Protein 5KIN (pdb70)

Organism: Streptococcus pneumoniae serotype 4 (strain ATCC BAA-334 / TIGR4) (NCBI:txid170187)

Radius of gyration: 39.84 Å; Cα contacts (8 Å, |Δi|>4): 2921; chains: 4; bounding box: 71×66×134 Å

Sequence (1295 aa):
PKTLTEKLNAIKAAGKGIFVPYIMAGDHEKGLDGLAETIHFLEDLGVSAIEVGIPFSDPVADGPVIEEAGLRSLAHGTSTQALVETLKTIETEIPLVIMTYFNPLFQYGVENFVKDLADTAVKGLIIPDLPHEHANFVEPFLANTDIALIPLVSLTTGIERQKELIEGAEGFIYAVAIRADLDKHLAQLHQVADIPVLTGFGVSSQADLERFNAVSDGVIVGSKIVKALHQGEPIQDFIRQAVAYQKQEPNKDGFYGKFGGRFVPETLMTAVLELEKAYRESQADPSFQEELNQLLRQYVGRETPLYYAKNLTQHIGGAKIYLKREDLNHTGAHINNALGQVWLAKRMGKKKIIAETGAGQHGVATATAAALFNNMECTIYMGEEDVKRQALNVFRMELLGAKVEAVTDGSRVLKDAVNAALRSWVANIDDTHYILGSALGPHPFPEIVRDFQSVIGREAKQQYRDLTGRDLPDALVACVGGGSNAIGLFHPFVEDESVAMYGTEAAGLGVDTEHHAATLTKGRPGVLHGSLMDVLQDAHGQILEAFSISAGLDYPGIGPEHSHYHDIKRASYVPVTDEEALEGFQLLSRVEGIIPALESSHAIAFAVKLAKELGPEKSMIVCLSGRGDKDVVQVKDRLEADAAKKMPKTLTEKLNAIKAAGKGIFVPYIMAGDHEKGLDGLAETIHFLEDLGVSAIEVGIPFSDPVADGPVIEEAGLRSLAHGTSTQALVETLKTIETEIPLVIMTYFNPLFQYGVENFVKDLADTAVKGLIIPDLPHEHANFVEPFLANTDIALIPLVSLTTGIERQKELIEGAEGFIYAVAINGNYRADLDKHLAQLHQVADIPVLTGFGVSSQADLERFNAVSDGVIVGSKIVKALHQGEPIQDFIRQAVAYQKQEPNKDGFYGKFGGRFVPETLMTAVLEELEKAYRESQADPSFQEELNQLLRQYVGRETPLYYAKNLTQHIGGAKIYLKREDLNHTGAHINNALGQVWLAKRMGKKKIIAETGAGQHGVATATAAALFNMECTIYMGEEDVKRQALNVFRMELLGAKVEAVTDGSRVLKDAVNAALRSWVANIDDTHYILGSALGPHPFPEIVRDFQSVIGREAKQQYRDLTGRDLPDALVACVGGGSNAIGLFHPFVEDESVAMYGTEAAGLGVDTEHHAATLTKGRPGVLHGSLMDVLQDAHGQILEAFSISAGLLDYPGIGPEHSHYHDIKRASYVPVTDEEALEGFQLLSRVEGIIPALESSHAIAFAVKLAKELGPEKSMIVCLSGRGDKDVVQVKDRLEADAAKK

Solvent-accessible surface area: 47937 Å² total

Nearest PDB structures (foldseek):
  5kin-assembly1_D  TM=1.003E+00  e=1.022E-87  Streptococcus pneumoniae TIGR4
  5t6m-assembly1_B  TM=9.780E-01  e=1.350E-58  Pyrococcus furiosus
  6amh-assembly2_D  TM=9.761E-01  e=3.610E-58  Pyrococcus furiosus DSM 3638
  6am9-assembly2_D  TM=9.668E-01  e=4.908E-58  Pyrococcus furiosus DSM 3638
  6uap-assembly2_D  TM=9.779E-01  e=2.426E-57  Mycobacterium tuberculosis H37Rv

CATH classification: 3.20.20.70

Foldseek 3Di:
DFDLQVLLVVCLVVQWFAEEEEEEQQLDPQGNVCVLVVVVLVVVLPHSAYEYEQQDPDDDPDDPLVVVSSVSRVVNPGALVNNLVSQVVRDDPHAYEYEYACPSCVVCDLLNSQVSCQPGSHQEYEHPPQAPVNCVRHVVSCPPGNYFYEEEDELPDDPVVLLVRQVPGGNEYEYDYVPVVSLVSLQSSVVSHPTFYEYEDADQALVSQVVCVVRGRHYYYYSNVNVCVNVVHDDSVVSNCNRPDGD/DCVDPQQARDPKAGQQDDPLLVVLQVVLVVLVVVLVVDPVNVVVLVVCCCPPFNPPQAFAFLVLLLVVLFFATETERLLCSTVLFFLLLQLQSQVSSLVVVQAAEEEEEDQQLSLLLSNLQNCLVVVGAYEYEAFQVSCVVNVPSCVSSVVSVYHYHHQDPDPRHRVSSVVVRSVVCSVPVNHYDYRDRALAAHPPSVVSLLVSLLSSQVVVQVSVCVPPVDHGAQEEFEEFAQQRNQSSNCVVCLPPQSYAYEYEAEQEQHVPDLATQQQVVQWDWDAPNRMTFGFDDDPVRHGGWHHHLAPSRGGGTYRSNVRSCVVVVSYHYHYDYLVLLLVLQVVCCPRVVFRAASRLSSRSSVCSVVRSVNGHVGHYYYYRRGGHPVPPVVSVVVVVVVVVVD/DAAPLQVLLVVCVVQQFFAEEEEAEQLLDPQGNVCVLVVVVLLVVLPHSAYEYEQADPDDDPDDPLVVVSSVNRCVNVGALVVNLVSQVVHDDPHAYEYEYAVVSCVVCDLLNSQVSCQPGSHQEYEHPPCAPVNCVRHVVSCPPGNYFYEHEDELPDDPVVRLVRQVPGHNEHEYDYDDDVVVVVSLVSLLVSQVSHDTFYEYEDDDQAVVSFVSNVVRTRGYYHYSNVSVCVNVVHDDSVRSNCNRPDRD/DQVDPQQARVPKAGFQDDPLLVVLQVVLVVLVVVLVVDPVLVVVLVVCCCPPFNPPAAFAFLVLLCVVLQFATETERLLCSTVLRFLLLQLLSVVSSLVSLVAAAEEEEDAQQSLLLSNLQSCLVVVGAYEYEAQQVRCVVNVPSCVSSVVSVYHYDFQPPDPSGRVRRVVVRSVVCSVPVSHYDYRYRALAAHPPNVVSLLVSLLSSQVCCQVNVCVPVVDRDFQEEEEEFAQQSNQSSNCVVCLPVQRYAYEYEAEQEAHVPDLEAQQQVVAWDWDADNRMTFGFDDDPVRHGGWYHHLAPSRRGRTYRSNVRSCVVVVRYHYHYAYRVLLLCQQVCCCVSPVFRAASRLSSRSSVVSVVRRVRGHVGYYYYHRRGGHPVPPVVSVVVVVVVVVVD

Structure (mmCIF, N/CA/C/O backbone):
data_5KIN
#
_entry.id   5KIN
#
_cell.length_a   67.697
_cell.length_b   71.160
_cell.length_c   138.682
_cell.angle_alpha   90.000
_cell.angle_beta   101.690
_cell.angle_gamma   90.000
#
_symmetry.space_group_name_H-M   'P 1 21 1'
#
loop_
_entity.id
_entity.type
_entity.pdbx_description
1 polymer 'Tryptophan synthase alpha chain'
2 polymer 'Tryptophan synthase beta chain'
3 non-polymer GLYCEROL
4 water water
#
loop_
_atom_site.group_PDB
_atom_site.id
_atom_site.type_symbol
_atom_site.label_atom_id
_atom_site.label_alt_id
_atom_site.label_comp_id
_atom_site.label_asym_id
_atom_site.label_entity_id
_atom_site.label_seq_id
_atom_site.pdbx_PDB_ins_code
_atom_site.Cartn_x
_atom_site.Cartn_y
_atom_site.Cartn_z
_atom_site.occupancy
_atom_site.B_iso_or_equiv
_atom_site.auth_seq_id
_atom_site.auth_comp_id
_atom_site.auth_asym_id
_atom_site.auth_atom_id
_atom_site.pdbx_PDB_model_num
ATOM 1 N N . PRO A 1 2 ? 59.346 49.165 -14.105 1.00 80.67 2 PRO A N 1
ATOM 2 C CA . PRO A 1 2 ? 57.916 48.855 -14.060 1.00 85.46 2 PRO A CA 1
ATOM 3 C C . PRO A 1 2 ? 57.639 47.474 -13.472 1.00 92.15 2 PRO A C 1
ATOM 4 O O . PRO A 1 2 ? 57.742 46.471 -14.180 1.00 95.81 2 PRO A O 1
ATOM 8 N N . LYS A 1 3 ? 57.288 47.430 -12.191 1.00 87.30 3 LYS A N 1
ATOM 9 C CA . LYS A 1 3 ? 57.088 46.170 -11.494 1.00 83.15 3 LYS A CA 1
ATOM 10 C C . LYS A 1 3 ? 55.631 45.717 -11.581 1.00 81.08 3 LYS A C 1
ATOM 11 O O . LYS A 1 3 ? 54.740 46.458 -12.001 1.00 81.58 3 LYS A O 1
ATOM 17 N N . THR A 1 4 ? 55.399 44.468 -11.167 1.00 73.08 4 THR A N 1
ATOM 18 C CA . THR A 1 4 ? 54.072 43.873 -11.290 1.00 70.96 4 THR A CA 1
ATOM 19 C C . THR A 1 4 ? 53.075 44.528 -10.343 1.00 68.85 4 THR A C 1
ATOM 20 O O . THR A 1 4 ? 51.940 44.823 -10.737 1.00 67.34 4 THR A O 1
ATOM 24 N N . LEU A 1 5 ? 53.476 44.760 -9.090 1.00 68.88 5 LEU A N 1
ATOM 25 C CA . LEU A 1 5 ? 52.544 45.295 -8.101 1.00 60.41 5 LEU A CA 1
ATOM 26 C C . LEU A 1 5 ? 52.065 46.689 -8.486 1.00 65.34 5 LEU A C 1
ATOM 27 O O . LEU A 1 5 ? 50.908 47.048 -8.235 1.00 62.74 5 LEU A O 1
ATOM 32 N N . THR A 1 6 ? 52.940 47.490 -9.097 1.00 70.73 6 THR A N 1
ATOM 33 C CA . THR A 1 6 ? 52.546 48.831 -9.518 1.00 74.65 6 THR A CA 1
ATOM 34 C C . THR A 1 6 ? 51.483 48.773 -10.608 1.00 76.70 6 THR A C 1
ATOM 35 O O . THR A 1 6 ? 50.477 49.489 -10.549 1.00 75.74 6 THR A O 1
ATOM 39 N N . GLU A 1 7 ? 51.685 47.914 -11.608 1.00 78.07 7 GLU A N 1
ATOM 40 C CA . GLU A 1 7 ? 50.757 47.859 -12.732 1.00 79.48 7 GLU A CA 1
ATOM 41 C C . GLU A 1 7 ? 49.462 47.150 -12.352 1.00 74.37 7 GLU A C 1
ATOM 42 O O . GLU A 1 7 ? 48.383 47.528 -12.823 1.00 78.14 7 GLU A O 1
ATOM 48 N N . LYS A 1 8 ? 49.548 46.119 -11.507 1.00 68.29 8 LYS A N 1
ATOM 49 C CA . LYS A 1 8 ? 48.343 45.417 -11.069 1.00 70.26 8 LYS A CA 1
ATOM 50 C C . LYS A 1 8 ? 47.395 46.355 -10.334 1.00 76.62 8 LYS A C 1
ATOM 51 O O . LYS A 1 8 ? 46.175 46.297 -10.530 1.00 79.80 8 LYS A O 1
ATOM 57 N N . LEU A 1 9 ? 47.938 47.233 -9.487 1.00 74.83 9 LEU A N 1
ATOM 58 C CA . LEU A 1 9 ? 47.096 48.139 -8.716 1.00 65.03 9 LEU A CA 1
ATOM 59 C C . LEU A 1 9 ? 46.668 49.357 -9.524 1.00 58.78 9 LEU A C 1
ATOM 60 O O . LEU A 1 9 ? 45.575 49.889 -9.297 1.00 52.80 9 LEU A O 1
ATOM 65 N N . ASN A 1 10 ? 47.501 49.812 -10.465 1.00 60.94 10 ASN A N 1
ATOM 66 C CA . ASN A 1 10 ? 47.089 50.904 -11.341 1.00 62.53 10 ASN A CA 1
ATOM 67 C C . ASN A 1 10 ? 45.924 50.494 -12.233 1.00 67.26 10 ASN A C 1
ATOM 68 O O . ASN A 1 10 ? 45.136 51.347 -12.658 1.00 70.40 10 ASN A O 1
ATOM 73 N N . ALA A 1 11 ? 45.797 49.197 -12.523 1.00 61.12 11 ALA A N 1
ATOM 74 C CA . ALA A 1 11 ? 44.664 48.723 -13.311 1.00 68.12 11 ALA A CA 1
ATOM 75 C C . ALA A 1 11 ? 43.383 48.722 -12.487 1.00 67.44 11 ALA A C 1
ATOM 76 O O . ALA A 1 11 ? 42.307 49.044 -13.005 1.00 67.47 11 ALA A O 1
ATOM 78 N N . ILE A 1 12 ? 43.477 48.360 -11.205 1.00 67.40 12 ILE A N 1
ATOM 79 C CA . ILE A 1 12 ? 42.307 48.395 -10.331 1.00 71.79 12 ILE A CA 1
ATOM 80 C C . ILE A 1 12 ? 41.789 49.821 -10.195 1.00 76.03 12 ILE A C 1
ATOM 81 O O . ILE A 1 12 ? 40.576 50.056 -10.130 1.00 78.41 12 ILE A O 1
ATOM 86 N N . LYS A 1 13 ? 42.700 50.797 -10.163 1.00 73.05 13 LYS A N 1
ATOM 87 C CA . LYS A 1 13 ? 42.290 52.194 -10.064 1.00 71.72 13 LYS A CA 1
ATOM 88 C C . LYS A 1 13 ? 41.704 52.694 -11.380 1.00 71.97 13 LYS A C 1
ATOM 89 O O . LYS A 1 13 ? 40.760 53.493 -11.382 1.00 68.12 13 LYS A O 1
ATOM 95 N N . ALA A 1 14 ? 42.245 52.231 -12.510 1.00 67.59 14 ALA A N 1
ATOM 96 C CA . ALA A 1 14 ? 41.747 52.679 -13.805 1.00 66.44 14 ALA A CA 1
ATOM 97 C C . ALA A 1 14 ? 40.396 52.059 -14.141 1.00 75.21 14 ALA A C 1
ATOM 98 O O . ALA A 1 14 ? 39.618 52.648 -14.900 1.00 81.55 14 ALA A O 1
ATOM 100 N N . ALA A 1 15 ? 40.096 50.883 -13.591 1.00 75.64 15 ALA A N 1
ATOM 101 C CA . ALA A 1 15 ? 38.834 50.205 -13.859 1.00 78.91 15 ALA A CA 1
ATOM 102 C C . ALA A 1 15 ? 37.679 50.736 -13.019 1.00 77.96 15 ALA A C 1
ATOM 103 O O . ALA A 1 15 ? 36.581 50.173 -13.083 1.00 74.28 15 ALA A O 1
ATOM 105 N N . GLY A 1 16 ? 37.893 51.795 -12.239 1.00 78.80 16 GLY A N 1
ATOM 106 C CA . GLY A 1 16 ? 36.844 52.367 -11.424 1.00 81.70 16 GLY A CA 1
ATOM 107 C C . GLY A 1 16 ? 36.594 51.672 -10.104 1.00 84.85 16 GLY A C 1
ATOM 108 O O . GLY A 1 16 ? 35.733 52.127 -9.340 1.00 87.82 16 GLY A O 1
ATOM 109 N N . LYS A 1 17 ? 37.312 50.595 -9.806 1.00 86.00 17 LYS A N 1
ATOM 110 C CA . LYS A 1 17 ? 37.122 49.861 -8.565 1.00 82.28 17 LYS A CA 1
ATOM 111 C C . LYS A 1 17 ? 38.059 50.377 -7.480 1.00 75.73 17 LYS A C 1
ATOM 112 O O . LYS A 1 17 ? 39.063 51.042 -7.749 1.00 74.72 17 LYS A O 1
ATOM 118 N N . GLY A 1 18 ? 37.715 50.056 -6.234 1.00 70.71 18 GLY A N 1
ATOM 119 C CA . GLY A 1 18 ? 38.535 50.429 -5.096 1.00 64.21 18 GLY A CA 1
ATOM 120 C C . GLY A 1 18 ? 39.494 49.313 -4.732 1.00 56.98 18 GLY A C 1
ATOM 121 O O . GLY A 1 18 ? 39.106 48.144 -4.664 1.00 54.00 18 GLY A O 1
ATOM 122 N N . ILE A 1 19 ? 40.754 49.683 -4.501 1.00 61.05 19 ILE A N 1
ATOM 123 C CA . ILE A 1 19 ? 41.777 48.705 -4.151 1.00 60.13 19 ILE A CA 1
ATOM 124 C C . ILE A 1 19 ? 41.492 48.152 -2.761 1.00 60.55 19 ILE A C 1
ATOM 125 O O . ILE A 1 19 ? 41.212 48.905 -1.820 1.00 63.93 19 ILE A O 1
ATOM 130 N N . PHE A 1 20 ? 41.552 46.828 -2.628 1.00 66.00 20 PHE A N 1
ATOM 131 C CA . PHE A 1 20 ? 41.245 46.146 -1.374 1.00 66.70 20 PHE A CA 1
ATOM 132 C C . PHE A 1 20 ? 42.378 45.179 -1.059 1.00 68.22 20 PHE A C 1
ATOM 133 O O . PHE A 1 20 ? 42.586 44.204 -1.788 1.00 68.46 20 PHE A O 1
ATOM 141 N N . VAL A 1 21 ? 43.102 45.442 0.021 1.00 69.71 21 VAL A N 1
ATOM 142 C CA . VAL A 1 21 ? 44.265 44.659 0.411 1.00 65.65 21 VAL A CA 1
ATOM 143 C C . VAL A 1 21 ? 44.035 44.119 1.817 1.00 68.40 21 VAL A C 1
ATOM 144 O O . VAL A 1 21 ? 44.188 44.840 2.803 1.00 65.75 21 VAL A O 1
ATOM 148 N N . PRO A 1 22 ? 43.651 42.852 1.947 1.00 65.94 22 PRO A N 1
ATOM 149 C CA . PRO A 1 22 ? 43.566 42.245 3.278 1.00 62.06 22 PRO A CA 1
ATOM 150 C C . PRO A 1 22 ? 44.946 42.017 3.874 1.00 55.65 22 PRO A C 1
ATOM 151 O O . PRO A 1 22 ? 45.927 41.783 3.164 1.00 54.29 22 PRO A O 1
ATOM 155 N N . TYR A 1 23 ? 45.008 42.086 5.201 1.00 47.68 23 TYR A N 1
ATOM 156 C CA . TYR A 1 23 ? 46.244 41.895 5.956 1.00 56.95 23 TYR A CA 1
ATOM 157 C C . TYR A 1 23 ? 46.073 40.678 6.856 1.00 57.05 23 TYR A C 1
ATOM 158 O O . TYR A 1 23 ? 45.350 40.736 7.857 1.00 63.04 23 TYR A O 1
ATOM 167 N N . ILE A 1 24 ? 46.743 39.585 6.506 1.00 50.43 24 ILE A N 1
ATOM 168 C CA . ILE A 1 24 ? 46.750 38.382 7.322 1.00 50.64 24 ILE A CA 1
ATOM 169 C C . ILE A 1 24 ? 48.114 38.243 7.992 1.00 55.09 24 ILE A C 1
ATOM 170 O O . ILE A 1 24 ? 49.074 38.939 7.661 1.00 48.28 24 ILE A O 1
ATOM 175 N N . MET A 1 25 ? 48.188 37.324 8.950 1.00 53.74 25 MET A N 1
ATOM 176 C CA . MET A 1 25 ? 49.422 36.998 9.653 1.00 52.83 25 MET A CA 1
ATOM 177 C C . MET A 1 25 ? 49.812 35.570 9.295 1.00 50.42 25 MET A C 1
ATOM 178 O O . MET A 1 25 ? 49.015 34.643 9.478 1.00 52.13 25 MET A O 1
ATOM 183 N N . ALA A 1 26 ? 51.026 35.398 8.778 1.00 46.78 26 ALA A N 1
ATOM 184 C CA . ALA A 1 26 ? 51.484 34.073 8.379 1.00 53.78 26 ALA A CA 1
ATOM 185 C C . ALA A 1 26 ? 51.590 33.157 9.591 1.00 61.78 26 ALA A C 1
ATOM 186 O O . ALA A 1 26 ? 52.112 33.549 10.638 1.00 61.40 26 ALA A O 1
ATOM 188 N N . GLY A 1 27 ? 51.089 31.931 9.444 1.00 66.19 27 GLY A N 1
ATOM 189 C CA . GLY A 1 27 ? 51.102 30.961 10.516 1.00 69.60 27 GLY A CA 1
ATOM 190 C C . GLY A 1 27 ? 49.916 31.022 11.453 1.00 74.70 27 GLY A C 1
ATOM 191 O O . GLY A 1 27 ? 49.754 30.115 12.279 1.00 86.26 27 GLY A O 1
ATOM 192 N N . ASP A 1 28 ? 49.082 32.059 11.355 1.00 61.92 28 ASP A N 1
ATOM 193 C CA . ASP A 1 28 ? 47.900 32.204 12.206 1.00 59.00 28 ASP A CA 1
ATOM 194 C C . ASP A 1 28 ? 46.780 31.346 11.623 1.00 73.59 28 ASP A C 1
ATOM 195 O O . ASP A 1 28 ? 45.907 31.808 10.883 1.00 75.33 28 ASP A O 1
ATOM 200 N N . HIS A 1 29 ? 46.810 30.064 11.979 1.00 77.19 29 HIS A N 1
ATOM 201 C CA . HIS A 1 29 ? 45.859 29.087 11.466 1.00 82.55 29 HIS A CA 1
ATOM 202 C C . HIS A 1 29 ? 45.890 27.876 12.387 1.00 89.68 29 HIS A C 1
ATOM 203 O O . HIS A 1 29 ? 46.797 27.722 13.208 1.00 95.95 29 HIS A O 1
ATOM 210 N N . GLU A 1 30 ? 44.879 27.015 12.247 1.00 95.26 30 GLU A N 1
ATOM 211 C CA . GLU A 1 30 ? 44.865 25.777 13.020 1.00 96.04 30 GLU A CA 1
ATOM 212 C C . GLU A 1 30 ? 46.022 24.869 12.623 1.00 86.16 30 GLU A C 1
ATOM 213 O O . GLU A 1 30 ? 46.668 24.258 13.483 1.00 84.82 30 GLU A O 1
ATOM 219 N N . LYS A 1 31 ? 46.301 24.772 11.326 1.00 82.26 31 LYS A N 1
ATOM 220 C CA . LYS A 1 31 ? 47.397 23.960 10.818 1.00 77.71 31 LYS A CA 1
ATOM 221 C C . LYS A 1 31 ? 48.714 24.721 10.750 1.00 67.21 31 LYS A C 1
ATOM 222 O O . LYS A 1 31 ? 49.721 24.150 10.318 1.00 68.53 31 LYS A O 1
ATOM 228 N N . GLY A 1 32 ? 48.733 25.986 11.163 1.00 68.11 32 GLY A N 1
ATOM 229 C CA . GLY A 1 32 ? 49.933 26.794 11.074 1.00 69.85 32 GLY A CA 1
ATOM 230 C C . GLY A 1 32 ? 50.200 27.289 9.668 1.00 70.05 32 GLY A C 1
ATOM 231 O O . GLY A 1 32 ? 49.281 27.735 8.974 1.00 67.20 32 GLY A O 1
ATOM 232 N N . LEU A 1 33 ? 51.459 27.211 9.232 1.00 68.80 33 LEU A N 1
ATOM 233 C CA . LEU A 1 33 ? 51.814 27.639 7.885 1.00 72.79 33 LEU A CA 1
ATOM 234 C C . LEU A 1 33 ? 51.262 26.721 6.805 1.00 75.51 33 LEU A C 1
ATOM 235 O O . LEU A 1 33 ? 51.288 27.098 5.629 1.00 75.98 33 LEU A O 1
ATOM 240 N N . ASP A 1 34 ? 50.774 25.532 7.166 1.00 77.81 34 ASP A N 1
ATOM 241 C CA . ASP A 1 34 ? 50.198 24.644 6.164 1.00 84.65 34 ASP A CA 1
ATOM 242 C C . ASP A 1 34 ? 48.839 25.144 5.691 1.00 84.36 34 ASP A C 1
ATOM 243 O O . ASP A 1 34 ? 48.413 24.823 4.575 1.00 85.98 34 ASP A O 1
ATOM 248 N N . GLY A 1 35 ? 48.150 25.922 6.520 1.00 80.73 35 GLY A N 1
ATOM 249 C CA . GLY A 1 35 ? 46.899 26.552 6.162 1.00 78.80 35 GLY A CA 1
ATOM 250 C C . GLY A 1 35 ? 47.040 27.874 5.444 1.00 74.73 35 GLY A C 1
ATOM 251 O O . GLY A 1 35 ? 46.027 28.521 5.156 1.00 78.23 35 GLY A O 1
ATOM 252 N N . LEU A 1 36 ? 48.269 28.299 5.144 1.00 68.33 36 LEU A N 1
ATOM 253 C CA . LEU A 1 36 ? 48.465 29.566 4.444 1.00 65.45 36 LEU A CA 1
ATOM 254 C C . LEU A 1 36 ? 47.944 29.494 3.015 1.00 76.48 36 LEU A C 1
ATOM 255 O O . LEU A 1 36 ? 47.323 30.446 2.527 1.00 80.52 36 LEU A O 1
ATOM 260 N N . ALA A 1 37 ? 48.194 28.375 2.326 1.00 75.64 37 ALA A N 1
ATOM 261 C CA . ALA A 1 37 ? 47.658 28.196 0.980 1.00 71.32 37 ALA A CA 1
ATOM 262 C C . ALA A 1 37 ? 46.137 28.242 0.987 1.00 72.72 37 ALA A C 1
ATOM 263 O O . ALA A 1 37 ? 45.520 28.830 0.091 1.00 70.37 37 ALA A O 1
ATOM 265 N N . GLU A 1 38 ? 45.517 27.624 1.994 1.00 70.20 38 GLU A N 1
ATOM 266 C CA . GLU A 1 38 ? 44.065 27.667 2.120 1.00 71.45 38 GLU A CA 1
ATOM 267 C C . GLU A 1 38 ? 43.572 29.090 2.352 1.00 73.50 38 GLU A C 1
ATOM 268 O O . GLU A 1 38 ? 42.530 29.490 1.817 1.00 70.64 38 GLU A O 1
ATOM 274 N N . THR A 1 39 ? 44.315 29.875 3.135 1.00 73.64 39 THR A N 1
ATOM 275 C CA . THR A 1 39 ? 43.886 31.238 3.436 1.00 65.21 39 THR A CA 1
ATOM 276 C C . THR A 1 39 ? 44.043 32.152 2.225 1.00 63.92 39 THR A C 1
ATOM 277 O O . THR A 1 39 ? 43.161 32.972 1.943 1.00 60.32 39 THR A O 1
ATOM 281 N N . ILE A 1 40 ? 45.153 32.027 1.496 1.00 67.92 40 ILE A N 1
ATOM 282 C CA . ILE A 1 40 ? 45.374 32.888 0.336 1.00 67.32 40 ILE A CA 1
ATOM 283 C C . ILE A 1 40 ? 44.391 32.549 -0.779 1.00 70.88 40 ILE A C 1
ATOM 284 O O . ILE A 1 40 ? 43.865 33.443 -1.453 1.00 71.03 40 ILE A O 1
ATOM 289 N N . HIS A 1 41 ? 44.120 31.258 -0.989 1.00 73.46 41 HIS A N 1
ATOM 290 C CA . HIS A 1 41 ? 43.179 30.866 -2.033 1.00 78.74 41 HIS A CA 1
ATOM 291 C C . HIS A 1 41 ? 41.744 31.222 -1.663 1.00 78.64 41 HIS A C 1
ATOM 292 O O . HIS A 1 41 ? 40.914 31.443 -2.553 1.00 74.54 41 HIS A O 1
ATOM 299 N N . PHE A 1 42 ? 41.433 31.279 -0.366 1.00 82.49 42 PHE A N 1
ATOM 300 C CA . PHE A 1 42 ? 40.112 31.728 0.063 1.00 80.02 42 PHE A CA 1
ATOM 301 C C . PHE A 1 42 ? 39.878 33.181 -0.330 1.00 74.49 42 PHE A C 1
ATOM 302 O O . PHE A 1 42 ? 38.826 33.529 -0.880 1.00 74.06 42 PHE A O 1
ATOM 310 N N . LEU A 1 43 ? 40.858 34.045 -0.061 1.00 74.14 43 LEU A N 1
ATOM 311 C CA . LEU A 1 43 ? 40.735 35.457 -0.401 1.00 72.22 43 LEU A CA 1
ATOM 312 C C . LEU A 1 43 ? 40.864 35.708 -1.897 1.00 74.06 43 LEU A C 1
ATOM 313 O O . LEU A 1 43 ? 40.451 36.772 -2.372 1.00 74.51 43 LEU A O 1
ATOM 318 N N . GLU A 1 44 ? 41.418 34.755 -2.650 1.00 74.50 44 GLU A N 1
ATOM 319 C CA . GLU A 1 44 ? 41.567 34.945 -4.090 1.00 75.05 44 GLU A CA 1
ATOM 320 C C . GLU A 1 44 ? 40.227 34.825 -4.805 1.00 83.15 44 GLU A C 1
ATOM 321 O O . GLU A 1 44 ? 39.951 35.577 -5.747 1.00 77.86 44 GLU A O 1
ATOM 327 N N . ASP A 1 45 ? 39.380 33.890 -4.368 1.00 95.56 45 ASP A N 1
ATOM 328 C CA . ASP A 1 45 ? 38.049 33.741 -4.947 1.00 95.41 45 ASP A CA 1
ATOM 329 C C . ASP A 1 45 ? 37.162 34.956 -4.711 1.00 87.03 45 ASP A C 1
ATOM 330 O O . ASP A 1 45 ? 36.128 35.081 -5.375 1.00 94.73 45 ASP A O 1
ATOM 335 N N . LEU A 1 46 ? 37.534 35.843 -3.791 1.00 75.99 46 LEU A N 1
ATOM 336 C CA . LEU A 1 46 ? 36.789 37.068 -3.537 1.00 67.63 46 LEU A CA 1
ATOM 337 C C . LEU A 1 46 ? 37.288 38.244 -4.367 1.00 68.85 46 LEU A C 1
ATOM 338 O O . LEU A 1 46 ? 36.680 39.318 -4.319 1.00 67.79 46 LEU A O 1
ATOM 343 N N . GLY A 1 47 ? 38.377 38.071 -5.114 1.00 70.09 47 GLY A N 1
ATOM 344 C CA . GLY A 1 47 ? 38.835 39.095 -6.033 1.00 65.61 47 GLY A CA 1
ATOM 345 C C . GLY A 1 47 ? 39.607 40.235 -5.409 1.00 67.82 47 GLY A C 1
ATOM 346 O O . GLY A 1 47 ? 39.516 41.368 -5.891 1.00 68.70 47 GLY A O 1
ATOM 347 N N . VAL A 1 48 ? 40.377 39.969 -4.353 1.00 59.13 48 VAL A N 1
ATOM 348 C CA . VAL A 1 48 ? 41.114 41.032 -3.683 1.00 63.30 48 VAL A CA 1
ATOM 349 C C . VAL A 1 48 ? 42.244 41.531 -4.578 1.00 72.55 48 VAL A C 1
ATOM 350 O O . VAL A 1 48 ? 42.760 40.805 -5.439 1.00 50.27 48 VAL A O 1
ATOM 354 N N . SER A 1 49 ? 42.632 42.792 -4.371 1.00 67.20 49 SER A N 1
ATOM 355 C CA . SER A 1 49 ? 43.669 43.401 -5.198 1.00 65.95 49 SER A CA 1
ATOM 356 C C . SER A 1 49 ? 45.040 42.815 -4.881 1.00 68.79 49 SER A C 1
ATOM 357 O O . SER A 1 49 ? 45.812 42.483 -5.788 1.00 62.26 49 SER A O 1
ATOM 360 N N . ALA A 1 50 ? 45.360 42.689 -3.595 1.00 72.40 50 ALA A N 1
ATOM 361 C CA . ALA A 1 50 ? 46.607 42.083 -3.152 1.00 70.05 50 ALA A CA 1
ATOM 362 C C . ALA A 1 50 ? 46.363 41.434 -1.797 1.00 71.14 50 ALA A C 1
ATOM 363 O O . ALA A 1 50 ? 45.245 41.444 -1.274 1.00 59.47 50 ALA A O 1
ATOM 365 N N . ILE A 1 51 ? 47.420 40.860 -1.227 1.00 74.96 51 ILE A N 1
ATOM 366 C CA . ILE A 1 51 ? 47.350 40.214 0.080 1.00 68.89 51 ILE A CA 1
ATOM 367 C C . ILE A 1 51 ? 48.593 40.599 0.869 1.00 66.16 51 ILE A C 1
ATOM 368 O O . ILE A 1 51 ? 49.715 40.281 0.459 1.00 66.13 51 ILE A O 1
ATOM 373 N N . GLU A 1 52 ? 48.399 41.278 1.996 1.00 60.13 52 GLU A N 1
ATOM 374 C CA . GLU A 1 52 ? 49.494 41.580 2.908 1.00 58.29 52 GLU A CA 1
ATOM 375 C C . GLU A 1 52 ? 49.651 40.422 3.886 1.00 56.68 52 GLU A C 1
ATOM 376 O O . GLU A 1 52 ? 48.694 40.047 4.572 1.00 57.59 52 GLU A O 1
ATOM 382 N N . VAL A 1 53 ? 50.853 39.856 3.941 1.00 52.20 53 VAL A N 1
ATOM 383 C CA . VAL A 1 53 ? 51.157 38.713 4.794 1.00 49.29 53 VAL A CA 1
ATOM 384 C C . VAL A 1 53 ? 52.229 39.141 5.784 1.00 51.23 53 VAL A C 1
ATOM 385 O O . VAL A 1 53 ? 53.328 39.544 5.382 1.00 46.34 53 VAL A O 1
ATOM 389 N N . GLY A 1 54 ? 51.914 39.049 7.074 1.00 56.68 54 GLY A N 1
ATOM 390 C CA . GLY A 1 54 ? 52.833 39.479 8.111 1.00 47.91 54 GLY A CA 1
ATOM 391 C C . GLY A 1 54 ? 53.707 38.341 8.614 1.00 55.90 54 GLY A C 1
ATOM 392 O O . GLY A 1 54 ? 53.278 37.191 8.683 1.00 53.11 54 GLY A O 1
ATOM 393 N N . ILE A 1 55 ? 54.944 38.681 8.951 1.00 60.10 55 ILE A N 1
ATOM 394 C CA . ILE A 1 55 ? 55.872 37.767 9.612 1.00 54.02 55 ILE A CA 1
ATOM 395 C C . ILE A 1 55 ? 55.851 38.086 11.099 1.00 56.09 55 ILE A C 1
ATOM 396 O O . ILE A 1 55 ? 56.175 39.223 11.481 1.00 49.01 55 ILE A O 1
ATOM 401 N N . PRO A 1 56 ? 55.484 37.141 11.967 1.00 61.90 56 PRO A N 1
ATOM 402 C CA . PRO A 1 56 ? 55.346 37.459 13.395 1.00 63.08 56 PRO A CA 1
ATOM 403 C C . PRO A 1 56 ? 56.689 37.815 14.019 1.00 64.12 56 PRO A C 1
ATOM 404 O O . PRO A 1 56 ? 57.693 37.131 13.803 1.00 66.47 56 PRO A O 1
ATOM 408 N N . PHE A 1 57 ? 56.698 38.898 14.792 1.00 58.64 57 PHE A N 1
ATOM 409 C CA . PHE A 1 57 ? 57.889 39.385 15.470 1.00 49.33 57 PHE A CA 1
ATOM 410 C C . PHE A 1 57 ? 57.613 39.493 16.963 1.00 57.15 57 PHE A C 1
ATOM 411 O O . PHE A 1 57 ? 56.495 39.818 17.375 1.00 53.74 57 PHE A O 1
ATOM 419 N N . SER A 1 58 ? 58.642 39.218 17.770 1.00 56.55 58 SER A N 1
ATOM 420 C CA . SER A 1 58 ? 58.458 39.161 19.216 1.00 51.68 58 SER A CA 1
ATOM 421 C C . SER A 1 58 ? 58.208 40.538 19.818 1.00 52.80 58 SER A C 1
ATOM 422 O O . SER A 1 58 ? 57.558 40.642 20.864 1.00 59.83 58 SER A O 1
ATOM 425 N N . ASP A 1 59 ? 58.707 41.597 19.185 1.00 51.70 59 ASP A N 1
ATOM 426 C CA . ASP A 1 59 ? 58.590 42.961 19.703 1.00 51.46 59 ASP A CA 1
ATOM 427 C C . ASP A 1 59 ? 58.040 43.884 18.621 1.00 50.76 59 ASP A C 1
ATOM 428 O O . ASP A 1 59 ? 58.750 44.764 18.118 1.00 52.94 59 ASP A O 1
ATOM 433 N N . PRO A 1 60 ? 56.771 43.720 18.248 1.00 46.41 60 PRO A N 1
ATOM 434 C CA . PRO A 1 60 ? 56.188 44.610 17.239 1.00 46.31 60 PRO A CA 1
ATOM 435 C C . PRO A 1 60 ? 56.016 46.020 17.780 1.00 53.48 60 PRO A C 1
ATOM 436 O O . PRO A 1 60 ? 55.832 46.233 18.980 1.00 59.22 60 PRO A O 1
ATOM 440 N N . VAL A 1 61 ? 56.085 46.991 16.873 1.00 56.34 61 VAL A N 1
ATOM 441 C CA . VAL A 1 61 ? 55.956 48.393 17.246 1.00 60.33 61 VAL A CA 1
ATOM 442 C C . VAL A 1 61 ? 54.819 49.104 16.526 1.00 67.22 61 VAL A C 1
ATOM 443 O O . VAL A 1 61 ? 54.311 50.109 17.050 1.00 76.26 61 VAL A O 1
ATOM 447 N N . ALA A 1 62 ? 54.391 48.638 15.356 1.00 66.80 62 ALA A N 1
ATOM 448 C CA . ALA A 1 62 ? 53.361 49.304 14.568 1.00 73.56 62 ALA A CA 1
ATOM 449 C C . ALA A 1 62 ? 52.197 48.366 14.269 1.00 78.00 62 ALA A C 1
ATOM 450 O O . ALA A 1 62 ? 51.640 48.369 13.169 1.00 82.83 62 ALA A O 1
ATOM 452 N N . ASP A 1 63 ? 51.811 47.554 15.249 1.00 73.49 63 ASP A N 1
ATOM 453 C CA . ASP A 1 63 ? 50.704 46.618 15.108 1.00 71.93 63 ASP A CA 1
ATOM 454 C C . ASP A 1 63 ? 49.667 46.869 16.193 1.00 77.01 63 ASP A C 1
ATOM 455 O O . ASP A 1 63 ? 50.012 47.201 17.332 1.00 80.41 63 ASP A O 1
ATOM 460 N N . GLY A 1 64 ? 48.398 46.706 15.832 1.00 73.31 64 GLY A N 1
ATOM 461 C CA . GLY A 1 64 ? 47.317 46.848 16.778 1.00 67.79 64 GLY A CA 1
ATOM 462 C C . GLY A 1 64 ? 47.194 45.640 17.677 1.00 69.27 64 GLY A C 1
ATOM 463 O O . GLY A 1 64 ? 47.879 44.618 17.513 1.00 75.91 64 GLY A O 1
ATOM 464 N N . PRO A 1 65 ? 46.300 45.742 18.662 1.00 68.16 65 PRO A N 1
ATOM 465 C CA . PRO A 1 65 ? 46.125 44.624 19.605 1.00 68.76 65 PRO A CA 1
ATOM 466 C C . PRO A 1 65 ? 45.590 43.361 18.955 1.00 70.50 65 PRO A C 1
ATOM 467 O O . PRO A 1 65 ? 45.892 42.259 19.428 1.00 70.31 65 PRO A O 1
ATOM 471 N N . VAL A 1 66 ? 44.802 43.484 17.885 1.00 74.19 66 VAL A N 1
ATOM 472 C CA . VAL A 1 66 ? 44.298 42.297 17.200 1.00 70.70 66 VAL A CA 1
ATOM 473 C C . VAL A 1 66 ? 45.409 41.635 16.395 1.00 67.25 66 VAL A C 1
ATOM 474 O O . VAL A 1 66 ? 45.509 40.403 16.343 1.00 62.49 66 VAL A O 1
ATOM 478 N N . ILE A 1 67 ? 46.263 42.439 15.759 1.00 69.99 67 ILE A N 1
ATOM 479 C CA . ILE A 1 67 ? 47.356 41.886 14.966 1.00 70.48 67 ILE A CA 1
ATOM 480 C C . ILE A 1 67 ? 48.426 41.286 15.871 1.00 67.62 67 ILE A C 1
ATOM 481 O O . ILE A 1 67 ? 48.936 40.189 15.609 1.00 59.61 67 ILE A O 1
ATOM 486 N N . GLU A 1 68 ? 48.787 41.993 16.946 1.00 69.85 68 GLU A N 1
ATOM 487 C CA . GLU A 1 68 ? 49.756 41.454 17.896 1.00 70.66 68 GLU A CA 1
ATOM 488 C C . GLU A 1 68 ? 49.261 40.159 18.524 1.00 67.40 68 GLU A C 1
ATOM 489 O O . GLU A 1 68 ? 50.060 39.257 18.802 1.00 57.62 68 GLU A O 1
ATOM 495 N N . GLU A 1 69 ? 47.951 40.047 18.753 1.00 68.24 69 GLU A N 1
ATOM 496 C CA . GLU A 1 69 ? 47.397 38.808 19.284 1.00 63.77 69 GLU A CA 1
ATOM 497 C C . GLU A 1 69 ? 47.484 37.680 18.265 1.00 59.66 69 GLU A C 1
ATOM 498 O O . GLU A 1 69 ? 47.583 36.508 18.645 1.00 62.53 69 GLU A O 1
ATOM 504 N N . ALA A 1 70 ? 47.453 38.012 16.972 1.00 61.90 70 AL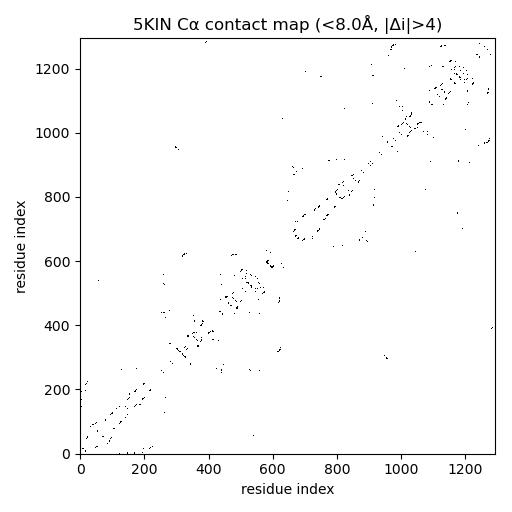A A N 1
ATOM 505 C CA . ALA A 1 70 ? 47.620 37.002 15.934 1.00 60.48 70 ALA A CA 1
ATOM 506 C C . ALA A 1 70 ? 49.075 36.589 15.771 1.00 59.24 70 ALA A C 1
ATOM 507 O O . ALA A 1 70 ? 49.352 35.426 15.456 1.00 56.04 70 ALA A O 1
ATOM 509 N N . GLY A 1 71 ? 50.011 37.518 15.976 1.00 59.74 71 GLY A N 1
ATOM 510 C CA . GLY A 1 71 ? 51.418 37.167 15.883 1.00 62.88 71 GLY A CA 1
ATOM 511 C C . GLY A 1 71 ? 51.848 36.190 16.961 1.00 63.78 71 GLY A C 1
ATOM 512 O O . GLY A 1 71 ? 52.609 35.255 16.698 1.00 57.21 71 GLY A O 1
ATOM 513 N N . LEU A 1 72 ? 51.369 36.394 18.191 1.00 67.63 72 LEU A N 1
ATOM 514 C CA . LEU A 1 72 ? 51.659 35.442 19.260 1.00 61.00 72 LEU A CA 1
ATOM 515 C C . LEU A 1 72 ? 50.988 34.100 18.997 1.00 63.39 72 LEU A C 1
ATOM 516 O O . LEU A 1 72 ? 51.556 33.045 19.301 1.00 66.85 72 LEU A O 1
ATOM 521 N N . ARG A 1 73 ? 49.777 34.122 18.435 1.00 66.00 73 ARG A N 1
ATOM 522 C CA . ARG A 1 73 ? 49.118 32.881 18.048 1.00 65.51 73 ARG A CA 1
ATOM 523 C C . ARG A 1 73 ? 49.910 32.148 16.975 1.00 66.16 73 ARG A C 1
ATOM 524 O O . ARG A 1 73 ? 49.850 30.917 16.888 1.00 71.12 73 ARG A O 1
ATOM 532 N N . SER A 1 74 ? 50.662 32.883 16.156 1.00 66.00 74 SER A N 1
ATOM 533 C CA . SER A 1 74 ? 51.437 32.268 15.089 1.00 65.99 74 SER A CA 1
ATOM 534 C C . SER A 1 74 ? 52.795 31.779 15.575 1.00 66.17 74 SER A C 1
ATOM 535 O O . SER A 1 74 ? 53.345 30.827 15.007 1.00 63.92 74 SER A O 1
ATOM 538 N N . LEU A 1 75 ? 53.353 32.412 16.611 1.00 66.81 75 LEU A N 1
ATOM 539 C CA . LEU A 1 75 ? 54.664 32.001 17.103 1.00 66.78 75 LEU A CA 1
ATOM 540 C C . LEU A 1 75 ? 54.612 30.643 17.792 1.00 63.19 75 LEU A C 1
ATOM 541 O O . LEU A 1 75 ? 55.632 29.946 17.857 1.00 64.91 75 LEU A O 1
ATOM 546 N N . ALA A 1 76 ? 53.444 30.252 18.307 1.00 62.94 76 ALA A N 1
ATOM 547 C CA . ALA A 1 76 ? 53.324 28.958 18.971 1.00 61.34 76 ALA A CA 1
ATOM 548 C C . ALA A 1 76 ? 53.557 27.811 17.996 1.00 71.20 76 ALA A C 1
ATOM 549 O O . ALA A 1 76 ? 54.204 26.814 18.339 1.00 81.16 76 ALA A O 1
ATOM 551 N N . HIS A 1 77 ? 53.043 27.935 16.770 1.00 73.38 77 HIS A N 1
ATOM 552 C CA . HIS A 1 77 ? 53.225 26.890 15.770 1.00 78.11 77 HIS A CA 1
ATOM 553 C C . HIS A 1 77 ? 54.641 26.843 15.211 1.00 79.09 77 HIS A C 1
ATOM 554 O O . HIS A 1 77 ? 54.947 25.939 14.427 1.00 75.45 77 HIS A O 1
ATOM 561 N N . GLY A 1 78 ? 55.504 27.782 15.591 1.00 81.03 78 GLY A N 1
ATOM 562 C CA . GLY A 1 78 ? 56.870 27.787 15.113 1.00 82.68 78 GLY A CA 1
ATOM 563 C C . GLY A 1 78 ? 57.092 28.540 13.824 1.00 82.01 78 GLY A C 1
ATOM 564 O O . GLY A 1 78 ? 58.023 28.211 13.079 1.00 85.57 78 GLY A O 1
ATOM 565 N N . THR A 1 79 ? 56.269 29.543 13.533 1.00 76.63 79 THR A N 1
ATOM 566 C CA . THR A 1 79 ? 56.419 30.302 12.299 1.00 70.91 79 THR A CA 1
ATOM 567 C C . THR A 1 79 ? 57.686 31.147 12.348 1.00 66.29 79 THR A C 1
ATOM 568 O O . THR A 1 79 ? 57.913 31.895 13.304 1.00 69.29 79 THR A O 1
ATOM 572 N N . SER A 1 80 ? 58.512 31.021 11.313 1.00 54.54 80 SER A N 1
ATOM 573 C CA . SER A 1 80 ? 59.732 31.800 11.185 1.00 53.42 80 SER A CA 1
ATOM 574 C C . SER A 1 80 ? 59.852 32.279 9.747 1.00 54.37 80 SER A C 1
ATOM 575 O O . SER A 1 80 ? 59.124 31.830 8.858 1.00 69.75 80 SER A O 1
ATOM 578 N N . THR A 1 81 ? 60.781 33.212 9.524 1.00 50.10 81 THR A N 1
ATOM 579 C CA . THR A 1 81 ? 61.034 33.694 8.170 1.00 52.90 81 THR A CA 1
ATOM 580 C C . THR A 1 81 ? 61.441 32.548 7.252 1.00 63.34 81 THR A C 1
ATOM 581 O O . THR A 1 81 ? 60.917 32.411 6.141 1.00 69.66 81 THR A O 1
ATOM 585 N N . GLN A 1 82 ? 62.369 31.705 7.712 1.00 68.10 82 GLN A N 1
ATOM 586 C CA . GLN A 1 82 ? 62.784 30.552 6.920 1.00 66.32 82 GLN A CA 1
ATOM 587 C C . GLN A 1 82 ? 61.613 29.614 6.654 1.00 64.16 82 GLN A C 1
ATOM 588 O O . GLN A 1 82 ? 61.490 29.056 5.557 1.00 54.73 82 GLN A O 1
ATOM 594 N N . ALA A 1 83 ? 60.737 29.434 7.644 1.00 69.12 83 ALA A N 1
ATOM 595 C CA . ALA A 1 83 ? 59.600 28.537 7.467 1.00 71.10 83 ALA A CA 1
ATOM 596 C C . ALA A 1 83 ? 58.555 29.125 6.527 1.00 67.95 83 ALA A C 1
ATOM 597 O O . ALA A 1 83 ? 57.834 28.374 5.861 1.00 74.08 83 ALA A O 1
ATOM 599 N N . LEU A 1 84 ? 58.450 30.454 6.462 1.00 60.94 84 LEU A N 1
ATOM 600 C CA . LEU A 1 84 ? 57.499 31.073 5.545 1.00 60.54 84 LEU A CA 1
ATOM 601 C C . LEU A 1 84 ? 58.015 31.058 4.111 1.00 58.88 84 LEU A C 1
ATOM 602 O O . LEU A 1 84 ? 57.242 30.821 3.176 1.00 57.73 84 LEU A O 1
ATOM 607 N N . VAL A 1 85 ? 59.312 31.313 3.919 1.00 55.84 85 VAL A N 1
ATOM 608 C CA . VAL A 1 85 ? 59.891 31.270 2.579 1.00 61.57 85 VAL A CA 1
ATOM 609 C C . VAL A 1 85 ? 59.741 29.877 1.981 1.00 74.15 85 VAL A C 1
ATOM 610 O O . VAL A 1 85 ? 59.459 29.722 0.786 1.00 75.62 85 VAL A O 1
ATOM 614 N N . GLU A 1 86 ? 59.916 28.841 2.805 1.00 77.28 86 GLU A N 1
ATOM 615 C CA . GLU A 1 86 ? 59.745 27.474 2.325 1.00 80.28 86 GLU A CA 1
ATOM 616 C C . GLU A 1 86 ? 58.300 27.206 1.925 1.00 82.22 86 GLU A C 1
ATOM 617 O O . GLU A 1 86 ? 58.039 26.494 0.948 1.00 93.91 86 GLU A O 1
ATOM 623 N N . THR A 1 87 ? 57.345 27.773 2.666 1.00 71.98 87 THR A N 1
ATOM 624 C CA . THR A 1 87 ? 55.937 27.581 2.330 1.00 67.69 87 THR A CA 1
ATOM 625 C C . THR A 1 87 ? 55.558 28.357 1.074 1.00 68.37 87 THR A C 1
ATOM 626 O O . THR A 1 87 ? 54.787 27.862 0.243 1.00 75.34 87 THR A O 1
ATOM 630 N N . LEU A 1 88 ? 56.097 29.568 0.912 1.00 61.27 88 LEU A N 1
ATOM 631 C CA . LEU A 1 88 ? 55.772 30.381 -0.255 1.00 52.69 88 LEU A CA 1
ATOM 632 C C . LEU A 1 88 ? 56.282 29.772 -1.555 1.00 54.10 88 LEU A C 1
ATOM 633 O O . LEU A 1 88 ? 55.781 30.129 -2.627 1.00 59.95 88 LEU A O 1
ATOM 638 N N . LYS A 1 89 ? 57.264 28.869 -1.490 1.00 58.33 89 LYS A N 1
ATOM 639 C CA . LYS A 1 89 ? 57.723 28.187 -2.694 1.00 67.36 89 LYS A CA 1
ATOM 640 C C . LYS A 1 89 ? 56.691 27.202 -3.226 1.00 75.75 89 LYS A C 1
ATOM 641 O O . LYS A 1 89 ? 56.759 26.826 -4.401 1.00 79.80 89 LYS A O 1
ATOM 647 N N . THR A 1 90 ? 55.741 26.777 -2.393 1.00 79.07 90 THR A N 1
ATOM 648 C CA . THR A 1 90 ? 54.655 25.909 -2.825 1.00 77.68 90 THR A CA 1
ATOM 649 C C . THR A 1 90 ? 53.356 26.664 -3.077 1.00 71.59 90 THR A C 1
ATOM 650 O O . THR A 1 90 ? 52.394 26.062 -3.565 1.00 74.57 90 THR A O 1
ATOM 654 N N . ILE A 1 91 ? 53.307 27.954 -2.761 1.00 63.43 91 ILE A N 1
ATOM 655 C CA . ILE A 1 91 ? 52.110 28.759 -2.980 1.00 70.64 91 ILE A CA 1
ATOM 656 C C . ILE A 1 91 ? 52.039 29.144 -4.452 1.00 77.65 91 ILE A C 1
ATOM 657 O O . ILE A 1 91 ? 52.959 29.775 -4.985 1.00 88.21 91 ILE A O 1
ATOM 662 N N . GLU A 1 92 ? 50.949 28.764 -5.112 1.00 70.11 92 GLU A N 1
ATOM 663 C CA . GLU A 1 92 ? 50.659 29.194 -6.474 1.00 72.74 92 GLU A CA 1
ATOM 664 C C . GLU A 1 92 ? 49.382 30.018 -6.452 1.00 65.53 92 GLU A C 1
ATOM 665 O O . GLU A 1 92 ? 48.331 29.528 -6.023 1.00 57.29 92 GLU A O 1
ATOM 671 N N . THR A 1 93 ? 49.473 31.264 -6.908 1.00 67.86 93 THR A N 1
ATOM 672 C CA . THR A 1 93 ? 48.332 32.166 -6.877 1.00 74.06 93 THR A CA 1
ATOM 673 C C . THR A 1 93 ? 48.561 33.285 -7.880 1.00 71.87 93 THR A C 1
ATOM 674 O O . THR A 1 93 ? 49.696 33.583 -8.261 1.00 70.56 93 THR A O 1
ATOM 678 N N . GLU A 1 94 ? 47.458 33.899 -8.304 1.00 73.67 94 GLU A N 1
ATOM 679 C CA . GLU A 1 94 ? 47.505 35.058 -9.183 1.00 79.32 94 GLU A CA 1
ATOM 680 C C . GLU A 1 94 ? 47.488 36.375 -8.422 1.00 75.62 94 GLU A C 1
ATOM 681 O O . GLU A 1 94 ? 47.750 37.423 -9.021 1.00 77.68 94 GLU A O 1
ATOM 687 N N . ILE A 1 95 ? 47.193 36.344 -7.131 1.00 72.99 95 ILE A N 1
ATOM 688 C CA . ILE A 1 95 ? 47.166 37.563 -6.321 1.00 71.29 95 ILE A CA 1
ATOM 689 C C . ILE A 1 95 ? 48.595 37.924 -5.929 1.00 68.21 95 ILE A C 1
ATOM 690 O O . ILE A 1 95 ? 49.337 37.051 -5.449 1.00 65.97 95 ILE A O 1
ATOM 695 N N . PRO A 1 96 ? 49.020 39.172 -6.120 1.00 65.51 96 PRO A N 1
ATOM 696 C CA . PRO A 1 96 ? 50.337 39.580 -5.620 1.00 57.16 96 PRO A CA 1
ATOM 697 C C . PRO A 1 96 ? 50.362 39.600 -4.098 1.00 60.63 96 PRO A C 1
ATOM 698 O O . PRO A 1 96 ? 49.400 40.013 -3.447 1.00 59.11 96 PRO A O 1
ATOM 702 N N . LEU A 1 97 ? 51.475 39.141 -3.534 1.00 58.11 97 LEU A N 1
ATOM 703 C CA . LEU A 1 97 ? 51.653 39.061 -2.091 1.00 57.59 97 LEU A CA 1
ATOM 704 C C . LEU A 1 97 ? 52.594 40.163 -1.627 1.00 56.84 97 LEU A C 1
ATOM 705 O O . LEU A 1 97 ? 53.666 40.358 -2.212 1.00 48.25 97 LEU A O 1
ATOM 710 N N . VAL A 1 98 ? 52.194 40.876 -0.579 1.00 56.39 98 VAL A N 1
ATOM 711 C CA . VAL A 1 98 ? 53.001 41.926 0.030 1.00 54.00 98 VAL A CA 1
ATOM 712 C C . VAL A 1 98 ? 53.436 41.426 1.400 1.00 59.91 98 VAL A C 1
ATOM 713 O O . VAL A 1 98 ? 52.628 41.369 2.336 1.00 69.65 98 VAL A O 1
ATOM 717 N N . ILE A 1 99 ? 54.707 41.059 1.524 1.00 58.56 99 ILE A N 1
ATOM 718 C CA . ILE A 1 99 ? 55.228 40.521 2.777 1.00 49.39 99 ILE A CA 1
ATOM 719 C C . ILE A 1 99 ? 55.486 41.671 3.742 1.00 51.13 99 ILE A C 1
ATOM 720 O O . ILE A 1 99 ? 56.254 42.591 3.439 1.00 52.57 99 ILE A O 1
ATOM 725 N N . MET A 1 100 ? 54.841 41.623 4.903 1.00 57.20 100 MET A N 1
ATOM 726 C CA . MET A 1 100 ? 55.105 42.554 5.991 1.00 58.64 100 MET A CA 1
ATOM 727 C C . MET A 1 100 ? 55.989 41.861 7.018 1.00 57.44 100 MET A C 1
ATOM 728 O O . MET A 1 100 ? 55.671 40.757 7.474 1.00 63.32 100 MET A O 1
ATOM 733 N N . THR A 1 101 ? 57.096 42.503 7.373 1.00 52.94 101 THR A N 1
ATOM 734 C CA . THR A 1 101 ? 57.972 41.973 8.405 1.00 48.31 101 THR A CA 1
ATOM 735 C C . THR A 1 101 ? 58.725 43.122 9.054 1.00 53.01 101 THR A C 1
ATOM 736 O O . THR A 1 101 ? 59.051 44.119 8.404 1.00 63.49 101 THR A O 1
ATOM 740 N N . TYR A 1 102 ? 58.979 42.980 10.349 1.00 46.05 102 TYR A N 1
ATOM 741 C CA . TYR A 1 102 ? 59.907 43.881 11.005 1.00 46.97 102 TYR A CA 1
ATOM 742 C C . TYR A 1 102 ? 61.332 43.511 10.606 1.00 39.28 102 TYR A C 1
ATOM 743 O O . TYR A 1 102 ? 61.619 42.377 10.214 1.00 54.31 102 TYR A O 1
ATOM 752 N N . PHE A 1 103 ? 62.227 44.495 10.690 1.00 38.97 103 PHE A N 1
ATOM 753 C CA . PHE A 1 103 ? 63.503 44.373 9.994 1.00 52.26 103 PHE A CA 1
ATOM 754 C C . PHE A 1 103 ? 64.396 43.289 10.587 1.00 50.18 103 PHE A C 1
ATOM 755 O O . PHE A 1 103 ? 65.219 42.717 9.865 1.00 57.64 103 PHE A O 1
ATOM 763 N N . ASN A 1 104 ? 64.256 42.981 11.882 1.00 45.87 104 ASN A N 1
ATOM 764 C CA . ASN A 1 104 ? 65.199 42.042 12.492 1.00 50.34 104 ASN A CA 1
ATOM 765 C C . ASN A 1 104 ? 65.019 40.616 11.984 1.00 49.84 104 ASN A C 1
ATOM 766 O O . ASN A 1 104 ? 66.031 39.982 11.635 1.00 44.84 104 ASN A O 1
ATOM 771 N N . PRO A 1 105 ? 63.809 40.041 11.925 1.00 56.39 105 PRO A N 1
ATOM 772 C CA . PRO A 1 105 ? 63.679 38.734 11.257 1.00 60.20 105 PRO A CA 1
ATOM 773 C C . PRO A 1 105 ? 64.188 38.752 9.828 1.00 61.63 105 PRO A C 1
ATOM 774 O O . PRO A 1 105 ? 64.696 37.734 9.342 1.00 64.30 105 PRO A O 1
ATOM 778 N N . LEU A 1 106 ? 64.076 39.891 9.145 1.00 63.23 106 LEU A N 1
ATOM 779 C CA . LEU A 1 106 ? 64.629 40.024 7.803 1.00 59.57 106 LEU A CA 1
ATOM 780 C C . LEU A 1 106 ? 66.144 40.188 7.839 1.00 57.91 106 LEU A C 1
ATOM 781 O O . LEU A 1 106 ? 66.852 39.622 6.999 1.00 63.42 106 LEU A O 1
ATOM 786 N N . PHE A 1 107 ? 66.654 40.955 8.806 1.00 52.80 107 PHE A N 1
ATOM 787 C CA . PHE A 1 107 ? 68.093 41.190 8.896 1.00 53.60 107 PHE A CA 1
ATOM 788 C C . PHE A 1 107 ? 68.845 39.901 9.206 1.00 53.42 107 PHE A C 1
ATOM 789 O O . PHE A 1 107 ? 69.916 39.647 8.641 1.00 55.28 107 PHE A O 1
ATOM 797 N N . GLN A 1 108 ? 68.295 39.070 10.095 1.00 49.77 108 GLN A N 1
ATOM 798 C CA . GLN A 1 108 ? 68.951 37.814 10.449 1.00 45.35 108 GLN A CA 1
ATOM 799 C C . GLN A 1 108 ? 68.958 36.846 9.272 1.00 51.24 108 GLN A C 1
ATOM 800 O O . GLN A 1 108 ? 69.983 36.222 8.973 1.00 58.02 108 GLN A O 1
ATOM 806 N N . TYR A 1 109 ? 67.816 36.707 8.593 1.00 52.49 109 TYR A N 1
ATOM 807 C CA . TYR A 1 109 ? 67.728 35.794 7.458 1.00 57.11 109 TYR A CA 1
ATOM 808 C C . TYR A 1 109 ? 68.626 36.234 6.310 1.00 57.42 109 TYR A C 1
ATOM 809 O O . TYR A 1 109 ? 69.059 35.400 5.506 1.00 67.52 109 TYR A O 1
ATOM 818 N N . GLY A 1 110 ? 68.923 37.527 6.222 1.00 53.16 110 GLY A N 1
ATOM 819 C CA . GLY A 1 110 ? 69.668 38.059 5.101 1.00 55.03 110 GLY A CA 1
ATOM 820 C C . GLY A 1 110 ? 68.746 38.680 4.074 1.00 60.46 110 GLY A C 1
ATOM 821 O O . GLY A 1 110 ? 67.849 38.009 3.554 1.00 59.57 110 GLY A O 1
ATOM 822 N N . VAL A 1 111 ? 68.951 39.966 3.782 1.00 60.60 111 VAL A N 1
ATOM 823 C CA . VAL A 1 111 ? 68.079 40.662 2.839 1.00 65.07 111 VAL A CA 1
ATOM 824 C C . VAL A 1 111 ? 68.206 40.052 1.449 1.00 70.04 111 VAL A C 1
ATOM 825 O O . VAL A 1 111 ? 67.205 39.779 0.775 1.00 59.18 111 VAL A O 1
ATOM 829 N N . GLU A 1 112 ? 69.442 39.825 1.002 1.00 71.70 112 GLU A N 1
ATOM 830 C CA . GLU A 1 112 ? 69.654 39.254 -0.324 1.00 71.73 112 GLU A CA 1
ATOM 831 C C . GLU A 1 112 ? 69.110 37.832 -0.407 1.00 63.79 112 GLU A C 1
ATOM 832 O O . GLU A 1 112 ? 68.463 37.466 -1.395 1.00 58.19 112 GLU A O 1
ATOM 838 N N . ASN A 1 113 ? 69.357 37.018 0.623 1.00 63.40 113 ASN A N 1
ATOM 839 C CA . ASN A 1 113 ? 68.801 35.668 0.646 1.00 63.65 113 ASN A CA 1
ATOM 840 C C . ASN A 1 113 ? 67.280 35.702 0.607 1.00 66.11 113 ASN A C 1
ATOM 841 O O . ASN A 1 113 ? 66.645 34.838 -0.008 1.00 64.17 113 ASN A O 1
ATOM 846 N N . PHE A 1 114 ? 66.679 36.699 1.258 1.00 62.85 114 PHE A N 1
ATOM 847 C CA . PHE A 1 114 ? 65.225 36.811 1.276 1.00 60.67 114 PHE A CA 1
ATOM 848 C C . PHE A 1 114 ? 64.677 37.110 -0.113 1.00 55.48 114 PHE A C 1
ATOM 849 O O . PHE A 1 114 ? 63.624 36.587 -0.496 1.00 62.80 114 PHE A O 1
ATOM 857 N N . VAL A 1 115 ? 65.378 37.942 -0.882 1.00 58.04 115 VAL A N 1
ATOM 858 C CA . VAL A 1 115 ? 64.916 38.300 -2.219 1.00 59.92 115 VAL A CA 1
ATOM 859 C C . VAL A 1 115 ? 65.156 37.159 -3.198 1.00 61.25 115 VAL A C 1
ATOM 860 O O . VAL A 1 115 ? 64.261 36.779 -3.962 1.00 58.58 115 VAL A O 1
ATOM 864 N N . LYS A 1 116 ? 66.366 36.593 -3.187 1.00 71.05 116 LYS A N 1
ATOM 865 C CA . LYS A 1 116 ? 66.709 35.548 -4.148 1.00 78.21 116 LYS A CA 1
ATOM 866 C C . LYS A 1 116 ? 65.832 34.314 -3.970 1.00 80.22 116 LYS A C 1
ATOM 867 O O . LYS A 1 116 ? 65.473 33.653 -4.951 1.00 83.95 116 LYS A O 1
ATOM 873 N N . ASP A 1 117 ? 65.474 33.989 -2.728 1.00 74.76 117 ASP A N 1
ATOM 874 C CA . ASP A 1 117 ? 64.673 32.803 -2.449 1.00 77.59 117 ASP A CA 1
ATOM 875 C C . ASP A 1 117 ? 63.181 33.018 -2.670 1.00 80.42 117 ASP A C 1
ATOM 876 O O . ASP A 1 117 ? 62.404 32.076 -2.479 1.00 83.01 117 ASP A O 1
ATOM 881 N N . LEU A 1 118 ? 62.759 34.220 -3.064 1.00 77.42 118 LEU A N 1
ATOM 882 C CA . LEU A 1 118 ? 61.355 34.507 -3.331 1.00 77.63 118 LEU A CA 1
ATOM 883 C C . LEU A 1 118 ? 61.116 34.957 -4.766 1.00 75.05 118 LEU A C 1
ATOM 884 O O . LEU A 1 118 ? 60.031 35.470 -5.070 1.00 71.70 118 LEU A O 1
ATOM 889 N N . ALA A 1 119 ? 62.093 34.771 -5.657 1.00 70.84 119 ALA A N 1
ATOM 890 C CA . ALA A 1 119 ? 61.996 35.328 -7.003 1.00 65.69 119 ALA A CA 1
ATOM 891 C C . ALA A 1 119 ? 60.852 34.697 -7.787 1.00 73.80 119 ALA A C 1
ATOM 892 O O . ALA A 1 119 ? 60.070 35.398 -8.440 1.00 81.32 119 ALA A O 1
ATOM 894 N N . ASP A 1 120 ? 60.736 33.373 -7.735 1.00 76.90 120 ASP A N 1
ATOM 895 C CA . ASP A 1 120 ? 59.713 32.654 -8.482 1.00 88.86 120 ASP A CA 1
ATOM 896 C C . ASP A 1 120 ? 58.396 32.533 -7.724 1.00 81.96 120 ASP A C 1
ATOM 897 O O . ASP A 1 120 ? 57.534 31.745 -8.127 1.00 80.26 120 ASP A O 1
ATOM 902 N N . THR A 1 121 ? 58.216 33.294 -6.649 1.00 82.94 121 THR A N 1
ATOM 903 C CA . THR A 1 121 ? 56.997 33.254 -5.860 1.00 80.69 121 THR A CA 1
ATOM 904 C C . THR A 1 121 ? 56.084 34.414 -6.247 1.00 74.14 121 THR A C 1
ATOM 905 O O . THR A 1 121 ? 56.374 35.198 -7.154 1.00 70.02 121 THR A O 1
ATOM 909 N N . ALA A 1 122 ? 54.959 34.523 -5.540 1.00 75.50 122 ALA A N 1
ATOM 910 C CA . ALA A 1 122 ? 54.002 35.599 -5.748 1.00 64.51 122 ALA A CA 1
ATOM 911 C C . ALA A 1 122 ? 54.285 36.814 -4.871 1.00 59.46 122 ALA A C 1
ATOM 912 O O . ALA A 1 122 ? 53.393 37.646 -4.673 1.00 60.24 122 ALA A O 1
ATOM 914 N N . VAL A 1 123 ? 55.501 36.932 -4.344 1.00 57.51 123 VAL A N 1
ATOM 915 C CA . VAL A 1 123 ? 55.878 38.071 -3.512 1.00 61.70 123 VAL A CA 1
ATOM 916 C C . VAL A 1 123 ? 56.230 39.235 -4.433 1.00 67.70 123 VAL A C 1
ATOM 917 O O . VAL A 1 123 ? 57.218 39.181 -5.168 1.00 73.04 123 VAL A O 1
ATOM 921 N N . LYS A 1 124 ? 55.417 40.292 -4.393 1.00 62.92 124 LYS A N 1
ATOM 922 C CA . LYS A 1 124 ? 55.614 41.458 -5.238 1.00 63.25 124 LYS A CA 1
ATOM 923 C C . LYS A 1 124 ? 55.856 42.744 -4.462 1.00 64.08 124 LYS A C 1
ATOM 924 O O . LYS A 1 124 ? 56.307 43.728 -5.059 1.00 65.67 124 LYS A O 1
ATOM 930 N N . GLY A 1 125 ? 55.570 42.770 -3.161 1.00 67.12 125 GLY A N 1
ATOM 931 C CA . GLY A 1 125 ? 55.772 43.963 -2.367 1.00 68.43 125 GLY A CA 1
ATOM 932 C C . GLY A 1 125 ? 56.337 43.615 -1.005 1.00 64.58 125 GLY A C 1
ATOM 933 O O . GLY A 1 125 ? 56.225 42.483 -0.529 1.00 66.22 125 GLY A O 1
ATOM 934 N N . LEU A 1 126 ? 56.948 44.618 -0.378 1.00 56.58 126 LEU A N 1
ATOM 935 C CA . LEU A 1 126 ? 57.592 44.438 0.916 1.00 50.06 126 LEU A CA 1
ATOM 936 C C . LEU A 1 126 ? 57.335 45.659 1.785 1.00 54.67 126 LEU A C 1
ATOM 937 O O . LEU A 1 126 ? 57.578 46.791 1.357 1.00 55.26 126 LEU A O 1
ATOM 942 N N . ILE A 1 127 ? 56.849 45.423 3.002 1.00 53.99 127 ILE A N 1
ATOM 943 C CA . ILE A 1 127 ? 56.596 46.474 3.982 1.00 45.72 127 ILE A CA 1
ATOM 944 C C . ILE A 1 127 ? 57.453 46.187 5.207 1.00 50.12 127 ILE A C 1
ATOM 945 O O . ILE A 1 127 ? 57.367 45.100 5.791 1.00 50.97 127 ILE A O 1
ATOM 950 N N . ILE A 1 128 ? 58.281 47.154 5.591 1.00 49.95 128 ILE A N 1
ATOM 951 C CA . ILE A 1 128 ? 59.099 47.042 6.797 1.00 48.49 128 ILE A CA 1
ATOM 952 C C . ILE A 1 128 ? 58.831 48.264 7.666 1.00 48.94 128 ILE A C 1
ATOM 953 O O . ILE A 1 128 ? 59.461 49.313 7.469 1.00 48.44 128 ILE A O 1
ATOM 958 N N . PRO A 1 129 ? 57.918 48.176 8.637 1.00 48.43 129 PRO A N 1
ATOM 959 C CA . PRO A 1 129 ? 57.501 49.386 9.365 1.00 42.10 129 PRO A CA 1
ATOM 960 C C . PRO A 1 129 ? 58.622 50.081 10.119 1.00 46.06 129 PRO A C 1
ATOM 961 O O . PRO A 1 129 ? 58.622 51.315 10.192 1.00 49.48 129 PRO A O 1
ATOM 965 N N . ASP A 1 130 ? 59.578 49.340 10.679 1.00 47.11 130 ASP A N 1
ATOM 966 C CA . ASP A 1 130 ? 60.642 49.938 11.475 1.00 52.80 130 ASP A CA 1
ATOM 967 C C . ASP A 1 130 ? 61.914 50.188 10.670 1.00 53.95 130 ASP A C 1
ATOM 968 O O . ASP A 1 130 ? 62.987 50.360 11.258 1.00 53.23 130 ASP A O 1
ATOM 973 N N . LEU A 1 131 ? 61.817 50.218 9.339 1.00 52.39 131 LEU A N 1
ATOM 974 C CA . LEU A 1 131 ? 62.939 50.576 8.474 1.00 53.74 131 LEU A CA 1
ATOM 975 C C . LEU A 1 131 ? 62.630 51.903 7.795 1.00 57.30 131 LEU A C 1
ATOM 976 O O . LEU A 1 131 ? 61.956 51.934 6.754 1.00 56.68 131 LEU A O 1
ATOM 981 N N . PRO A 1 132 ? 63.102 53.024 8.333 1.00 52.79 132 PRO A N 1
ATOM 982 C CA . PRO A 1 132 ? 62.765 54.325 7.750 1.00 43.97 132 PRO A CA 1
ATOM 983 C C . PRO A 1 132 ? 63.488 54.554 6.432 1.00 48.23 132 PRO A C 1
ATOM 984 O O . PRO A 1 132 ? 64.356 53.786 6.010 1.00 48.17 132 PRO A O 1
ATOM 988 N N . HIS A 1 133 ? 63.100 55.650 5.777 1.00 60.03 133 HIS A N 1
ATOM 989 C CA . HIS A 1 133 ? 63.720 56.041 4.515 1.00 55.07 133 HIS A CA 1
ATOM 990 C C . HIS A 1 133 ? 65.213 56.296 4.675 1.00 57.97 133 HIS A C 1
ATOM 991 O O . HIS A 1 133 ? 65.980 56.109 3.722 1.00 55.51 133 HIS A O 1
ATOM 998 N N . GLU A 1 134 ? 65.646 56.708 5.869 1.00 54.76 134 GLU A N 1
ATOM 999 C CA . GLU A 1 134 ? 67.052 57.003 6.118 1.00 57.82 134 GLU A CA 1
ATOM 1000 C C . GLU A 1 134 ? 67.932 55.760 6.119 1.00 55.86 134 GLU A C 1
ATOM 1001 O O . GLU A 1 134 ? 69.160 55.894 6.092 1.00 62.60 134 GLU A O 1
ATOM 1007 N N . HIS A 1 135 ? 67.346 54.564 6.154 1.00 53.39 135 HIS A N 1
ATOM 1008 C CA . HIS A 1 135 ? 68.103 53.318 6.120 1.00 56.94 135 HIS A CA 1
ATOM 1009 C C . HIS A 1 135 ? 67.631 52.424 4.980 1.00 62.54 135 HIS A C 1
ATOM 1010 O O . HIS A 1 135 ? 67.626 51.197 5.101 1.00 62.86 135 HIS A O 1
ATOM 1017 N N . ALA A 1 136 ? 67.232 53.037 3.862 1.00 61.36 136 ALA A N 1
ATOM 1018 C CA . ALA A 1 136 ? 66.786 52.263 2.710 1.00 55.23 136 ALA A CA 1
ATOM 1019 C C . ALA A 1 136 ? 67.935 51.497 2.071 1.00 52.35 136 ALA A C 1
ATOM 1020 O O . ALA A 1 136 ? 67.705 50.482 1.401 1.00 41.70 136 ALA A O 1
ATOM 1022 N N . ASN A 1 137 ? 69.171 51.962 2.266 1.00 41.22 137 ASN A N 1
ATOM 1023 C CA . ASN A 1 137 ? 70.332 51.288 1.697 1.00 61.14 137 ASN A CA 1
ATOM 1024 C C . ASN A 1 137 ? 70.497 49.866 2.219 1.00 58.17 137 ASN A C 1
ATOM 1025 O O . ASN A 1 137 ? 71.208 49.067 1.599 1.00 61.17 137 ASN A O 1
ATOM 1030 N N . PHE A 1 138 ? 69.861 49.531 3.341 1.00 52.23 138 PHE A N 1
ATOM 1031 C CA . PHE A 1 138 ? 69.888 48.164 3.841 1.00 53.08 138 PHE A CA 1
ATOM 1032 C C . PHE A 1 138 ? 69.019 47.216 3.024 1.00 59.63 138 PHE A C 1
ATOM 1033 O O . PHE A 1 138 ? 69.124 45.999 3.209 1.00 62.26 138 PHE A O 1
ATOM 1041 N N . VAL A 1 139 ? 68.171 47.732 2.132 1.00 58.89 139 VAL A N 1
ATOM 1042 C CA . VAL A 1 139 ? 67.211 46.891 1.422 1.00 55.59 139 VAL A CA 1
ATOM 1043 C C . VAL A 1 139 ? 67.126 47.268 -0.054 1.00 55.17 139 VAL A C 1
ATOM 1044 O O . VAL A 1 139 ? 67.186 46.394 -0.926 1.00 63.75 139 VAL A O 1
ATOM 1048 N N . GLU A 1 140 ? 66.985 48.563 -0.341 1.00 61.06 140 GLU A N 1
ATOM 1049 C CA . GLU A 1 140 ? 66.764 49.014 -1.716 1.00 67.58 140 GLU A CA 1
ATOM 1050 C C . GLU A 1 140 ? 67.807 48.526 -2.718 1.00 69.47 140 GLU A C 1
ATOM 1051 O O . GLU A 1 140 ? 67.407 48.117 -3.822 1.00 65.87 140 GLU A O 1
ATOM 1057 N N . PRO A 1 141 ? 69.116 48.546 -2.435 1.00 67.86 141 PRO A N 1
ATOM 1058 C CA . PRO A 1 141 ? 70.069 48.002 -3.419 1.00 67.02 141 PRO A CA 1
ATOM 1059 C C . PRO A 1 141 ? 69.811 46.548 -3.775 1.00 66.92 141 PRO A C 1
ATOM 1060 O O . PRO A 1 141 ? 70.156 46.117 -4.882 1.00 63.06 141 PRO A O 1
ATOM 1064 N N . PHE A 1 142 ? 69.206 45.780 -2.870 1.00 69.52 142 PHE A N 1
ATOM 1065 C CA . PHE A 1 142 ? 68.927 44.373 -3.117 1.00 73.04 142 PHE A CA 1
ATOM 1066 C C . PHE A 1 142 ? 67.652 44.149 -3.917 1.00 70.50 142 PHE A C 1
ATOM 1067 O O . PHE A 1 142 ? 67.396 43.015 -4.336 1.00 67.34 142 PHE A O 1
ATOM 1075 N N . LEU A 1 143 ? 66.851 45.190 -4.140 1.00 70.58 143 LEU A N 1
ATOM 1076 C CA . LEU A 1 143 ? 65.598 45.066 -4.871 1.00 70.18 143 LEU A CA 1
ATOM 1077 C C . LEU A 1 143 ? 65.708 45.502 -6.326 1.00 70.79 143 LEU A C 1
ATOM 1078 O O . LEU A 1 143 ? 64.721 45.411 -7.062 1.00 66.28 143 LEU A O 1
ATOM 1083 N N . ALA A 1 144 ? 66.875 45.971 -6.758 1.00 71.10 144 ALA A N 1
ATOM 1084 C CA . ALA A 1 144 ? 67.077 46.276 -8.165 1.00 70.69 144 ALA A CA 1
ATOM 1085 C C . ALA A 1 144 ? 67.058 44.994 -8.989 1.00 86.16 144 ALA A C 1
ATOM 1086 O O . ALA A 1 144 ? 67.485 43.930 -8.531 1.00 95.02 144 ALA A O 1
ATOM 1088 N N . ASN A 1 145 ? 66.547 45.106 -10.217 1.00 90.59 145 ASN A N 1
ATOM 1089 C CA . ASN A 1 145 ? 66.404 43.971 -11.132 1.00 93.56 145 ASN A CA 1
ATOM 1090 C C . ASN A 1 145 ? 65.576 42.844 -10.520 1.00 88.05 145 ASN A C 1
ATOM 1091 O O . ASN A 1 145 ? 65.815 41.665 -10.792 1.00 88.78 145 ASN A O 1
ATOM 1096 N N . THR A 1 146 ? 64.601 43.194 -9.684 1.00 82.71 146 THR A N 1
ATOM 1097 C CA . THR A 1 146 ? 63.676 42.234 -9.102 1.00 77.72 146 THR A CA 1
ATOM 1098 C C . THR A 1 146 ? 62.252 42.742 -9.284 1.00 71.62 146 THR A C 1
ATOM 1099 O O . THR A 1 146 ? 62.021 43.902 -9.636 1.00 72.58 146 THR A O 1
ATOM 1103 N N . ASP A 1 147 ? 61.288 41.855 -9.035 1.00 66.51 147 ASP A N 1
ATOM 1104 C CA . ASP A 1 147 ? 59.872 42.179 -9.154 1.00 74.64 147 ASP A CA 1
ATOM 1105 C C . ASP A 1 147 ? 59.231 42.462 -7.798 1.00 78.01 147 ASP A C 1
ATOM 1106 O O . ASP A 1 147 ? 58.018 42.291 -7.633 1.00 81.95 147 ASP A O 1
ATOM 1111 N N . ILE A 1 148 ? 60.027 42.894 -6.822 1.00 70.57 148 ILE A N 1
ATOM 1112 C CA . ILE A 1 148 ? 59.554 43.176 -5.472 1.00 63.93 148 ILE A CA 1
ATOM 1113 C C . ILE A 1 148 ? 59.690 44.672 -5.228 1.00 62.92 148 ILE A C 1
ATOM 1114 O O . ILE A 1 148 ? 60.790 45.229 -5.333 1.00 67.36 148 ILE A O 1
ATOM 1119 N N . ALA A 1 149 ? 58.576 45.320 -4.902 1.00 57.90 149 ALA A N 1
ATOM 1120 C CA . ALA A 1 149 ? 58.540 46.756 -4.666 1.00 53.08 149 ALA A CA 1
ATOM 1121 C C . ALA A 1 149 ? 58.594 47.040 -3.170 1.00 54.63 149 ALA A C 1
ATOM 1122 O O . ALA A 1 149 ? 57.892 46.395 -2.383 1.00 54.61 149 ALA A O 1
ATOM 1124 N N . LEU A 1 150 ? 59.426 48.003 -2.781 1.00 50.78 150 LEU A N 1
ATOM 1125 C CA . LEU A 1 150 ? 59.528 48.425 -1.388 1.00 50.51 150 LEU A CA 1
ATOM 1126 C C . LEU A 1 150 ? 58.454 49.472 -1.124 1.00 52.56 150 LEU A C 1
ATOM 1127 O O . LEU A 1 150 ? 58.532 50.596 -1.633 1.00 57.48 150 LEU A O 1
ATOM 1132 N N . ILE A 1 151 ? 57.457 49.108 -0.325 1.00 54.72 151 ILE A N 1
ATOM 1133 C CA . ILE A 1 151 ? 56.319 49.981 -0.050 1.00 51.67 151 ILE A CA 1
ATOM 1134 C C . ILE A 1 151 ? 56.737 51.074 0.926 1.00 55.41 151 ILE A C 1
ATOM 1135 O O . ILE A 1 151 ? 57.178 50.768 2.043 1.00 58.25 151 ILE A O 1
ATOM 1140 N N . PRO A 1 152 ? 56.623 52.348 0.556 1.00 54.57 152 PRO A N 1
ATOM 1141 C CA . PRO A 1 152 ? 56.925 53.422 1.508 1.00 53.85 152 PRO A CA 1
ATOM 1142 C C . PRO A 1 152 ? 55.723 53.760 2.377 1.00 56.58 152 PRO A C 1
ATOM 1143 O O . PRO A 1 152 ? 54.576 53.758 1.922 1.00 63.76 152 PRO A O 1
ATOM 1147 N N . LEU A 1 153 ? 55.995 54.042 3.648 1.00 59.92 153 LEU A N 1
ATOM 1148 C CA . LEU A 1 153 ? 54.977 54.473 4.598 1.00 59.81 153 LEU A CA 1
ATOM 1149 C C . LEU A 1 153 ? 55.147 55.961 4.864 1.00 64.81 153 LEU A C 1
ATOM 1150 O O . LEU A 1 153 ? 56.265 56.427 5.112 1.00 70.75 153 LEU A O 1
ATOM 1155 N N . VAL A 1 154 ? 54.040 56.699 4.815 1.00 59.55 154 VAL A N 1
ATOM 1156 C CA . VAL A 1 154 ? 54.050 58.152 4.937 1.00 59.81 154 VAL A CA 1
ATOM 1157 C C . VAL A 1 154 ? 53.039 58.566 5.996 1.00 60.22 154 VAL A C 1
ATOM 1158 O O . VAL A 1 154 ? 51.886 58.122 5.969 1.00 59.02 154 VAL A O 1
ATOM 1162 N N . SER A 1 155 ? 53.474 59.413 6.927 1.00 51.07 155 SER A N 1
ATOM 1163 C CA . SER A 1 155 ? 52.604 59.958 7.961 1.00 62.65 155 SER A CA 1
ATOM 1164 C C . SER A 1 155 ? 51.924 61.214 7.428 1.00 64.95 155 SER A C 1
ATOM 1165 O O . SER A 1 155 ? 52.600 62.175 7.043 1.00 62.46 155 SER A O 1
ATOM 1168 N N . LEU A 1 156 ? 50.588 61.206 7.419 1.00 70.46 156 LEU A N 1
ATOM 1169 C CA . LEU A 1 156 ? 49.834 62.288 6.792 1.00 69.46 156 LEU A CA 1
ATOM 1170 C C . LEU A 1 156 ? 50.067 63.626 7.482 1.00 76.49 156 LEU A C 1
ATOM 1171 O O . LEU A 1 156 ? 49.956 64.679 6.843 1.00 78.06 156 LEU A O 1
ATOM 1176 N N . THR A 1 157 ? 50.394 63.611 8.773 1.00 76.35 157 THR A N 1
ATOM 1177 C CA . THR A 1 157 ? 50.546 64.839 9.543 1.00 68.80 157 THR A CA 1
ATOM 1178 C C . THR A 1 157 ? 51.905 65.504 9.364 1.00 65.89 157 THR A C 1
ATOM 1179 O O . THR A 1 157 ? 52.145 66.553 9.971 1.00 66.49 157 THR A O 1
ATOM 1183 N N . THR A 1 158 ? 52.794 64.933 8.558 1.00 63.24 158 THR A N 1
ATOM 1184 C CA . THR A 1 158 ? 54.109 65.516 8.349 1.00 64.87 158 THR A CA 1
ATOM 1185 C C . THR A 1 158 ? 54.065 66.541 7.217 1.00 71.92 158 THR A C 1
ATOM 1186 O O . THR A 1 158 ? 53.062 66.689 6.514 1.00 74.80 158 THR A O 1
ATOM 1190 N N . GLY A 1 159 ? 55.175 67.258 7.050 1.00 73.17 159 GLY A N 1
ATOM 1191 C CA . GLY A 1 159 ? 55.247 68.261 6.005 1.00 73.58 159 GLY A CA 1
ATOM 1192 C C . GLY A 1 159 ? 55.165 67.647 4.621 1.00 73.51 159 GLY A C 1
ATOM 1193 O O . GLY A 1 159 ? 55.503 66.482 4.408 1.00 83.70 159 GLY A O 1
ATOM 1194 N N . ILE A 1 160 ? 54.710 68.455 3.662 1.00 66.19 160 ILE A N 1
ATOM 1195 C CA . ILE A 1 160 ? 54.541 67.949 2.304 1.00 65.42 160 ILE A CA 1
ATOM 1196 C C . ILE A 1 160 ? 55.893 67.722 1.639 1.00 68.67 160 ILE A C 1
ATOM 1197 O O . ILE A 1 160 ? 56.032 66.835 0.788 1.00 74.29 160 ILE A O 1
ATOM 1202 N N . GLU A 1 161 ? 56.911 68.504 2.014 1.00 67.22 161 GLU A N 1
ATOM 1203 C CA . GLU A 1 161 ? 58.253 68.260 1.498 1.00 80.11 161 GLU A CA 1
ATOM 1204 C C . GLU A 1 161 ? 58.813 66.942 2.014 1.00 72.07 161 GLU A C 1
ATOM 1205 O O . GLU A 1 161 ? 59.561 66.263 1.301 1.00 64.32 161 GLU A O 1
ATOM 1211 N N . ARG A 1 162 ? 58.470 66.572 3.249 1.00 69.91 162 ARG A N 1
ATOM 1212 C CA . ARG A 1 162 ? 58.874 65.275 3.776 1.00 64.91 162 ARG A CA 1
ATOM 1213 C C . ARG A 1 162 ? 58.170 64.142 3.040 1.00 66.84 162 ARG A C 1
ATOM 1214 O O . ARG A 1 162 ? 58.765 63.084 2.803 1.00 64.95 162 ARG A O 1
ATOM 1222 N N . GLN A 1 163 ? 56.907 64.349 2.659 1.00 63.53 163 GLN A N 1
ATOM 1223 C CA . GLN A 1 163 ? 56.162 63.306 1.961 1.00 67.05 163 GLN A CA 1
ATOM 1224 C C . GLN A 1 163 ? 56.695 63.102 0.548 1.00 62.67 163 GLN A C 1
ATOM 1225 O O . GLN A 1 163 ? 56.951 61.967 0.129 1.00 61.87 163 GLN A O 1
ATOM 1231 N N . LYS A 1 164 ? 56.877 64.194 -0.201 1.00 59.08 164 LYS A N 1
ATOM 1232 C CA . LYS A 1 164 ? 57.440 64.097 -1.544 1.00 63.80 164 LYS A CA 1
ATOM 1233 C C . LYS A 1 164 ? 58.840 63.497 -1.540 1.00 68.59 164 LYS A C 1
ATOM 1234 O O . LYS A 1 164 ? 59.275 62.956 -2.562 1.00 73.08 164 LYS A O 1
ATOM 1240 N N . GLU A 1 165 ? 59.551 63.583 -0.415 1.00 69.23 165 GLU A N 1
ATOM 1241 C CA . GLU A 1 165 ? 60.873 62.976 -0.321 1.00 68.74 165 GLU A CA 1
ATOM 1242 C C . GLU A 1 165 ? 60.778 61.456 -0.251 1.00 66.10 165 GLU A C 1
ATOM 1243 O O . GLU A 1 165 ? 61.611 60.749 -0.830 1.00 62.90 165 GLU A O 1
ATOM 1249 N N . LEU A 1 166 ? 59.766 60.937 0.447 1.00 63.21 166 LEU A N 1
ATOM 1250 C CA . LEU A 1 166 ? 59.605 59.495 0.590 1.00 58.19 166 LEU A CA 1
ATOM 1251 C C . LEU A 1 166 ? 58.928 58.854 -0.612 1.00 64.73 166 LEU A C 1
ATOM 1252 O O . LEU A 1 166 ? 59.082 57.647 -0.822 1.00 65.90 166 LEU A O 1
ATOM 1257 N N . ILE A 1 167 ? 58.182 59.631 -1.399 1.00 74.15 167 ILE A N 1
ATOM 1258 C CA . ILE A 1 167 ? 57.462 59.085 -2.545 1.00 75.07 167 ILE A CA 1
ATOM 1259 C C . ILE A 1 167 ? 58.324 59.032 -3.804 1.00 75.28 167 ILE A C 1
ATOM 1260 O O . ILE A 1 167 ? 58.022 58.249 -4.717 1.00 73.62 167 ILE A O 1
ATOM 1265 N N . GLU A 1 168 ? 59.397 59.818 -3.866 1.00 76.12 168 GLU A N 1
ATOM 1266 C CA . GLU A 1 168 ? 60.258 59.876 -5.043 1.00 78.57 168 GLU A CA 1
ATOM 1267 C C . GLU A 1 168 ? 60.706 58.488 -5.478 1.00 69.15 168 GLU A C 1
ATOM 1268 O O . GLU A 1 168 ? 61.429 57.799 -4.751 1.00 61.81 168 GLU A O 1
ATOM 1274 N N . GLY A 1 169 ? 60.266 58.079 -6.666 1.00 63.56 169 GLY A N 1
ATOM 1275 C CA . GLY A 1 169 ? 60.652 56.805 -7.235 1.00 62.96 169 GLY A CA 1
ATOM 1276 C C . GLY A 1 169 ? 59.967 55.594 -6.647 1.00 64.22 169 GLY A C 1
ATOM 1277 O O . GLY A 1 169 ? 60.375 54.467 -6.950 1.00 62.09 169 GLY A O 1
ATOM 1278 N N . ALA A 1 170 ? 58.938 55.784 -5.826 1.00 67.03 170 ALA A N 1
ATOM 1279 C CA . ALA A 1 170 ? 58.289 54.662 -5.164 1.00 69.26 170 ALA A CA 1
ATOM 1280 C C . ALA A 1 170 ? 57.513 53.811 -6.163 1.00 63.56 170 ALA A C 1
ATOM 1281 O O . ALA A 1 170 ? 56.963 54.311 -7.148 1.00 59.36 170 ALA A O 1
ATOM 1283 N N . GLU A 1 171 ? 57.474 52.510 -5.897 1.00 63.54 171 GLU A N 1
ATOM 1284 C CA . GLU A 1 171 ? 56.733 51.555 -6.704 1.00 63.25 171 GLU A CA 1
ATOM 1285 C C . GLU A 1 171 ? 55.768 50.774 -5.819 1.00 68.07 171 GLU A C 1
ATOM 1286 O O . GLU A 1 171 ? 55.822 50.838 -4.588 1.00 65.13 171 GLU A O 1
ATOM 1292 N N . GLY A 1 172 ? 54.878 50.026 -6.466 1.00 68.31 172 GLY A N 1
ATOM 1293 C CA . GLY A 1 172 ? 53.853 49.291 -5.754 1.00 66.60 172 GLY A CA 1
ATOM 1294 C C . GLY A 1 172 ? 52.689 50.174 -5.359 1.00 65.66 172 GLY A C 1
ATOM 1295 O O . GLY A 1 172 ? 51.740 50.346 -6.130 1.00 65.48 172 GLY A O 1
ATOM 1296 N N . PHE A 1 173 ? 52.751 50.742 -4.158 1.00 66.80 173 PHE A N 1
ATOM 1297 C CA . PHE A 1 173 ? 51.743 51.684 -3.690 1.00 64.92 173 PHE A CA 1
ATOM 1298 C C . PHE A 1 173 ? 52.332 52.476 -2.530 1.00 64.46 173 PHE A C 1
ATOM 1299 O O . PHE A 1 173 ? 53.469 52.247 -2.108 1.00 60.39 173 PHE A O 1
ATOM 1307 N N . ILE A 1 174 ? 51.541 53.413 -2.012 1.00 59.29 174 ILE A N 1
ATOM 1308 C CA . ILE A 1 174 ? 51.921 54.238 -0.873 1.00 52.63 174 ILE A CA 1
ATOM 1309 C C . ILE A 1 174 ? 50.992 53.906 0.285 1.00 57.35 174 IL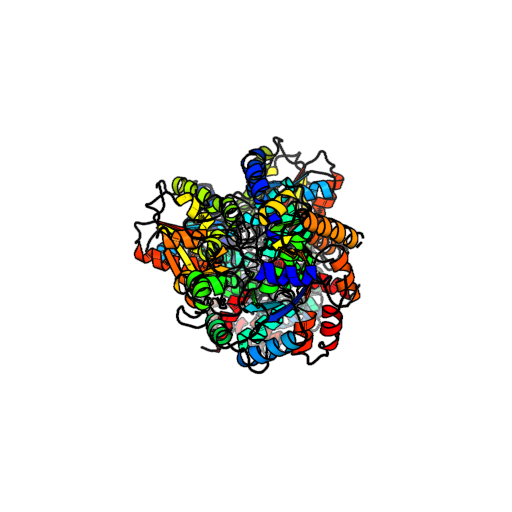E A C 1
ATOM 1310 O O . ILE A 1 174 ? 49.771 53.819 0.104 1.00 58.29 174 ILE A O 1
ATOM 1315 N N . TYR A 1 175 ? 51.570 53.718 1.468 1.00 54.83 175 TYR A N 1
ATOM 1316 C CA . TYR A 1 175 ? 50.831 53.357 2.671 1.00 50.09 175 TYR A CA 1
ATOM 1317 C C . TYR A 1 175 ? 50.650 54.607 3.523 1.00 54.96 175 TYR A C 1
ATOM 1318 O O . TYR A 1 175 ? 51.633 55.181 4.003 1.00 62.30 175 TYR A O 1
ATOM 1327 N N . ALA A 1 176 ? 49.400 55.023 3.712 1.00 55.28 176 ALA A N 1
ATOM 1328 C CA . ALA A 1 176 ? 49.085 56.218 4.484 1.00 55.55 176 ALA A CA 1
ATOM 1329 C C . ALA A 1 176 ? 48.797 55.828 5.929 1.00 58.16 176 ALA A C 1
ATOM 1330 O O . ALA A 1 176 ? 47.902 55.017 6.194 1.00 57.51 176 ALA A O 1
ATOM 1332 N N . VAL A 1 177 ? 49.557 56.405 6.859 1.00 54.73 177 VAL A N 1
ATOM 1333 C CA . VAL A 1 177 ? 49.393 56.151 8.282 1.00 57.82 177 VAL A CA 1
ATOM 1334 C C . VAL A 1 177 ? 49.111 57.474 8.984 1.00 65.60 177 VAL A C 1
ATOM 1335 O O . VAL A 1 177 ? 49.463 58.553 8.501 1.00 65.21 177 VAL A O 1
ATOM 1339 N N . ALA A 1 178 ? 48.465 57.377 10.145 1.00 73.61 178 ALA A N 1
ATOM 1340 C CA . ALA A 1 178 ? 48.118 58.547 10.936 1.00 78.86 178 ALA A CA 1
ATOM 1341 C C . ALA A 1 178 ? 48.339 58.249 12.411 1.00 81.00 178 ALA A C 1
ATOM 1342 O O . ALA A 1 178 ? 48.024 57.155 12.886 1.00 83.27 178 ALA A O 1
ATOM 1344 N N . ILE A 1 179 ? 48.881 59.229 13.127 1.00 86.34 179 ILE A N 1
ATOM 1345 C CA . ILE A 1 179 ? 49.176 59.082 14.547 1.00 86.41 179 ILE A CA 1
ATOM 1346 C C . ILE A 1 179 ? 47.894 58.871 15.344 1.00 91.40 179 ILE A C 1
ATOM 1347 O O . ILE A 1 179 ? 47.317 59.820 15.874 1.00 93.81 179 ILE A O 1
ATOM 1349 N N . ARG A 1 190 ? 38.570 63.609 12.704 1.00 105.42 190 ARG A N 1
ATOM 1350 C CA . ARG A 1 190 ? 38.670 62.636 11.623 1.00 107.58 190 ARG A CA 1
ATOM 1351 C C . ARG A 1 190 ? 38.649 63.327 10.264 1.00 114.50 190 ARG A C 1
ATOM 1352 O O . ARG A 1 190 ? 39.186 62.808 9.286 1.00 119.09 190 ARG A O 1
ATOM 1354 N N . ALA A 1 191 ? 38.024 64.504 10.211 1.00 115.20 191 ALA A N 1
ATOM 1355 C CA . ALA A 1 191 ? 37.942 65.260 8.968 1.00 109.35 191 ALA A CA 1
ATOM 1356 C C . ALA A 1 191 ? 39.233 65.999 8.640 1.00 104.82 191 ALA A C 1
ATOM 1357 O O . ALA A 1 191 ? 39.406 66.437 7.497 1.00 97.95 191 ALA A O 1
ATOM 1359 N N . ASP A 1 192 ? 40.138 66.150 9.611 1.00 102.94 192 ASP A N 1
ATOM 1360 C CA . ASP A 1 192 ? 41.418 66.796 9.343 1.00 96.67 192 ASP A CA 1
ATOM 1361 C C . ASP A 1 192 ? 42.339 65.923 8.500 1.00 92.54 192 ASP A C 1
ATOM 1362 O O . ASP A 1 192 ? 43.234 66.452 7.832 1.00 92.38 192 ASP A O 1
ATOM 1364 N N . LEU A 1 193 ? 42.138 64.602 8.512 1.00 87.99 193 LEU A N 1
ATOM 1365 C CA . LEU A 1 193 ? 42.988 63.715 7.726 1.00 79.15 193 LEU A CA 1
ATOM 1366 C C . LEU A 1 193 ? 42.671 63.794 6.240 1.00 77.60 193 LEU A C 1
ATOM 1367 O O . LEU A 1 193 ? 43.570 63.622 5.409 1.00 73.67 193 LEU A O 1
ATOM 1372 N N . ASP A 1 194 ? 41.408 64.048 5.887 1.00 86.59 194 ASP A N 1
ATOM 1373 C CA . ASP A 1 194 ? 41.013 64.041 4.481 1.00 84.81 194 ASP A CA 1
ATOM 1374 C C . ASP A 1 194 ? 41.780 65.087 3.682 1.00 81.07 194 ASP A C 1
ATOM 1375 O O . ASP A 1 194 ? 42.106 64.865 2.510 1.00 86.23 194 ASP A O 1
ATOM 1380 N N . LYS A 1 195 ? 42.084 66.230 4.299 1.00 81.94 195 LYS A N 1
ATOM 1381 C CA . LYS A 1 195 ? 42.875 67.245 3.612 1.00 84.32 195 LYS A CA 1
ATOM 1382 C C . LYS A 1 195 ? 44.310 66.776 3.400 1.00 85.16 195 LYS A C 1
ATOM 1383 O O . LYS A 1 195 ? 44.907 67.039 2.348 1.00 82.88 195 LYS A O 1
ATOM 1389 N N . HIS A 1 196 ? 44.880 66.077 4.385 1.00 86.22 196 HIS A N 1
ATOM 1390 C CA . HIS A 1 196 ? 46.251 65.595 4.252 1.00 81.98 196 HIS A CA 1
ATOM 1391 C C . HIS A 1 196 ? 46.348 64.462 3.238 1.00 80.23 196 HIS A C 1
ATOM 1392 O O . HIS A 1 196 ? 47.315 64.390 2.471 1.00 86.58 196 HIS A O 1
ATOM 1399 N N . LEU A 1 197 ? 45.360 63.565 3.221 1.00 70.49 197 LEU A N 1
ATOM 1400 C CA . LEU A 1 197 ? 45.425 62.414 2.328 1.00 69.87 197 LEU A CA 1
ATOM 1401 C C . LEU A 1 197 ? 45.109 62.787 0.884 1.00 76.44 197 LEU A C 1
ATOM 1402 O O . LEU A 1 197 ? 45.571 62.107 -0.040 1.00 72.29 197 LEU A O 1
ATOM 1404 N N . ALA A 1 198 ? 44.335 63.853 0.665 1.00 76.54 198 ALA A N 1
ATOM 1405 C CA . ALA A 1 198 ? 44.048 64.290 -0.698 1.00 75.74 198 ALA A CA 1
ATOM 1406 C C . ALA A 1 198 ? 45.223 65.054 -1.290 1.00 77.56 198 ALA A C 1
ATOM 1407 O O . ALA A 1 198 ? 45.517 64.922 -2.483 1.00 75.69 198 ALA A O 1
ATOM 1409 N N . GLN A 1 199 ? 45.898 65.860 -0.468 1.00 75.06 199 GLN A N 1
ATOM 1410 C CA . GLN A 1 199 ? 47.119 66.522 -0.908 1.00 76.59 199 GLN A CA 1
ATOM 1411 C C . GLN A 1 199 ? 48.201 65.509 -1.258 1.00 81.50 199 GLN A C 1
ATOM 1412 O O . GLN A 1 199 ? 49.012 65.752 -2.159 1.00 78.24 199 GLN A O 1
ATOM 1418 N N . LEU A 1 200 ? 48.225 64.369 -0.562 1.00 83.20 200 LEU A N 1
ATOM 1419 C CA . LEU A 1 200 ? 49.191 63.324 -0.884 1.00 76.56 200 LEU A CA 1
ATOM 1420 C C . LEU A 1 200 ? 48.829 62.622 -2.186 1.00 76.18 200 LEU A C 1
ATOM 1421 O O . LEU A 1 200 ? 49.709 62.331 -3.005 1.00 76.02 200 LEU A O 1
ATOM 1426 N N . HIS A 1 201 ? 47.540 62.341 -2.396 1.00 80.28 201 HIS A N 1
ATOM 1427 C CA . HIS A 1 201 ? 47.098 61.762 -3.660 1.00 84.50 201 HIS A CA 1
ATOM 1428 C C . HIS A 1 201 ? 47.356 62.697 -4.834 1.00 83.38 201 HIS A C 1
ATOM 1429 O O . HIS A 1 201 ? 47.471 62.232 -5.972 1.00 84.04 201 HIS A O 1
ATOM 1436 N N . GLN A 1 202 ? 47.461 64.002 -4.577 1.00 83.97 202 GLN A N 1
ATOM 1437 C CA . GLN A 1 202 ? 47.704 64.962 -5.648 1.00 88.06 202 GLN A CA 1
ATOM 1438 C C . GLN A 1 202 ? 49.122 64.842 -6.195 1.00 83.28 202 GLN A C 1
ATOM 1439 O O . GLN A 1 202 ? 49.330 64.907 -7.413 1.00 79.28 202 GLN A O 1
ATOM 1445 N N . VAL A 1 203 ? 50.109 64.667 -5.317 1.00 79.94 203 VAL A N 1
ATOM 1446 C CA . VAL A 1 203 ? 51.509 64.616 -5.724 1.00 79.76 203 VAL A CA 1
ATOM 1447 C C . VAL A 1 203 ? 52.016 63.184 -5.859 1.00 76.80 203 VAL A C 1
ATOM 1448 O O . VAL A 1 203 ? 53.222 62.972 -6.013 1.00 74.33 203 VAL A O 1
ATOM 1452 N N . ALA A 1 204 ? 51.127 62.198 -5.806 1.00 82.82 204 ALA A N 1
ATOM 1453 C CA . ALA A 1 204 ? 51.508 60.795 -5.892 1.00 89.89 204 ALA A CA 1
ATOM 1454 C C . ALA A 1 204 ? 51.321 60.292 -7.318 1.00 93.32 204 ALA A C 1
ATOM 1455 O O . ALA A 1 204 ? 50.274 60.524 -7.931 1.00 103.08 204 ALA A O 1
ATOM 1457 N N . ASP A 1 205 ? 52.337 59.603 -7.838 1.00 87.22 205 ASP A N 1
ATOM 1458 C CA . ASP A 1 205 ? 52.257 59.014 -9.170 1.00 84.80 205 ASP A CA 1
ATOM 1459 C C . ASP A 1 205 ? 51.710 57.593 -9.151 1.00 78.83 205 ASP A C 1
ATOM 1460 O O . ASP A 1 205 ? 51.055 57.177 -10.114 1.00 76.87 205 ASP A O 1
ATOM 1465 N N . ILE A 1 206 ? 51.965 56.844 -8.084 1.00 71.25 206 ILE A N 1
ATOM 1466 C CA . ILE A 1 206 ? 51.452 55.484 -7.933 1.00 66.44 206 ILE A CA 1
ATOM 1467 C C . ILE A 1 206 ? 50.223 55.550 -7.031 1.00 65.79 206 ILE A C 1
ATOM 1468 O O . ILE A 1 206 ? 49.947 56.615 -6.459 1.00 72.10 206 ILE A O 1
ATOM 1473 N N . PRO A 1 207 ? 49.441 54.476 -6.891 1.00 58.52 207 PRO A N 1
ATOM 1474 C CA . PRO A 1 207 ? 48.280 54.537 -5.995 1.00 55.20 207 PRO A CA 1
ATOM 1475 C C . PRO A 1 207 ? 48.690 54.752 -4.546 1.00 62.48 207 PRO A C 1
ATOM 1476 O O . PRO A 1 207 ? 49.788 54.382 -4.122 1.00 70.22 207 PRO A O 1
ATOM 1480 N N . VAL A 1 208 ? 47.787 55.364 -3.784 1.00 58.60 208 VAL A N 1
ATOM 1481 C CA . VAL A 1 208 ? 47.944 55.534 -2.345 1.00 61.99 208 VAL A CA 1
ATOM 1482 C C . VAL A 1 208 ? 46.906 54.667 -1.648 1.00 61.83 208 VAL A C 1
ATOM 1483 O O . VAL A 1 208 ? 45.765 54.549 -2.111 1.00 56.96 208 VAL A O 1
ATOM 1487 N N . LEU A 1 209 ? 47.310 54.038 -0.550 1.00 60.00 209 LEU A N 1
ATOM 1488 C CA . LEU A 1 209 ? 46.438 53.159 0.212 1.00 56.36 209 LEU A CA 1
ATOM 1489 C C . LEU A 1 209 ? 46.351 53.637 1.654 1.00 62.84 209 LEU A C 1
ATOM 1490 O O . LEU A 1 209 ? 47.291 54.231 2.190 1.00 54.46 209 LEU A O 1
ATOM 1495 N N . THR A 1 210 ? 45.209 53.369 2.278 1.00 67.82 210 THR A N 1
ATOM 1496 C CA . THR A 1 210 ? 44.932 53.786 3.646 1.00 60.29 210 THR A CA 1
ATOM 1497 C C . THR A 1 210 ? 44.871 52.552 4.534 1.00 59.60 210 THR A C 1
ATOM 1498 O O . THR A 1 210 ? 44.057 51.653 4.296 1.00 58.20 210 THR A O 1
ATOM 1502 N N . GLY A 1 211 ? 45.728 52.513 5.551 1.00 105.97 211 GLY A N 1
ATOM 1503 C CA . GLY A 1 211 ? 45.758 51.392 6.468 1.00 107.24 211 GLY A CA 1
ATOM 1504 C C . GLY A 1 211 ? 45.212 51.727 7.840 1.00 106.83 211 GLY A C 1
ATOM 1505 O O . GLY A 1 211 ? 45.895 51.540 8.851 1.00 108.71 211 GLY A O 1
ATOM 1506 N N . PHE A 1 212 ? 43.979 52.223 7.887 1.00 105.10 212 PHE A N 1
ATOM 1507 C CA . PHE A 1 212 ? 43.341 52.570 9.147 1.00 107.52 212 PHE A CA 1
ATOM 1508 C C . PHE A 1 212 ? 42.485 51.395 9.618 1.00 106.79 212 PHE A C 1
ATOM 1509 O O . PHE A 1 212 ? 42.507 50.307 9.036 1.00 104.98 212 PHE A O 1
ATOM 1517 N N . GLY A 1 213 ? 41.717 51.604 10.684 1.00 107.07 213 GLY A N 1
ATOM 1518 C CA . GLY A 1 213 ? 40.891 50.548 11.234 1.00 108.54 213 GLY A CA 1
ATOM 1519 C C . GLY A 1 213 ? 39.481 50.535 10.680 1.00 110.74 213 GLY A C 1
ATOM 1520 O O . GLY A 1 213 ? 38.513 50.712 11.426 1.00 109.72 213 GLY A O 1
ATOM 1521 N N . VAL A 1 214 ? 39.354 50.324 9.372 1.00 110.94 214 VAL A N 1
ATOM 1522 C CA . VAL A 1 214 ? 38.043 50.292 8.734 1.00 102.15 214 VAL A CA 1
ATOM 1523 C C . VAL A 1 214 ? 37.266 49.090 9.258 1.00 100.83 214 VAL A C 1
ATOM 1524 O O . VAL A 1 214 ? 37.732 47.946 9.185 1.00 93.94 214 VAL A O 1
ATOM 1528 N N . SER A 1 215 ? 36.076 49.346 9.807 1.00 106.44 215 SER A N 1
ATOM 1529 C CA . SER A 1 215 ? 35.248 48.293 10.378 1.00 110.38 215 SER A CA 1
ATOM 1530 C C . SER A 1 215 ? 33.943 48.067 9.632 1.00 107.31 215 SER A C 1
ATOM 1531 O O . SER A 1 215 ? 33.386 46.969 9.719 1.00 104.69 215 SER A O 1
ATOM 1534 N N . SER A 1 216 ? 33.441 49.067 8.913 1.00 106.47 216 SER A N 1
ATOM 1535 C CA . SER A 1 216 ? 32.196 48.957 8.166 1.00 100.15 216 SER A CA 1
ATOM 1536 C C . SER A 1 216 ? 32.427 49.430 6.736 1.00 101.81 216 SER A C 1
ATOM 1537 O O . SER A 1 216 ? 33.519 49.878 6.373 1.00 101.38 216 SER A O 1
ATOM 1540 N N . GLN A 1 217 ? 31.377 49.325 5.917 1.00 102.11 217 GLN A N 1
ATOM 1541 C CA . GLN A 1 217 ? 31.472 49.761 4.528 1.00 101.54 217 GLN A CA 1
ATOM 1542 C C . GLN A 1 217 ? 31.605 51.275 4.418 1.00 99.69 217 GLN A C 1
ATOM 1543 O O . GLN A 1 217 ? 32.200 51.773 3.455 1.00 104.68 217 GLN A O 1
ATOM 1549 N N . ALA A 1 218 ? 31.062 52.019 5.385 1.00 93.57 218 ALA A N 1
ATOM 1550 C CA . ALA A 1 218 ? 31.155 53.474 5.338 1.00 93.26 218 ALA A CA 1
ATOM 1551 C C . ALA A 1 218 ? 32.591 53.952 5.500 1.00 96.37 218 ALA A C 1
ATOM 1552 O O . ALA A 1 218 ? 32.974 54.971 4.914 1.00 98.59 218 ALA A O 1
ATOM 1554 N N . ASP A 1 219 ? 33.398 53.234 6.286 1.00 95.68 219 ASP A N 1
ATOM 1555 C CA . ASP A 1 219 ? 34.793 53.622 6.462 1.00 93.98 219 ASP A CA 1
ATOM 1556 C C . ASP A 1 219 ? 35.592 53.394 5.185 1.00 96.39 219 ASP A C 1
ATOM 1557 O O . ASP A 1 219 ? 36.464 54.199 4.839 1.00 99.02 219 ASP A O 1
ATOM 1562 N N . LEU A 1 220 ? 35.309 52.300 4.474 1.00 93.96 220 LEU A N 1
ATOM 1563 C CA . LEU A 1 220 ? 36.003 52.035 3.218 1.00 98.87 220 LEU A CA 1
ATOM 1564 C C . LEU A 1 220 ? 35.660 53.085 2.169 1.00 111.24 220 LEU A C 1
ATOM 1565 O O . LEU A 1 220 ? 36.519 53.479 1.371 1.00 116.50 220 LEU A O 1
ATOM 1567 N N . GLU A 1 221 ? 34.411 53.556 2.161 1.00 110.07 221 GLU A N 1
ATOM 1568 C CA . GLU A 1 221 ? 33.994 54.565 1.194 1.00 102.16 221 GLU A CA 1
ATOM 1569 C C . GLU A 1 221 ? 34.481 55.958 1.567 1.00 97.83 221 GLU A C 1
ATOM 1570 O O . GLU A 1 221 ? 34.694 56.791 0.678 1.00 97.40 221 GLU A O 1
ATOM 1576 N N . ARG A 1 222 ? 34.656 56.231 2.863 1.00 93.94 222 ARG A N 1
ATOM 1577 C CA . ARG A 1 222 ? 35.070 57.564 3.290 1.00 93.17 222 ARG A CA 1
ATOM 1578 C C . ARG A 1 222 ? 36.461 57.912 2.780 1.00 100.02 222 ARG A C 1
ATOM 1579 O O . ARG A 1 222 ? 36.770 59.092 2.576 1.00 100.71 222 ARG A O 1
ATOM 1581 N N . PHE A 1 223 ? 37.310 56.908 2.562 1.00 105.83 223 PHE A N 1
ATOM 1582 C CA . PHE A 1 223 ? 38.661 57.136 2.072 1.00 113.13 223 PHE A CA 1
ATOM 1583 C C . PHE A 1 223 ? 38.808 56.891 0.576 1.00 116.55 223 PHE A C 1
ATOM 1584 O O . PHE A 1 223 ? 39.836 57.267 0.003 1.00 118.89 223 PHE A O 1
ATOM 1592 N N . ASN A 1 224 ? 37.812 56.280 -0.071 1.00 117.13 224 ASN A N 1
ATOM 1593 C CA . ASN A 1 224 ? 37.861 56.122 -1.520 1.00 122.21 224 ASN A CA 1
ATOM 1594 C C . ASN A 1 224 ? 37.650 57.439 -2.252 1.00 119.35 224 ASN A C 1
ATOM 1595 O O . ASN A 1 224 ? 37.959 57.526 -3.445 1.00 117.73 224 ASN A O 1
ATOM 1600 N N . ALA A 1 225 ? 37.132 58.461 -1.571 1.00 87.37 225 ALA A N 1
ATOM 1601 C CA . ALA A 1 225 ? 36.980 59.778 -2.171 1.00 90.47 225 ALA A CA 1
ATOM 1602 C C . ALA A 1 225 ? 38.274 60.578 -2.176 1.00 86.16 225 ALA A C 1
ATOM 1603 O O . ALA A 1 225 ? 38.298 61.684 -2.726 1.00 77.42 225 ALA A O 1
ATOM 1605 N N . VAL A 1 226 ? 39.347 60.043 -1.597 1.00 89.55 226 VAL A N 1
ATOM 1606 C CA . VAL A 1 226 ? 40.546 60.828 -1.336 1.00 94.20 226 VAL A CA 1
ATOM 1607 C C . VAL A 1 226 ? 41.792 59.976 -1.561 1.00 94.52 226 VAL A C 1
ATOM 1608 O O . VAL A 1 226 ? 42.821 60.473 -2.037 1.00 93.37 226 VAL A O 1
ATOM 1612 N N . SER A 1 227 ? 41.706 58.688 -1.246 1.00 91.76 227 SER A N 1
ATOM 1613 C CA . SER A 1 227 ? 42.794 57.753 -1.484 1.00 81.27 227 SER A CA 1
ATOM 1614 C C . SER A 1 227 ? 42.483 56.911 -2.726 1.00 82.75 227 SER A C 1
ATOM 1615 O O . SER A 1 227 ? 41.665 57.300 -3.568 1.00 86.73 227 SER A O 1
ATOM 1618 N N . ASP A 1 228 ? 43.138 55.756 -2.850 1.00 71.98 228 ASP A N 1
ATOM 1619 C CA . ASP A 1 228 ? 42.888 54.828 -3.947 1.00 57.63 228 ASP A CA 1
ATOM 1620 C C . ASP A 1 228 ? 42.501 53.439 -3.455 1.00 60.31 228 ASP A C 1
ATOM 1621 O O . ASP A 1 228 ? 42.326 52.529 -4.272 1.00 52.93 228 ASP A O 1
ATOM 1626 N N . GLY A 1 229 ? 42.369 53.250 -2.152 1.00 62.70 229 GLY A N 1
ATOM 1627 C CA . GLY A 1 229 ? 42.038 51.947 -1.611 1.00 60.58 229 GLY A CA 1
ATOM 1628 C C . GLY A 1 229 ? 42.410 51.853 -0.150 1.00 63.94 229 GLY A C 1
ATOM 1629 O O . GLY A 1 229 ? 43.118 52.696 0.400 1.00 69.33 229 GLY A O 1
ATOM 1630 N N . VAL A 1 230 ? 41.918 50.787 0.477 1.00 61.14 230 VAL A N 1
ATOM 1631 C CA . VAL A 1 230 ? 42.081 50.577 1.907 1.00 64.29 230 VAL A CA 1
ATOM 1632 C C . VAL A 1 230 ? 42.795 49.254 2.146 1.00 67.73 230 VAL A C 1
ATOM 1633 O O . VAL A 1 230 ? 42.848 48.376 1.281 1.00 68.85 230 VAL A O 1
ATOM 1637 N N . ILE A 1 231 ? 43.352 49.124 3.349 1.00 59.62 231 ILE A N 1
ATOM 1638 C CA . ILE A 1 231 ? 43.972 47.891 3.821 1.00 56.90 231 ILE A CA 1
ATOM 1639 C C . ILE A 1 231 ? 43.252 47.473 5.095 1.00 56.04 231 ILE A C 1
ATOM 1640 O O . ILE A 1 231 ? 43.175 48.250 6.055 1.00 57.93 231 ILE A O 1
ATOM 1645 N N . VAL A 1 232 ? 42.723 46.252 5.103 1.00 56.29 232 VAL A N 1
ATOM 1646 C CA . VAL A 1 232 ? 41.964 45.723 6.230 1.00 58.91 232 VAL A CA 1
ATOM 1647 C C . VAL A 1 232 ? 42.762 44.590 6.855 1.00 63.81 232 VAL A C 1
ATOM 1648 O O . VAL A 1 232 ? 43.288 43.726 6.142 1.00 64.22 232 VAL A O 1
ATOM 1652 N N . GLY A 1 233 ? 42.853 44.593 8.182 1.00 66.65 233 GLY A N 1
ATOM 1653 C CA . GLY A 1 233 ? 43.568 43.550 8.887 1.00 63.62 233 GLY A CA 1
ATOM 1654 C C . GLY A 1 233 ? 42.840 43.044 10.115 1.00 71.08 233 GLY A C 1
ATOM 1655 O O . GLY A 1 233 ? 42.444 41.876 10.171 1.00 80.85 233 GLY A O 1
ATOM 1656 N N . SER A 1 234 ? 42.651 43.925 11.101 1.00 59.13 234 SER A N 1
ATOM 1657 C CA . SER A 1 234 ? 42.078 43.518 12.381 1.00 57.97 234 SER A CA 1
ATOM 1658 C C . SER A 1 234 ? 40.708 42.875 12.201 1.00 65.94 234 SER A C 1
ATOM 1659 O O . SER A 1 234 ? 40.430 41.812 12.767 1.00 74.95 234 SER A O 1
ATOM 1662 N N . LYS A 1 235 ? 39.835 43.510 11.414 1.00 67.09 235 LYS A N 1
ATOM 1663 C CA . LYS A 1 235 ? 38.484 42.987 11.234 1.00 73.64 235 LYS A CA 1
ATOM 1664 C C . LYS A 1 235 ? 38.499 41.607 10.588 1.00 74.09 235 LYS A C 1
ATOM 1665 O O . LYS A 1 235 ? 37.704 40.733 10.955 1.00 73.89 235 LYS A O 1
ATOM 1671 N N . ILE A 1 236 ? 39.399 41.387 9.631 1.00 75.32 236 ILE A N 1
ATOM 1672 C CA . ILE A 1 236 ? 39.434 40.105 8.935 1.00 70.08 236 ILE A CA 1
ATOM 1673 C C . ILE A 1 236 ? 40.172 39.057 9.760 1.00 74.23 236 ILE A C 1
ATOM 1674 O O . ILE A 1 236 ? 39.749 37.897 9.826 1.00 77.53 236 ILE A O 1
ATOM 1679 N N . VAL A 1 237 ? 41.276 39.441 10.407 1.00 68.79 237 VAL A N 1
ATOM 1680 C CA . VAL A 1 237 ? 42.013 38.496 11.244 1.00 59.87 237 VAL A CA 1
ATOM 1681 C C . VAL A 1 237 ? 41.147 38.026 12.406 1.00 55.59 237 VAL A C 1
ATOM 1682 O O . VAL A 1 237 ? 41.098 36.830 12.721 1.00 51.93 237 VAL A O 1
ATOM 1686 N N . LYS A 1 238 ? 40.442 38.956 13.055 1.00 57.91 238 LYS A N 1
ATOM 1687 C CA . LYS A 1 238 ? 39.588 38.592 14.181 1.00 62.61 238 LYS A CA 1
ATOM 1688 C C . LYS A 1 238 ? 38.407 37.736 13.740 1.00 69.30 238 LYS A C 1
ATOM 1689 O O . LYS A 1 238 ? 37.952 36.873 14.499 1.00 68.41 238 LYS A O 1
ATOM 1695 N N . ALA A 1 239 ? 37.906 37.948 12.520 1.00 70.98 239 ALA A N 1
ATOM 1696 C CA . ALA A 1 239 ? 36.762 37.176 12.049 1.00 73.63 239 ALA A CA 1
ATOM 1697 C C . ALA A 1 239 ? 37.158 35.745 11.705 1.00 76.46 239 ALA A C 1
ATOM 1698 O O . ALA A 1 239 ? 36.405 34.804 11.979 1.00 75.76 239 ALA A O 1
ATOM 1700 N N . LEU A 1 240 ? 38.335 35.561 11.103 1.00 77.59 240 LEU A N 1
ATOM 1701 C CA . LEU A 1 240 ? 38.781 34.216 10.753 1.00 71.25 240 LEU A CA 1
ATOM 1702 C C . LEU A 1 240 ? 39.166 33.412 11.989 1.00 76.37 240 LEU A C 1
ATOM 1703 O O . LEU A 1 240 ? 39.079 32.179 11.977 1.00 74.72 240 LEU A O 1
ATOM 1708 N N . HIS A 1 241 ? 39.589 34.088 13.058 1.00 80.17 241 HIS A N 1
ATOM 1709 C CA . HIS A 1 241 ? 39.945 33.392 14.289 1.00 84.63 241 HIS A CA 1
ATOM 1710 C C . HIS A 1 241 ? 38.704 32.955 15.057 1.00 88.80 241 HIS A C 1
ATOM 1711 O O . HIS A 1 241 ? 38.594 31.794 15.466 1.00 92.87 241 HIS A O 1
ATOM 1718 N N . GLN A 1 242 ? 37.757 33.870 15.255 1.00 88.02 242 GLN A N 1
ATOM 1719 C CA . GLN A 1 242 ? 36.552 33.590 16.027 1.00 84.59 242 GLN A CA 1
ATOM 1720 C C . GLN A 1 242 ? 35.491 32.836 15.235 1.00 87.86 242 GLN A C 1
ATOM 1721 O O . GLN A 1 242 ? 34.421 32.555 15.785 1.00 91.70 242 GLN A O 1
ATOM 1727 N N . GLY A 1 243 ? 35.755 32.502 13.973 1.00 86.59 243 GLY A N 1
ATOM 1728 C CA . GLY A 1 243 ? 34.780 31.807 13.155 1.00 88.85 243 GLY A CA 1
ATOM 1729 C C . GLY A 1 243 ? 33.521 32.617 12.931 1.00 94.18 243 GLY A C 1
ATOM 1730 O O . GLY A 1 243 ? 32.411 32.149 13.207 1.00 96.17 243 GLY A O 1
ATOM 1731 N N . GLU A 1 244 ? 33.684 33.835 12.432 1.00 97.73 244 GLU A N 1
ATOM 1732 C CA . GLU A 1 244 ? 32.601 34.778 12.216 1.00 102.00 244 GLU A CA 1
ATOM 1733 C C . GLU A 1 244 ? 32.466 35.102 10.732 1.00 106.19 244 GLU A C 1
ATOM 1734 O O . GLU A 1 244 ? 33.396 34.871 9.951 1.00 105.57 244 GLU A O 1
ATOM 1740 N N . PRO A 1 245 ? 31.314 35.622 10.303 1.00 108.90 245 PRO A N 1
ATOM 1741 C CA . PRO A 1 245 ? 31.140 35.934 8.877 1.00 104.04 245 PRO A CA 1
ATOM 1742 C C . PRO A 1 245 ? 32.025 37.096 8.447 1.00 94.57 245 PRO A C 1
ATOM 1743 O O . PRO A 1 245 ? 32.009 38.170 9.053 1.00 91.83 245 PRO A O 1
ATOM 1747 N N . ILE A 1 246 ? 32.799 36.869 7.387 1.00 87.27 246 ILE A N 1
ATOM 1748 C CA . ILE A 1 246 ? 33.663 37.892 6.807 1.00 79.25 246 ILE A CA 1
ATOM 1749 C C . ILE A 1 246 ? 33.567 37.793 5.291 1.00 79.98 246 ILE A C 1
ATOM 1750 O O . ILE A 1 246 ? 33.878 38.748 4.571 1.00 85.55 246 ILE A O 1
ATOM 1755 N N . GLN A 1 247 ? 33.112 36.636 4.804 1.00 78.48 247 GLN A N 1
ATOM 1756 C CA . GLN A 1 247 ? 33.146 36.355 3.372 1.00 79.30 247 GLN A CA 1
ATOM 1757 C C . GLN A 1 247 ? 32.242 37.303 2.591 1.00 77.21 247 GLN A C 1
ATOM 1758 O O . GLN A 1 247 ? 32.568 37.695 1.464 1.00 63.34 247 GLN A O 1
ATOM 1764 N N . ASP A 1 248 ? 31.102 37.683 3.171 1.00 81.94 248 ASP A N 1
ATOM 1765 C CA . ASP A 1 248 ? 30.208 38.617 2.497 1.00 84.17 248 ASP A CA 1
ATOM 1766 C C . ASP A 1 248 ? 30.703 40.053 2.598 1.00 84.73 248 ASP A C 1
ATOM 1767 O O . ASP A 1 248 ? 30.444 40.858 1.695 1.00 84.75 248 ASP A O 1
ATOM 1769 N N . PHE A 1 249 ? 31.411 40.393 3.678 1.00 83.19 249 PHE A N 1
ATOM 1770 C CA . PHE A 1 249 ? 31.951 41.741 3.816 1.00 76.87 249 PHE A CA 1
ATOM 1771 C C . PHE A 1 249 ? 33.022 42.028 2.773 1.00 70.07 249 PHE A C 1
ATOM 1772 O O . PHE A 1 249 ? 33.151 43.169 2.316 1.00 69.72 249 PHE A O 1
ATOM 1780 N N . ILE A 1 250 ? 33.793 41.013 2.385 1.00 71.77 250 ILE A N 1
ATOM 1781 C CA . ILE A 1 250 ? 34.854 41.228 1.408 1.00 74.59 250 ILE A CA 1
ATOM 1782 C C . ILE A 1 250 ? 34.286 41.336 -0.004 1.00 79.33 250 ILE A C 1
ATOM 1783 O O . ILE A 1 250 ? 34.841 42.054 -0.844 1.00 80.17 250 ILE A O 1
ATOM 1788 N N . ARG A 1 251 ? 33.174 40.653 -0.289 1.00 83.02 251 ARG A N 1
ATOM 1789 C CA . ARG A 1 251 ? 32.568 40.745 -1.615 1.00 85.57 251 ARG A CA 1
ATOM 1790 C C . ARG A 1 251 ? 32.079 42.160 -1.900 1.00 81.49 251 ARG A C 1
ATOM 1791 O O . ARG A 1 251 ? 32.386 42.735 -2.950 1.00 81.43 251 ARG A O 1
ATOM 1799 N N . GLN A 1 252 ? 31.312 42.737 -0.970 1.00 83.50 252 GLN A N 1
ATOM 1800 C CA . GLN A 1 252 ? 30.765 44.074 -1.184 1.00 85.51 252 GLN A CA 1
ATOM 1801 C C . GLN A 1 252 ? 31.863 45.122 -1.302 1.00 89.12 252 GLN A C 1
ATOM 1802 O O . GLN A 1 252 ? 31.691 46.125 -2.004 1.00 82.58 252 GLN A O 1
ATOM 1808 N N . ALA A 1 253 ? 32.994 44.912 -0.625 1.00 94.57 253 ALA A N 1
ATOM 1809 C CA . ALA A 1 253 ? 34.081 45.882 -0.688 1.00 90.45 253 ALA A CA 1
ATOM 1810 C C . ALA A 1 253 ? 34.766 45.860 -2.050 1.00 89.71 253 ALA A C 1
ATOM 1811 O O . ALA A 1 253 ? 35.142 46.913 -2.578 1.00 90.42 253 ALA A O 1
ATOM 1813 N N . VAL A 1 254 ? 34.936 44.672 -2.632 1.00 86.54 254 VAL A N 1
ATOM 1814 C CA . VAL A 1 254 ? 35.574 44.569 -3.942 1.00 79.18 254 VAL A CA 1
ATOM 1815 C C . VAL A 1 254 ? 34.684 45.178 -5.018 1.00 78.76 254 VAL A C 1
ATOM 1816 O O . VAL A 1 254 ? 35.143 45.958 -5.860 1.00 73.70 254 VAL A O 1
ATOM 1820 N N . ALA A 1 255 ? 33.394 44.841 -4.999 1.00 93.26 255 ALA A N 1
ATOM 1821 C CA . ALA A 1 255 ? 32.465 45.275 -6.036 1.00 102.71 255 ALA A CA 1
ATOM 1822 C C . ALA A 1 255 ? 32.077 46.744 -5.927 1.00 107.26 255 ALA A C 1
ATOM 1823 O O . ALA A 1 255 ? 31.278 47.208 -6.748 1.00 115.53 255 ALA A O 1
ATOM 1825 N N . TYR A 1 256 ? 32.608 47.483 -4.955 1.00 103.01 256 TYR A N 1
ATOM 1826 C CA . TYR A 1 256 ? 32.253 48.889 -4.807 1.00 98.46 256 TYR A CA 1
ATOM 1827 C C . TYR A 1 256 ? 32.743 49.695 -6.003 1.00 99.63 256 TYR A C 1
ATOM 1828 O O . TYR A 1 256 ? 33.922 49.644 -6.363 1.00 97.79 256 TYR A O 1
ATOM 1837 N N . GLN A 1 257 ? 31.831 50.447 -6.615 1.00 104.48 257 GLN A N 1
ATOM 1838 C CA . GLN A 1 257 ? 32.140 51.262 -7.781 1.00 104.42 257 GLN A CA 1
ATOM 1839 C C . GLN A 1 257 ? 32.396 52.702 -7.356 1.00 102.82 257 GLN A C 1
ATOM 1840 O O . GLN A 1 257 ? 31.739 53.219 -6.448 1.00 106.71 257 GLN A O 1
ATOM 1846 N N . LYS A 1 258 ? 33.353 53.343 -8.018 1.00 98.19 258 LYS A N 1
ATOM 1847 C CA . LYS A 1 258 ? 33.713 54.720 -7.700 1.00 93.72 258 LYS A CA 1
ATOM 1848 C C . LYS A 1 258 ? 33.337 55.665 -8.838 1.00 92.48 258 LYS A C 1
ATOM 1849 O O . LYS A 1 258 ? 33.929 55.622 -9.916 1.00 89.12 258 LYS A O 1
ATOM 1851 N N . GLN B 2 4 ? 82.446 60.738 11.927 1.00 91.46 4 GLN B N 1
ATOM 1852 C CA . GLN B 2 4 ? 82.418 61.049 13.352 1.00 93.55 4 GLN B CA 1
ATOM 1853 C C . GLN B 2 4 ? 81.975 59.848 14.182 1.00 87.67 4 GLN B C 1
ATOM 1854 O O . GLN B 2 4 ? 81.878 58.730 13.675 1.00 91.37 4 GLN B O 1
ATOM 1860 N N . GLU B 2 5 ? 81.710 60.092 15.464 1.00 74.35 5 GLU B N 1
ATOM 1861 C CA . GLU B 2 5 ? 81.234 59.058 16.380 1.00 69.07 5 GLU B CA 1
ATOM 1862 C C . GLU B 2 5 ? 80.213 59.687 17.321 1.00 66.59 5 GLU B C 1
ATOM 1863 O O . GLU B 2 5 ? 80.587 60.282 18.346 1.00 67.31 5 GLU B O 1
ATOM 1869 N N . PRO B 2 6 ? 78.913 59.586 17.007 1.00 52.90 6 PRO B N 1
ATOM 1870 C CA . PRO B 2 6 ? 78.400 58.910 15.812 1.00 52.77 6 PRO B CA 1
ATOM 1871 C C . PRO B 2 6 ? 78.420 59.819 14.590 1.00 49.53 6 PRO B C 1
ATOM 1872 O O . PRO B 2 6 ? 78.585 61.029 14.739 1.00 44.03 6 PRO B O 1
ATOM 1876 N N . ASN B 2 7 ? 78.254 59.249 13.398 1.00 52.00 7 ASN B N 1
ATOM 1877 C CA . ASN B 2 7 ? 78.215 60.070 12.194 1.00 55.75 7 ASN B CA 1
ATOM 1878 C C . ASN B 2 7 ? 76.847 60.723 12.041 1.00 61.06 7 ASN B C 1
ATOM 1879 O O . ASN B 2 7 ? 76.080 60.807 13.006 1.00 58.13 7 ASN B O 1
ATOM 1884 N N . LYS B 2 8 ? 76.530 61.185 10.831 1.00 72.82 8 LYS B N 1
ATOM 1885 C CA . LYS B 2 8 ? 75.265 61.879 10.616 1.00 72.29 8 LYS B CA 1
ATOM 1886 C C . LYS B 2 8 ? 74.080 60.924 10.679 1.00 60.83 8 LYS B C 1
ATOM 1887 O O . LYS B 2 8 ? 72.965 61.342 11.012 1.00 52.03 8 LYS B O 1
ATOM 1893 N N . ASP B 2 9 ? 74.300 59.648 10.371 1.00 59.24 9 ASP B N 1
ATOM 1894 C CA . ASP B 2 9 ? 73.248 58.641 10.381 1.00 54.02 9 ASP B CA 1
ATOM 1895 C C . ASP B 2 9 ? 73.034 58.014 11.753 1.00 52.27 9 ASP B C 1
ATOM 1896 O O . ASP B 2 9 ? 72.152 57.160 11.897 1.00 50.34 9 ASP B O 1
ATOM 1901 N N . GLY B 2 10 ? 73.811 58.411 12.755 1.00 52.13 10 GLY B N 1
ATOM 1902 C CA . GLY B 2 10 ? 73.667 57.847 14.083 1.00 45.66 10 GLY B CA 1
ATOM 1903 C C . GLY B 2 10 ? 74.332 56.501 14.266 1.00 46.68 10 GLY B C 1
ATOM 1904 O O . GLY B 2 10 ? 73.770 55.621 14.930 1.00 47.01 10 GLY B O 1
ATOM 1905 N N . PHE B 2 11 ? 75.519 56.313 13.696 1.00 46.60 11 PHE B N 1
ATOM 1906 C CA . PHE B 2 11 ? 76.227 55.044 13.763 1.00 51.76 11 PHE B CA 1
ATOM 1907 C C . PHE B 2 11 ? 77.556 55.222 14.479 1.00 48.78 11 PHE B C 1
ATOM 1908 O O . PHE B 2 11 ? 78.327 56.131 14.154 1.00 52.91 11 PHE B O 1
ATOM 1916 N N . TYR B 2 12 ? 77.812 54.355 15.453 1.00 38.57 12 TYR B N 1
ATOM 1917 C CA . TYR B 2 12 ? 79.112 54.244 16.109 1.00 44.35 12 TYR B CA 1
ATOM 1918 C C . TYR B 2 12 ? 79.811 53.050 15.472 1.00 48.73 12 TYR B C 1
ATOM 1919 O O . TYR B 2 12 ? 79.607 51.906 15.883 1.00 51.11 12 TYR B O 1
ATOM 1928 N N . GLY B 2 13 ? 80.619 53.315 14.452 1.00 47.02 13 GLY B N 1
ATOM 1929 C CA . GLY B 2 13 ? 81.170 52.241 13.654 1.00 39.50 13 GLY B CA 1
ATOM 1930 C C . GLY B 2 13 ? 80.091 51.542 12.852 1.00 46.93 13 GLY B C 1
ATOM 1931 O O . GLY B 2 13 ? 79.595 52.087 11.861 1.00 65.29 13 GLY B O 1
ATOM 1932 N N . LYS B 2 14 ? 79.703 50.342 13.281 1.00 43.64 14 LYS B N 1
ATOM 1933 C CA . LYS B 2 14 ? 78.710 49.540 12.580 1.00 50.40 14 LYS B CA 1
ATOM 1934 C C . LYS B 2 14 ? 77.351 49.525 13.267 1.00 46.31 14 LYS B C 1
ATOM 1935 O O . LYS B 2 14 ? 76.414 48.919 12.739 1.00 50.43 14 LYS B O 1
ATOM 1941 N N . PHE B 2 15 ? 77.217 50.171 14.422 1.00 45.82 15 PHE B N 1
ATOM 1942 C CA . PHE B 2 15 ? 76.046 50.011 15.270 1.00 43.42 15 PHE B CA 1
ATOM 1943 C C . PHE B 2 15 ? 75.356 51.348 15.505 1.00 43.92 15 PHE B C 1
ATOM 1944 O O . PHE B 2 15 ? 75.989 52.408 15.480 1.00 51.39 15 PHE B O 1
ATOM 1952 N N . GLY B 2 16 ? 74.048 51.283 15.741 1.00 37.73 16 GLY B N 1
ATOM 1953 C CA . GLY B 2 16 ? 73.257 52.473 15.982 1.00 36.54 16 GLY B CA 1
ATOM 1954 C C . GLY B 2 16 ? 72.091 52.619 15.026 1.00 43.13 16 GLY B C 1
ATOM 1955 O O . GLY B 2 16 ? 71.344 51.664 14.795 1.00 43.81 16 GLY B O 1
ATOM 1956 N N . GLY B 2 17 ? 71.924 53.815 14.468 1.00 50.69 17 GLY B N 1
ATOM 1957 C CA . GLY B 2 17 ? 70.861 54.065 13.517 1.00 57.78 17 GLY B CA 1
ATOM 1958 C C . GLY B 2 17 ? 69.581 54.549 14.167 1.00 57.35 17 GLY B C 1
ATOM 1959 O O . GLY B 2 17 ? 69.444 54.643 15.390 1.00 64.50 17 GLY B O 1
ATOM 1960 N N . ARG B 2 18 ? 68.614 54.864 13.305 1.00 57.56 18 ARG B N 1
ATOM 1961 C CA . ARG B 2 18 ? 67.309 55.356 13.730 1.00 53.35 18 ARG B CA 1
ATOM 1962 C C . ARG B 2 18 ? 66.200 54.450 13.206 1.00 49.29 18 ARG B C 1
ATOM 1963 O O . ARG B 2 18 ? 65.285 54.912 12.514 1.00 55.22 18 ARG B O 1
ATOM 1971 N N . PHE B 2 19 ? 66.269 53.159 13.536 1.00 44.45 19 PHE B N 1
ATOM 1972 C CA . PHE B 2 19 ? 65.371 52.154 12.964 1.00 45.13 19 PHE B CA 1
ATOM 1973 C C . PHE B 2 19 ? 63.984 52.244 13.601 1.00 41.35 19 PHE B C 1
ATOM 1974 O O . PHE B 2 19 ? 63.527 51.346 14.308 1.00 41.02 19 PHE B O 1
ATOM 1982 N N . VAL B 2 20 ? 63.301 53.351 13.324 1.00 44.39 20 VAL B N 1
ATOM 1983 C CA . VAL B 2 20 ? 61.964 53.591 13.865 1.00 42.94 20 VAL B CA 1
ATOM 1984 C C . VAL B 2 20 ? 61.027 53.894 12.704 1.00 49.75 20 VAL B C 1
ATOM 1985 O O . VAL B 2 20 ? 61.469 54.315 11.622 1.00 51.54 20 VAL B O 1
ATOM 1989 N N . PRO B 2 21 ? 59.726 53.668 12.890 1.00 48.35 21 PRO B N 1
ATOM 1990 C CA . PRO B 2 21 ? 58.761 53.995 11.835 1.00 46.57 21 PRO B CA 1
ATOM 1991 C C . PRO B 2 21 ? 58.747 55.483 11.518 1.00 54.75 21 PRO B C 1
ATOM 1992 O O . PRO B 2 21 ? 59.180 56.323 12.311 1.00 56.11 21 PRO B O 1
ATOM 1996 N N . GLU B 2 22 ? 58.224 55.799 10.329 1.00 56.46 22 GLU B N 1
ATOM 1997 C CA . GLU B 2 22 ? 58.204 57.182 9.862 1.00 53.43 22 GLU B CA 1
ATOM 1998 C C . GLU B 2 22 ? 57.387 58.079 10.782 1.00 58.78 22 GLU B C 1
ATOM 1999 O O . GLU B 2 22 ? 57.706 59.264 10.934 1.00 62.12 22 GLU B O 1
ATOM 2005 N N . THR B 2 23 ? 56.340 57.536 11.408 1.00 63.65 23 THR B N 1
ATOM 2006 C CA . THR B 2 23 ? 55.569 58.315 12.372 1.00 65.71 23 THR B CA 1
ATOM 2007 C C . THR B 2 23 ? 56.436 58.796 13.529 1.00 66.21 23 THR B C 1
ATOM 2008 O O . THR B 2 23 ? 56.162 59.849 14.115 1.00 64.73 23 THR B O 1
ATOM 2012 N N . LEU B 2 24 ? 57.487 58.048 13.863 1.00 63.19 24 LEU B N 1
ATOM 2013 C CA . LEU B 2 24 ? 58.389 58.406 14.949 1.00 65.89 24 LEU B CA 1
ATOM 2014 C C . LEU B 2 24 ? 59.607 59.195 14.483 1.00 58.93 24 LEU B C 1
ATOM 2015 O O . LEU B 2 24 ? 60.256 59.846 15.309 1.00 51.46 24 LEU B O 1
ATOM 2020 N N . MET B 2 25 ? 59.918 59.168 13.184 1.00 59.68 25 MET B N 1
ATOM 2021 C CA . MET B 2 25 ? 61.111 59.848 12.687 1.00 54.35 25 MET B CA 1
ATOM 2022 C C . MET B 2 25 ? 61.049 61.352 12.915 1.00 56.94 25 MET B C 1
ATOM 2023 O O . MET B 2 25 ? 62.080 61.979 13.177 1.00 62.31 25 MET B O 1
ATOM 2028 N N . THR B 2 26 ? 59.860 61.950 12.824 1.00 54.77 26 THR B N 1
ATOM 2029 C CA . THR B 2 26 ? 59.749 63.392 13.020 1.00 54.24 26 THR B CA 1
ATOM 2030 C C . THR B 2 26 ? 60.100 63.785 14.448 1.00 52.22 26 THR B C 1
ATOM 2031 O O . THR B 2 26 ? 60.753 64.812 14.672 1.00 56.50 26 THR B O 1
ATOM 2035 N N . ALA B 2 27 ? 59.678 62.982 15.428 1.00 56.69 27 ALA B N 1
ATOM 2036 C CA . ALA B 2 27 ? 60.022 63.270 1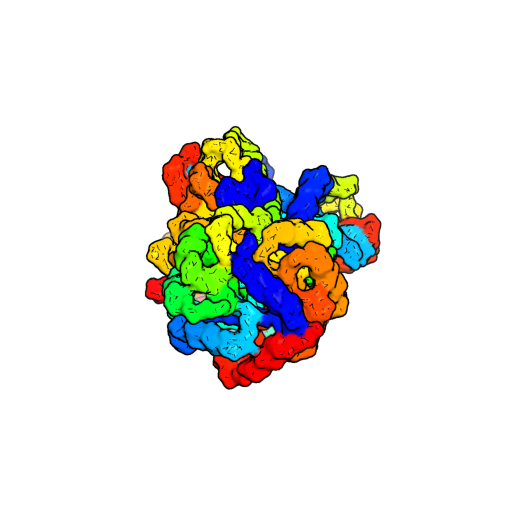6.817 1.00 50.25 27 ALA B CA 1
ATOM 2037 C C . ALA B 2 27 ? 61.525 63.177 17.042 1.00 52.50 27 ALA B C 1
ATOM 2038 O O . ALA B 2 27 ? 62.100 63.974 17.792 1.00 52.63 27 ALA B O 1
ATOM 2040 N N . VAL B 2 28 ? 62.179 62.212 16.393 1.00 56.32 28 VAL B N 1
ATOM 2041 C CA . VAL B 2 28 ? 63.617 62.035 16.568 1.00 49.21 28 VAL B CA 1
ATOM 2042 C C . VAL B 2 28 ? 64.387 63.133 15.842 1.00 53.03 28 VAL B C 1
ATOM 2043 O O . VAL B 2 28 ? 65.412 63.621 16.335 1.00 56.76 28 VAL B O 1
ATOM 2047 N N . LEU B 2 29 ? 63.904 63.550 14.669 1.00 51.46 29 LEU B N 1
ATOM 2048 C CA . LEU B 2 29 ? 64.584 64.609 13.927 1.00 49.15 29 LEU B CA 1
ATOM 2049 C C . LEU B 2 29 ? 64.447 65.954 14.631 1.00 52.17 29 LEU B C 1
ATOM 2050 O O . LEU B 2 29 ? 65.392 66.751 14.645 1.00 57.41 29 LEU B O 1
ATOM 2055 N N . GLU B 2 30 ? 63.278 66.226 15.218 1.00 52.05 30 GLU B N 1
ATOM 2056 C CA . GLU B 2 30 ? 63.127 67.426 16.036 1.00 57.02 30 GLU B CA 1
ATOM 2057 C C . GLU B 2 30 ? 64.033 67.369 17.258 1.00 53.84 30 GLU B C 1
ATOM 2058 O O . GLU B 2 30 ? 64.620 68.383 17.654 1.00 53.86 30 GLU B O 1
ATOM 2064 N N . LEU B 2 31 ? 64.158 66.188 17.867 1.00 45.42 31 LEU B N 1
ATOM 2065 C CA . LEU B 2 31 ? 64.984 66.048 19.062 1.00 45.24 31 LEU B CA 1
ATOM 2066 C C . LEU B 2 31 ? 66.444 66.362 18.761 1.00 46.48 31 LEU B C 1
ATOM 2067 O O . LEU B 2 31 ? 67.099 67.098 19.508 1.00 41.57 31 LEU B O 1
ATOM 2072 N N . GLU B 2 32 ? 66.971 65.811 17.665 1.00 45.97 32 GLU B N 1
ATOM 2073 C CA . GLU B 2 32 ? 68.367 66.060 17.318 1.00 46.29 32 GLU B CA 1
ATOM 2074 C C . GLU B 2 32 ? 68.599 67.527 16.983 1.00 53.69 32 GLU B C 1
ATOM 2075 O O . GLU B 2 32 ? 69.620 68.103 17.374 1.00 63.35 32 GLU B O 1
ATOM 2081 N N . LYS B 2 33 ? 67.661 68.146 16.262 1.00 57.79 33 LYS B N 1
ATOM 2082 C CA . LYS B 2 33 ? 67.786 69.563 15.936 1.00 64.72 33 LYS B CA 1
ATOM 2083 C C . LYS B 2 33 ? 67.879 70.407 17.200 1.00 47.00 33 LYS B C 1
ATOM 2084 O O . LYS B 2 33 ? 68.809 71.206 17.361 1.00 46.53 33 LYS B O 1
ATOM 2090 N N . ALA B 2 34 ? 66.924 70.234 18.116 1.00 36.44 34 ALA B N 1
ATOM 2091 C CA . ALA B 2 34 ? 66.927 71.017 19.346 1.00 49.63 34 ALA B CA 1
ATOM 2092 C C . ALA B 2 34 ? 68.141 70.708 20.212 1.00 49.46 34 ALA B C 1
ATOM 2093 O O . ALA B 2 34 ? 68.656 71.599 20.896 1.00 55.13 34 ALA B O 1
ATOM 2095 N N . TYR B 2 35 ? 68.615 69.459 20.196 1.00 42.66 35 TYR B N 1
ATOM 2096 C CA . TYR B 2 35 ? 69.768 69.109 21.019 1.00 47.16 35 TYR B CA 1
ATOM 2097 C C . TYR B 2 35 ? 71.025 69.829 20.546 1.00 51.12 35 TYR B C 1
ATOM 2098 O O . TYR B 2 35 ? 71.862 70.228 21.365 1.00 56.08 35 TYR B O 1
ATOM 2107 N N . ARG B 2 36 ? 71.181 70.002 19.231 1.00 49.29 36 ARG B N 1
ATOM 2108 C CA . ARG B 2 36 ? 72.312 70.775 18.730 1.00 52.49 36 ARG B CA 1
ATOM 2109 C C . ARG B 2 36 ? 72.223 72.229 19.173 1.00 50.81 36 ARG B C 1
ATOM 2110 O O . ARG B 2 36 ? 73.253 72.871 19.408 1.00 51.00 36 ARG B O 1
ATOM 2118 N N . GLU B 2 37 ? 71.004 72.759 19.301 1.00 49.79 37 GLU B N 1
ATOM 2119 C CA . GLU B 2 37 ? 70.839 74.128 19.776 1.00 55.69 37 GLU B CA 1
ATOM 2120 C C . GLU B 2 37 ? 71.288 74.266 21.226 1.00 57.81 37 GLU B C 1
ATOM 2121 O O . GLU B 2 37 ? 71.885 75.281 21.602 1.00 61.36 37 GLU B O 1
ATOM 2127 N N . SER B 2 38 ? 71.013 73.253 22.053 1.00 47.93 38 SER B N 1
ATOM 2128 C CA . SER B 2 38 ? 71.416 73.317 23.454 1.00 47.10 38 SER B CA 1
ATOM 2129 C C . SER B 2 38 ? 72.928 73.225 23.607 1.00 47.43 38 SER B C 1
ATOM 2130 O O . SER B 2 38 ? 73.486 73.775 24.563 1.00 56.55 38 SER B O 1
ATOM 2133 N N . GLN B 2 39 ? 73.605 72.539 22.684 1.00 54.78 39 GLN B N 1
ATOM 2134 C CA . GLN B 2 39 ? 75.061 72.465 22.745 1.00 53.31 39 GLN B CA 1
ATOM 2135 C C . GLN B 2 39 ? 75.707 73.773 22.308 1.00 55.84 39 GLN B C 1
ATOM 2136 O O . GLN B 2 39 ? 76.819 74.090 22.747 1.00 59.13 39 GLN B O 1
ATOM 2142 N N . ALA B 2 40 ? 75.032 74.542 21.453 1.00 52.09 40 ALA B N 1
ATOM 2143 C CA . ALA B 2 40 ? 75.572 75.814 20.991 1.00 48.82 40 ALA B CA 1
ATOM 2144 C C . ALA B 2 40 ? 75.329 76.952 21.973 1.00 60.71 40 ALA B C 1
ATOM 2145 O O . ALA B 2 40 ? 76.019 77.975 21.898 1.00 61.84 40 ALA B O 1
ATOM 2147 N N . ASP B 2 41 ? 74.373 76.797 22.891 1.00 66.15 41 ASP B N 1
ATOM 2148 C CA . ASP B 2 41 ? 74.036 77.843 23.844 1.00 68.00 41 ASP B CA 1
ATOM 2149 C C . ASP B 2 41 ? 74.800 77.613 25.139 1.00 73.33 41 ASP B C 1
ATOM 2150 O O . ASP B 2 41 ? 74.536 76.620 25.834 1.00 71.94 41 ASP B O 1
ATOM 2155 N N . PRO B 2 42 ? 75.740 78.488 25.507 1.00 75.96 42 PRO B N 1
ATOM 2156 C CA . PRO B 2 42 ? 76.508 78.262 26.742 1.00 66.70 42 PRO B CA 1
ATOM 2157 C C . PRO B 2 42 ? 75.663 78.296 28.004 1.00 69.11 42 PRO B C 1
ATOM 2158 O O . PRO B 2 42 ? 76.007 77.620 28.983 1.00 74.93 42 PRO B O 1
ATOM 2162 N N . SER B 2 43 ? 74.568 79.060 28.016 1.00 65.22 43 SER B N 1
ATOM 2163 C CA . SER B 2 43 ? 73.728 79.137 29.206 1.00 62.60 43 SER B CA 1
ATOM 2164 C C . SER B 2 43 ? 73.073 77.805 29.543 1.00 67.62 43 SER B C 1
ATOM 2165 O O . SER B 2 43 ? 72.698 77.586 30.700 1.00 74.53 43 SER B O 1
ATOM 2168 N N . PHE B 2 44 ? 72.933 76.911 28.561 1.00 62.70 44 PHE B N 1
ATOM 2169 C CA . PHE B 2 44 ? 72.289 75.627 28.812 1.00 58.17 44 PHE B CA 1
ATOM 2170 C C . PHE B 2 44 ? 73.141 74.749 29.721 1.00 50.77 44 PHE B C 1
ATOM 2171 O O . PHE B 2 44 ? 72.609 74.048 30.590 1.00 52.07 44 PHE B O 1
ATOM 2179 N N . GLN B 2 45 ? 74.463 74.771 29.538 1.00 51.48 45 GLN B N 1
ATOM 2180 C CA . GLN B 2 45 ? 75.337 74.007 30.422 1.00 54.08 45 GLN B CA 1
ATOM 2181 C C . GLN B 2 45 ? 75.560 74.726 31.747 1.00 50.85 45 GLN B C 1
ATOM 2182 O O . GLN B 2 45 ? 75.585 74.083 32.802 1.00 47.73 45 GLN B O 1
ATOM 2188 N N . GLU B 2 46 ? 75.721 76.052 31.714 1.00 50.48 46 GLU B N 1
ATOM 2189 C CA . GLU B 2 46 ? 75.904 76.806 32.952 1.00 60.07 46 GLU B CA 1
ATOM 2190 C C . GLU B 2 46 ? 74.741 76.581 33.910 1.00 54.26 46 GLU B C 1
ATOM 2191 O O . GLU B 2 46 ? 74.946 76.393 35.115 1.00 56.46 46 GLU B O 1
ATOM 2197 N N . GLU B 2 47 ? 73.513 76.588 33.390 1.00 50.76 47 GLU B N 1
ATOM 2198 C CA . GLU B 2 47 ? 72.349 76.327 34.230 1.00 53.78 47 GLU B CA 1
ATOM 2199 C C . GLU B 2 47 ? 72.318 74.873 34.685 1.00 53.37 47 GLU B C 1
ATOM 2200 O O . GLU B 2 47 ? 72.078 74.585 35.863 1.00 49.77 47 GLU B O 1
ATOM 2206 N N . LEU B 2 48 ? 72.562 73.940 33.760 1.00 47.79 48 LEU B N 1
ATOM 2207 C CA . LEU B 2 48 ? 72.536 72.524 34.113 1.00 40.79 48 LEU B CA 1
ATOM 2208 C C . LEU B 2 48 ? 73.643 72.182 35.102 1.00 46.24 48 LEU B C 1
ATOM 2209 O O . LEU B 2 48 ? 73.456 71.336 35.985 1.00 46.91 48 LEU B O 1
ATOM 2214 N N . ASN B 2 49 ? 74.801 72.834 34.976 1.00 49.02 49 ASN B N 1
ATOM 2215 C CA . ASN B 2 49 ? 75.905 72.561 35.892 1.00 45.31 49 ASN B CA 1
ATOM 2216 C C . ASN B 2 49 ? 75.576 73.012 37.309 1.00 42.20 49 ASN B C 1
ATOM 2217 O O . ASN B 2 49 ? 75.973 72.358 38.280 1.00 47.01 49 ASN B O 1
ATOM 2222 N N . GLN B 2 50 ? 74.853 74.124 37.451 1.00 32.51 50 GLN B N 1
ATOM 2223 C CA . GLN B 2 50 ? 74.535 74.618 38.786 1.00 40.65 50 GLN B CA 1
ATOM 2224 C C . GLN B 2 50 ? 73.466 73.762 39.453 1.00 40.37 50 GLN B C 1
ATOM 2225 O O . GLN B 2 50 ? 73.542 73.494 40.658 1.00 46.34 50 GLN B O 1
ATOM 2231 N N . LEU B 2 51 ? 72.464 73.319 38.688 1.00 31.77 51 LEU B N 1
ATOM 2232 C CA . LEU B 2 51 ? 71.412 72.484 39.260 1.00 35.32 51 LEU B CA 1
ATOM 2233 C C . LEU B 2 51 ? 71.956 71.130 39.699 1.00 39.55 51 LEU B C 1
ATOM 2234 O O . LEU B 2 51 ? 71.612 70.643 40.782 1.00 47.15 51 LEU B O 1
ATOM 2239 N N . LEU B 2 52 ? 72.800 70.506 38.873 1.00 35.17 52 LEU B N 1
ATOM 2240 C CA . LEU B 2 52 ? 73.454 69.266 39.282 1.00 37.27 52 LEU B CA 1
ATOM 2241 C C . LEU B 2 52 ? 74.259 69.470 40.558 1.00 36.55 52 LEU B C 1
ATOM 2242 O O . LEU B 2 52 ? 74.332 68.576 41.409 1.00 42.08 52 LEU B O 1
ATOM 2247 N N . ARG B 2 53 ? 74.866 70.648 40.710 1.00 35.74 53 ARG B N 1
ATOM 2248 C CA . ARG B 2 53 ? 75.609 70.959 41.924 1.00 31.45 53 ARG B CA 1
ATOM 2249 C C . ARG B 2 53 ? 74.667 71.195 43.099 1.00 37.39 53 ARG B C 1
ATOM 2250 O O . ARG B 2 53 ? 74.788 70.550 44.147 1.00 42.00 53 ARG B O 1
ATOM 2258 N N . GLN B 2 54 ? 73.706 72.107 42.935 1.00 40.71 54 GLN B N 1
ATOM 2259 C CA . GLN B 2 54 ? 72.861 72.504 44.057 1.00 41.40 54 GLN B CA 1
ATOM 2260 C C . GLN B 2 54 ? 71.834 71.431 44.404 1.00 45.39 54 GLN B C 1
ATOM 2261 O O . GLN B 2 54 ? 71.606 71.146 45.585 1.00 39.30 54 GLN B O 1
ATOM 2267 N N . TYR B 2 55 ? 71.207 70.826 43.396 1.00 36.11 55 TYR B N 1
ATOM 2268 C CA . TYR B 2 55 ? 70.064 69.952 43.631 1.00 29.02 55 TYR B CA 1
ATOM 2269 C C . TYR B 2 55 ? 70.458 68.480 43.717 1.00 33.99 55 TYR B C 1
ATOM 2270 O O . TYR B 2 55 ? 70.015 67.772 44.626 1.00 41.63 55 TYR B O 1
ATOM 2279 N N . VAL B 2 56 ? 71.288 68.003 42.788 1.00 29.50 56 VAL B N 1
ATOM 2280 C CA . VAL B 2 56 ? 71.661 66.591 42.790 1.00 29.05 56 VAL B CA 1
ATOM 2281 C C . VAL B 2 56 ? 72.785 66.323 43.786 1.00 38.39 56 VAL B C 1
ATOM 2282 O O . VAL B 2 56 ? 72.777 65.306 44.487 1.00 39.09 56 VAL B O 1
ATOM 2286 N N . GLY B 2 57 ? 73.766 67.220 43.869 1.00 41.07 57 GLY B N 1
ATOM 2287 C CA . GLY B 2 57 ? 74.830 67.082 44.845 1.00 34.11 57 GLY B CA 1
ATOM 2288 C C . GLY B 2 57 ? 76.215 66.924 44.249 1.00 40.41 57 GLY B C 1
ATOM 2289 O O . GLY B 2 57 ? 77.157 66.542 44.950 1.00 35.28 57 GLY B O 1
ATOM 2290 N N . ARG B 2 58 ? 76.354 67.221 42.960 1.00 34.14 58 ARG B N 1
ATOM 2291 C CA . ARG B 2 58 ? 77.636 67.081 42.282 1.00 28.21 58 ARG B CA 1
ATOM 2292 C C . ARG B 2 58 ? 78.585 68.206 42.696 1.00 28.94 58 ARG B C 1
ATOM 2293 O O . ARG B 2 58 ? 78.153 69.299 43.069 1.00 34.87 58 ARG B O 1
ATOM 2301 N N . GLU B 2 59 ? 79.894 67.937 42.644 1.00 26.99 59 GLU B N 1
ATOM 2302 C CA . GLU B 2 59 ? 80.479 66.674 42.191 1.00 21.98 59 GLU B CA 1
ATOM 2303 C C . GLU B 2 59 ? 80.440 65.588 43.259 1.00 25.04 59 GLU B C 1
ATOM 2304 O O . GLU B 2 59 ? 80.727 65.844 44.429 1.00 42.73 59 GLU B O 1
ATOM 2310 N N . THR B 2 60 ? 80.084 64.377 42.850 1.00 26.44 60 THR B N 1
ATOM 2311 C CA . THR B 2 60 ? 80.195 63.239 43.745 1.00 28.53 60 THR B CA 1
ATOM 2312 C C . THR B 2 60 ? 81.668 62.900 43.958 1.00 39.10 60 THR B C 1
ATOM 2313 O O . THR B 2 60 ? 82.470 62.992 43.023 1.00 47.66 60 THR B O 1
ATOM 2317 N N . PRO B 2 61 ? 82.056 62.509 45.167 1.00 36.47 61 PRO B N 1
ATOM 2318 C CA . PRO B 2 61 ? 83.470 62.224 45.421 1.00 28.61 61 PRO B CA 1
ATOM 2319 C C . PRO B 2 61 ? 83.920 60.940 44.745 1.00 27.22 61 PRO B C 1
ATOM 2320 O O . PRO B 2 61 ? 83.133 60.022 44.503 1.00 23.61 61 PRO B O 1
ATOM 2324 N N . LEU B 2 62 ? 85.210 60.899 44.423 1.00 26.08 62 LEU B N 1
ATOM 2325 C CA . LEU B 2 62 ? 85.891 59.662 44.058 1.00 20.12 62 LEU B CA 1
ATOM 2326 C C . LEU B 2 62 ? 86.537 59.120 45.326 1.00 33.83 62 LEU B C 1
ATOM 2327 O O . LEU B 2 62 ? 87.526 59.677 45.815 1.00 34.87 62 LEU B O 1
ATOM 2332 N N . TYR B 2 63 ? 85.966 58.050 45.870 1.00 28.12 63 TYR B N 1
ATOM 2333 C CA . TYR B 2 63 ? 86.333 57.547 47.187 1.00 21.74 63 TYR B CA 1
ATOM 2334 C C . TYR B 2 63 ? 87.375 56.443 47.056 1.00 26.28 63 TYR B C 1
ATOM 2335 O O . TYR B 2 63 ? 87.130 55.428 46.394 1.00 21.90 63 TYR B O 1
ATOM 2344 N N . TYR B 2 64 ? 88.529 56.639 47.692 1.00 27.10 64 TYR B N 1
ATOM 2345 C CA . TYR B 2 64 ? 89.537 55.588 47.775 1.00 20.71 64 TYR B CA 1
ATOM 2346 C C . TYR B 2 64 ? 89.081 54.563 48.806 1.00 23.45 64 TYR B C 1
ATOM 2347 O O . TYR B 2 64 ? 89.124 54.823 50.014 1.00 28.42 64 TYR B O 1
ATOM 2356 N N . ALA B 2 65 ? 88.636 53.400 48.330 1.00 26.03 65 ALA B N 1
ATOM 2357 C CA . ALA B 2 65 ? 88.137 52.336 49.200 1.00 24.95 65 ALA B CA 1
ATOM 2358 C C . ALA B 2 65 ? 89.331 51.643 49.852 1.00 25.92 65 ALA B C 1
ATOM 2359 O O . ALA B 2 65 ? 89.828 50.611 49.394 1.00 27.46 65 ALA B O 1
ATOM 2361 N N . LYS B 2 66 ? 89.788 52.236 50.958 1.00 30.40 66 LYS B N 1
ATOM 2362 C CA . LYS B 2 66 ? 91.004 51.775 51.622 1.00 39.85 66 LYS B CA 1
ATOM 2363 C C . LYS B 2 66 ? 90.847 50.351 52.145 1.00 33.02 66 LYS B C 1
ATOM 2364 O O . LYS B 2 66 ? 91.693 49.487 51.888 1.00 36.32 66 LYS B O 1
ATOM 2370 N N . ASN B 2 67 ? 89.767 50.090 52.886 1.00 27.51 67 ASN B N 1
ATOM 2371 C CA . ASN B 2 67 ? 89.558 48.761 53.453 1.00 27.40 67 ASN B CA 1
ATOM 2372 C C . ASN B 2 67 ? 89.428 47.708 52.359 1.00 27.83 67 ASN B C 1
ATOM 2373 O O . ASN B 2 67 ? 90.044 46.638 52.436 1.00 33.92 67 ASN B O 1
ATOM 2378 N N . LEU B 2 68 ? 88.624 47.995 51.332 1.00 27.12 68 LEU B N 1
ATOM 2379 C CA . LEU B 2 68 ? 88.426 47.032 50.253 1.00 25.81 68 LEU B CA 1
ATOM 2380 C C . LEU B 2 68 ? 89.727 46.752 49.514 1.00 28.82 68 LEU B C 1
ATOM 2381 O O . LEU B 2 68 ? 89.972 45.619 49.081 1.00 33.10 68 LEU B O 1
ATOM 2386 N N . THR B 2 69 ? 90.574 47.772 49.359 1.00 26.89 69 THR B N 1
ATOM 2387 C CA . THR B 2 69 ? 91.833 47.593 48.647 1.00 27.19 69 THR B CA 1
ATOM 2388 C C . THR B 2 69 ? 92.784 46.691 49.424 1.00 31.44 69 THR B C 1
ATOM 2389 O O . THR B 2 69 ? 93.393 45.777 48.856 1.00 25.12 69 THR B O 1
ATOM 2393 N N . GLN B 2 70 ? 92.922 46.928 50.731 1.00 28.96 70 GLN B N 1
ATOM 2394 C CA . GLN B 2 70 ? 93.790 46.085 51.546 1.00 28.84 70 GLN B CA 1
ATOM 2395 C C . GLN B 2 70 ? 93.203 44.694 51.737 1.00 29.79 70 GLN B C 1
ATOM 2396 O O . GLN B 2 70 ? 93.953 43.721 51.876 1.00 39.12 70 GLN B O 1
ATOM 2402 N N . HIS B 2 71 ? 91.872 44.582 51.748 1.00 32.85 71 HIS B N 1
ATOM 2403 C CA . HIS B 2 71 ? 91.233 43.278 51.895 1.00 32.30 71 HIS B CA 1
ATOM 2404 C C . HIS B 2 71 ? 91.505 42.390 50.687 1.00 30.62 71 HIS B C 1
ATOM 2405 O O . HIS B 2 71 ? 91.748 41.187 50.837 1.00 37.57 71 HIS B O 1
ATOM 2412 N N . ILE B 2 72 ? 91.477 42.962 49.484 1.00 29.12 72 ILE B N 1
ATOM 2413 C CA . ILE B 2 72 ? 91.756 42.175 48.288 1.00 23.60 72 ILE B CA 1
ATOM 2414 C C . ILE B 2 72 ? 93.258 41.979 48.103 1.00 28.26 72 ILE B C 1
ATOM 2415 O O . ILE B 2 72 ? 93.696 40.935 47.605 1.00 33.52 72 ILE B O 1
ATOM 2420 N N . GLY B 2 73 ? 94.067 42.953 48.510 1.00 31.84 73 GLY B N 1
ATOM 2421 C CA . GLY B 2 73 ? 95.506 42.822 48.454 1.00 32.10 73 GLY B CA 1
ATOM 2422 C C . GLY B 2 73 ? 96.141 43.173 47.129 1.00 36.27 73 GLY B C 1
ATOM 2423 O O . GLY B 2 73 ? 97.353 42.976 46.973 1.00 34.20 73 GLY B O 1
ATOM 2424 N N . GLY B 2 74 ? 95.373 43.688 46.173 1.00 32.16 74 GLY B N 1
ATOM 2425 C CA . GLY B 2 74 ? 95.921 44.029 44.876 1.00 23.73 74 GLY B CA 1
ATOM 2426 C C . GLY B 2 74 ? 95.863 45.509 44.556 1.00 36.49 74 GLY B C 1
ATOM 2427 O O . GLY B 2 74 ? 96.351 46.340 45.329 1.00 39.82 74 GLY B O 1
ATOM 2428 N N . ALA B 2 75 ? 95.259 45.848 43.420 1.00 31.52 75 ALA B N 1
ATOM 2429 C CA . ALA B 2 75 ? 95.250 47.221 42.940 1.00 35.48 75 ALA B CA 1
ATOM 2430 C C . ALA B 2 75 ? 94.443 48.126 43.867 1.00 31.81 75 ALA B C 1
ATOM 2431 O O . ALA B 2 75 ? 93.550 47.685 44.596 1.00 28.85 75 ALA B O 1
ATOM 2433 N N . LYS B 2 76 ? 94.779 49.412 43.833 1.00 31.21 76 LYS B N 1
ATOM 2434 C CA . LYS B 2 76 ? 94.019 50.407 44.576 1.00 35.98 76 LYS B CA 1
ATOM 2435 C C . LYS B 2 76 ? 92.667 50.622 43.911 1.00 35.30 76 LYS B C 1
ATOM 2436 O O . LYS B 2 76 ? 92.584 50.831 42.697 1.00 38.88 76 LYS B O 1
ATOM 2442 N N . ILE B 2 77 ? 91.605 50.562 44.708 1.00 35.59 77 ILE B N 1
ATOM 2443 C CA . ILE B 2 77 ? 90.237 50.638 44.211 1.00 31.08 77 ILE B CA 1
ATOM 2444 C C . ILE B 2 77 ? 89.661 51.992 44.598 1.00 23.86 77 ILE B C 1
ATOM 2445 O O . ILE B 2 77 ? 89.572 52.322 45.787 1.00 31.21 77 ILE B O 1
ATOM 2450 N N . TYR B 2 78 ? 89.272 52.772 43.596 1.00 32.19 78 TYR B N 1
ATOM 2451 C CA . TYR B 2 78 ? 88.619 54.056 43.795 1.00 23.03 78 TYR B CA 1
ATOM 2452 C C . TYR B 2 78 ? 87.177 53.949 43.321 1.00 30.12 78 TYR B C 1
ATOM 2453 O O . TYR B 2 78 ? 86.920 53.473 42.210 1.00 42.10 78 TYR B O 1
ATOM 2462 N N . LEU B 2 79 ? 86.245 54.383 44.163 1.00 28.03 79 LEU B N 1
ATOM 2463 C CA . LEU B 2 79 ? 84.818 54.285 43.883 1.00 23.45 79 LEU B CA 1
ATOM 2464 C C . LEU B 2 79 ? 84.272 55.668 43.552 1.00 25.21 79 LEU B C 1
ATOM 2465 O O . LEU B 2 79 ? 84.310 56.574 44.391 1.00 27.73 79 LEU B O 1
ATOM 2470 N N . LYS B 2 80 ? 83.778 55.828 42.325 1.00 37.93 80 LYS B N 1
ATOM 2471 C CA . LYS B 2 80 ? 83.056 57.034 41.933 1.00 25.17 80 LYS B CA 1
ATOM 2472 C C . LYS B 2 80 ? 81.644 56.940 42.503 1.00 29.07 80 LYS B C 1
ATOM 2473 O O . LYS B 2 80 ? 80.840 56.110 42.066 1.00 28.44 80 LYS B O 1
ATOM 2479 N N . ARG B 2 81 ? 81.338 57.805 43.470 1.00 28.36 81 ARG B N 1
ATOM 2480 C CA . ARG B 2 81 ? 80.210 57.595 44.380 1.00 30.47 81 ARG B CA 1
ATOM 2481 C C . ARG B 2 81 ? 78.924 58.196 43.809 1.00 32.77 81 ARG B C 1
ATOM 2482 O O . ARG B 2 81 ? 78.376 59.179 44.310 1.00 30.81 81 ARG B O 1
ATOM 2490 N N . GLU B 2 82 ? 78.424 57.561 42.747 1.00 31.53 82 GLU B N 1
ATOM 2491 C CA . GLU B 2 82 ? 77.123 57.955 42.221 1.00 35.91 82 GLU B CA 1
ATOM 2492 C C . GLU B 2 82 ? 75.979 57.575 43.151 1.00 35.10 82 GLU B C 1
ATOM 2493 O O . GLU B 2 82 ? 74.862 58.065 42.961 1.00 40.89 82 GLU B O 1
ATOM 2499 N N . ASP B 2 83 ? 76.228 56.727 44.153 1.00 39.30 83 ASP B N 1
ATOM 2500 C CA . ASP B 2 83 ? 75.196 56.423 45.136 1.00 35.90 83 ASP B CA 1
ATOM 2501 C C . ASP B 2 83 ? 74.855 57.632 45.996 1.00 31.31 83 ASP B C 1
ATOM 2502 O O . ASP B 2 83 ? 73.781 57.666 46.605 1.00 42.83 83 ASP B O 1
ATOM 2507 N N . LEU B 2 84 ? 75.740 58.626 46.049 1.00 36.05 84 LEU B N 1
ATOM 2508 C CA . LEU B 2 84 ? 75.516 59.834 46.830 1.00 33.01 84 LEU B CA 1
ATOM 2509 C C . LEU B 2 84 ? 74.685 60.876 46.093 1.00 33.65 84 LEU B C 1
ATOM 2510 O O . LEU B 2 84 ? 74.344 61.905 46.689 1.00 30.73 84 LEU B O 1
ATOM 2515 N N . ASN B 2 85 ? 74.363 60.645 44.822 1.00 22.69 85 ASN B N 1
ATOM 2516 C CA . ASN B 2 85 ? 73.454 61.532 44.112 1.00 23.14 85 ASN B CA 1
ATOM 2517 C C . ASN B 2 85 ? 72.090 61.544 44.787 1.00 21.95 85 ASN B C 1
ATOM 2518 O O . ASN B 2 85 ? 71.660 60.555 45.386 1.00 30.83 85 ASN B O 1
ATOM 2523 N N . HIS B 2 86 ? 71.411 62.685 44.696 1.00 26.79 86 HIS B N 1
ATOM 2524 C CA . HIS B 2 86 ? 69.987 62.714 44.987 1.00 31.95 86 HIS B CA 1
ATOM 2525 C C . HIS B 2 86 ? 69.285 61.680 44.118 1.00 28.32 86 HIS B C 1
ATOM 2526 O O . HIS B 2 86 ? 69.609 61.524 42.938 1.00 23.62 86 HIS B O 1
ATOM 2533 N N . THR B 2 87 ? 68.335 60.962 44.720 1.00 35.25 87 THR B N 1
ATOM 2534 C CA . THR B 2 87 ? 67.618 59.791 44.218 1.00 30.64 87 THR B CA 1
ATOM 2535 C C . THR B 2 87 ? 68.470 58.523 44.316 1.00 38.76 87 THR B C 1
ATOM 2536 O O . THR B 2 87 ? 67.956 57.435 44.054 1.00 44.93 87 THR B O 1
ATOM 2540 N N . GLY B 2 88 ? 69.751 58.623 44.673 1.00 33.45 88 GLY B N 1
ATOM 2541 C CA . GLY B 2 88 ? 70.558 57.459 44.980 1.00 33.20 88 GLY B CA 1
ATOM 2542 C C . GLY B 2 88 ? 71.133 56.709 43.800 1.00 27.06 88 GLY B C 1
ATOM 2543 O O . GLY B 2 88 ? 71.641 55.599 43.988 1.00 35.45 88 GLY B O 1
ATOM 2544 N N . ALA B 2 89 ? 71.082 57.270 42.594 1.00 23.47 89 ALA B N 1
ATOM 2545 C CA . ALA B 2 89 ? 71.574 56.576 41.412 1.00 26.02 89 ALA B CA 1
ATOM 2546 C C . ALA B 2 89 ? 72.042 57.604 40.388 1.00 19.64 89 ALA B C 1
ATOM 2547 O O . ALA B 2 89 ? 71.957 58.815 40.606 1.00 23.74 89 ALA B O 1
ATOM 2549 N N . HIS B 2 90 ? 72.533 57.105 39.259 1.00 28.88 90 HIS B N 1
ATOM 2550 C CA . HIS B 2 90 ? 73.089 57.955 38.210 1.00 26.27 90 HIS B CA 1
ATOM 2551 C C . HIS B 2 90 ? 72.030 58.436 37.222 1.00 34.99 90 HIS B C 1
ATOM 2552 O O . HIS B 2 90 ? 72.261 59.391 36.479 1.00 42.65 90 HIS B O 1
ATOM 2583 N N . ILE B 2 92 ? 69.470 60.128 37.437 1.00 31.45 92 ILE B N 1
ATOM 2584 C CA . ILE B 2 92 ? 69.030 61.508 37.596 1.00 25.83 92 ILE B CA 1
ATOM 2585 C C . ILE B 2 92 ? 69.853 62.465 36.731 1.00 29.47 92 ILE B C 1
ATOM 2586 O O . ILE B 2 92 ? 69.349 63.501 36.301 1.00 38.03 92 ILE B O 1
ATOM 2591 N N . ASN B 2 93 ? 71.118 62.115 36.473 1.00 26.13 93 ASN B N 1
ATOM 2592 C CA . ASN B 2 93 ? 71.935 62.921 35.568 1.00 25.30 93 ASN B CA 1
ATOM 2593 C C . ASN B 2 93 ? 71.275 63.049 34.202 1.00 32.37 93 ASN B C 1
ATOM 2594 O O . ASN B 2 93 ? 71.247 64.137 33.613 1.00 30.29 93 ASN B O 1
ATOM 2599 N N . ASN B 2 94 ? 70.740 61.944 33.683 1.00 40.08 94 ASN B N 1
ATOM 2600 C CA . ASN B 2 94 ? 70.150 61.935 32.351 1.00 40.81 94 ASN B CA 1
ATOM 2601 C C . ASN B 2 94 ? 68.735 62.501 32.359 1.00 40.71 94 ASN B C 1
ATOM 2602 O O . ASN B 2 94 ? 68.364 63.259 31.456 1.00 50.44 94 ASN B O 1
ATOM 2607 N N . ALA B 2 95 ? 67.935 62.148 33.369 1.00 38.45 95 ALA B N 1
ATOM 2608 C CA . ALA B 2 95 ? 66.577 62.674 33.454 1.00 31.98 95 ALA B CA 1
ATOM 2609 C C . ALA B 2 95 ? 66.582 64.188 33.606 1.00 35.46 95 ALA B C 1
ATOM 2610 O O . ALA B 2 95 ? 65.733 64.880 33.033 1.00 43.09 95 ALA B O 1
ATOM 2612 N N . LEU B 2 96 ? 67.538 64.722 34.369 1.00 27.12 96 LEU B N 1
ATOM 2613 C CA . LEU B 2 96 ? 67.599 66.166 34.570 1.00 27.27 96 LEU B CA 1
ATOM 2614 C C . LEU B 2 96 ? 67.972 66.884 33.280 1.00 34.02 96 LEU B C 1
ATOM 2615 O O . LEU B 2 96 ? 67.354 67.891 32.916 1.00 36.11 96 LEU B O 1
ATOM 2620 N N . GLY B 2 97 ? 68.987 66.382 32.576 1.00 37.10 97 GLY B N 1
ATOM 2621 C CA . GLY B 2 97 ? 69.398 67.019 31.338 1.00 42.47 97 GLY B CA 1
ATOM 2622 C C . GLY B 2 97 ? 68.323 66.975 30.269 1.00 42.39 97 GLY B C 1
ATOM 2623 O O . GLY B 2 97 ? 68.131 67.942 29.530 1.00 48.68 97 GLY B O 1
ATOM 2624 N N . GLN B 2 98 ? 67.604 65.853 30.175 1.00 41.86 98 GLN B N 1
ATOM 2625 C CA . GLN B 2 98 ? 66.583 65.721 29.140 1.00 37.96 98 GLN B CA 1
ATOM 2626 C C . GLN B 2 98 ? 65.337 66.539 29.460 1.00 39.62 98 GLN B C 1
ATOM 2627 O O . GLN B 2 98 ? 64.695 67.063 28.543 1.00 47.41 98 GLN B O 1
ATOM 2633 N N . VAL B 2 99 ? 64.972 66.659 30.739 1.00 50.02 99 VAL B N 1
ATOM 2634 C CA . VAL B 2 99 ? 63.842 67.514 31.097 1.00 46.49 99 VAL B CA 1
ATOM 2635 C C . VAL B 2 99 ? 64.209 68.981 30.912 1.00 39.26 99 VAL B C 1
ATOM 2636 O O . VAL B 2 99 ? 63.406 69.779 30.416 1.00 36.58 99 VAL B O 1
ATOM 2640 N N . TRP B 2 100 ? 65.430 69.358 31.302 1.00 39.22 100 TRP B N 1
ATOM 2641 C CA . TRP B 2 100 ? 65.907 70.712 31.039 1.00 42.10 100 TRP B CA 1
ATOM 2642 C C . TRP B 2 100 ? 66.016 70.976 29.542 1.00 56.56 100 TRP B C 1
ATOM 2643 O O . TRP B 2 100 ? 65.798 72.107 29.092 1.00 61.00 100 TRP B O 1
ATOM 2654 N N . LEU B 2 101 ? 66.341 69.947 28.756 1.00 49.99 101 LEU B N 1
ATOM 2655 C CA . LEU B 2 101 ? 66.281 70.077 27.304 1.00 44.59 101 LEU B CA 1
ATOM 2656 C C . LEU B 2 101 ? 64.848 70.294 26.834 1.00 50.28 101 LEU B C 1
ATOM 2657 O O . LEU B 2 101 ? 64.598 71.099 25.929 1.00 48.26 101 LEU B O 1
ATOM 2662 N N . ALA B 2 102 ? 63.893 69.582 27.440 1.00 40.25 102 ALA B N 1
ATOM 2663 C CA . ALA B 2 102 ? 62.492 69.757 27.075 1.00 44.72 102 ALA B CA 1
ATOM 2664 C C . ALA B 2 102 ? 61.969 71.127 27.484 1.00 51.14 102 ALA B C 1
ATOM 2665 O O . ALA B 2 102 ? 61.091 71.680 26.811 1.00 55.14 102 ALA B O 1
ATOM 2667 N N . LYS B 2 103 ? 62.486 71.684 28.582 1.00 54.53 103 LYS B N 1
ATOM 2668 C CA . LYS B 2 103 ? 62.115 73.041 28.970 1.00 54.96 103 LYS B CA 1
ATOM 2669 C C . LYS B 2 103 ? 62.554 74.046 27.914 1.00 60.31 103 LYS B C 1
ATOM 2670 O O . LYS B 2 103 ? 61.817 74.986 27.592 1.00 59.66 103 LYS B O 1
ATOM 2676 N N . ARG B 2 104 ? 63.753 73.859 27.358 1.00 63.03 104 ARG B N 1
ATOM 2677 C CA . ARG B 2 104 ? 64.226 74.732 26.291 1.00 57.84 104 ARG B CA 1
ATOM 2678 C C . ARG B 2 104 ? 63.387 74.584 25.029 1.00 60.53 104 ARG B C 1
ATOM 2679 O O . ARG B 2 104 ? 63.179 75.564 24.305 1.00 65.09 104 ARG B O 1
ATOM 2687 N N . MET B 2 105 ? 62.890 73.378 24.754 1.00 61.69 105 MET B N 1
ATOM 2688 C CA . MET B 2 105 ? 62.091 73.119 23.562 1.00 62.22 105 MET B CA 1
ATOM 2689 C C . MET B 2 105 ? 60.668 73.650 23.664 1.00 61.59 105 MET B C 1
ATOM 2690 O O . MET B 2 105 ? 59.906 73.512 22.702 1.00 62.94 105 MET B O 1
ATOM 2695 N N . GLY B 2 106 ? 60.288 74.243 24.793 1.00 58.04 106 GLY B N 1
ATOM 2696 C CA . GLY B 2 106 ? 58.924 74.696 24.962 1.00 56.73 106 GLY B CA 1
ATOM 2697 C C . GLY B 2 106 ? 57.932 73.604 25.277 1.00 52.90 106 GLY B C 1
ATOM 2698 O O . GLY B 2 106 ? 56.728 73.800 25.084 1.00 50.04 106 GLY B O 1
ATOM 2699 N N . LYS B 2 107 ? 58.399 72.452 25.750 1.00 53.15 107 LYS B N 1
ATOM 2700 C CA . LYS B 2 107 ? 57.509 71.372 26.140 1.00 60.59 107 LYS B CA 1
ATOM 2701 C C . LYS B 2 107 ? 56.972 71.606 27.550 1.00 52.19 107 LYS B C 1
ATOM 2702 O O . LYS B 2 107 ? 57.560 72.331 28.359 1.00 41.94 107 LYS B O 1
ATOM 2708 N N . LYS B 2 108 ? 55.833 70.975 27.839 1.00 47.53 108 LYS B N 1
ATOM 2709 C CA . LYS B 2 108 ? 55.202 71.072 29.148 1.00 52.69 108 LYS B CA 1
ATOM 2710 C C . LYS B 2 108 ? 54.984 69.728 29.826 1.00 51.03 108 LYS B C 1
ATOM 2711 O O . LYS B 2 108 ? 54.844 69.696 31.053 1.00 52.79 108 LYS B O 1
ATOM 2717 N N . LYS B 2 109 ? 54.960 68.631 29.075 1.00 45.45 109 LYS B N 1
ATOM 2718 C CA . LYS B 2 109 ? 54.664 67.307 29.601 1.00 42.75 109 LYS B CA 1
ATOM 2719 C C . LYS B 2 109 ? 55.872 66.400 29.411 1.00 43.71 109 LYS B C 1
ATOM 2720 O O . LYS B 2 109 ? 56.519 66.424 28.359 1.00 46.48 109 LYS B O 1
ATOM 2726 N N . ILE B 2 110 ? 56.175 65.605 30.434 1.00 43.65 110 ILE B N 1
ATOM 2727 C CA . ILE B 2 110 ? 57.270 64.644 30.402 1.00 34.70 110 ILE B CA 1
ATOM 2728 C C . ILE B 2 110 ? 56.682 63.248 30.542 1.00 39.80 110 ILE B C 1
ATOM 2729 O O . ILE B 2 110 ? 55.809 63.018 31.385 1.00 48.64 110 ILE B O 1
ATOM 2734 N N . ILE B 2 111 ? 57.148 62.317 29.706 1.00 35.72 111 ILE B N 1
ATOM 2735 C CA . ILE B 2 111 ? 56.695 60.934 29.765 1.00 38.43 111 ILE B CA 1
ATOM 2736 C C . ILE B 2 111 ? 57.893 59.998 29.674 1.00 42.21 111 ILE B C 1
ATOM 2737 O O . ILE B 2 111 ? 58.956 60.350 29.157 1.00 34.45 111 ILE B O 1
ATOM 2742 N N . ALA B 2 112 ? 57.694 58.783 30.181 1.00 41.75 112 ALA B N 1
ATOM 2743 C CA . ALA B 2 112 ? 58.696 57.725 30.149 1.00 40.21 112 ALA B CA 1
ATOM 2744 C C . ALA B 2 112 ? 58.017 56.428 30.564 1.00 41.16 112 ALA B C 1
ATOM 2745 O O . ALA B 2 112 ? 56.872 56.424 31.023 1.00 41.04 112 ALA B O 1
ATOM 2747 N N . GLU B 2 113 ? 58.740 55.324 30.394 1.00 44.97 113 GLU B N 1
ATOM 2748 C CA . GLU B 2 113 ? 58.297 54.019 30.858 1.00 43.90 113 GLU B CA 1
ATOM 2749 C C . GLU B 2 113 ? 59.357 53.426 31.775 1.00 39.96 113 GLU B C 1
ATOM 2750 O O . GLU B 2 113 ? 60.520 53.839 31.761 1.00 45.37 113 GLU B O 1
ATOM 2756 N N . THR B 2 114 ? 58.945 52.450 32.582 1.00 46.59 114 THR B N 1
ATOM 2757 C CA . THR B 2 114 ? 59.874 51.813 33.505 1.00 53.08 114 THR B CA 1
ATOM 2758 C C . THR B 2 114 ? 59.344 50.441 33.895 1.00 54.68 114 THR B C 1
ATOM 2759 O O . THR B 2 114 ? 58.135 50.196 33.876 1.00 60.07 114 THR B O 1
ATOM 2763 N N . GLY B 2 115 ? 60.270 49.551 34.242 1.00 52.31 115 GLY B N 1
ATOM 2764 C CA . GLY B 2 115 ? 59.922 48.215 34.683 1.00 56.37 115 GLY B CA 1
ATOM 2765 C C . GLY B 2 115 ? 60.123 48.036 36.172 1.00 71.58 115 GLY B C 1
ATOM 2766 O O . GLY B 2 115 ? 59.156 47.846 36.916 1.00 79.50 115 GLY B O 1
ATOM 2767 N N . ALA B 2 116 ? 61.379 48.094 36.621 1.00 71.80 116 ALA B N 1
ATOM 2768 C CA . ALA B 2 116 ? 61.650 48.042 38.054 1.00 74.31 116 ALA B CA 1
ATOM 2769 C C . ALA B 2 116 ? 61.079 49.265 38.762 1.00 77.76 116 ALA B C 1
ATOM 2770 O O . ALA B 2 116 ? 60.546 49.158 39.873 1.00 81.21 116 ALA B O 1
ATOM 2772 N N . GLY B 2 117 ? 61.168 50.430 38.127 1.00 72.60 117 GLY B N 1
ATOM 2773 C CA . GLY B 2 117 ? 60.680 51.674 38.693 1.00 62.76 117 GLY B CA 1
ATOM 2774 C C . GLY B 2 117 ? 61.746 52.728 38.888 1.00 50.48 117 GLY B C 1
ATOM 2775 O O . GLY B 2 117 ? 61.411 53.876 39.214 1.00 48.22 117 GLY B O 1
ATOM 2776 N N . GLN B 2 118 ? 63.021 52.389 38.685 1.00 42.60 118 GLN B N 1
ATOM 2777 C CA . GLN B 2 118 ? 64.099 53.331 38.964 1.00 44.75 118 GLN B CA 1
ATOM 2778 C C . GLN B 2 118 ? 64.082 54.506 37.993 1.00 37.80 118 GLN B C 1
ATOM 2779 O O . GLN B 2 118 ? 64.172 55.666 38.410 1.00 45.46 118 GLN B O 1
ATOM 2785 N N . HIS B 2 119 ? 63.977 54.231 36.691 1.00 39.49 119 HIS B N 1
ATOM 2786 C CA . HIS B 2 119 ? 63.894 55.330 35.735 1.00 42.22 119 HIS B CA 1
ATOM 2787 C C . HIS B 2 119 ? 62.592 56.103 35.887 1.00 44.18 119 HIS B C 1
ATOM 2788 O O . HIS B 2 119 ? 62.558 57.313 35.633 1.00 42.38 119 HIS B O 1
ATOM 2795 N N . GLY B 2 120 ? 61.514 55.429 36.293 1.00 35.44 120 GLY B N 1
ATOM 2796 C CA . GLY B 2 120 ? 60.279 56.141 36.572 1.00 39.09 120 GLY B CA 1
ATOM 2797 C C . GLY B 2 120 ? 60.432 57.139 37.703 1.00 38.09 120 GLY B C 1
ATOM 2798 O O . GLY B 2 120 ? 59.957 58.273 37.613 1.00 39.27 120 GLY B O 1
ATOM 2799 N N . VAL B 2 121 ? 61.111 56.734 38.780 1.00 37.37 121 VAL B N 1
ATOM 2800 C CA . VAL B 2 121 ? 61.318 57.632 39.912 1.00 25.10 121 VAL B CA 1
ATOM 2801 C C . VAL B 2 121 ? 62.228 58.789 39.521 1.00 30.04 121 VAL B C 1
ATOM 2802 O O . VAL B 2 121 ? 61.963 59.947 39.864 1.00 34.84 121 VAL B O 1
ATOM 2806 N N . ALA B 2 122 ? 63.312 58.498 38.796 1.00 32.95 122 ALA B N 1
ATOM 2807 C CA . ALA B 2 122 ? 64.237 59.553 38.393 1.00 23.38 122 ALA B CA 1
ATOM 2808 C C . ALA B 2 122 ? 63.554 60.571 37.489 1.00 38.16 122 ALA B C 1
ATOM 2809 O O . ALA B 2 122 ? 63.732 61.783 37.660 1.00 45.41 122 ALA B O 1
ATOM 2811 N N . THR B 2 123 ? 62.766 60.096 36.522 1.00 38.46 123 THR B N 1
ATOM 2812 C CA . THR B 2 123 ? 62.075 61.006 35.616 1.00 35.58 123 THR B CA 1
ATOM 2813 C C . THR B 2 123 ? 61.059 61.862 36.363 1.00 36.50 123 THR B C 1
ATOM 2814 O O . THR B 2 123 ? 60.972 63.075 36.137 1.00 33.43 123 THR B O 1
ATOM 2818 N N . ALA B 2 124 ? 60.287 61.248 37.264 1.00 40.84 124 ALA B N 1
ATOM 2819 C CA . ALA B 2 124 ? 59.322 62.005 38.055 1.00 39.38 124 ALA B CA 1
ATOM 2820 C C . ALA B 2 124 ? 60.009 63.027 38.951 1.00 38.88 124 ALA B C 1
ATOM 2821 O O . ALA B 2 124 ? 59.453 64.102 39.205 1.00 38.11 124 ALA B O 1
ATOM 2823 N N . THR B 2 125 ? 61.213 62.715 39.435 1.00 41.32 125 THR B N 1
ATOM 2824 C CA . THR B 2 125 ? 61.957 63.672 40.248 1.00 34.78 125 THR B CA 1
ATOM 2825 C C . THR B 2 125 ? 62.368 64.885 39.422 1.00 38.77 125 THR B C 1
ATOM 2826 O O . THR B 2 125 ? 62.223 66.030 39.866 1.00 34.52 125 THR B O 1
ATOM 2830 N N . ALA B 2 126 ? 62.876 64.651 38.209 1.00 38.08 126 ALA B N 1
ATOM 2831 C CA . ALA B 2 126 ? 63.315 65.755 37.363 1.00 30.79 126 ALA B CA 1
ATOM 2832 C C . ALA B 2 126 ? 62.140 66.621 36.925 1.00 36.99 126 ALA B C 1
ATOM 2833 O O . ALA B 2 126 ? 62.246 67.853 36.895 1.00 41.01 126 ALA B O 1
ATOM 2835 N N . ALA B 2 127 ? 61.013 65.995 36.580 1.00 33.72 127 ALA B N 1
ATOM 2836 C CA . ALA B 2 127 ? 59.839 66.757 36.167 1.00 34.54 127 ALA B CA 1
ATOM 2837 C C . ALA B 2 127 ? 59.348 67.663 37.288 1.00 38.18 127 ALA B C 1
ATOM 2838 O O . ALA B 2 127 ? 58.980 68.819 37.047 1.00 53.19 127 ALA B O 1
ATOM 2840 N N . ALA B 2 128 ? 59.338 67.156 38.523 1.00 35.59 128 ALA B N 1
ATOM 2841 C CA . ALA B 2 128 ? 58.911 67.974 39.652 1.00 31.24 128 ALA B CA 1
ATOM 2842 C C . ALA B 2 128 ? 59.824 69.180 39.837 1.00 36.12 128 ALA B C 1
ATOM 2843 O O . ALA B 2 128 ? 59.362 70.265 40.208 1.00 44.01 128 ALA B O 1
ATOM 2845 N N . LEU B 2 129 ? 61.123 69.008 39.577 1.00 32.99 129 LEU B N 1
ATOM 2846 C CA . LEU B 2 129 ? 62.068 70.106 39.755 1.00 27.64 129 LEU B CA 1
ATOM 2847 C C . LEU B 2 129 ? 61.731 71.286 38.852 1.00 37.01 129 LEU B C 1
ATOM 2848 O O . LEU B 2 129 ? 61.832 72.446 39.269 1.00 39.83 129 LEU B O 1
ATOM 2853 N N . PHE B 2 130 ? 61.324 71.013 37.614 1.00 43.34 130 PHE B N 1
ATOM 2854 C CA . PHE B 2 130 ? 61.038 72.058 36.642 1.00 42.56 130 PHE B CA 1
ATOM 2855 C C . PHE B 2 130 ? 59.553 72.382 36.533 1.00 46.73 130 PHE B C 1
ATOM 2856 O O . PHE B 2 130 ? 59.155 73.085 35.598 1.00 44.73 130 PHE B O 1
ATOM 2864 N N A ASN B 2 131 ? 58.731 71.896 37.468 0.44 47.14 131 ASN B N 1
ATOM 2865 N N B ASN B 2 131 ? 58.733 71.883 37.462 0.56 47.29 131 ASN B N 1
ATOM 2866 C CA A ASN B 2 131 ? 57.294 72.183 37.495 0.44 47.49 131 ASN B CA 1
ATOM 2867 C CA B ASN B 2 131 ? 57.298 72.168 37.508 0.56 47.67 131 ASN B CA 1
ATOM 2868 C C A ASN B 2 131 ? 56.624 71.788 36.179 0.44 46.86 131 ASN B C 1
ATOM 2869 C C B ASN B 2 131 ? 56.615 71.782 36.195 0.56 46.94 131 ASN B C 1
ATOM 2870 O O A ASN B 2 131 ? 55.966 72.596 35.522 0.44 48.30 131 ASN B O 1
ATOM 2871 O O B ASN B 2 131 ? 55.934 72.588 35.558 0.56 48.25 131 ASN B O 1
ATOM 2880 N N . MET B 2 132 ? 56.801 70.528 35.792 1.00 41.25 132 MET B N 1
ATOM 2881 C CA . MET B 2 132 ? 56.255 70.019 34.542 1.00 47.67 132 MET B CA 1
ATOM 2882 C C . MET B 2 132 ? 55.431 68.765 34.793 1.00 41.41 132 MET B C 1
ATOM 2883 O O . MET B 2 132 ? 55.756 67.961 35.671 1.00 45.59 132 MET B O 1
ATOM 2888 N N . GLU B 2 133 ? 54.361 68.612 34.017 1.00 44.22 133 GLU B N 1
ATOM 2889 C CA . GLU B 2 133 ? 53.513 67.433 34.116 1.00 43.53 133 GLU B CA 1
ATOM 2890 C C . GLU B 2 133 ? 54.304 66.183 33.752 1.00 48.30 133 GLU B C 1
ATOM 2891 O O . GLU B 2 133 ? 55.144 66.203 32.849 1.00 47.94 133 GLU B O 1
ATOM 2897 N N . CYS B 2 134 ? 54.033 65.088 34.459 1.00 49.93 134 CYS B N 1
ATOM 2898 C CA . CYS B 2 134 ? 54.749 63.842 34.227 1.00 44.11 134 CYS B CA 1
ATOM 2899 C C . CYS B 2 134 ? 53.785 62.668 34.257 1.00 39.15 134 CYS B C 1
ATOM 2900 O O . CYS B 2 134 ? 52.957 62.561 35.166 1.00 40.92 134 CYS B O 1
ATOM 2903 N N . THR B 2 135 ? 53.897 61.795 33.257 1.00 39.48 135 THR B N 1
ATOM 2904 C CA . THR B 2 135 ? 53.169 60.535 33.209 1.00 46.79 135 THR B CA 1
ATOM 2905 C C . THR B 2 135 ? 54.164 59.418 32.941 1.00 55.50 135 THR B C 1
ATOM 2906 O O . THR B 2 135 ? 54.910 59.473 31.958 1.00 63.84 135 THR B O 1
ATOM 2910 N N . ILE B 2 136 ? 54.186 58.418 33.817 1.00 50.38 136 ILE B N 1
ATOM 2911 C CA . ILE B 2 136 ? 55.085 57.276 33.694 1.00 47.09 136 ILE B CA 1
ATOM 2912 C C . ILE B 2 136 ? 54.252 56.061 33.312 1.00 54.70 136 ILE B C 1
ATOM 2913 O O . ILE B 2 136 ? 53.343 55.662 34.050 1.00 60.57 136 ILE B O 1
ATOM 2918 N N . TYR B 2 137 ? 54.561 55.473 32.160 1.00 45.89 137 TYR B N 1
ATOM 2919 C CA . TYR B 2 137 ? 53.844 54.304 31.673 1.00 45.07 137 TYR B CA 1
ATOM 2920 C C . TYR B 2 137 ? 54.483 53.042 32.235 1.00 45.21 137 TYR B C 1
ATOM 2921 O O . TYR B 2 137 ? 55.698 52.851 32.130 1.00 44.82 137 TYR B O 1
ATOM 2930 N N . MET B 2 138 ? 53.661 52.188 32.835 1.00 46.76 138 MET B N 1
ATOM 2931 C CA . MET B 2 138 ? 54.149 51.019 33.551 1.00 52.45 138 MET B CA 1
ATOM 2932 C C . MET B 2 138 ? 53.205 49.856 33.293 1.00 59.65 138 MET B C 1
ATOM 2933 O O . MET B 2 138 ? 51.985 50.013 33.397 1.00 64.54 138 MET B O 1
ATOM 2938 N N . GLY B 2 139 ? 53.770 48.702 32.948 1.00 56.44 139 GLY B N 1
ATOM 2939 C CA . GLY B 2 139 ? 52.941 47.535 32.702 1.00 62.30 139 GLY B CA 1
ATOM 2940 C C . GLY B 2 139 ? 52.163 47.141 33.944 1.00 67.18 139 GLY B C 1
ATOM 2941 O O . GLY B 2 139 ? 52.662 47.231 35.068 1.00 70.95 139 GLY B O 1
ATOM 2942 N N . GLU B 2 140 ? 50.920 46.700 33.732 1.00 69.31 140 GLU B N 1
ATOM 2943 C CA . GLU B 2 140 ? 50.042 46.384 34.855 1.00 74.94 140 GLU B CA 1
ATOM 2944 C C . GLU B 2 140 ? 50.625 45.289 35.740 1.00 75.17 140 GLU B C 1
ATOM 2945 O O . GLU B 2 140 ? 50.442 45.318 36.962 1.00 77.45 140 GLU B O 1
ATOM 2951 N N . GLU B 2 141 ? 51.330 44.320 35.149 1.00 78.05 141 GLU B N 1
ATOM 2952 C CA . GLU B 2 141 ? 51.985 43.296 35.956 1.00 70.64 141 GLU B CA 1
ATOM 2953 C C . GLU B 2 141 ? 53.123 43.882 36.780 1.00 72.20 141 GLU B C 1
ATOM 2954 O O . GLU B 2 141 ? 53.423 43.377 37.868 1.00 77.83 141 GLU B O 1
ATOM 2956 N N . ASP B 2 142 ? 53.767 44.942 36.284 1.00 64.74 142 ASP B N 1
ATOM 2957 C CA . ASP B 2 142 ? 54.773 45.640 37.075 1.00 64.77 142 ASP B CA 1
ATOM 2958 C C . ASP B 2 142 ? 54.140 46.524 38.142 1.00 55.35 142 ASP B C 1
ATOM 2959 O O . ASP B 2 142 ? 54.710 46.680 39.228 1.00 48.45 142 ASP B O 1
ATOM 2964 N N . VAL B 2 143 ? 52.969 47.098 37.857 1.00 51.21 143 VAL B N 1
ATOM 2965 C CA . VAL B 2 143 ? 52.324 47.997 38.809 1.00 52.99 143 VAL B CA 1
ATOM 2966 C C . VAL B 2 143 ? 51.872 47.236 40.049 1.00 65.96 143 VAL B C 1
ATOM 2967 O O . VAL B 2 143 ? 52.011 47.724 41.178 1.00 71.12 143 VAL B O 1
ATOM 2971 N N . LYS B 2 144 ? 51.327 46.033 39.866 1.00 67.41 144 LYS B N 1
ATOM 2972 C CA . LYS B 2 144 ? 50.862 45.242 41.000 1.00 74.32 144 LYS B CA 1
ATOM 2973 C C . LYS B 2 144 ? 52.004 44.681 41.836 1.00 70.03 144 LYS B C 1
ATOM 2974 O O . LYS B 2 144 ? 51.755 44.194 42.945 1.00 76.62 144 LYS B O 1
ATOM 2980 N N . ARG B 2 145 ? 53.240 44.741 41.341 1.00 63.27 145 ARG B N 1
ATOM 2981 C CA . ARG B 2 145 ? 54.396 44.212 42.048 1.00 63.67 145 ARG B CA 1
ATOM 2982 C C . ARG B 2 145 ? 55.316 45.298 42.592 1.00 69.83 145 ARG B C 1
ATOM 2983 O O . ARG B 2 145 ? 56.169 44.999 43.435 1.00 70.78 145 ARG B O 1
ATOM 2991 N N . GLN B 2 146 ? 55.162 46.544 42.144 1.00 68.53 146 GLN B N 1
ATOM 2992 C CA . GLN B 2 146 ? 56.004 47.637 42.614 1.00 65.31 146 GLN B CA 1
ATOM 2993 C C . GLN B 2 146 ? 55.164 48.722 43.274 1.00 62.42 146 GLN B C 1
ATOM 2994 O O . GLN B 2 146 ? 55.231 49.890 42.880 1.00 62.79 146 GLN B O 1
ATOM 3000 N N . ALA B 2 147 ? 54.376 48.347 44.285 1.00 57.17 147 ALA B N 1
ATOM 3001 C CA . ALA B 2 147 ? 53.469 49.303 44.914 1.00 54.07 147 ALA B CA 1
ATOM 3002 C C . ALA B 2 147 ? 54.218 50.457 45.569 1.00 54.07 147 ALA B C 1
ATOM 3003 O O . ALA B 2 147 ? 53.686 51.570 45.655 1.00 55.14 147 ALA B O 1
ATOM 3005 N N . LEU B 2 148 ? 55.445 50.217 46.036 1.00 53.67 148 LEU B N 1
ATOM 3006 C CA . LEU B 2 148 ? 56.194 51.269 46.716 1.00 54.29 148 LEU B CA 1
ATOM 3007 C C . LEU B 2 148 ? 56.753 52.289 45.732 1.00 51.51 148 LEU B C 1
ATOM 3008 O O . LEU B 2 148 ? 56.700 53.496 45.992 1.00 52.80 148 LEU B O 1
ATOM 3013 N N . ASN B 2 149 ? 57.298 51.829 44.603 1.00 55.82 149 ASN B N 1
ATOM 3014 C CA . ASN B 2 149 ? 57.803 52.766 43.605 1.00 53.44 149 ASN B CA 1
ATOM 3015 C C . ASN B 2 149 ? 56.670 53.509 42.908 1.00 50.64 149 ASN B C 1
ATOM 3016 O O . ASN B 2 149 ? 56.845 54.668 42.513 1.00 43.44 149 ASN B O 1
ATOM 3021 N N . VAL B 2 150 ? 55.511 52.866 42.747 1.00 43.40 150 VAL B N 1
ATOM 3022 C CA . VAL B 2 150 ? 54.351 53.562 42.197 1.00 41.52 150 VAL B CA 1
ATOM 3023 C C . VAL B 2 150 ? 53.891 54.660 43.147 1.00 43.83 150 VAL B C 1
ATOM 3024 O O . VAL B 2 150 ? 53.527 55.761 42.717 1.00 47.69 150 VAL B O 1
ATOM 3028 N N . PHE B 2 151 ? 53.912 54.387 44.454 1.00 46.99 151 PHE B N 1
ATOM 3029 C CA . PHE B 2 151 ? 53.587 55.426 45.426 1.00 45.71 151 PHE B CA 1
ATOM 3030 C C . PHE B 2 151 ? 54.661 56.507 45.455 1.00 45.00 151 PHE B C 1
ATOM 3031 O O . PHE B 2 151 ? 54.353 57.690 45.638 1.00 38.01 151 PHE B O 1
ATOM 3039 N N . ARG B 2 152 ? 55.926 56.116 45.279 1.00 41.44 152 ARG B N 1
ATOM 3040 C CA . ARG B 2 152 ? 57.004 57.095 45.177 1.00 44.25 152 ARG B CA 1
ATOM 3041 C C . ARG B 2 152 ? 56.764 58.055 44.019 1.00 41.56 152 ARG B C 1
ATOM 3042 O O . ARG B 2 152 ? 56.837 59.279 44.186 1.00 41.28 152 ARG B O 1
ATOM 3050 N N . MET B 2 153 ? 56.483 57.514 42.831 1.00 32.78 153 MET B N 1
ATOM 3051 C CA . MET B 2 153 ? 56.251 58.359 41.664 1.00 34.10 153 MET B CA 1
ATOM 3052 C C . MET B 2 153 ? 55.037 59.258 41.864 1.00 38.36 153 MET B C 1
ATOM 3053 O O . MET B 2 153 ? 55.025 60.407 41.407 1.00 46.60 153 MET B O 1
ATOM 3058 N N . GLU B 2 154 ? 54.009 58.758 42.554 1.00 43.31 154 GLU B N 1
ATOM 3059 C CA . GLU B 2 154 ? 52.843 59.589 42.833 1.00 42.32 154 GLU B CA 1
ATOM 3060 C C . GLU B 2 154 ? 53.160 60.656 43.875 1.00 40.70 154 GLU B C 1
ATOM 3061 O O . GLU B 2 154 ? 52.637 61.775 43.803 1.00 40.47 154 GLU B O 1
ATOM 3067 N N . LEU B 2 155 ? 54.014 60.329 44.851 1.00 44.39 155 LEU B N 1
ATOM 3068 C CA . LEU B 2 155 ? 54.454 61.332 45.818 1.00 41.62 155 LEU B CA 1
ATOM 3069 C C . LEU B 2 155 ? 55.143 62.499 45.125 1.00 39.87 155 LEU B C 1
ATOM 3070 O O . LEU B 2 155 ? 54.986 63.656 45.532 1.00 37.20 155 LEU B O 1
ATOM 3075 N N . LEU B 2 156 ? 55.912 62.214 44.076 1.00 36.15 156 LEU B N 1
ATOM 3076 C CA . LEU B 2 156 ? 56.624 63.236 43.321 1.00 31.69 156 LEU B CA 1
ATOM 3077 C C . LEU B 2 156 ? 55.736 63.960 42.315 1.00 31.80 156 LEU B C 1
ATOM 3078 O O . LEU B 2 156 ? 56.250 64.743 41.510 1.00 34.73 156 LEU B O 1
ATOM 3083 N N . GLY B 2 157 ? 54.427 63.716 42.340 1.00 33.70 157 GLY B N 1
ATOM 3084 C CA . GLY B 2 157 ? 53.498 64.419 41.482 1.00 31.58 157 GLY B CA 1
ATOM 3085 C C . GLY B 2 157 ? 53.257 63.798 40.126 1.00 38.62 157 GLY B C 1
ATOM 3086 O O . GLY B 2 157 ? 52.557 64.402 39.304 1.00 43.09 157 GLY B O 1
ATOM 3087 N N . ALA B 2 158 ? 53.802 62.616 39.862 1.00 33.79 158 ALA B N 1
ATOM 3088 C CA . ALA B 2 158 ? 53.658 61.984 38.561 1.00 34.78 158 ALA B CA 1
ATOM 3089 C C . ALA B 2 158 ? 52.436 61.074 38.527 1.00 39.25 158 ALA B C 1
ATOM 3090 O O . ALA B 2 158 ? 52.040 60.488 39.538 1.00 33.91 158 ALA B O 1
ATOM 3092 N N . LYS B 2 159 ? 51.838 60.966 37.344 1.00 38.18 159 LYS B N 1
ATOM 3093 C CA . LYS B 2 159 ? 50.766 60.011 37.111 1.00 38.99 159 LYS B CA 1
ATOM 3094 C C . LYS B 2 159 ? 51.365 58.703 36.613 1.00 46.19 159 LYS B C 1
ATOM 3095 O O . LYS B 2 159 ? 52.207 58.703 35.710 1.00 52.57 159 LYS B O 1
ATOM 3101 N N . VAL B 2 160 ? 50.937 57.595 37.208 1.00 41.36 160 VAL B N 1
ATOM 3102 C CA . VAL B 2 160 ? 51.379 56.267 36.806 1.00 41.42 160 VAL B CA 1
ATOM 3103 C C . VAL B 2 160 ? 50.284 55.666 35.937 1.00 47.22 160 VAL B C 1
ATOM 3104 O O . VAL B 2 160 ? 49.215 55.293 36.433 1.00 43.66 160 VAL B O 1
ATOM 3108 N N . GLU B 2 161 ? 50.546 55.581 34.636 1.00 50.09 161 GLU B N 1
ATOM 3109 C CA . GLU B 2 161 ? 49.594 55.028 33.680 1.00 59.34 161 GLU B CA 1
ATOM 3110 C C . GLU B 2 161 ? 49.796 53.519 33.611 1.00 57.10 161 GLU B C 1
ATOM 3111 O O . GLU B 2 161 ? 50.794 53.043 33.059 1.00 53.33 161 GLU B O 1
ATOM 3117 N N . ALA B 2 162 ? 48.852 52.766 34.169 1.00 57.00 162 ALA B N 1
ATOM 3118 C CA . ALA B 2 162 ? 48.906 51.309 34.123 1.00 56.04 162 ALA B CA 1
ATOM 3119 C C . ALA B 2 162 ? 48.504 50.849 32.727 1.00 64.06 162 ALA B C 1
ATOM 3120 O O . ALA B 2 162 ? 47.343 50.992 32.328 1.00 68.38 162 ALA B O 1
ATOM 3122 N N . VAL B 2 163 ? 49.461 50.305 31.981 1.00 67.68 163 VAL B N 1
ATOM 3123 C CA . VAL B 2 163 ? 49.207 49.834 30.623 1.00 69.34 163 VAL B CA 1
ATOM 3124 C C . VAL B 2 163 ? 48.521 48.474 30.716 1.00 70.45 163 VAL B C 1
ATOM 3125 O O . VAL B 2 163 ? 49.123 47.493 31.159 1.00 72.99 163 VAL B O 1
ATOM 3129 N N . THR B 2 164 ? 47.258 48.415 30.298 1.00 76.03 164 THR B N 1
ATOM 3130 C CA . THR B 2 164 ? 46.477 47.188 30.367 1.00 77.66 164 THR B CA 1
ATOM 3131 C C . THR B 2 164 ? 46.502 46.386 29.073 1.00 84.90 164 THR B C 1
ATOM 3132 O O . THR B 2 164 ? 46.098 45.218 29.080 1.00 91.23 164 THR B O 1
ATOM 3136 N N . ASP B 2 165 ? 46.966 46.973 27.974 1.00 91.66 165 ASP B N 1
ATOM 3137 C CA . ASP B 2 165 ? 46.960 46.293 26.690 1.00 98.32 165 ASP B CA 1
ATOM 3138 C C . ASP B 2 165 ? 48.118 45.303 26.595 1.00 92.71 165 ASP B C 1
ATOM 3139 O O . ASP B 2 165 ? 49.112 45.393 27.321 1.00 98.42 165 ASP B O 1
ATOM 3144 N N . GLY B 2 166 ? 47.972 44.345 25.683 1.00 85.01 166 GLY B N 1
ATOM 3145 C CA . GLY B 2 166 ? 49.008 43.365 25.426 1.00 78.70 166 GLY B CA 1
ATOM 3146 C C . GLY B 2 166 ? 49.283 42.484 26.630 1.00 79.77 166 GLY B C 1
ATOM 3147 O O . GLY B 2 166 ? 48.420 42.246 27.482 1.00 82.26 166 GLY B O 1
ATOM 3148 N N . SER B 2 167 ? 50.520 41.994 26.704 1.00 76.49 167 SER B N 1
ATOM 3149 C CA . SER B 2 167 ? 50.940 41.109 27.782 1.00 76.36 167 SER B CA 1
ATOM 3150 C C . SER B 2 167 ? 51.221 41.845 29.086 1.00 86.78 167 SER B C 1
ATOM 3151 O O . SER B 2 167 ? 51.566 41.193 30.078 1.00 93.35 167 SER B O 1
ATOM 3154 N N . ARG B 2 168 ? 51.089 43.173 29.105 1.00 87.16 168 ARG B N 1
ATOM 3155 C CA . ARG B 2 168 ? 51.207 43.978 30.321 1.00 87.26 168 ARG B CA 1
ATOM 3156 C C . ARG B 2 168 ? 52.576 43.794 30.980 1.00 83.63 168 ARG B C 1
ATOM 3157 O O . ARG B 2 168 ? 52.696 43.353 32.125 1.00 80.86 168 ARG B O 1
ATOM 3165 N N . VAL B 2 169 ? 53.616 44.144 30.228 1.00 79.40 169 VAL B N 1
ATOM 3166 C CA . VAL B 2 169 ? 54.994 44.083 30.689 1.00 71.51 169 VAL B CA 1
ATOM 3167 C C . VAL B 2 169 ? 55.718 45.331 30.196 1.00 60.12 169 VAL B C 1
ATOM 3168 O O . VAL B 2 169 ? 55.116 46.227 29.597 1.00 52.54 169 VAL B O 1
ATOM 3170 N N . LEU B 2 170 ? 57.028 45.383 30.455 1.00 54.24 170 LEU B N 1
ATOM 3171 C CA . LEU B 2 170 ? 57.831 46.519 30.012 1.00 50.77 170 LEU B CA 1
ATOM 3172 C C . LEU B 2 170 ? 57.748 46.712 28.504 1.00 58.86 170 LEU B C 1
ATOM 3173 O O . LEU B 2 170 ? 57.796 47.849 28.020 1.00 57.71 170 LEU B O 1
ATOM 3178 N N . LYS B 2 171 ? 57.610 45.618 27.750 1.00 63.66 171 LYS B N 1
ATOM 3179 C CA . LYS B 2 171 ? 57.524 45.717 26.297 1.00 68.14 171 LYS B CA 1
ATOM 3180 C C . LYS B 2 171 ? 56.296 46.511 25.867 1.00 71.54 171 LYS B C 1
ATOM 3181 O O . LYS B 2 171 ? 56.356 47.292 24.910 1.00 65.55 171 LYS B O 1
ATOM 3187 N N . ASP B 2 172 ? 55.173 46.327 26.564 1.00 75.40 172 ASP B N 1
ATOM 3188 C CA . ASP B 2 172 ? 53.968 47.078 26.228 1.00 72.53 172 ASP B CA 1
ATOM 3189 C C . ASP B 2 172 ? 54.073 48.535 26.658 1.00 68.24 172 ASP B C 1
ATOM 3190 O O . ASP B 2 172 ? 53.511 49.416 25.997 1.00 69.24 172 ASP B O 1
ATOM 3195 N N . ALA B 2 173 ? 54.783 48.807 27.756 1.00 62.97 173 ALA B N 1
ATOM 3196 C CA . ALA B 2 173 ? 54.897 50.178 28.243 1.00 48.26 173 ALA B CA 1
ATOM 3197 C C . ALA B 2 173 ? 55.693 51.054 27.286 1.00 40.60 173 ALA B C 1
ATOM 3198 O O . ALA B 2 173 ? 55.403 52.249 27.160 1.00 49.19 173 ALA B O 1
ATOM 3200 N N . VAL B 2 174 ? 56.696 50.488 26.611 1.00 43.90 174 VAL B N 1
ATOM 3201 C CA . VAL B 2 174 ? 57.465 51.257 25.636 1.00 50.63 174 VAL B CA 1
ATOM 3202 C C . VAL B 2 174 ? 56.563 51.717 24.498 1.00 54.13 174 VAL B C 1
ATOM 3203 O O . VAL B 2 174 ? 56.599 52.882 24.083 1.00 50.48 174 VAL B O 1
ATOM 3207 N N . ASN B 2 175 ? 55.734 50.806 23.980 1.00 56.63 175 ASN B N 1
ATOM 3208 C CA . ASN B 2 175 ? 54.806 51.167 22.914 1.00 61.62 175 ASN B CA 1
ATOM 3209 C C . ASN B 2 175 ? 53.809 52.217 23.386 1.00 62.92 175 ASN B C 1
ATOM 3210 O O . ASN B 2 175 ? 53.543 53.197 22.681 1.00 71.01 175 ASN B O 1
ATOM 3215 N N . ALA B 2 176 ? 53.249 52.030 24.585 1.00 61.60 176 ALA B N 1
ATOM 3216 C CA . ALA B 2 176 ? 52.291 52.998 25.110 1.00 63.69 176 ALA B CA 1
ATOM 3217 C C . ALA B 2 176 ? 52.925 54.374 25.265 1.00 64.33 176 ALA B C 1
ATOM 3218 O O . ALA B 2 176 ? 52.270 55.398 25.038 1.00 63.47 176 ALA B O 1
ATOM 3220 N N . ALA B 2 177 ? 54.204 54.417 25.646 1.00 60.45 177 ALA B N 1
ATOM 3221 C CA . ALA B 2 177 ? 54.879 55.695 25.844 1.00 55.26 177 ALA B CA 1
ATOM 3222 C C . ALA B 2 177 ? 55.264 56.345 24.519 1.00 49.50 177 ALA B C 1
ATOM 3223 O O . ALA B 2 177 ? 55.177 57.570 24.380 1.00 45.64 177 ALA B O 1
ATOM 3225 N N . LEU B 2 178 ? 55.689 55.546 23.538 1.00 42.32 178 LEU B N 1
ATOM 3226 C CA . LEU B 2 178 ? 56.094 56.112 22.254 1.00 46.49 178 LEU B CA 1
ATOM 3227 C C . LEU B 2 178 ? 54.892 56.610 21.460 1.00 53.25 178 LEU B C 1
ATOM 3228 O O . LEU B 2 178 ? 54.972 57.649 20.794 1.00 53.56 178 LEU B O 1
ATOM 3233 N N . ARG B 2 179 ? 53.772 55.883 21.513 1.00 50.24 179 ARG B N 1
ATOM 3234 C CA . ARG B 2 179 ? 52.550 56.366 20.876 1.00 60.15 179 ARG B CA 1
ATOM 3235 C C . ARG B 2 179 ? 52.106 57.689 21.484 1.00 61.49 179 ARG B C 1
ATOM 3236 O O . ARG B 2 179 ? 51.628 58.580 20.771 1.00 65.37 179 ARG B O 1
ATOM 3244 N N . SER B 2 180 ? 52.264 57.837 22.801 1.00 58.43 180 SER B N 1
ATOM 3245 C CA . SER B 2 180 ? 51.905 59.089 23.457 1.00 54.67 180 SER B CA 1
ATOM 3246 C C . SER B 2 180 ? 52.819 60.225 23.012 1.00 51.69 180 SER B C 1
ATOM 3247 O O . SER B 2 180 ? 52.384 61.377 22.905 1.00 53.64 180 SER B O 1
ATOM 3250 N N . TRP B 2 181 ? 54.089 59.914 22.737 1.00 47.73 181 TRP B N 1
ATOM 3251 C CA . TRP B 2 181 ? 55.054 60.950 22.381 1.00 46.73 181 TRP B CA 1
ATOM 3252 C C . TRP B 2 181 ? 54.744 61.561 21.019 1.00 63.99 181 TRP B C 1
ATOM 3253 O O . TRP B 2 181 ? 54.821 62.784 20.850 1.00 71.81 181 TRP B O 1
ATOM 3264 N N . VAL B 2 182 ? 54.393 60.730 20.038 1.00 62.12 182 VAL B N 1
ATOM 3265 C CA . VAL B 2 182 ? 54.130 61.232 18.694 1.00 58.53 182 VAL B CA 1
ATOM 3266 C C . VAL B 2 182 ? 52.786 61.948 18.634 1.00 67.72 182 VAL B C 1
ATOM 3267 O O . VAL B 2 182 ? 52.645 62.970 17.952 1.00 69.88 182 VAL B O 1
ATOM 3271 N N . ALA B 2 183 ? 51.783 61.433 19.350 1.00 67.40 183 ALA B N 1
ATOM 3272 C CA . ALA B 2 183 ? 50.456 62.038 19.310 1.00 56.08 183 ALA B CA 1
ATOM 3273 C C . ALA B 2 183 ? 50.454 63.439 19.906 1.00 61.61 183 ALA B C 1
ATOM 3274 O O . ALA B 2 183 ? 49.617 64.269 19.534 1.00 68.38 183 ALA B O 1
ATOM 3276 N N . ASN B 2 184 ? 51.376 63.723 20.821 1.00 57.76 184 ASN B N 1
ATOM 3277 C CA . ASN B 2 184 ? 51.443 65.004 21.513 1.00 54.94 184 ASN B CA 1
ATOM 3278 C C . ASN B 2 184 ? 52.820 65.636 21.356 1.00 47.81 184 ASN B C 1
ATOM 3279 O O . ASN B 2 184 ? 53.333 66.284 22.272 1.00 44.25 184 ASN B O 1
ATOM 3284 N N . ILE B 2 185 ? 53.428 65.464 20.177 1.00 46.84 185 ILE B N 1
ATOM 3285 C CA . ILE B 2 185 ? 54.797 65.915 19.948 1.00 51.73 185 ILE B CA 1
ATOM 3286 C C . ILE B 2 185 ? 54.944 67.420 20.104 1.00 67.41 185 ILE B C 1
ATOM 3287 O O . ILE B 2 185 ? 56.060 67.914 20.293 1.00 71.77 185 ILE B O 1
ATOM 3289 N N . ASP B 2 186 ? 53.843 68.170 20.030 1.00 74.65 186 ASP B N 1
ATOM 3290 C CA . ASP B 2 186 ? 53.927 69.617 20.173 1.00 70.48 186 ASP B CA 1
ATOM 3291 C C . ASP B 2 186 ? 54.208 70.044 21.608 1.00 63.84 186 ASP B C 1
ATOM 3292 O O . ASP B 2 186 ? 54.738 71.139 21.822 1.00 62.40 186 ASP B O 1
ATOM 3294 N N . ASP B 2 187 ? 53.880 69.205 22.592 1.00 57.75 187 ASP B N 1
ATOM 3295 C CA . ASP B 2 187 ? 53.996 69.584 23.993 1.00 61.16 187 ASP B CA 1
ATOM 3296 C C . ASP B 2 187 ? 54.686 68.553 24.877 1.00 65.04 187 ASP B C 1
ATOM 3297 O O . ASP B 2 187 ? 55.018 68.882 26.021 1.00 65.64 187 ASP B O 1
ATOM 3302 N N . THR B 2 188 ? 54.925 67.338 24.395 1.00 62.87 188 THR B N 1
ATOM 3303 C CA . THR B 2 188 ? 55.444 66.253 25.214 1.00 54.50 188 THR B CA 1
ATOM 3304 C C . THR B 2 188 ? 56.849 65.870 24.763 1.00 54.34 188 THR B C 1
ATOM 3305 O O . THR B 2 188 ? 57.160 65.906 23.569 1.00 62.42 188 THR B O 1
ATOM 3309 N N . HIS B 2 189 ? 57.697 65.514 25.728 1.00 44.40 189 HIS B N 1
ATOM 3310 C CA . HIS B 2 189 ? 59.004 64.933 25.457 1.00 44.40 189 HIS B CA 1
ATOM 3311 C C . HIS B 2 189 ? 59.123 63.583 26.151 1.00 46.35 189 HIS B C 1
ATOM 3312 O O . HIS B 2 189 ? 58.604 63.389 27.255 1.00 51.60 189 HIS B O 1
ATOM 3319 N N . TYR B 2 190 ? 59.818 62.658 25.499 1.00 47.18 190 TYR B N 1
ATOM 3320 C CA . TYR B 2 190 ? 59.992 61.294 25.977 1.00 48.62 190 TYR B CA 1
ATOM 3321 C C . TYR B 2 190 ? 61.418 61.113 26.479 1.00 44.55 190 TYR B C 1
ATOM 3322 O O . TYR B 2 190 ? 62.376 61.402 25.753 1.00 45.93 190 TYR B O 1
ATOM 3331 N N . ILE B 2 191 ? 61.557 60.640 27.714 1.00 39.84 191 ILE B N 1
ATOM 3332 C CA . ILE B 2 191 ? 62.860 60.422 28.334 1.00 43.72 191 ILE B CA 1
ATOM 3333 C C . ILE B 2 191 ? 63.230 58.957 28.146 1.00 45.80 191 ILE B C 1
ATOM 3334 O O . ILE B 2 191 ? 62.581 58.068 28.710 1.00 42.68 191 ILE B O 1
ATOM 3339 N N . LEU B 2 192 ? 64.271 58.695 27.360 1.00 50.44 192 LEU B N 1
ATOM 3340 C CA . LEU B 2 192 ? 64.814 57.349 27.270 1.00 47.73 192 LEU B CA 1
ATOM 3341 C C . LEU B 2 192 ? 65.732 57.111 28.460 1.00 40.45 192 LEU B C 1
ATOM 3342 O O . LEU B 2 192 ? 66.562 57.963 28.792 1.00 44.01 192 LEU B O 1
ATOM 3347 N N . GLY B 2 193 ? 65.573 55.957 29.106 1.00 45.81 193 GLY B N 1
ATOM 3348 C CA . GLY B 2 193 ? 66.238 55.688 30.366 1.00 55.02 193 GLY B CA 1
ATOM 3349 C C . GLY B 2 193 ? 67.719 55.385 30.279 1.00 59.26 193 GLY B C 1
ATOM 3350 O O . GLY B 2 193 ? 68.489 55.805 31.148 1.00 57.54 193 GLY B O 1
ATOM 3351 N N . SER B 2 194 ? 68.138 54.661 29.251 1.00 56.16 194 SER B N 1
ATOM 3352 C CA . SER B 2 194 ? 69.526 54.256 29.122 1.00 45.09 194 SER B CA 1
ATOM 3353 C C . SER B 2 194 ? 70.087 54.724 27.781 1.00 52.68 194 SER B C 1
ATOM 3354 O O . SER B 2 194 ? 69.435 55.449 27.026 1.00 51.32 194 SER B O 1
ATOM 3357 N N . ALA B 2 195 ? 71.323 54.306 27.494 1.00 51.54 195 ALA B N 1
ATOM 3358 C CA . ALA B 2 195 ? 72.010 54.623 26.245 1.00 42.80 195 ALA B CA 1
ATOM 3359 C C . ALA B 2 195 ? 71.598 53.701 25.101 1.00 44.54 195 ALA B C 1
ATOM 3360 O O . ALA B 2 195 ? 72.393 53.460 24.184 1.00 41.56 195 ALA B O 1
ATOM 3362 N N . LEU B 2 196 ? 70.382 53.171 25.141 1.00 50.81 196 LEU B N 1
ATOM 3363 C CA . LEU B 2 196 ? 69.906 52.213 24.156 1.00 54.91 196 LEU B CA 1
ATOM 3364 C C . LEU B 2 196 ? 68.661 52.771 23.484 1.00 55.78 196 LEU B C 1
ATOM 3365 O O . LEU B 2 196 ? 67.633 52.968 24.139 1.00 62.18 196 LEU B O 1
ATOM 3370 N N . GLY B 2 197 ? 68.744 53.001 22.177 1.00 52.12 197 GLY B N 1
ATOM 3371 C CA . GLY B 2 197 ? 67.627 53.535 21.437 1.00 56.30 197 GLY B CA 1
ATOM 3372 C C . GLY B 2 197 ? 68.046 54.151 20.120 1.00 53.65 197 GLY B C 1
ATOM 3373 O O . GLY B 2 197 ? 69.203 54.056 19.704 1.00 56.58 197 GLY B O 1
ATOM 3374 N N . PRO B 2 198 ? 67.106 54.794 19.432 1.00 56.20 198 PRO B N 1
ATOM 3375 C CA . PRO B 2 198 ? 67.445 55.437 18.159 1.00 53.89 198 PRO B CA 1
ATOM 3376 C C . PRO B 2 198 ? 68.231 56.719 18.376 1.00 56.00 198 PRO B C 1
ATOM 3377 O O . PRO B 2 198 ? 68.040 57.434 19.362 1.00 55.02 198 PRO B O 1
ATOM 3381 N N . HIS B 2 199 ? 69.138 56.990 17.445 1.00 48.97 199 HIS B N 1
ATOM 3382 C CA . HIS B 2 199 ? 69.818 58.275 17.419 1.00 47.72 199 HIS B CA 1
ATOM 3383 C C . HIS B 2 199 ? 68.777 59.393 17.391 1.00 49.97 199 HIS B C 1
ATOM 3384 O O . HIS B 2 199 ? 67.766 59.274 16.687 1.00 48.04 199 HIS B O 1
ATOM 3391 N N . PRO B 2 200 ? 68.982 60.495 18.131 1.00 43.98 200 PRO B N 1
ATOM 3392 C CA . PRO B 2 200 ? 70.181 60.856 18.891 1.00 44.29 200 PRO B CA 1
ATOM 3393 C C . PRO B 2 200 ? 70.161 60.482 20.371 1.00 37.02 200 PRO B C 1
ATOM 3394 O O . PRO B 2 200 ? 70.917 61.081 21.133 1.00 41.68 200 PRO B O 1
ATOM 3398 N N . PHE B 2 201 ? 69.326 59.525 20.774 1.00 37.94 201 PHE B N 1
ATOM 3399 C CA . PHE B 2 201 ? 69.213 59.215 22.200 1.00 43.05 201 PHE B CA 1
ATOM 3400 C C . PHE B 2 201 ? 70.501 58.659 22.799 1.00 40.10 201 PHE B C 1
ATOM 3401 O O . PHE B 2 201 ? 70.910 59.145 23.868 1.00 40.10 201 PHE B O 1
ATOM 3409 N N . PRO B 2 202 ? 71.178 57.664 22.204 1.00 37.51 202 PRO B N 1
ATOM 3410 C CA . PRO B 2 202 ? 72.439 57.198 22.813 1.00 40.00 202 PRO B CA 1
ATOM 3411 C C . PRO B 2 202 ? 73.483 58.291 22.962 1.00 43.20 202 PRO B C 1
ATOM 3412 O O . PRO B 2 202 ? 74.218 58.305 23.957 1.00 46.26 202 PRO B O 1
ATOM 3416 N N . GLU B 2 203 ? 73.568 59.215 22.002 1.00 38.50 203 GLU B N 1
ATOM 3417 C CA . GLU B 2 203 ? 74.515 60.320 22.127 1.00 36.45 203 GLU B CA 1
ATOM 3418 C C . GLU B 2 203 ? 74.111 61.270 23.248 1.00 38.07 203 GLU B C 1
ATOM 3419 O O . GLU B 2 203 ? 74.959 61.709 24.033 1.00 50.02 203 GLU B O 1
ATOM 3425 N N . ILE B 2 204 ? 72.819 61.593 23.340 1.00 43.69 204 ILE B N 1
ATOM 3426 C CA . ILE B 2 204 ? 72.344 62.511 24.374 1.00 41.52 204 ILE B CA 1
ATOM 3427 C C . ILE B 2 204 ? 72.557 61.915 25.760 1.00 44.79 204 ILE B C 1
ATOM 3428 O O . ILE B 2 204 ? 73.005 62.602 26.686 1.00 47.05 204 ILE B O 1
ATOM 3433 N N . VAL B 2 205 ? 72.242 60.628 25.924 1.00 39.19 205 VAL B N 1
ATOM 3434 C CA . VAL B 2 205 ? 72.381 59.988 27.229 1.00 34.07 205 VAL B CA 1
ATOM 3435 C C . VAL B 2 205 ? 73.850 59.888 27.624 1.00 34.68 205 VAL B C 1
ATOM 3436 O O . VAL B 2 205 ? 74.207 60.081 28.792 1.00 41.47 205 VAL B O 1
ATOM 3440 N N . ARG B 2 206 ? 74.725 59.593 26.659 1.00 36.06 206 ARG B N 1
ATOM 3441 C CA . ARG B 2 206 ? 76.153 59.528 26.951 1.00 36.77 206 ARG B CA 1
ATOM 3442 C C . ARG B 2 206 ? 76.681 60.870 27.443 1.00 45.17 206 ARG B C 1
ATOM 3443 O O . ARG B 2 206 ? 77.486 60.923 28.381 1.00 37.00 206 ARG B O 1
ATOM 3451 N N . ASP B 2 207 ? 76.233 61.967 26.827 1.00 43.32 207 ASP B N 1
ATOM 3452 C CA . ASP B 2 207 ? 76.785 63.276 27.161 1.00 42.21 207 ASP B CA 1
ATOM 3453 C C . ASP B 2 207 ? 76.300 63.760 28.521 1.00 33.51 207 ASP B C 1
ATOM 3454 O O . ASP B 2 207 ? 77.063 64.381 29.271 1.00 39.67 207 ASP B O 1
ATOM 3459 N N . PHE B 2 208 ? 75.036 63.498 28.857 1.00 37.84 208 PHE B N 1
ATOM 3460 C CA . PHE B 2 208 ? 74.549 63.863 30.183 1.00 39.86 208 PHE B CA 1
ATOM 3461 C C . PHE B 2 208 ? 75.189 63.005 31.265 1.00 41.45 208 PHE B C 1
ATOM 3462 O O . PHE B 2 208 ? 75.384 63.474 32.393 1.00 41.98 208 PHE B O 1
ATOM 3470 N N . GLN B 2 209 ? 75.530 61.760 30.941 1.00 37.05 209 GLN B N 1
ATOM 3471 C CA . GLN B 2 209 ? 76.180 60.863 31.883 1.00 38.50 209 GLN B CA 1
ATOM 3472 C C . GLN B 2 209 ? 77.696 60.984 31.872 1.00 44.95 209 GLN B C 1
ATOM 3473 O O . GLN B 2 209 ? 78.356 60.350 32.700 1.00 53.54 209 GLN B O 1
ATOM 3479 N N . SER B 2 210 ? 78.264 61.787 30.970 1.00 45.37 210 SER B N 1
ATOM 3480 C CA . SER B 2 210 ? 79.710 61.952 30.937 1.00 38.32 210 SER B CA 1
ATOM 3481 C C . SER B 2 210 ? 80.242 62.750 32.118 1.00 45.77 210 SER B C 1
ATOM 3482 O O . SER B 2 210 ? 81.464 62.831 32.280 1.00 48.69 210 SER B O 1
ATOM 3485 N N . VAL B 2 211 ? 79.367 63.333 32.943 1.00 43.76 211 VAL B N 1
ATOM 3486 C CA . VAL B 2 211 ? 79.835 64.002 34.153 1.00 46.44 211 VAL B CA 1
ATOM 3487 C C . VAL B 2 211 ? 80.517 63.008 35.084 1.00 44.84 211 VAL B C 1
ATOM 3488 O O . VAL B 2 211 ? 81.376 63.387 35.888 1.00 39.54 211 VAL B O 1
ATOM 3492 N N . ILE B 2 212 ? 80.162 61.727 34.982 1.00 38.86 212 ILE B N 1
ATOM 3493 C CA . ILE B 2 212 ? 80.773 60.707 35.830 1.00 35.83 212 ILE B CA 1
ATOM 3494 C C . ILE B 2 212 ? 82.255 60.561 35.502 1.00 38.84 212 ILE B C 1
ATOM 3495 O O . ILE B 2 212 ? 83.121 60.724 36.369 1.00 40.79 212 ILE B O 1
ATOM 3500 N N . GLY B 2 213 ? 82.567 60.255 34.241 1.00 30.44 213 GLY B N 1
ATOM 3501 C CA . GLY B 2 213 ? 83.954 60.081 33.849 1.00 24.13 213 GLY B CA 1
ATOM 3502 C C . GLY B 2 213 ? 84.727 61.377 33.737 1.00 31.23 213 GLY B C 1
ATOM 3503 O O . GLY B 2 213 ? 85.949 61.387 33.913 1.00 45.84 213 GLY B O 1
ATOM 3504 N N . ARG B 2 214 ? 84.039 62.482 33.443 1.00 30.50 214 ARG B N 1
ATOM 3505 C CA . ARG B 2 214 ? 84.711 63.775 33.377 1.00 36.66 214 ARG B CA 1
ATOM 3506 C C . ARG B 2 214 ? 85.168 64.223 34.760 1.00 36.21 214 ARG B C 1
ATOM 3507 O O . ARG B 2 214 ? 86.293 64.710 34.921 1.00 37.54 214 ARG B O 1
ATOM 3515 N N . GLU B 2 215 ? 84.311 64.065 35.771 1.00 41.51 215 GLU B N 1
ATOM 3516 C CA . GLU B 2 215 ? 84.715 64.385 37.136 1.00 36.88 215 GLU B CA 1
ATOM 3517 C C . GLU B 2 215 ? 85.774 63.412 37.638 1.00 35.59 215 GLU B C 1
ATOM 3518 O O . GLU B 2 215 ? 86.724 63.817 38.317 1.00 45.72 215 GLU B O 1
ATOM 3524 N N . ALA B 2 216 ? 85.627 62.125 37.311 1.00 26.93 216 ALA B N 1
ATOM 3525 C CA . ALA B 2 216 ? 86.548 61.115 37.825 1.00 26.53 216 ALA B CA 1
ATOM 3526 C C . ALA B 2 216 ? 87.962 61.309 37.293 1.00 36.62 216 ALA B C 1
ATOM 3527 O O . ALA B 2 216 ? 88.931 61.066 38.022 1.00 32.65 216 ALA B O 1
ATOM 3529 N N . LYS B 2 217 ? 88.105 61.739 36.035 1.00 33.38 217 LYS B N 1
ATOM 3530 C CA . LYS B 2 217 ? 89.438 61.949 35.476 1.00 35.45 217 LYS B CA 1
ATOM 3531 C C . LYS B 2 217 ? 90.197 63.021 36.243 1.00 28.62 217 LYS B C 1
ATOM 3532 O O . LYS B 2 217 ? 91.371 62.837 36.585 1.00 36.85 217 LYS B O 1
ATOM 3538 N N . GLN B 2 218 ? 89.546 64.149 36.523 1.00 34.36 218 GLN B N 1
ATOM 3539 C CA . GLN B 2 218 ? 90.209 65.220 37.257 1.00 31.97 218 GLN B CA 1
ATOM 3540 C C . GLN B 2 218 ? 90.348 64.879 38.735 1.00 34.76 218 GLN B C 1
ATOM 3541 O O . GLN B 2 218 ? 91.374 65.188 39.351 1.00 36.45 218 GLN B O 1
ATOM 3547 N N . GLN B 2 219 ? 89.332 64.234 39.317 1.00 26.20 219 GLN B N 1
ATOM 3548 C CA . GLN B 2 219 ? 89.398 63.872 40.730 1.00 27.72 219 GLN B CA 1
ATOM 3549 C C . GLN B 2 219 ? 90.498 62.855 40.998 1.00 36.86 219 GLN B C 1
ATOM 3550 O O . GLN B 2 219 ? 91.126 62.889 42.062 1.00 43.08 219 GLN B O 1
ATOM 3556 N N . TYR B 2 220 ? 90.748 61.944 40.054 1.00 31.64 220 TYR B N 1
ATOM 3557 C CA . TYR B 2 220 ? 91.852 61.007 40.227 1.00 36.83 220 TYR B CA 1
ATOM 3558 C C . TYR B 2 220 ? 93.186 61.741 40.269 1.00 37.18 220 TYR B C 1
ATOM 3559 O O . TYR B 2 220 ? 94.067 61.401 41.069 1.00 35.27 220 TYR B O 1
ATOM 3568 N N . ARG B 2 221 ? 93.351 62.754 39.416 1.00 40.10 221 ARG B N 1
ATOM 3569 C CA . ARG B 2 221 ? 94.596 63.514 39.400 1.00 33.27 221 ARG B CA 1
ATOM 3570 C C . ARG B 2 221 ? 94.750 64.353 40.663 1.00 34.23 221 ARG B C 1
ATOM 3571 O O . ARG B 2 221 ? 95.850 64.449 41.220 1.00 39.72 221 ARG B O 1
ATOM 3579 N N . ASP B 2 222 ? 93.660 64.961 41.137 1.00 39.32 222 ASP B N 1
ATOM 3580 C CA . ASP B 2 222 ? 93.736 65.777 42.345 1.00 32.93 222 ASP B CA 1
ATOM 3581 C C . ASP B 2 222 ? 94.022 64.927 43.577 1.00 35.59 222 ASP B C 1
ATOM 3582 O O . ASP B 2 222 ? 94.719 65.372 44.497 1.00 43.35 222 ASP B O 1
ATOM 3587 N N . LEU B 2 223 ? 93.498 63.702 43.615 1.00 37.08 223 LEU B N 1
ATOM 3588 C CA . LEU B 2 223 ? 93.587 62.893 44.826 1.00 27.45 223 LEU B CA 1
ATOM 3589 C C . LEU B 2 223 ? 94.926 62.173 44.939 1.00 35.15 223 LEU B C 1
ATOM 3590 O O . LEU B 2 223 ? 95.488 62.076 46.036 1.00 34.67 223 LEU B O 1
ATOM 3595 N N . THR B 2 224 ? 95.457 61.668 43.825 1.00 35.54 224 THR B N 1
ATOM 3596 C CA . THR B 2 224 ? 96.626 60.801 43.852 1.00 36.55 224 THR B CA 1
ATOM 3597 C C . THR B 2 224 ? 97.894 61.452 43.321 1.00 38.33 224 THR B C 1
ATOM 3598 O O . THR B 2 224 ? 98.984 60.920 43.555 1.00 34.79 224 THR B O 1
ATOM 3602 N N . GLY B 2 225 ? 97.790 62.574 42.612 1.00 43.69 225 GLY B N 1
ATOM 3603 C CA . GLY B 2 225 ? 98.929 63.141 41.924 1.00 35.78 225 GLY B CA 1
ATOM 3604 C C . GLY B 2 225 ? 99.353 62.401 40.676 1.00 39.90 225 GLY B C 1
ATOM 3605 O O . GLY B 2 225 ? 100.216 62.902 39.945 1.00 52.65 225 GLY B O 1
ATOM 3606 N N . ARG B 2 226 ? 98.784 61.229 40.404 1.00 41.41 226 ARG B N 1
ATOM 3607 C CA . ARG B 2 226 ? 99.106 60.482 39.202 1.00 41.04 226 ARG B CA 1
ATOM 3608 C C . ARG B 2 226 ? 98.280 60.999 38.025 1.00 45.97 226 ARG B C 1
ATOM 3609 O O . ARG B 2 226 ? 97.372 61.820 38.176 1.00 52.08 226 ARG B O 1
ATOM 3617 N N . ASP B 2 227 ? 98.605 60.498 36.835 1.00 47.09 227 ASP B N 1
ATOM 3618 C CA . ASP B 2 227 ? 98.024 61.004 35.596 1.00 45.46 227 ASP B CA 1
ATOM 3619 C C . ASP B 2 227 ? 96.695 60.328 35.262 1.00 46.14 227 ASP B C 1
ATOM 3620 O O . ASP B 2 227 ? 95.672 61.001 35.101 1.00 44.75 227 ASP B O 1
ATOM 3625 N N . LEU B 2 228 ? 96.697 59.005 35.147 1.00 46.24 228 LEU B N 1
ATOM 3626 C CA . LEU B 2 228 ? 95.528 58.267 34.696 1.00 45.59 228 LEU B CA 1
ATOM 3627 C C . LEU B 2 228 ? 95.399 56.973 35.483 1.00 47.48 228 LEU B C 1
ATOM 3628 O O . LEU B 2 228 ? 96.406 56.416 35.938 1.00 51.04 228 LEU B O 1
ATOM 3633 N N . PRO B 2 229 ? 94.178 56.479 35.667 1.00 39.50 229 PRO B N 1
ATOM 3634 C CA . PRO B 2 229 ? 94.007 55.138 36.229 1.00 31.68 229 PRO B CA 1
ATOM 3635 C C . PRO B 2 229 ? 94.373 54.079 35.202 1.00 34.72 229 PRO B C 1
ATOM 3636 O O . PRO B 2 229 ? 94.445 54.336 33.998 1.00 37.62 229 PRO B O 1
ATOM 3640 N N . ASP B 2 230 ? 94.614 52.866 35.696 1.00 33.32 230 ASP B N 1
ATOM 3641 C CA . ASP B 2 230 ? 94.969 51.779 34.794 1.00 33.17 230 ASP B CA 1
ATOM 3642 C C . ASP B 2 230 ? 93.740 51.111 34.191 1.00 43.37 230 ASP B C 1
ATOM 3643 O O . ASP B 2 230 ? 93.813 50.589 33.072 1.00 52.28 230 ASP B O 1
ATOM 3648 N N . ALA B 2 231 ? 92.611 51.120 34.898 1.00 30.71 231 ALA B N 1
ATOM 3649 C CA . ALA B 2 231 ? 91.420 50.443 34.408 1.00 35.55 231 ALA B CA 1
ATOM 3650 C C . ALA B 2 231 ? 90.174 51.159 34.905 1.00 35.65 231 ALA B C 1
ATOM 3651 O O . ALA B 2 231 ? 90.191 51.852 35.925 1.00 30.36 231 ALA B O 1
ATOM 3653 N N . LEU B 2 232 ? 89.085 50.977 34.160 1.00 32.66 232 LEU B N 1
ATOM 3654 C CA . LEU B 2 232 ? 87.762 51.455 34.535 1.00 28.86 232 LEU B CA 1
ATOM 3655 C C . LEU B 2 232 ? 86.802 50.276 34.528 1.00 36.64 232 LEU B C 1
ATOM 3656 O O . LEU B 2 232 ? 86.790 49.488 33.577 1.00 41.93 232 LEU B O 1
ATOM 3661 N N . VAL B 2 233 ? 86.003 50.155 35.585 1.00 31.32 233 VAL B N 1
ATOM 3662 C CA . VAL B 2 233 ? 85.031 49.079 35.728 1.00 26.98 233 VAL B CA 1
ATOM 3663 C C . VAL B 2 233 ? 83.654 49.694 35.927 1.00 27.67 233 VAL B C 1
ATOM 3664 O O . VAL B 2 233 ? 83.501 50.664 36.679 1.00 28.39 233 VAL B O 1
ATOM 3668 N N . ALA B 2 234 ? 82.654 49.132 35.250 1.00 28.47 234 ALA B N 1
ATOM 3669 C CA . ALA B 2 234 ? 81.278 49.577 35.409 1.00 18.86 234 ALA B CA 1
ATOM 3670 C C . ALA B 2 234 ? 80.346 48.463 34.960 1.00 36.54 234 ALA B C 1
ATOM 3671 O O . ALA B 2 234 ? 80.687 47.670 34.080 1.00 37.75 234 ALA B O 1
ATOM 3673 N N . CYS B 2 235 ? 79.171 48.409 35.579 1.00 32.32 235 CYS B N 1
ATOM 3674 C CA . CYS B 2 235 ? 78.155 47.455 35.166 1.00 33.03 235 CYS B CA 1
ATOM 3675 C C . CYS B 2 235 ? 77.386 48.001 33.970 1.00 31.57 235 CYS B C 1
ATOM 3676 O O . CYS B 2 235 ? 77.260 49.214 33.790 1.00 30.56 235 CYS B O 1
ATOM 3679 N N . VAL B 2 236 ? 76.876 47.093 33.143 1.00 31.10 236 VAL B N 1
ATOM 3680 C CA . VAL B 2 236 ? 76.145 47.466 31.938 1.00 29.03 236 VAL B CA 1
ATOM 3681 C C . VAL B 2 236 ? 74.762 46.828 31.980 1.00 30.31 236 VAL B C 1
ATOM 3682 O O . VAL B 2 236 ? 74.630 45.613 32.178 1.00 33.05 236 VAL B O 1
ATOM 3686 N N . GLY B 2 237 ? 73.736 47.658 31.836 1.00 37.03 237 GLY B N 1
ATOM 3687 C CA . GLY B 2 237 ? 72.407 47.247 31.443 1.00 27.75 237 GLY B CA 1
ATOM 3688 C C . GLY B 2 237 ? 72.161 47.669 30.009 1.00 37.06 237 GLY B C 1
ATOM 3689 O O . GLY B 2 237 ? 72.515 46.945 29.058 1.00 44.67 237 GLY B O 1
ATOM 3690 N N . GLY B 2 238 ? 71.593 48.858 29.820 1.00 36.92 238 GLY B N 1
ATOM 3691 C CA . GLY B 2 238 ? 71.599 49.484 28.513 1.00 36.80 238 GLY B CA 1
ATOM 3692 C C . GLY B 2 238 ? 72.887 50.210 28.183 1.00 43.86 238 GLY B C 1
ATOM 3693 O O . GLY B 2 238 ? 73.201 50.383 27.002 1.00 46.52 238 GLY B O 1
ATOM 3694 N N . GLY B 2 239 ? 73.635 50.645 29.197 1.00 29.96 239 GLY B N 1
ATOM 3695 C CA . GLY B 2 239 ? 74.971 51.169 28.981 1.00 32.12 239 GLY B CA 1
ATOM 3696 C C . GLY B 2 239 ? 75.209 52.607 29.395 1.00 35.69 239 GLY B C 1
ATOM 3697 O O . GLY B 2 239 ? 76.285 53.150 29.124 1.00 35.64 239 GLY B O 1
ATOM 3698 N N . SER B 2 240 ? 74.238 53.228 30.070 1.00 36.41 240 SER B N 1
ATOM 3699 C CA . SER B 2 240 ? 74.323 54.662 30.333 1.00 38.65 240 SER B CA 1
ATOM 3700 C C . SER B 2 240 ? 75.437 54.987 31.322 1.00 30.25 240 SER B C 1
ATOM 3701 O O . SER B 2 240 ? 76.288 55.841 31.046 1.00 33.41 240 SER B O 1
ATOM 3704 N N . ASN B 2 241 ? 75.456 54.322 32.483 1.00 31.21 241 ASN B N 1
ATOM 3705 C CA . ASN B 2 241 ? 76.463 54.665 33.484 1.00 30.71 241 ASN B CA 1
ATOM 3706 C C . ASN B 2 241 ? 77.858 54.237 33.048 1.00 27.05 241 ASN B C 1
ATOM 3707 O O . ASN B 2 241 ? 78.844 54.885 33.417 1.00 30.32 241 ASN B O 1
ATOM 3712 N N . ALA B 2 242 ? 77.963 53.172 32.251 1.00 29.72 242 ALA B N 1
ATOM 3713 C CA . ALA B 2 242 ? 79.275 52.714 31.805 1.00 38.19 242 ALA B CA 1
ATOM 3714 C C . ALA B 2 242 ? 79.859 53.651 30.755 1.00 43.06 242 ALA B C 1
ATOM 3715 O O . ALA B 2 242 ? 81.034 54.027 30.832 1.00 30.75 242 ALA B O 1
ATOM 3717 N N . ILE B 2 243 ? 79.053 54.040 29.762 1.00 37.51 243 ILE B N 1
ATOM 3718 C CA . ILE B 2 243 ? 79.566 54.920 28.716 1.00 34.68 243 ILE B CA 1
ATOM 3719 C C . ILE B 2 243 ? 79.856 56.308 29.274 1.00 32.96 243 ILE B C 1
ATOM 3720 O O . ILE B 2 243 ? 80.748 57.009 28.780 1.00 26.02 243 ILE B O 1
ATOM 3725 N N . GLY B 2 244 ? 79.127 56.727 30.312 1.00 38.73 244 GLY B N 1
ATOM 3726 C CA . GLY B 2 244 ? 79.425 57.997 30.949 1.00 30.58 244 GLY B CA 1
ATOM 3727 C C . GLY B 2 244 ? 80.743 57.981 31.694 1.00 39.30 244 GLY B C 1
ATOM 3728 O O . GLY B 2 244 ? 81.404 59.016 31.819 1.00 33.43 244 GLY B O 1
ATOM 3729 N N . LEU B 2 245 ? 81.143 56.813 32.199 1.00 39.60 245 LEU B N 1
ATOM 3730 C CA . LEU B 2 245 ? 82.466 56.669 32.791 1.00 31.34 245 LEU B CA 1
ATOM 3731 C C . LEU B 2 245 ? 83.533 56.483 31.720 1.00 32.76 245 LEU B C 1
ATOM 3732 O O . LEU B 2 245 ? 84.633 57.034 31.834 1.00 32.71 245 LEU B O 1
ATOM 3737 N N . PHE B 2 246 ? 83.217 55.726 30.667 1.00 34.14 246 PHE B N 1
ATOM 3738 C CA . PHE B 2 246 ? 84.223 55.369 29.671 1.00 28.18 246 PHE B CA 1
ATOM 3739 C C . PHE B 2 246 ? 84.560 56.545 28.762 1.00 27.34 246 PHE B C 1
ATOM 3740 O O . PHE B 2 246 ? 85.737 56.819 28.501 1.00 30.88 246 PHE B O 1
ATOM 3748 N N . HIS B 2 247 ? 83.539 57.250 28.270 1.00 32.24 247 HIS B N 1
ATOM 3749 C CA . HIS B 2 247 ? 83.744 58.171 27.154 1.00 36.62 247 HIS B CA 1
ATOM 3750 C C . HIS B 2 247 ? 84.791 59.253 27.405 1.00 33.68 247 HIS B C 1
ATOM 3751 O O . HIS B 2 247 ? 85.590 59.512 26.488 1.00 35.00 247 HIS B O 1
ATOM 3758 N N . PRO B 2 248 ? 84.851 59.921 28.562 1.00 32.27 248 PRO B N 1
ATOM 3759 C CA . PRO B 2 248 ? 85.913 60.923 28.761 1.00 33.87 248 PRO B CA 1
ATOM 3760 C C . PRO B 2 248 ? 87.320 60.343 28.753 1.00 39.85 248 PRO B C 1
ATOM 3761 O O . PRO B 2 248 ? 88.281 61.114 28.636 1.00 45.08 248 PRO B O 1
ATOM 3765 N N . PHE B 2 249 ? 87.475 59.023 28.867 1.00 34.44 249 PHE B N 1
ATOM 3766 C CA . PHE B 2 249 ? 88.777 58.371 28.834 1.00 30.74 249 PHE B CA 1
ATOM 3767 C C . PHE B 2 249 ? 89.070 57.687 27.504 1.00 36.81 249 PHE B C 1
ATOM 3768 O O . PHE B 2 249 ? 90.093 57.003 27.390 1.00 37.37 249 PHE B O 1
ATOM 3776 N N . VAL B 2 250 ? 88.202 57.848 26.500 1.00 33.35 250 VAL B N 1
ATOM 3777 C CA . VAL B 2 250 ? 88.286 57.007 25.307 1.00 33.70 250 VAL B CA 1
ATOM 3778 C C . VAL B 2 250 ? 89.600 57.219 24.566 1.00 36.85 250 VAL B C 1
ATOM 3779 O O . VAL B 2 250 ? 90.159 56.273 23.997 1.00 40.62 250 VAL B O 1
ATOM 3783 N N . GLU B 2 251 ? 90.131 58.440 24.578 1.00 44.59 251 GLU B N 1
ATOM 3784 C CA . GLU B 2 251 ? 91.347 58.748 23.836 1.00 46.86 251 GLU B CA 1
ATOM 3785 C C . GLU B 2 251 ? 92.617 58.418 24.607 1.00 49.12 251 GLU B C 1
ATOM 3786 O O . GLU B 2 251 ? 93.714 58.625 24.076 1.00 53.08 251 GLU B O 1
ATOM 3792 N N . ASP B 2 252 ? 92.503 57.915 25.831 1.00 48.05 252 ASP B N 1
ATOM 3793 C CA . ASP B 2 252 ? 93.658 57.545 26.644 1.00 49.11 252 ASP B CA 1
ATOM 3794 C C . ASP B 2 252 ? 93.859 56.040 26.502 1.00 50.21 252 ASP B C 1
ATOM 3795 O O . ASP B 2 252 ? 93.184 55.247 27.162 1.00 54.17 252 ASP B O 1
ATOM 3800 N N . GLU B 2 253 ? 94.796 55.653 25.630 1.00 48.04 253 GLU B N 1
ATOM 3801 C CA . GLU B 2 253 ? 94.991 54.239 25.318 1.00 54.19 253 GLU B CA 1
ATOM 3802 C C . GLU B 2 253 ? 95.408 53.435 26.542 1.00 53.85 253 GLU B C 1
ATOM 3803 O O . GLU B 2 253 ? 95.053 52.257 26.658 1.00 59.76 253 GLU B O 1
ATOM 3809 N N . SER B 2 254 ? 96.157 54.047 27.460 1.00 44.95 254 SER B N 1
ATOM 3810 C CA . SER B 2 254 ? 96.668 53.321 28.617 1.00 42.65 254 SER B CA 1
ATOM 3811 C C . SER B 2 254 ? 95.585 52.967 29.628 1.00 44.36 254 SER B C 1
ATOM 3812 O O . SER B 2 254 ? 95.881 52.267 30.602 1.00 44.11 254 SER B O 1
ATOM 3815 N N . VAL B 2 255 ? 94.353 53.422 29.425 1.00 44.45 255 VAL B N 1
ATOM 3816 C CA . VAL B 2 255 ? 93.256 53.185 30.354 1.00 35.79 255 VAL B CA 1
ATOM 3817 C C . VAL B 2 255 ? 92.421 52.031 29.816 1.00 42.32 255 VAL B C 1
ATOM 3818 O O . VAL B 2 255 ? 91.772 52.154 28.772 1.00 46.73 255 VAL B O 1
ATOM 3822 N N . ALA B 2 256 ? 92.435 50.906 30.526 1.00 42.68 256 ALA B N 1
ATOM 3823 C CA . ALA B 2 256 ? 91.613 49.766 30.150 1.00 32.85 256 ALA B CA 1
ATOM 3824 C C . ALA B 2 256 ? 90.179 49.967 30.625 1.00 23.15 256 ALA B C 1
ATOM 3825 O O . ALA B 2 256 ? 89.920 50.661 31.612 1.00 34.94 256 ALA B O 1
ATOM 3827 N N . MET B 2 257 ? 89.240 49.353 29.909 1.00 32.52 257 MET B N 1
ATOM 3828 C CA . MET B 2 257 ? 87.819 49.514 30.184 1.00 21.91 257 MET B CA 1
ATOM 3829 C C . MET B 2 257 ? 87.162 48.148 30.301 1.00 28.61 257 MET B C 1
ATOM 3830 O O . MET B 2 257 ? 87.365 47.282 29.444 1.00 25.97 257 MET B O 1
ATOM 3835 N N . TYR B 2 258 ? 86.369 47.964 31.354 1.00 39.29 258 TYR B N 1
ATOM 3836 C CA . TYR B 2 258 ? 85.682 46.705 31.613 1.00 30.94 258 TYR B CA 1
ATOM 3837 C C . TYR B 2 258 ? 84.224 46.982 31.945 1.00 28.22 258 TYR B C 1
ATOM 3838 O O . TYR B 2 258 ? 83.929 47.769 32.850 1.00 32.35 258 TYR B O 1
ATOM 3847 N N . GLY B 2 259 ? 83.320 46.338 31.211 1.00 29.26 259 GLY B N 1
ATOM 3848 C CA . GLY B 2 259 ? 81.899 46.416 31.490 1.00 27.45 259 GLY B CA 1
ATOM 3849 C C . GLY B 2 259 ? 81.343 45.073 31.915 1.00 29.41 259 GLY B C 1
ATOM 3850 O O . GLY B 2 259 ? 81.493 44.083 31.194 1.00 44.59 259 GLY B O 1
ATOM 3851 N N . THR B 2 260 ? 80.702 45.018 33.080 1.00 30.19 260 THR B N 1
ATOM 3852 C CA . THR B 2 260 ? 80.261 43.760 33.669 1.00 29.37 260 THR B CA 1
ATOM 3853 C C . THR B 2 260 ? 78.808 43.492 33.290 1.00 30.37 260 THR B C 1
ATOM 3854 O O . THR B 2 260 ? 77.921 44.299 33.589 1.00 36.29 260 THR B O 1
ATOM 3858 N N . GLU B 2 261 ? 78.573 42.355 32.644 1.00 38.94 261 GLU B N 1
ATOM 3859 C CA . GLU B 2 261 ? 77.249 41.943 32.206 1.00 34.71 261 GLU B CA 1
ATOM 3860 C C . GLU B 2 261 ? 76.615 41.010 33.228 1.00 39.63 261 GLU B C 1
ATOM 3861 O O . GLU B 2 261 ? 77.302 40.246 33.910 1.00 41.79 261 GLU B O 1
ATOM 3867 N N . ALA B 2 262 ? 75.288 41.066 33.313 1.00 41.85 262 ALA B N 1
ATOM 3868 C CA . ALA B 2 262 ? 74.549 40.176 34.198 1.00 39.07 262 ALA B CA 1
ATOM 3869 C C . ALA B 2 262 ? 74.505 38.775 33.600 1.00 41.14 262 ALA B C 1
ATOM 3870 O O . ALA B 2 262 ? 73.935 38.570 32.524 1.00 46.87 262 ALA B O 1
ATOM 3872 N N . ALA B 2 263 ? 75.108 37.811 34.294 1.00 44.18 263 ALA B N 1
ATOM 3873 C CA . ALA B 2 263 ? 75.176 36.436 33.820 1.00 45.41 263 ALA B CA 1
ATOM 3874 C C . ALA B 2 263 ? 74.125 35.534 34.452 1.00 42.51 263 ALA B C 1
ATOM 3875 O O . ALA B 2 263 ? 74.084 34.342 34.135 1.00 47.10 263 ALA B O 1
ATOM 3877 N N . GLY B 2 264 ? 73.288 36.068 35.340 1.00 37.22 264 GLY B N 1
ATOM 3878 C CA . GLY B 2 264 ? 72.180 35.299 35.883 1.00 39.66 264 GLY B CA 1
ATOM 3879 C C . GLY B 2 264 ? 72.639 34.046 36.599 1.00 42.67 264 GLY B C 1
ATOM 3880 O O . GLY B 2 264 ? 73.606 34.053 37.370 1.00 48.17 264 GLY B O 1
ATOM 3881 N N . LEU B 2 265 ? 71.928 32.945 36.344 1.00 54.12 265 LEU B N 1
ATOM 3882 C CA . LEU B 2 265 ? 72.308 31.644 36.882 1.00 59.00 265 LEU B CA 1
ATOM 3883 C C . LEU B 2 265 ? 73.537 31.065 36.198 1.00 56.67 265 LEU B C 1
ATOM 3884 O O . LEU B 2 265 ? 74.078 30.063 36.678 1.00 51.14 265 LEU B O 1
ATOM 3889 N N . GLY B 2 266 ? 73.985 31.664 35.099 1.00 51.28 266 GLY B N 1
ATOM 3890 C CA . GLY B 2 266 ? 75.102 31.138 34.341 1.00 50.53 266 GLY B CA 1
ATOM 3891 C C . GLY B 2 266 ? 74.995 31.479 32.870 1.00 50.26 266 GLY B C 1
ATOM 3892 O O . GLY B 2 266 ? 73.911 31.401 32.286 1.00 46.81 266 GLY B O 1
ATOM 3893 N N . VAL B 2 267 ? 76.119 31.866 32.264 1.00 49.66 267 VAL B N 1
ATOM 3894 C CA . VAL B 2 267 ? 76.116 32.253 30.856 1.00 51.68 267 VAL B CA 1
ATOM 3895 C C . VAL B 2 267 ? 75.707 31.077 29.976 1.00 64.91 267 VAL B C 1
ATOM 3896 O O . VAL B 2 267 ? 74.984 31.243 28.985 1.00 65.57 267 VAL B O 1
ATOM 3900 N N . ASP B 2 268 ? 76.139 29.870 30.335 1.00 69.07 268 ASP B N 1
ATOM 3901 C CA . ASP B 2 268 ? 75.784 28.676 29.580 1.00 71.22 268 ASP B CA 1
ATOM 3902 C C . ASP B 2 268 ? 74.395 28.145 29.916 1.00 60.04 268 ASP B C 1
ATOM 3903 O O . ASP B 2 268 ? 73.997 27.112 29.367 1.00 59.24 268 ASP B O 1
ATOM 3908 N N . THR B 2 269 ? 73.655 28.813 30.796 1.00 55.99 269 THR B N 1
ATOM 3909 C CA . THR B 2 269 ? 72.290 28.421 31.109 1.00 56.51 269 THR B CA 1
ATOM 3910 C C . THR B 2 269 ? 71.325 29.190 30.208 1.00 59.53 269 THR B C 1
ATOM 3911 O O . THR B 2 269 ? 71.730 29.880 29.268 1.00 56.42 269 THR B O 1
ATOM 3915 N N . GLU B 2 270 ? 70.029 29.079 30.487 1.00 63.34 270 GLU B N 1
ATOM 3916 C CA . GLU B 2 270 ? 69.007 29.774 29.719 1.00 72.85 270 GLU B CA 1
ATOM 3917 C C . GLU B 2 270 ? 68.510 31.037 30.410 1.00 75.30 270 GLU B C 1
ATOM 3918 O O . GLU B 2 270 ? 67.675 31.749 29.844 1.00 81.51 270 GLU B O 1
ATOM 3924 N N . HIS B 2 271 ? 69.004 31.334 31.610 1.00 68.24 271 HIS B N 1
ATOM 3925 C CA . HIS B 2 271 ? 68.586 32.501 32.383 1.00 62.45 271 HIS B CA 1
ATOM 3926 C C . HIS B 2 271 ? 69.809 33.384 32.617 1.00 62.43 271 HIS B C 1
ATOM 3927 O O . HIS B 2 271 ? 70.500 33.248 33.629 1.00 65.22 271 HIS B O 1
ATOM 3934 N N . HIS B 2 272 ? 70.074 34.291 31.680 1.00 57.17 272 HIS B N 1
ATOM 3935 C CA . HIS B 2 272 ? 71.162 35.246 31.827 1.00 52.07 272 HIS B CA 1
ATOM 3936 C C . HIS B 2 272 ? 70.830 36.494 31.018 1.00 54.88 272 HIS B C 1
ATOM 3937 O O . HIS B 2 272 ? 69.777 36.588 30.381 1.00 55.83 272 HIS B O 1
ATOM 3944 N N . ALA B 2 273 ? 71.748 37.465 31.054 1.00 55.06 273 ALA B N 1
ATOM 3945 C CA . ALA B 2 273 ? 71.570 38.708 30.313 1.00 33.74 273 ALA B CA 1
ATOM 3946 C C . ALA B 2 273 ? 72.875 39.191 29.690 1.00 41.43 273 ALA B C 1
ATOM 3947 O O . ALA B 2 273 ? 73.020 40.392 29.432 1.00 47.90 273 ALA B O 1
ATOM 3949 N N . ALA B 2 274 ? 73.828 38.291 29.451 1.00 43.59 274 ALA B N 1
ATOM 3950 C CA . ALA B 2 274 ? 75.117 38.651 28.862 1.00 44.77 274 ALA B CA 1
ATOM 3951 C C . ALA B 2 274 ? 74.907 38.890 27.375 1.00 50.94 274 ALA B C 1
ATOM 3952 O O . ALA B 2 274 ? 74.936 37.965 26.562 1.00 50.80 274 ALA B O 1
ATOM 3954 N N . THR B 2 275 ? 74.700 40.158 27.015 1.00 51.45 275 THR B N 1
ATOM 3955 C CA . THR B 2 275 ? 74.389 40.498 25.632 1.00 44.32 275 THR B CA 1
ATOM 3956 C C . THR B 2 275 ? 75.600 40.304 24.727 1.00 46.20 275 THR B C 1
ATOM 3957 O O . THR B 2 275 ? 75.524 39.602 23.713 1.00 51.20 275 THR B O 1
ATOM 3961 N N . LEU B 2 276 ? 76.731 40.917 25.077 1.00 46.76 276 LEU B N 1
ATOM 3962 C CA . LEU B 2 276 ? 77.903 40.848 24.213 1.00 52.04 276 LEU B CA 1
ATOM 3963 C C . LEU B 2 276 ? 78.579 39.483 24.247 1.00 53.26 276 LEU B C 1
ATOM 3964 O O . LEU B 2 276 ? 79.372 39.180 23.349 1.00 52.05 276 LEU B O 1
ATOM 3969 N N . THR B 2 277 ? 78.277 38.654 25.245 1.00 51.42 277 THR B N 1
ATOM 3970 C CA . THR B 2 277 ? 78.871 37.325 25.343 1.00 50.00 277 THR B CA 1
ATOM 3971 C C . THR B 2 277 ? 78.097 36.281 24.544 1.00 54.79 277 THR B C 1
ATOM 3972 O O . THR B 2 277 ? 78.707 35.424 23.894 1.00 52.98 277 THR B O 1
ATOM 3976 N N . LYS B 2 278 ? 76.763 36.339 24.567 1.00 49.90 278 LYS B N 1
ATOM 3977 C CA . LYS B 2 278 ? 75.929 35.330 23.923 1.00 35.72 278 LYS B CA 1
ATOM 3978 C C . LYS B 2 278 ? 74.971 35.933 22.901 1.00 52.98 278 LYS B C 1
ATOM 3979 O O . LYS B 2 278 ? 74.004 35.276 22.502 1.00 56.98 278 LYS B O 1
ATOM 3985 N N . GLY B 2 279 ? 75.217 37.164 22.464 1.00 49.19 279 GLY B N 1
ATOM 3986 C CA . GLY B 2 279 ? 74.350 37.792 21.487 1.00 42.67 279 GLY B CA 1
ATOM 3987 C C . GLY B 2 279 ? 75.066 38.180 20.210 1.00 43.30 279 GLY B C 1
ATOM 3988 O O . GLY B 2 279 ? 76.300 38.220 20.165 1.00 49.00 279 GLY B O 1
ATOM 3989 N N . ARG B 2 280 ? 74.300 38.465 19.168 1.00 44.58 280 ARG B N 1
ATOM 3990 C CA . ARG B 2 280 ? 74.809 38.869 17.869 1.00 50.03 280 ARG B CA 1
ATOM 3991 C C . ARG B 2 280 ? 74.034 40.088 17.398 1.00 50.08 280 ARG B C 1
ATOM 3992 O O . ARG B 2 280 ? 72.951 40.380 17.918 1.00 49.28 280 ARG B O 1
ATOM 4000 N N . PRO B 2 281 ? 74.570 40.837 16.431 1.00 49.86 281 PRO B N 1
ATOM 4001 C CA . PRO B 2 281 ? 73.927 42.099 16.034 1.00 43.63 281 PRO B CA 1
ATOM 4002 C C . PRO B 2 281 ? 72.516 41.902 15.494 1.00 50.61 281 PRO B C 1
ATOM 4003 O O . PRO B 2 281 ? 72.275 41.079 14.607 1.00 53.71 281 PRO B O 1
ATOM 4007 N N . GLY B 2 282 ? 71.580 42.682 16.043 1.00 43.75 282 GLY B N 1
ATOM 4008 C CA . GLY B 2 282 ? 70.213 42.717 15.570 1.00 35.13 282 GLY B CA 1
ATOM 4009 C C . GLY B 2 282 ? 69.661 44.126 15.662 1.00 42.36 282 GLY B C 1
ATOM 4010 O O . GLY B 2 282 ? 70.359 45.056 16.070 1.00 43.44 282 GLY B O 1
ATOM 4011 N N . VAL B 2 283 ? 68.393 44.269 15.282 1.00 43.92 283 VAL B N 1
ATOM 4012 C CA . VAL B 2 283 ? 67.722 45.566 15.242 1.00 37.53 283 VAL B CA 1
ATOM 4013 C C . VAL B 2 283 ? 66.556 45.526 16.222 1.00 37.66 283 VAL B C 1
ATOM 4014 O O . VAL B 2 283 ? 65.566 44.818 15.993 1.00 44.01 283 VAL B O 1
ATOM 4018 N N . LEU B 2 284 ? 66.667 46.292 17.306 1.00 40.35 284 LEU B N 1
ATOM 4019 C CA . LEU B 2 284 ? 65.651 46.326 18.349 1.00 35.61 284 LEU B CA 1
ATOM 4020 C C . LEU B 2 284 ? 65.668 47.696 19.012 1.00 47.71 284 LEU B C 1
ATOM 4021 O O . LEU B 2 284 ? 66.721 48.330 19.128 1.00 58.70 284 LEU B O 1
ATOM 4026 N N . HIS B 2 285 ? 64.486 48.145 19.444 1.00 52.21 285 HIS B N 1
ATOM 4027 C CA . HIS B 2 285 ? 64.318 49.454 20.081 1.00 54.40 285 HIS B CA 1
ATOM 4028 C C . HIS B 2 285 ? 64.831 50.579 19.186 1.00 53.60 285 HIS B C 1
ATOM 4029 O O . HIS B 2 285 ? 65.363 51.583 19.666 1.00 60.80 285 HIS B O 1
ATOM 4036 N N . GLY B 2 286 ? 64.681 50.410 17.875 1.00 43.61 286 GLY B N 1
ATOM 4037 C CA . GLY B 2 286 ? 65.083 51.439 16.938 1.00 40.22 286 GLY B CA 1
ATOM 4038 C C . GLY B 2 286 ? 66.573 51.617 16.771 1.00 40.22 286 GLY B C 1
ATOM 4039 O O . GLY B 2 286 ? 67.015 52.708 16.401 1.00 48.25 286 GLY B O 1
ATOM 4040 N N . SER B 2 287 ? 67.368 50.580 17.026 1.00 42.66 287 SER B N 1
ATOM 4041 C CA . SER B 2 287 ? 68.814 50.707 16.932 1.00 45.86 287 SER B CA 1
ATOM 4042 C C . SER B 2 287 ? 69.416 49.376 16.506 1.00 43.46 287 SER B C 1
ATOM 4043 O O . SER B 2 287 ? 68.873 48.308 16.801 1.00 49.71 287 SER B O 1
ATOM 4046 N N . LEU B 2 288 ? 70.541 49.458 15.799 1.00 39.21 288 LEU B N 1
ATOM 4047 C CA . LEU B 2 288 ? 71.298 48.280 15.385 1.00 48.22 288 LEU B CA 1
ATOM 4048 C C . LEU B 2 288 ? 72.358 48.007 16.446 1.00 46.19 288 LEU B C 1
ATOM 4049 O O . LEU B 2 288 ? 73.303 48.786 16.607 1.00 42.59 288 LEU B O 1
ATOM 4054 N N . MET B 2 289 ? 72.196 46.901 17.168 1.00 40.02 289 MET B N 1
ATOM 4055 C CA . MET B 2 289 ? 72.993 46.618 18.352 1.00 43.07 289 MET B CA 1
ATOM 4056 C C . MET B 2 289 ? 73.162 45.113 18.484 1.00 42.32 289 MET B C 1
ATOM 4057 O O . MET B 2 289 ? 72.514 44.331 17.785 1.00 44.01 289 MET B O 1
ATOM 4062 N N . ASP B 2 290 ? 74.030 44.711 19.406 1.00 42.34 290 ASP B N 1
ATOM 4063 C CA . ASP B 2 290 ? 74.060 43.324 19.842 1.00 42.06 290 ASP B CA 1
ATOM 4064 C C . ASP B 2 290 ? 72.873 43.063 20.758 1.00 42.73 290 ASP B C 1
ATOM 4065 O O . ASP B 2 290 ? 72.545 43.884 21.619 1.00 48.41 290 ASP B O 1
ATOM 4070 N N . VAL B 2 291 ? 72.219 41.918 20.564 1.00 35.95 291 VAL B N 1
ATOM 4071 C CA . VAL B 2 291 ? 70.997 41.608 21.297 1.00 39.73 291 VAL B CA 1
ATOM 4072 C C . VAL B 2 291 ? 70.855 40.096 21.402 1.00 42.16 291 VAL B C 1
ATOM 4073 O O . VAL B 2 291 ? 71.237 39.352 20.494 1.00 53.01 291 VAL B O 1
ATOM 4077 N N . LEU B 2 292 ? 70.314 39.644 22.531 1.00 40.77 292 LEU B N 1
ATOM 4078 C CA . LEU B 2 292 ? 70.038 38.228 22.733 1.00 45.23 292 LEU B CA 1
ATOM 4079 C C . LEU B 2 292 ? 68.849 37.812 21.877 1.00 48.29 292 LEU B C 1
ATOM 4080 O O . LEU B 2 292 ? 67.742 38.335 22.042 1.00 50.07 292 LEU B O 1
ATOM 4085 N N . GLN B 2 293 ? 69.076 36.869 20.966 1.00 46.67 293 GLN B N 1
ATOM 4086 C CA . GLN B 2 293 ? 68.049 36.469 20.017 1.00 52.20 293 GLN B CA 1
ATOM 4087 C C . GLN B 2 293 ? 68.293 35.032 19.583 1.00 57.55 293 GLN B C 1
ATOM 4088 O O . GLN B 2 293 ? 69.416 34.525 19.648 1.00 54.64 293 GLN B O 1
ATOM 4094 N N . ASP B 2 294 ? 67.223 34.379 19.136 1.00 58.16 294 ASP B N 1
ATOM 4095 C CA . ASP B 2 294 ? 67.340 33.036 18.594 1.00 56.33 294 ASP B CA 1
ATOM 4096 C C . ASP B 2 294 ? 67.751 33.109 17.124 1.00 58.79 294 ASP B C 1
ATOM 4097 O O . ASP B 2 294 ? 68.008 34.184 16.574 1.00 62.78 294 ASP B O 1
ATOM 4102 N N . ALA B 2 295 ? 67.810 31.946 16.472 1.00 58.78 295 ALA B N 1
ATOM 4103 C CA . ALA B 2 295 ? 68.274 31.895 15.090 1.00 59.75 295 ALA B CA 1
ATOM 4104 C C . ALA B 2 295 ? 67.302 32.549 14.117 1.00 60.22 295 ALA B C 1
ATOM 4105 O O . ALA B 2 295 ? 67.696 32.870 12.991 1.00 55.56 295 ALA B O 1
ATOM 4107 N N . HIS B 2 296 ? 66.050 32.761 14.519 1.00 58.78 296 HIS B N 1
ATOM 4108 C CA . HIS B 2 296 ? 65.032 33.320 13.641 1.00 50.97 296 HIS B CA 1
ATOM 4109 C C . HIS B 2 296 ? 64.764 34.796 13.907 1.00 53.44 296 HIS B C 1
ATOM 4110 O O . HIS B 2 296 ? 63.796 35.345 13.371 1.00 62.48 296 HIS B O 1
ATOM 4117 N N . GLY B 2 297 ? 65.588 35.449 14.723 1.00 50.94 297 GLY B N 1
ATOM 4118 C CA . GLY B 2 297 ? 65.450 36.867 14.972 1.00 50.58 297 GLY B CA 1
ATOM 4119 C C . GLY B 2 297 ? 64.530 37.249 16.112 1.00 50.25 297 GLY B C 1
ATOM 4120 O O . GLY B 2 297 ? 64.390 38.445 16.396 1.00 43.07 297 GLY B O 1
ATOM 4121 N N . GLN B 2 298 ? 63.897 36.283 16.771 1.00 56.04 298 GLN B N 1
ATOM 4122 C CA . GLN B 2 298 ? 63.040 36.598 17.905 1.00 56.10 298 GLN B CA 1
ATOM 4123 C C . GLN B 2 298 ? 63.892 36.975 19.111 1.00 55.51 298 GLN B C 1
ATOM 4124 O O . GLN B 2 298 ? 64.857 36.281 19.445 1.00 46.66 298 GLN B O 1
ATOM 4130 N N . ILE B 2 299 ? 63.534 38.081 19.763 1.00 61.03 299 ILE B N 1
ATOM 4131 C CA . ILE B 2 299 ? 64.309 38.573 20.895 1.00 54.17 299 ILE B CA 1
ATOM 4132 C C . ILE B 2 299 ? 64.052 37.692 22.109 1.00 46.01 299 ILE B C 1
ATOM 4133 O O . ILE B 2 299 ? 62.900 37.458 22.497 1.00 44.15 299 ILE B O 1
ATOM 4138 N N . LEU B 2 300 ? 65.128 37.197 22.714 1.00 40.01 300 LEU B N 1
ATOM 4139 C CA . LEU B 2 300 ? 65.014 36.358 23.894 1.00 45.86 300 LEU B CA 1
ATOM 4140 C C . LEU B 2 300 ? 64.804 37.208 25.146 1.00 46.62 300 LEU B C 1
ATOM 4141 O O . LEU B 2 300 ? 65.132 38.398 25.190 1.00 42.08 300 LEU B O 1
ATOM 4146 N N . GLU B 2 301 ? 64.244 36.577 26.172 1.00 44.11 301 GLU B N 1
ATOM 4147 C CA . GLU B 2 301 ? 64.037 37.227 27.456 1.00 51.16 301 GLU B CA 1
ATOM 4148 C C . GLU B 2 301 ? 65.290 37.091 28.310 1.00 52.35 301 GLU B C 1
ATOM 4149 O O . GLU B 2 301 ? 65.927 36.034 28.337 1.00 49.35 301 GLU B O 1
ATOM 4155 N N . ALA B 2 302 ? 65.643 38.170 29.001 1.00 48.52 302 ALA B N 1
ATOM 4156 C CA . ALA B 2 302 ? 66.826 38.203 29.847 1.00 47.08 302 ALA B CA 1
ATOM 4157 C C . ALA B 2 302 ? 66.437 38.043 31.310 1.00 49.30 302 ALA B C 1
ATOM 4158 O O . ALA B 2 302 ? 65.395 38.541 31.747 1.00 47.79 302 ALA B O 1
ATOM 4160 N N . PHE B 2 303 ? 67.280 37.340 32.062 1.00 52.49 303 PHE B N 1
ATOM 4161 C CA . PHE B 2 303 ? 67.073 37.128 33.487 1.00 52.40 303 PHE B CA 1
ATOM 4162 C C . PHE B 2 303 ? 68.317 37.558 34.249 1.00 53.70 303 PHE B C 1
ATOM 4163 O O . PHE B 2 303 ? 69.442 37.385 33.772 1.00 56.59 303 PHE B O 1
ATOM 4171 N N . SER B 2 304 ? 68.101 38.121 35.434 1.00 52.37 304 SER B N 1
ATOM 4172 C CA . SER B 2 304 ? 69.180 38.579 36.296 1.00 38.26 304 SER B CA 1
ATOM 4173 C C . SER B 2 304 ? 68.615 38.790 37.690 1.00 40.63 304 SER B C 1
ATOM 4174 O O . SER B 2 304 ? 67.442 39.140 37.848 1.00 41.78 304 SER B O 1
ATOM 4177 N N . ILE B 2 305 ? 69.458 38.566 38.703 1.00 41.04 305 ILE B N 1
ATOM 4178 C CA . ILE B 2 305 ? 69.037 38.857 40.070 1.00 42.05 305 ILE B CA 1
ATOM 4179 C C . ILE B 2 305 ? 68.717 40.336 40.213 1.00 39.71 305 ILE B C 1
ATOM 4180 O O . ILE B 2 305 ? 67.822 40.719 40.976 1.00 37.62 305 ILE B O 1
ATOM 4185 N N . SER B 2 306 ? 69.421 41.185 39.470 1.00 32.31 306 SER B N 1
ATOM 4186 C CA . SER B 2 306 ? 69.181 42.621 39.459 1.00 41.77 306 SER B CA 1
ATOM 4187 C C . SER B 2 306 ? 68.322 42.943 38.242 1.00 38.00 306 SER B C 1
ATOM 4188 O O . SER B 2 306 ? 68.779 42.817 37.102 1.00 41.24 306 SER B O 1
ATOM 4191 N N . ALA B 2 307 ? 67.074 43.349 38.488 1.00 40.11 307 ALA B N 1
ATOM 4192 C CA . ALA B 2 307 ? 66.160 43.660 37.395 1.00 44.14 307 ALA B CA 1
ATOM 4193 C C . ALA B 2 307 ? 66.644 44.833 36.555 1.00 48.39 307 ALA B C 1
ATOM 4194 O O . ALA B 2 307 ? 66.278 44.933 35.379 1.00 54.91 307 ALA B O 1
ATOM 4196 N N . GLY B 2 308 ? 67.462 45.717 37.124 1.00 50.58 308 GLY B N 1
ATOM 4197 C CA . GLY B 2 308 ? 68.015 46.824 36.370 1.00 43.70 308 GLY B CA 1
ATOM 4198 C C . GLY B 2 308 ? 68.998 46.438 35.289 1.00 36.72 308 GLY B C 1
ATOM 4199 O O . GLY B 2 308 ? 69.456 47.316 34.552 1.00 47.31 308 GLY B O 1
ATOM 4200 N N . LEU B 2 309 ? 69.333 45.151 35.165 1.00 38.15 309 LEU B N 1
ATOM 4201 C CA . LEU B 2 309 ? 70.296 44.688 34.177 1.00 38.42 309 LEU B CA 1
ATOM 4202 C C . LEU B 2 309 ? 69.744 43.638 33.221 1.00 39.54 309 LEU B C 1
ATOM 4203 O O . LEU B 2 309 ? 70.502 43.135 32.384 1.00 45.08 309 LEU B O 1
ATOM 4208 N N . ASP B 2 310 ? 68.461 43.291 33.308 1.00 37.63 310 ASP B N 1
ATOM 4209 C CA . ASP B 2 310 ? 67.916 42.214 32.476 1.00 56.71 310 ASP B CA 1
ATOM 4210 C C . ASP B 2 310 ? 67.409 42.728 31.129 1.00 58.11 310 ASP B C 1
ATOM 4211 O O . ASP B 2 310 ? 66.310 42.398 30.686 1.00 66.44 310 ASP B O 1
ATOM 4216 N N . TYR B 2 311 ? 68.220 43.536 30.464 1.00 53.44 311 TYR B N 1
ATOM 4217 C CA . TYR B 2 311 ? 67.802 43.986 29.145 1.00 59.83 311 TYR B CA 1
ATOM 4218 C C . TYR B 2 311 ? 68.419 43.110 28.062 1.00 61.56 311 TYR B C 1
ATOM 4219 O O . TYR B 2 311 ? 69.608 42.777 28.134 1.00 67.39 311 TYR B O 1
ATOM 4228 N N . PRO B 2 312 ? 67.630 42.717 27.057 1.00 48.55 312 PRO B N 1
ATOM 4229 C CA . PRO B 2 312 ? 68.155 41.793 26.038 1.00 49.63 312 PRO B CA 1
ATOM 4230 C C . PRO B 2 312 ? 69.258 42.396 25.187 1.00 49.51 312 PRO B C 1
ATOM 4231 O O . PRO B 2 312 ? 70.186 41.676 24.797 1.00 46.55 312 PRO B O 1
ATOM 4235 N N . GLY B 2 313 ? 69.186 43.691 24.883 1.00 46.17 313 GLY B N 1
ATOM 4236 C CA . GLY B 2 313 ? 70.185 44.352 24.076 1.00 45.27 313 GLY B CA 1
ATOM 4237 C C . GLY B 2 313 ? 71.179 45.140 24.911 1.00 45.72 313 GLY B C 1
ATOM 4238 O O . GLY B 2 313 ? 71.243 45.031 26.136 1.00 46.87 313 GLY B O 1
ATOM 4239 N N . ILE B 2 314 ? 71.975 45.949 24.214 1.00 48.44 314 ILE B N 1
ATOM 4240 C CA . ILE B 2 314 ? 72.935 46.839 24.852 1.00 48.42 314 ILE B CA 1
ATOM 4241 C C . ILE B 2 314 ? 73.149 48.032 23.931 1.00 48.39 314 ILE B C 1
ATOM 4242 O O . ILE B 2 314 ? 72.997 47.928 22.711 1.00 47.76 314 ILE B O 1
ATOM 4247 N N . GLY B 2 315 ? 73.478 49.177 24.527 1.00 49.30 315 GLY B N 1
ATOM 4248 C CA . GLY B 2 315 ? 73.693 50.401 23.790 1.00 41.30 315 GLY B CA 1
ATOM 4249 C C . GLY B 2 315 ? 74.665 50.225 22.641 1.00 36.41 315 GLY B C 1
ATOM 4250 O O . GLY B 2 315 ? 75.685 49.539 22.760 1.00 40.53 315 GLY B O 1
ATOM 4251 N N . PRO B 2 316 ? 74.360 50.844 21.498 1.00 31.44 316 PRO B N 1
ATOM 4252 C CA . PRO B 2 316 ? 75.167 50.588 20.294 1.00 38.16 316 PRO B CA 1
ATOM 4253 C C . PRO B 2 316 ? 76.612 51.033 20.415 1.00 46.09 316 PRO B C 1
ATOM 4254 O O . PRO B 2 316 ? 77.484 50.438 19.769 1.00 53.62 316 PRO B O 1
ATOM 4258 N N . GLU B 2 317 ? 76.903 52.057 21.222 1.00 39.55 317 GLU B N 1
ATOM 4259 C CA . GLU B 2 317 ? 78.291 52.481 21.366 1.00 41.18 317 GLU B CA 1
ATOM 4260 C C . GLU B 2 317 ? 79.117 51.435 22.102 1.00 37.74 317 GLU B C 1
ATOM 4261 O O . GLU B 2 317 ? 80.325 51.325 21.866 1.00 51.04 317 GLU B O 1
ATOM 4267 N N . HIS B 2 318 ? 78.490 50.657 22.985 1.00 33.48 318 HIS B N 1
ATOM 4268 C CA . HIS B 2 318 ? 79.198 49.547 23.613 1.00 35.78 318 HIS B CA 1
ATOM 4269 C C . HIS B 2 318 ? 79.492 48.447 22.603 1.00 38.43 318 HIS B C 1
ATOM 4270 O O . HIS B 2 318 ? 80.575 47.849 22.626 1.00 43.17 318 HIS B O 1
ATOM 4277 N N . SER B 2 319 ? 78.538 48.162 21.712 1.00 39.51 319 SER B N 1
ATOM 4278 C CA . SER B 2 319 ? 78.799 47.226 20.624 1.00 33.81 319 SER B CA 1
ATOM 4279 C C . SER B 2 319 ? 79.967 47.698 19.769 1.00 37.79 319 SER B C 1
ATOM 4280 O O . SER B 2 319 ? 80.753 46.882 19.272 1.00 47.04 319 SER B O 1
ATOM 4283 N N . HIS B 2 320 ? 80.100 49.014 19.594 1.00 39.34 320 HIS B N 1
ATOM 4284 C CA . HIS B 2 320 ? 81.248 49.562 18.880 1.00 41.72 320 HIS B CA 1
ATOM 4285 C C . HIS B 2 320 ? 82.527 49.401 19.692 1.00 44.98 320 HIS B C 1
ATOM 4286 O O . HIS B 2 320 ? 83.544 48.921 19.177 1.00 45.53 320 HIS B O 1
ATOM 4293 N N . TYR B 2 321 ? 82.495 49.814 20.965 1.00 37.97 321 TYR B N 1
ATOM 4294 C CA . TYR B 2 321 ? 83.630 49.605 21.860 1.00 41.59 321 TYR B CA 1
ATOM 4295 C C . TYR B 2 321 ? 84.060 48.145 21.875 1.00 47.28 321 TYR B C 1
ATOM 4296 O O . TYR B 2 321 ? 85.257 47.838 21.850 1.00 53.55 321 TYR B O 1
ATOM 4305 N N . HIS B 2 322 ? 83.090 47.229 21.913 1.00 48.81 322 HIS B N 1
ATOM 4306 C CA . HIS B 2 322 ? 83.403 45.806 21.954 1.00 39.46 322 HIS B CA 1
ATOM 4307 C C . HIS B 2 322 ? 83.997 45.328 20.635 1.00 47.97 322 HIS B C 1
ATOM 4308 O O . HIS B 2 322 ? 84.852 44.436 20.622 1.00 52.11 322 HIS B O 1
ATOM 4315 N N . ASP B 2 323 ? 83.569 45.918 19.517 1.00 54.22 323 ASP B N 1
ATOM 4316 C CA . ASP B 2 323 ? 84.010 45.432 18.215 1.00 48.43 323 ASP B CA 1
ATOM 4317 C C . ASP B 2 323 ? 85.426 45.895 17.901 1.00 48.33 323 ASP B C 1
ATOM 4318 O O . ASP B 2 323 ? 86.227 45.132 17.345 1.00 56.93 323 ASP B O 1
ATOM 4323 N N . ILE B 2 324 ? 85.764 47.127 18.266 1.00 48.16 324 ILE B N 1
ATOM 4324 C CA . ILE B 2 324 ? 87.085 47.679 17.987 1.00 49.54 324 ILE B CA 1
ATOM 4325 C C . ILE B 2 324 ? 88.056 47.403 19.141 1.00 47.18 324 ILE B C 1
ATOM 4326 O O . ILE B 2 324 ? 89.132 48.003 19.201 1.00 50.04 324 ILE B O 1
ATOM 4331 N N . LYS B 2 325 ? 87.685 46.506 20.067 1.00 41.82 325 LYS B N 1
ATOM 4332 C CA . LYS B 2 325 ? 88.547 46.064 21.163 1.00 50.82 325 LYS B CA 1
ATOM 4333 C C . LYS B 2 325 ? 88.857 47.182 22.155 1.00 49.81 325 LYS B C 1
ATOM 4334 O O . LYS B 2 325 ? 89.798 47.061 22.949 1.00 45.49 325 LYS B O 1
ATOM 4340 N N . ARG B 2 326 ? 88.089 48.275 22.138 1.00 41.28 326 ARG B N 1
ATOM 4341 C CA . ARG B 2 326 ? 88.341 49.370 23.071 1.00 35.20 326 ARG B CA 1
ATOM 4342 C C . ARG B 2 326 ? 87.974 48.990 24.499 1.00 36.83 326 ARG B C 1
ATOM 4343 O O . ARG B 2 326 ? 88.600 49.474 25.449 1.00 42.28 326 ARG B O 1
ATOM 4351 N N . ALA B 2 327 ? 86.970 48.134 24.674 1.00 34.59 327 ALA B N 1
ATOM 4352 C CA . ALA B 2 327 ? 86.515 47.742 25.998 1.00 34.58 327 ALA B CA 1
ATOM 4353 C C . ALA B 2 327 ? 86.266 46.243 26.033 1.00 40.65 327 ALA B C 1
ATOM 4354 O O . ALA B 2 327 ? 85.832 45.652 25.040 1.00 40.02 327 ALA B O 1
ATOM 4356 N N . SER B 2 328 ? 86.550 45.637 27.180 1.00 27.82 328 SER B N 1
ATOM 4357 C CA . SER B 2 328 ? 86.249 44.235 27.423 1.00 40.39 328 SER B CA 1
ATOM 4358 C C . SER B 2 328 ? 84.946 44.140 28.202 1.00 39.33 328 SER B C 1
ATOM 4359 O O . SER B 2 328 ? 84.670 44.970 29.072 1.00 41.33 328 SER B O 1
ATOM 4362 N N . TYR B 2 329 ? 84.142 43.132 27.883 1.00 33.57 329 TYR B N 1
ATOM 4363 C CA . TYR B 2 329 ? 82.855 42.937 28.533 1.00 31.00 329 TYR B CA 1
ATOM 4364 C C . TYR B 2 329 ? 82.810 41.542 29.132 1.00 36.31 329 TYR B C 1
ATOM 4365 O O . TYR B 2 329 ? 82.879 40.544 28.407 1.00 38.74 329 TYR B O 1
ATOM 4374 N N . VAL B 2 330 ? 82.698 41.485 30.455 1.00 42.02 330 VAL B N 1
ATOM 4375 C CA . VAL B 2 330 ? 82.877 40.258 31.223 1.00 41.76 330 VAL B CA 1
ATOM 4376 C C . VAL B 2 330 ? 81.584 39.953 31.968 1.00 40.48 330 VAL B C 1
ATOM 4377 O O . VAL B 2 330 ? 80.966 40.867 32.531 1.00 44.61 330 VAL B O 1
ATOM 4381 N N . PRO B 2 331 ? 81.135 38.702 31.996 1.00 40.78 331 PRO B N 1
ATOM 4382 C CA . PRO B 2 331 ? 79.888 38.374 32.688 1.00 38.60 331 PRO B CA 1
ATOM 4383 C C . PRO B 2 331 ? 80.110 38.095 34.165 1.00 34.26 331 PRO B C 1
ATOM 4384 O O . PRO B 2 331 ? 81.138 37.561 34.584 1.00 37.34 331 PRO B O 1
ATOM 4388 N N . VAL B 2 332 ? 79.115 38.479 34.961 1.00 34.31 332 VAL B N 1
ATOM 4389 C CA . VAL B 2 332 ? 79.137 38.296 36.408 1.00 32.45 332 VAL B CA 1
ATOM 4390 C C . VAL B 2 332 ? 77.823 37.645 36.818 1.00 34.96 332 VAL B C 1
ATOM 4391 O O . VAL B 2 332 ? 76.748 38.211 36.586 1.00 39.16 332 VAL B O 1
ATOM 4395 N N . THR B 2 333 ? 77.909 36.464 37.424 1.00 33.52 333 THR B N 1
ATOM 4396 C CA . THR B 2 333 ? 76.721 35.721 37.810 1.00 27.79 333 THR B CA 1
ATOM 4397 C C . THR B 2 333 ? 76.000 36.410 38.966 1.00 36.29 333 THR B C 1
ATOM 4398 O O . THR B 2 333 ? 76.538 37.302 39.629 1.00 32.10 333 THR B O 1
ATOM 4402 N N . ASP B 2 334 ? 74.757 35.978 39.200 1.00 39.40 334 ASP B N 1
ATOM 4403 C CA . ASP B 2 334 ? 73.991 36.487 40.334 1.00 43.22 334 ASP B CA 1
ATOM 4404 C C . ASP B 2 334 ? 74.703 36.204 41.649 1.00 42.55 334 ASP B C 1
ATOM 4405 O O . ASP B 2 334 ? 74.711 37.046 42.555 1.00 34.44 334 ASP B O 1
ATOM 4410 N N . GLU B 2 335 ? 75.305 35.020 41.770 1.00 46.36 335 GLU B N 1
ATOM 4411 C CA . GLU B 2 335 ? 75.951 34.638 43.020 1.00 42.07 335 GLU B CA 1
ATOM 4412 C C . GLU B 2 335 ? 77.152 35.527 43.315 1.00 47.38 335 GLU B C 1
ATOM 4413 O O . GLU B 2 335 ? 77.373 35.920 44.467 1.00 42.20 335 GLU B O 1
ATOM 4419 N N . GLU B 2 336 ? 77.935 35.863 42.286 1.00 45.49 336 GLU B N 1
ATOM 4420 C CA . GLU B 2 336 ? 79.068 36.761 42.483 1.00 38.64 336 GLU B CA 1
ATOM 4421 C C . GLU B 2 336 ? 78.605 38.157 42.875 1.00 39.58 336 GLU B C 1
ATOM 4422 O O . GLU B 2 336 ? 79.232 38.811 43.717 1.00 34.69 336 GLU B O 1
ATOM 4428 N N . ALA B 2 337 ? 77.513 38.633 42.268 1.00 36.88 337 ALA B N 1
ATOM 4429 C CA . ALA B 2 337 ? 76.993 39.950 42.618 1.00 28.91 337 ALA B CA 1
ATOM 4430 C C . ALA B 2 337 ? 76.423 39.959 44.030 1.00 27.25 337 ALA B C 1
ATOM 4431 O O . ALA B 2 337 ? 76.584 40.940 44.763 1.00 27.91 337 ALA B O 1
ATOM 4433 N N . LEU B 2 338 ? 75.761 38.870 44.430 1.00 26.18 338 LEU B N 1
ATOM 4434 C CA . LEU B 2 338 ? 75.215 38.785 45.780 1.00 29.13 338 LEU B CA 1
ATOM 4435 C C . LEU B 2 338 ? 76.316 38.827 46.831 1.00 39.23 338 LEU B C 1
ATOM 4436 O O . LEU B 2 338 ? 76.109 39.362 47.927 1.00 41.70 338 LEU B O 1
ATOM 4441 N N . GLU B 2 339 ? 77.490 38.274 46.519 1.00 36.54 339 GLU B N 1
ATOM 4442 C CA . GLU B 2 339 ? 78.623 38.368 47.432 1.00 28.19 339 GLU B CA 1
ATOM 4443 C C . GLU B 2 339 ? 79.251 39.756 47.399 1.00 25.15 339 GLU B C 1
ATOM 4444 O O . GLU B 2 339 ? 79.665 40.275 48.441 1.00 34.58 339 GLU B O 1
ATOM 4450 N N . GLY B 2 340 ? 79.335 40.370 46.217 1.00 24.83 340 GLY B N 1
ATOM 4451 C CA . GLY B 2 340 ? 79.816 41.740 46.143 1.00 28.41 340 GLY B CA 1
ATOM 4452 C C . GLY B 2 340 ? 78.935 42.702 46.916 1.00 36.39 340 GLY B C 1
ATOM 4453 O O . GLY B 2 340 ? 79.426 43.648 47.538 1.00 36.72 340 GLY B O 1
ATOM 4454 N N . PHE B 2 341 ? 77.619 42.470 46.886 1.00 41.77 341 PHE B N 1
ATOM 4455 C CA . PHE B 2 341 ? 76.686 43.267 47.677 1.00 34.44 341 PHE B CA 1
ATOM 4456 C C . PHE B 2 341 ? 77.030 43.204 49.162 1.00 36.24 341 PHE B C 1
ATOM 4457 O O . PHE B 2 341 ? 77.053 44.234 49.846 1.00 30.12 341 PHE B O 1
ATOM 4465 N N . GLN B 2 342 ? 77.309 42.004 49.676 1.00 39.45 342 GLN B N 1
ATOM 4466 C CA . GLN B 2 342 ? 77.633 41.853 51.091 1.00 35.93 342 GLN B CA 1
ATOM 4467 C C . GLN B 2 342 ? 79.065 42.262 51.399 1.00 32.59 342 GLN B C 1
ATOM 4468 O O . GLN B 2 342 ? 79.351 42.695 52.521 1.00 29.45 342 GLN B O 1
ATOM 4474 N N . LEU B 2 343 ? 79.974 42.126 50.431 1.00 35.32 343 LEU B N 1
ATOM 4475 C CA . LEU B 2 343 ? 81.374 42.458 50.676 1.00 29.21 343 LEU B CA 1
ATOM 4476 C C . LEU B 2 343 ? 81.553 43.955 50.894 1.00 31.81 343 LEU B C 1
ATOM 4477 O O . LEU B 2 343 ? 82.210 44.378 51.852 1.00 38.59 343 LEU B O 1
ATOM 4482 N N . LEU B 2 344 ? 80.970 44.774 50.016 1.00 37.25 344 LEU B N 1
ATOM 4483 C CA . LEU B 2 344 ? 81.108 46.220 50.154 1.00 34.11 344 LEU B CA 1
ATOM 4484 C C . LEU B 2 344 ? 80.386 46.728 51.396 1.00 28.24 344 LEU B C 1
ATOM 4485 O O . LEU B 2 344 ? 80.860 47.658 52.058 1.00 29.88 344 LEU B O 1
ATOM 4490 N N . SER B 2 345 ? 79.242 46.126 51.730 1.00 23.62 345 SER B N 1
ATOM 4491 C CA . SER B 2 345 ? 78.477 46.574 52.890 1.00 32.02 345 SER B CA 1
ATOM 4492 C C . SER B 2 345 ? 79.266 46.386 54.179 1.00 34.05 345 SER B C 1
ATOM 4493 O O . SER B 2 345 ? 79.217 47.236 55.076 1.00 32.69 345 SER B O 1
ATOM 4496 N N . ARG B 2 346 ? 80.003 45.284 54.286 1.00 32.10 346 ARG B N 1
ATOM 4497 C CA . ARG B 2 346 ? 80.734 44.939 55.499 1.00 36.30 346 ARG B CA 1
ATOM 4498 C C . ARG B 2 346 ? 82.129 45.553 55.539 1.00 39.34 346 ARG B C 1
ATOM 4499 O O . ARG B 2 346 ? 82.590 45.978 56.605 1.00 36.57 346 ARG B O 1
ATOM 4507 N N . VAL B 2 347 ? 82.807 45.624 54.394 1.00 36.25 347 VAL B N 1
ATOM 4508 C CA . VAL B 2 347 ? 84.191 46.085 54.377 1.00 35.94 347 VAL B CA 1
ATOM 4509 C C . VAL B 2 347 ? 84.263 47.608 54.353 1.00 30.45 347 VAL B C 1
ATOM 4510 O O . VAL B 2 347 ? 85.090 48.210 55.046 1.00 32.59 347 VAL B O 1
ATOM 4514 N N . GLU B 2 348 ? 83.400 48.257 53.573 1.00 34.79 348 GLU B N 1
ATOM 4515 C CA . GLU B 2 348 ? 83.436 49.704 53.416 1.00 28.83 348 GLU B CA 1
ATOM 4516 C C . GLU B 2 348 ? 82.242 50.417 54.034 1.00 31.11 348 GLU B C 1
ATOM 4517 O O . GLU B 2 348 ? 82.222 51.654 54.049 1.00 36.35 348 GLU B O 1
ATOM 4523 N N . GLY B 2 349 ? 81.255 49.686 54.546 1.00 29.68 349 GLY B N 1
ATOM 4524 C CA . GLY B 2 349 ? 80.075 50.332 55.085 1.00 21.92 349 GLY B CA 1
ATOM 4525 C C . GLY B 2 349 ? 79.212 51.010 54.049 1.00 27.18 349 GLY B C 1
ATOM 4526 O O . GLY B 2 349 ? 78.455 51.923 54.386 1.00 20.45 349 GLY B O 1
ATOM 4527 N N . ILE B 2 350 ? 79.319 50.598 52.788 1.00 31.59 350 ILE B N 1
ATOM 4528 C CA . ILE B 2 350 ? 78.513 51.132 51.694 1.00 30.13 350 ILE B CA 1
ATOM 4529 C C . ILE B 2 350 ? 77.660 49.998 51.146 1.00 30.62 350 ILE B C 1
ATOM 4530 O O . ILE B 2 350 ? 78.202 49.007 50.630 1.00 32.48 350 ILE B O 1
ATOM 4535 N N . ILE B 2 351 ? 76.341 50.139 51.248 1.00 25.32 351 ILE B N 1
ATOM 4536 C CA . ILE B 2 351 ? 75.409 49.147 50.720 1.00 17.78 351 ILE B CA 1
ATOM 4537 C C . ILE B 2 351 ? 75.188 49.458 49.238 1.00 33.42 351 ILE B C 1
ATOM 4538 O O . ILE B 2 351 ? 74.528 50.462 48.924 1.00 35.15 351 ILE B O 1
ATOM 4543 N N . PRO B 2 352 ? 75.710 48.652 48.319 1.00 29.58 352 PRO B N 1
ATOM 4544 C CA . PRO B 2 352 ? 75.614 48.971 46.894 1.00 27.97 352 PRO B CA 1
ATOM 4545 C C . PRO B 2 352 ? 74.331 48.447 46.265 1.00 30.43 352 PRO B C 1
ATOM 4546 O O . PRO B 2 352 ? 73.664 47.552 46.786 1.00 36.06 352 PRO B O 1
ATOM 4550 N N . ALA B 2 353 ? 73.998 49.022 45.115 1.00 29.78 353 ALA B N 1
ATOM 4551 C CA . ALA B 2 353 ? 72.900 48.491 44.324 1.00 26.20 353 ALA B CA 1
ATOM 4552 C C . ALA B 2 353 ? 73.285 47.135 43.743 1.00 28.38 353 ALA B C 1
ATOM 4553 O O . ALA B 2 353 ? 74.459 46.856 43.485 1.00 33.67 353 ALA B O 1
ATOM 4555 N N . LEU B 2 354 ? 72.278 46.279 43.549 1.00 26.84 354 LEU B N 1
ATOM 4556 C CA . LEU B 2 354 ? 72.538 44.962 42.974 1.00 21.12 354 LEU B CA 1
ATOM 4557 C C . LEU B 2 354 ? 73.133 45.068 41.577 1.00 32.64 354 LEU B C 1
ATOM 4558 O O . LEU B 2 354 ? 73.936 44.214 41.179 1.00 33.20 354 LEU B O 1
ATOM 4563 N N . GLU B 2 355 ? 72.755 46.102 40.821 1.00 30.92 355 GLU B N 1
ATOM 4564 C CA . GLU B 2 355 ? 73.415 46.374 39.549 1.00 25.21 355 GLU B CA 1
ATOM 4565 C C . GLU B 2 355 ? 74.909 46.591 39.755 1.00 32.97 355 GLU B C 1
ATOM 4566 O O . GLU B 2 355 ? 75.743 45.884 39.176 1.00 38.38 355 GLU B O 1
ATOM 4572 N N . SER B 2 356 ? 75.263 47.569 40.595 1.00 32.26 356 SER B N 1
ATOM 4573 C CA . SER B 2 356 ? 76.663 47.904 40.829 1.00 30.66 356 SER B CA 1
ATOM 4574 C C . SER B 2 356 ? 77.424 46.773 41.506 1.00 28.06 356 SER B C 1
ATOM 4575 O O . SER B 2 356 ? 78.653 46.719 41.401 1.00 27.45 356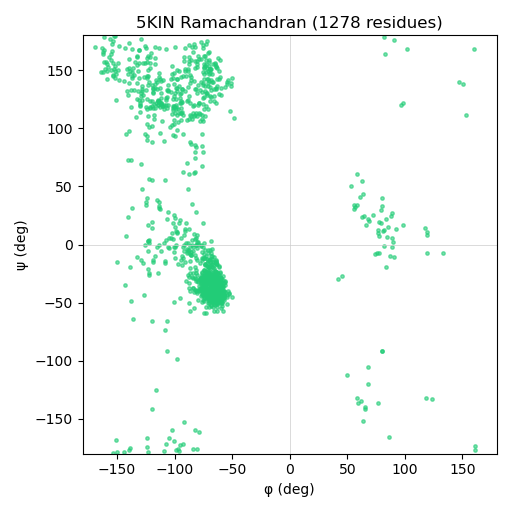 SER B O 1
ATOM 4578 N N . SER B 2 357 ? 76.723 45.873 42.200 1.00 19.28 357 SER B N 1
ATOM 4579 C CA . SER B 2 357 ? 77.388 44.736 42.826 1.00 25.53 357 SER B CA 1
ATOM 4580 C C . SER B 2 357 ? 78.079 43.855 41.794 1.00 25.89 357 SER B C 1
ATOM 4581 O O . SER B 2 357 ? 79.046 43.158 42.123 1.00 36.82 357 SER B O 1
ATOM 4584 N N . HIS B 2 358 ? 77.598 43.866 40.549 1.00 32.90 358 HIS B N 1
ATOM 4585 C CA . HIS B 2 358 ? 78.313 43.178 39.479 1.00 39.79 358 HIS B CA 1
ATOM 4586 C C . HIS B 2 358 ? 79.663 43.834 39.214 1.00 41.31 358 HIS B C 1
ATOM 4587 O O . HIS B 2 358 ? 80.653 43.143 38.946 1.00 36.54 358 HIS B O 1
ATOM 4594 N N . ALA B 2 359 ? 79.723 45.166 39.289 1.00 39.00 359 ALA B N 1
ATOM 4595 C CA . ALA B 2 359 ? 80.993 45.859 39.106 1.00 33.77 359 ALA B CA 1
ATOM 4596 C C . ALA B 2 359 ? 81.939 45.593 40.271 1.00 35.68 359 ALA B C 1
ATOM 4597 O O . ALA B 2 359 ? 83.144 45.400 40.068 1.00 31.72 359 ALA B O 1
ATOM 4599 N N . ILE B 2 360 ? 81.411 45.580 41.498 1.00 32.55 360 ILE B N 1
ATOM 4600 C CA . ILE B 2 360 ? 82.240 45.276 42.662 1.00 31.43 360 ILE B CA 1
ATOM 4601 C C . ILE B 2 360 ? 82.799 43.864 42.561 1.00 33.84 360 ILE B C 1
ATOM 4602 O O . ILE B 2 360 ? 83.975 43.622 42.859 1.00 35.12 360 ILE B O 1
ATOM 4607 N N . ALA B 2 361 ? 81.967 42.912 42.131 1.00 35.73 361 ALA B N 1
ATOM 4608 C CA . ALA B 2 361 ? 82.402 41.521 42.049 1.00 31.54 361 ALA B CA 1
ATOM 4609 C C . ALA B 2 361 ? 83.564 41.358 41.077 1.00 39.39 361 ALA B C 1
ATOM 4610 O O . ALA B 2 361 ? 84.535 40.653 41.372 1.00 45.83 361 ALA B O 1
ATOM 4612 N N . PHE B 2 362 ? 83.488 42.007 39.912 1.00 36.38 362 PHE B N 1
ATOM 4613 C CA . PHE B 2 362 ? 84.576 41.884 38.947 1.00 33.32 362 PHE B CA 1
ATOM 4614 C C . PHE B 2 362 ? 85.797 42.682 39.382 1.00 35.41 362 PHE B C 1
ATOM 4615 O O . PHE B 2 362 ? 86.935 42.255 39.154 1.00 39.16 362 PHE B O 1
ATOM 4623 N N . ALA B 2 363 ? 85.584 43.847 40.000 1.00 33.41 363 ALA B N 1
ATOM 4624 C CA . ALA B 2 363 ? 86.710 44.659 40.450 1.00 35.90 363 ALA B CA 1
ATOM 4625 C C . ALA B 2 363 ? 87.572 43.913 41.457 1.00 35.59 363 ALA B C 1
ATOM 4626 O O . ALA B 2 363 ? 88.790 44.119 41.504 1.00 39.50 363 ALA B O 1
ATOM 4628 N N . VAL B 2 364 ? 86.961 43.045 42.267 1.00 34.26 364 VAL B N 1
ATOM 4629 C CA . VAL B 2 364 ? 87.728 42.212 43.190 1.00 34.25 364 VAL B CA 1
ATOM 4630 C C . VAL B 2 364 ? 88.667 41.293 42.417 1.00 35.45 364 VAL B C 1
ATOM 4631 O O . VAL B 2 364 ? 89.856 41.179 42.737 1.00 36.99 364 VAL B O 1
ATOM 4635 N N . LYS B 2 365 ? 88.145 40.629 41.382 1.00 42.30 365 LYS B N 1
ATOM 4636 C CA . LYS B 2 365 ? 88.981 39.764 40.555 1.00 36.48 365 LYS B CA 1
ATOM 4637 C C . LYS B 2 365 ? 90.071 40.565 39.854 1.00 33.96 365 LYS B C 1
ATOM 4638 O O . LYS B 2 365 ? 91.244 40.172 39.850 1.00 34.27 365 LYS B O 1
ATOM 4644 N N . LEU B 2 366 ? 89.698 41.699 39.254 1.00 27.65 366 LEU B N 1
ATOM 4645 C CA . LEU B 2 366 ? 90.655 42.476 38.473 1.00 27.98 366 LEU B CA 1
ATOM 4646 C C . LEU B 2 366 ? 91.728 43.101 39.356 1.00 31.60 366 LEU B C 1
ATOM 4647 O O . LEU B 2 366 ? 92.887 43.212 38.941 1.00 37.97 366 LEU B O 1
ATOM 4652 N N . ALA B 2 367 ? 91.364 43.525 40.571 1.00 28.89 367 ALA B N 1
ATOM 4653 C CA . ALA B 2 367 ? 92.348 44.132 41.462 1.00 30.91 367 ALA B CA 1
ATOM 4654 C C . ALA B 2 367 ? 93.429 43.134 41.851 1.00 32.43 367 ALA B C 1
ATOM 4655 O O . ALA B 2 367 ? 94.604 43.499 41.978 1.00 35.18 367 ALA B O 1
ATOM 4657 N N . LYS B 2 368 ? 93.052 41.871 42.039 1.00 33.98 368 LYS B N 1
ATOM 4658 C CA . LYS B 2 368 ? 94.032 40.842 42.359 1.00 34.33 368 LYS B CA 1
ATOM 4659 C C . LYS B 2 368 ? 94.950 40.569 41.173 1.00 39.19 368 LYS B C 1
ATOM 4660 O O . LYS B 2 368 ? 96.147 40.315 41.351 1.00 49.48 368 LYS B O 1
ATOM 4666 N N . GLU B 2 369 ? 94.408 40.636 39.956 1.00 40.20 369 GLU B N 1
ATOM 4667 C CA . GLU B 2 369 ? 95.186 40.330 38.761 1.00 37.78 369 GLU B CA 1
ATOM 4668 C C . GLU B 2 369 ? 96.158 41.452 38.410 1.00 37.23 369 GLU B C 1
ATOM 4669 O O . GLU B 2 369 ? 97.292 41.185 37.994 1.00 41.71 369 GLU B O 1
ATOM 4675 N N . LEU B 2 370 ? 95.738 42.710 38.565 1.00 37.35 370 LEU B N 1
ATOM 4676 C CA . LEU B 2 370 ? 96.601 43.826 38.183 1.00 31.56 370 LEU B CA 1
ATOM 4677 C C . LEU B 2 370 ? 97.768 43.987 39.148 1.00 34.79 370 LEU B C 1
ATOM 4678 O O . LEU B 2 370 ? 98.893 44.272 38.723 1.00 44.37 370 LEU B O 1
ATOM 4683 N N . GLY B 2 371 ? 97.524 43.819 40.445 1.00 37.15 371 GLY B N 1
ATOM 4684 C CA . GLY B 2 371 ? 98.578 43.897 41.428 1.00 45.14 371 GLY B CA 1
ATOM 4685 C C . GLY B 2 371 ? 98.601 45.219 42.167 1.00 46.90 371 GLY B C 1
ATOM 4686 O O . GLY B 2 371 ? 97.941 46.188 41.781 1.00 35.03 371 GLY B O 1
ATOM 4687 N N . PRO B 2 372 ? 99.388 45.281 43.245 1.00 43.09 372 PRO B N 1
ATOM 4688 C CA . PRO B 2 372 ? 99.393 46.487 44.092 1.00 41.04 372 PRO B CA 1
ATOM 4689 C C . PRO B 2 372 ? 99.903 47.737 43.396 1.00 38.98 372 PRO B C 1
ATOM 4690 O O . PRO B 2 372 ? 99.656 48.844 43.892 1.00 43.65 372 PRO B O 1
ATOM 4694 N N . GLU B 2 373 ? 100.600 47.608 42.270 1.00 32.90 373 GLU B N 1
ATOM 4695 C CA . GLU B 2 373 ? 101.181 48.768 41.605 1.00 40.80 373 GLU B CA 1
ATOM 4696 C C . GLU B 2 373 ? 100.199 49.497 40.697 1.00 44.30 373 GLU B C 1
ATOM 4697 O O . GLU B 2 373 ? 100.565 50.528 40.123 1.00 48.46 373 GLU B O 1
ATOM 4703 N N . LYS B 2 374 ? 98.972 49.007 40.559 1.00 37.20 374 LYS B N 1
ATOM 4704 C CA . LYS B 2 374 ? 98.006 49.555 39.619 1.00 30.98 374 LYS B CA 1
ATOM 4705 C C . LYS B 2 374 ? 96.834 50.189 40.359 1.00 28.90 374 LYS B C 1
ATOM 4706 O O . LYS B 2 374 ? 96.666 50.032 41.571 1.00 28.99 374 LYS B O 1
ATOM 4712 N N . SER B 2 375 ? 96.011 50.913 39.600 1.00 29.56 375 SER B N 1
ATOM 4713 C CA . SER B 2 375 ? 94.847 51.600 40.139 1.00 28.91 375 SER B CA 1
ATOM 4714 C C . SER B 2 375 ? 93.675 51.439 39.184 1.00 38.49 375 SER B C 1
ATOM 4715 O O . SER B 2 375 ? 93.856 51.340 37.968 1.00 37.35 375 SER B O 1
ATOM 4718 N N . MET B 2 376 ? 92.468 51.425 39.745 1.00 37.32 376 MET B N 1
ATOM 4719 C CA . MET B 2 376 ? 91.254 51.319 38.951 1.00 31.67 376 MET B CA 1
ATOM 4720 C C . MET B 2 376 ? 90.188 52.240 39.526 1.00 27.37 376 MET B C 1
ATOM 4721 O O . MET B 2 376 ? 90.181 52.539 40.724 1.00 31.44 376 MET B O 1
ATOM 4726 N N . ILE B 2 377 ? 89.290 52.690 38.656 1.00 35.74 377 ILE B N 1
ATOM 4727 C CA . ILE B 2 377 ? 88.122 53.470 39.046 1.00 31.35 377 ILE B CA 1
ATOM 4728 C C . ILE B 2 377 ? 86.887 52.637 38.739 1.00 27.81 377 ILE B C 1
ATOM 4729 O O . ILE B 2 377 ? 86.658 52.253 37.586 1.00 37.84 377 ILE B O 1
ATOM 4734 N N . VAL B 2 378 ? 86.101 52.351 39.771 1.00 34.59 378 VAL B N 1
ATOM 4735 C CA . VAL B 2 378 ? 84.850 51.616 39.643 1.00 20.71 378 VAL B CA 1
ATOM 4736 C C . VAL B 2 378 ? 83.711 52.603 39.832 1.00 24.12 378 VAL B C 1
ATOM 4737 O O . VAL B 2 378 ? 83.737 53.418 40.763 1.00 35.53 378 VAL B O 1
ATOM 4741 N N . CYS B 2 379 ? 82.721 52.544 38.949 1.00 28.94 379 CYS B N 1
ATOM 4742 C CA . CYS B 2 379 ? 81.533 53.377 39.079 1.00 25.95 379 CYS B CA 1
ATOM 4743 C C . CYS B 2 379 ? 80.559 52.682 40.021 1.00 26.11 379 CYS B C 1
ATOM 4744 O O . CYS B 2 379 ? 80.030 51.611 39.702 1.00 26.07 379 CYS B O 1
ATOM 4747 N N . LEU B 2 380 ? 80.335 53.280 41.188 1.00 26.12 380 LEU B N 1
ATOM 4748 C CA . LEU B 2 380 ? 79.308 52.816 42.119 1.00 29.89 380 LEU B CA 1
ATOM 4749 C C . LEU B 2 380 ? 78.004 53.481 41.698 1.00 30.45 380 LEU B C 1
ATOM 4750 O O . LEU B 2 380 ? 77.623 54.537 42.205 1.00 31.22 380 LEU B O 1
ATOM 4755 N N . SER B 2 381 ? 77.310 52.842 40.752 1.00 34.70 381 SER B N 1
ATOM 4756 C CA . SER B 2 381 ? 76.229 53.508 40.032 1.00 24.70 381 SER B CA 1
ATOM 4757 C C . SER B 2 381 ? 75.069 53.893 40.944 1.00 22.91 381 SER B C 1
ATOM 4758 O O . SER B 2 381 ? 74.402 54.903 40.692 1.00 36.35 381 SER B O 1
ATOM 4761 N N . GLY B 2 382 ? 74.810 53.120 41.996 1.00 20.78 382 GLY B N 1
ATOM 4762 C CA . GLY B 2 382 ? 73.708 53.454 42.881 1.00 25.30 382 GLY B CA 1
ATOM 4763 C C . GLY B 2 382 ? 73.838 52.772 44.223 1.00 27.42 382 GLY B C 1
ATOM 4764 O O . GLY B 2 382 ? 74.654 51.867 44.412 1.00 33.13 382 GLY B O 1
ATOM 4765 N N . ARG B 2 383 ? 73.015 53.230 45.166 1.00 20.10 383 ARG B N 1
ATOM 4766 C CA . ARG B 2 383 ? 72.961 52.632 46.491 1.00 33.70 383 ARG B CA 1
ATOM 4767 C C . ARG B 2 383 ? 71.897 51.539 46.539 1.00 32.85 383 ARG B C 1
ATOM 4768 O O . ARG B 2 383 ? 70.959 51.513 45.740 1.00 38.16 383 ARG B O 1
ATOM 4776 N N . GLY B 2 384 ? 72.055 50.633 47.501 1.00 30.17 384 GLY B N 1
ATOM 4777 C CA . GLY B 2 384 ? 71.270 49.415 47.515 1.00 29.20 384 GLY B CA 1
ATOM 4778 C C . GLY B 2 384 ? 70.169 49.328 48.550 1.00 26.08 384 GLY B C 1
ATOM 4779 O O . GLY B 2 384 ? 69.738 48.224 48.897 1.00 30.35 384 GLY B O 1
ATOM 4780 N N . ASP B 2 385 ? 69.703 50.472 49.057 1.00 27.74 385 ASP B N 1
ATOM 4781 C CA . ASP B 2 385 ? 68.520 50.458 49.911 1.00 42.27 385 ASP B CA 1
ATOM 4782 C C . ASP B 2 385 ? 67.338 49.823 49.190 1.00 40.58 385 ASP B C 1
ATOM 4783 O O . ASP B 2 385 ? 66.571 49.058 49.786 1.00 45.75 385 ASP B O 1
ATO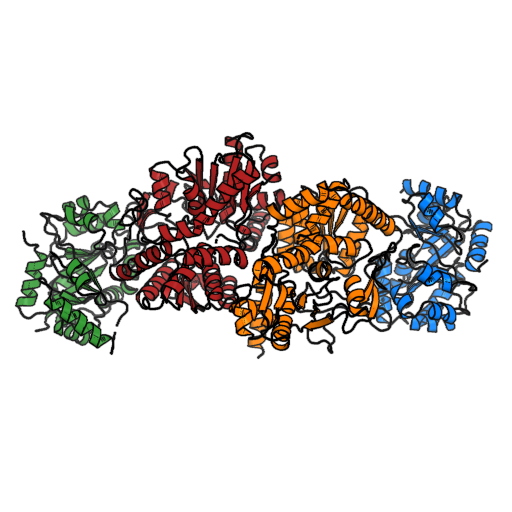M 4788 N N . LYS B 2 386 ? 67.190 50.117 47.896 1.00 39.63 386 LYS B N 1
ATOM 4789 C CA . LYS B 2 386 ? 66.107 49.545 47.105 1.00 34.17 386 LYS B CA 1
ATOM 4790 C C . LYS B 2 386 ? 66.202 48.029 46.992 1.00 36.41 386 LYS B C 1
ATOM 4791 O O . LYS B 2 386 ? 65.217 47.385 46.618 1.00 41.79 386 LYS B O 1
ATOM 4797 N N . ASP B 2 387 ? 67.362 47.445 47.296 1.00 37.43 387 ASP B N 1
ATOM 4798 C CA . ASP B 2 387 ? 67.576 46.013 47.145 1.00 31.87 387 ASP B CA 1
ATOM 4799 C C . ASP B 2 387 ? 67.674 45.267 48.469 1.00 36.29 387 ASP B C 1
ATOM 4800 O O . ASP B 2 387 ? 67.872 44.047 48.459 1.00 40.68 387 ASP B O 1
ATOM 4805 N N . VAL B 2 388 ? 67.541 45.959 49.604 1.00 33.27 388 VAL B N 1
ATOM 4806 C CA . VAL B 2 388 ? 67.724 45.311 50.903 1.00 33.78 388 VAL B CA 1
ATOM 4807 C C . VAL B 2 388 ? 66.680 44.221 51.112 1.00 31.13 388 VAL B C 1
ATOM 4808 O O . VAL B 2 388 ? 67.002 43.099 51.521 1.00 35.17 388 VAL B O 1
ATOM 4812 N N . VAL B 2 389 ? 65.412 44.536 50.834 1.00 40.47 389 VAL B N 1
ATOM 4813 C CA . VAL B 2 389 ? 64.335 43.571 51.051 1.00 38.78 389 VAL B CA 1
ATOM 4814 C C . VAL B 2 389 ? 64.570 42.312 50.224 1.00 44.53 389 VAL B C 1
ATOM 4815 O O . VAL B 2 389 ? 64.440 41.187 50.721 1.00 44.80 389 VAL B O 1
ATOM 4819 N N . GLN B 2 390 ? 64.924 42.486 48.949 1.00 44.42 390 GLN B N 1
ATOM 4820 C CA . GLN B 2 390 ? 65.145 41.342 48.071 1.00 42.33 390 GLN B CA 1
ATOM 4821 C C . GLN B 2 390 ? 66.309 40.486 48.558 1.00 44.46 390 GLN B C 1
ATOM 4822 O O . GLN B 2 390 ? 66.203 39.256 48.634 1.00 42.65 390 GLN B O 1
ATOM 4828 N N . VAL B 2 391 ? 67.433 41.125 48.895 1.00 38.22 391 VAL B N 1
ATOM 4829 C CA . VAL B 2 391 ? 68.610 40.385 49.344 1.00 33.98 391 VAL B CA 1
ATOM 4830 C C . VAL B 2 391 ? 68.315 39.645 50.642 1.00 37.76 391 VAL B C 1
ATOM 4831 O O . VAL B 2 391 ? 68.739 38.497 50.831 1.00 42.70 391 VAL B O 1
ATOM 4835 N N . LYS B 2 392 ? 67.574 40.284 51.551 1.00 35.13 392 LYS B N 1
ATOM 4836 C CA . LYS B 2 392 ? 67.238 39.648 52.821 1.00 30.21 392 LYS B CA 1
ATOM 4837 C C . LYS B 2 392 ? 66.476 38.347 52.598 1.00 38.15 392 LYS B C 1
ATOM 4838 O O . LYS B 2 392 ? 66.792 37.316 53.203 1.00 42.75 392 LYS B O 1
ATOM 4844 N N . ASP B 2 393 ? 65.469 38.376 51.722 1.00 37.70 393 ASP B N 1
ATOM 4845 C CA . ASP B 2 393 ? 64.695 37.171 51.444 1.00 34.39 393 ASP B CA 1
ATOM 4846 C C . ASP B 2 393 ? 65.536 36.127 50.719 1.00 34.83 393 ASP B C 1
ATOM 4847 O O . ASP B 2 393 ? 65.390 34.924 50.966 1.00 42.72 393 ASP B O 1
ATOM 4852 N N . ARG B 2 394 ? 66.424 36.569 49.825 1.00 32.78 394 ARG B N 1
ATOM 4853 C CA . ARG B 2 394 ? 67.283 35.635 49.103 1.00 37.77 394 ARG B CA 1
ATOM 4854 C C . ARG B 2 394 ? 68.245 34.929 50.051 1.00 45.07 394 ARG B C 1
ATOM 4855 O O . ARG B 2 394 ? 68.425 33.708 49.976 1.00 46.77 394 ARG B O 1
ATOM 4863 N N . LEU B 2 395 ? 68.874 35.686 50.955 1.00 45.96 395 LEU B N 1
ATOM 4864 C CA . LEU B 2 395 ? 69.819 35.089 51.894 1.00 50.31 395 LEU B CA 1
ATOM 4865 C C . LEU B 2 395 ? 69.118 34.145 52.864 1.00 57.81 395 LEU B C 1
ATOM 4866 O O . LEU B 2 395 ? 69.688 33.121 53.262 1.00 57.07 395 LEU B O 1
ATOM 4871 N N . GLU B 2 396 ? 67.885 34.471 53.258 1.00 55.81 396 GLU B N 1
ATOM 4872 C CA . GLU B 2 396 ? 67.141 33.581 54.141 1.00 54.24 396 GLU B CA 1
ATOM 4873 C C . GLU B 2 396 ? 66.659 32.337 53.407 1.00 62.80 396 GLU B C 1
ATOM 4874 O O . GLU B 2 396 ? 66.539 31.268 54.015 1.00 77.05 396 GLU B O 1
ATOM 4880 N N . ALA B 2 397 ? 66.386 32.453 52.105 1.00 57.56 397 ALA B N 1
ATOM 4881 C CA . ALA B 2 397 ? 65.972 31.287 51.332 1.00 61.68 397 ALA B CA 1
ATOM 4882 C C . ALA B 2 397 ? 67.151 30.367 51.043 1.00 68.80 397 ALA B C 1
ATOM 4883 O O . ALA B 2 397 ? 66.997 29.140 51.024 1.00 80.45 397 ALA B O 1
ATOM 4885 N N . ASP B 2 398 ? 68.337 30.938 50.815 1.00 73.65 398 ASP B N 1
ATOM 4886 C CA . ASP B 2 398 ? 69.512 30.115 50.548 1.00 74.95 398 ASP B CA 1
ATOM 4887 C C . ASP B 2 398 ? 69.966 29.357 51.789 1.00 72.86 398 ASP B C 1
ATOM 4888 O O . ASP B 2 398 ? 70.500 28.248 51.674 1.00 74.10 398 ASP B O 1
ATOM 4893 N N . ALA B 2 399 ? 69.769 29.934 52.976 1.00 70.36 399 ALA B N 1
ATOM 4894 C CA . ALA B 2 399 ? 70.165 29.249 54.201 1.00 71.30 399 ALA B CA 1
ATOM 4895 C C . ALA B 2 399 ? 69.221 28.101 54.533 1.00 85.36 399 ALA B C 1
ATOM 4896 O O . ALA B 2 399 ? 69.659 27.076 55.068 1.00 94.16 399 ALA B O 1
ATOM 4898 N N . ALA B 2 400 ? 67.931 28.249 54.224 1.00 88.68 400 ALA B N 1
ATOM 4899 C CA . ALA B 2 400 ? 66.974 27.186 54.512 1.00 89.84 400 ALA B CA 1
ATOM 4900 C C . ALA B 2 400 ? 67.193 25.987 53.598 1.00 89.61 400 ALA B C 1
ATOM 4901 O O . ALA B 2 400 ? 67.202 24.838 54.057 1.00 93.08 400 ALA B O 1
ATOM 4903 N N . LYS B 2 401 ? 67.371 26.234 52.298 1.00 87.32 401 LYS B N 1
ATOM 4904 C CA . LYS B 2 401 ? 67.555 25.135 51.354 1.00 87.23 401 LYS B CA 1
ATOM 4905 C C . LYS B 2 401 ? 68.868 24.403 51.602 1.00 94.36 401 LYS B C 1
ATOM 4906 O O . LYS B 2 401 ? 68.934 23.175 51.475 1.00 97.68 401 LYS B O 1
ATOM 4908 N N . LYS B 2 402 ? 69.919 25.135 51.958 1.00 94.53 402 LYS B N 1
ATOM 4909 C CA . LYS B 2 402 ? 71.217 24.527 52.229 1.00 87.80 402 LYS B CA 1
ATOM 4910 C C . LYS B 2 402 ? 71.705 24.887 53.628 1.00 78.86 402 LYS B C 1
ATOM 4911 O O . LYS B 2 402 ? 71.077 24.530 54.625 1.00 74.74 402 LYS B O 1
ATOM 4913 N N . MET C 1 1 ? 76.927 68.395 116.208 1.00 92.56 1 MET C N 1
ATOM 4914 C CA . MET C 1 1 ? 77.926 68.331 115.145 1.00 89.97 1 MET C CA 1
ATOM 4915 C C . MET C 1 1 ? 77.993 66.958 114.448 1.00 84.84 1 MET C C 1
ATOM 4916 O O . MET C 1 1 ? 77.923 66.901 113.220 1.00 82.41 1 MET C O 1
ATOM 4918 N N . PRO C 1 2 ? 78.125 65.855 115.195 1.00 77.71 2 PRO C N 1
ATOM 4919 C CA . PRO C 1 2 ? 78.186 64.548 114.533 1.00 67.51 2 PRO C CA 1
ATOM 4920 C C . PRO C 1 2 ? 76.795 64.021 114.218 1.00 66.95 2 PRO C C 1
ATOM 4921 O O . PRO C 1 2 ? 75.858 64.166 115.007 1.00 67.88 2 PRO C O 1
ATOM 4925 N N . LYS C 1 3 ? 76.667 63.405 113.046 1.00 62.08 3 LYS C N 1
ATOM 4926 C CA . LYS C 1 3 ? 75.388 62.848 112.633 1.00 51.92 3 LYS C CA 1
ATOM 4927 C C . LYS C 1 3 ? 75.064 61.593 113.435 1.00 40.82 3 LYS C C 1
ATOM 4928 O O . LYS C 1 3 ? 75.952 60.837 113.838 1.00 55.54 3 LYS C O 1
ATOM 4934 N N . THR C 1 4 ? 73.766 61.374 113.660 1.00 46.42 4 THR C N 1
ATOM 4935 C CA . THR C 1 4 ? 73.325 60.225 114.445 1.00 54.98 4 THR C CA 1
ATOM 4936 C C . THR C 1 4 ? 73.710 58.911 113.777 1.00 62.36 4 THR C C 1
ATOM 4937 O O . THR C 1 4 ? 74.118 57.958 114.455 1.00 69.72 4 THR C O 1
ATOM 4941 N N . LEU C 1 5 ? 73.599 58.844 112.447 1.00 55.16 5 LEU C N 1
ATOM 4942 C CA . LEU C 1 5 ? 73.797 57.578 111.745 1.00 47.64 5 LEU C CA 1
ATOM 4943 C C . LEU C 1 5 ? 75.213 57.046 111.929 1.00 48.55 5 LEU C C 1
ATOM 4944 O O . LEU C 1 5 ? 75.417 55.829 112.023 1.00 49.32 5 LEU C O 1
ATOM 4949 N N . THR C 1 6 ? 76.205 57.938 111.974 1.00 41.34 6 THR C N 1
ATOM 4950 C CA . THR C 1 6 ? 77.580 57.505 112.202 1.00 49.75 6 THR C CA 1
ATOM 4951 C C . THR C 1 6 ? 77.711 56.782 113.537 1.00 57.91 6 THR C C 1
ATOM 4952 O O . THR C 1 6 ? 78.334 55.717 113.626 1.00 48.03 6 THR C O 1
ATOM 4956 N N . GLU C 1 7 ? 77.106 57.342 114.587 1.00 56.83 7 GLU C N 1
ATOM 4957 C CA . GLU C 1 7 ? 77.269 56.788 115.926 1.00 59.29 7 GLU C CA 1
ATOM 4958 C C . GLU C 1 7 ? 76.509 55.478 116.087 1.00 56.06 7 GLU C C 1
ATOM 4959 O O . GLU C 1 7 ? 77.007 54.541 116.722 1.00 57.86 7 GLU C O 1
ATOM 4965 N N . LYS C 1 8 ? 75.302 55.393 115.521 1.00 54.64 8 LYS C N 1
ATOM 4966 C CA . LYS C 1 8 ? 74.513 54.170 115.641 1.00 47.04 8 LYS C CA 1
ATOM 4967 C C . LYS C 1 8 ? 75.209 52.992 114.973 1.00 43.48 8 LYS C C 1
ATOM 4968 O O . LYS C 1 8 ? 75.212 51.877 115.509 1.00 45.47 8 LYS C O 1
ATOM 4974 N N . LEU C 1 9 ? 75.810 53.219 113.803 1.00 42.55 9 LEU C N 1
ATOM 4975 C CA . LEU C 1 9 ? 76.475 52.136 113.088 1.00 45.16 9 LEU C CA 1
ATOM 4976 C C . LEU C 1 9 ? 77.823 51.785 113.706 1.00 50.27 9 LEU C C 1
ATOM 4977 O O . LEU C 1 9 ? 78.246 50.626 113.634 1.00 51.16 9 LEU C O 1
ATOM 4982 N N . ASN C 1 10 ? 78.508 52.760 114.311 1.00 53.74 10 ASN C N 1
ATOM 4983 C CA . ASN C 1 10 ? 79.721 52.447 115.059 1.00 55.07 10 ASN C CA 1
ATOM 4984 C C . ASN C 1 10 ? 79.424 51.538 116.245 1.00 57.48 10 ASN C C 1
ATOM 4985 O O . ASN C 1 10 ? 80.263 50.711 116.618 1.00 52.34 10 ASN C O 1
ATOM 4990 N N . ALA C 1 11 ? 78.240 51.676 116.846 1.00 59.87 11 ALA C N 1
ATOM 4991 C CA . ALA C 1 11 ? 77.879 50.834 117.981 1.00 58.03 11 ALA C CA 1
ATOM 4992 C C . ALA C 1 11 ? 77.717 49.378 117.561 1.00 61.27 11 ALA C C 1
ATOM 4993 O O . ALA C 1 11 ? 78.104 48.466 118.302 1.00 60.16 11 ALA C O 1
ATOM 4995 N N . ILE C 1 12 ? 77.138 49.138 116.382 1.00 67.67 12 ILE C N 1
ATOM 4996 C CA . ILE C 1 12 ? 77.033 47.774 115.868 1.00 64.65 12 ILE C CA 1
ATOM 4997 C C . ILE C 1 12 ? 78.421 47.205 115.604 1.00 57.60 12 ILE C C 1
ATOM 4998 O O . ILE C 1 12 ? 78.725 46.061 115.964 1.00 55.00 12 ILE C O 1
ATOM 5003 N N . LYS C 1 13 ? 79.284 48.002 114.970 1.00 56.97 13 LYS C N 1
ATOM 5004 C CA . LYS C 1 13 ? 80.654 47.570 114.713 1.00 54.46 13 LYS C CA 1
ATOM 5005 C C . LYS C 1 13 ? 81.408 47.316 116.013 1.00 57.41 13 LYS C C 1
ATOM 5006 O O . LYS C 1 13 ? 82.197 46.368 116.107 1.00 51.65 13 LYS C O 1
ATOM 5012 N N . ALA C 1 14 ? 81.165 48.145 117.031 1.00 61.88 14 ALA C N 1
ATOM 5013 C CA . ALA C 1 14 ? 81.881 48.004 118.294 1.00 59.63 14 ALA C CA 1
ATOM 5014 C C . ALA C 1 14 ? 81.529 46.698 118.994 1.00 55.81 14 ALA C C 1
ATOM 5015 O O . ALA C 1 14 ? 82.396 46.055 119.598 1.00 51.21 14 ALA C O 1
ATOM 5017 N N . ALA C 1 15 ? 80.265 46.285 118.920 1.00 57.51 15 ALA C N 1
ATOM 5018 C CA . ALA C 1 15 ? 79.810 45.034 119.514 1.00 53.17 15 ALA C CA 1
ATOM 5019 C C . ALA C 1 15 ? 80.243 43.805 118.717 1.00 57.06 15 ALA C C 1
ATOM 5020 O O . ALA C 1 15 ? 79.649 42.734 118.887 1.00 62.35 15 ALA C O 1
ATOM 5022 N N . GLY C 1 16 ? 81.249 43.918 117.851 1.00 59.18 16 GLY C N 1
ATOM 5023 C CA . GLY C 1 16 ? 81.679 42.772 117.062 1.00 61.00 16 GLY C CA 1
ATOM 5024 C C . GLY C 1 16 ? 80.622 42.231 116.124 1.00 65.66 16 GLY C C 1
ATOM 5025 O O . GLY C 1 16 ? 80.681 41.058 115.743 1.00 72.77 16 GLY C O 1
ATOM 5026 N N . LYS C 1 17 ? 79.658 43.058 115.734 1.00 63.75 17 LYS C N 1
ATOM 5027 C CA . LYS C 1 17 ? 78.557 42.643 114.880 1.00 58.23 17 LYS C CA 1
ATOM 5028 C C . LYS C 1 17 ? 78.667 43.320 113.523 1.00 51.63 17 LYS C C 1
ATOM 5029 O O . LYS C 1 17 ? 79.063 44.486 113.429 1.00 61.59 17 LYS C O 1
ATOM 5035 N N . GLY C 1 18 ? 78.313 42.579 112.478 1.00 49.92 18 GLY C N 1
ATOM 5036 C CA . GLY C 1 18 ? 78.252 43.165 111.156 1.00 43.71 18 GLY C CA 1
ATOM 5037 C C . GLY C 1 18 ? 77.028 44.050 111.007 1.00 38.98 18 GLY C C 1
ATOM 5038 O O . GLY C 1 18 ? 75.952 43.760 111.532 1.00 44.31 18 GLY C O 1
ATOM 5039 N N . ILE C 1 19 ? 77.205 45.153 110.293 1.00 41.77 19 ILE C N 1
ATOM 5040 C CA . ILE C 1 19 ? 76.103 46.063 110.007 1.00 40.03 19 ILE C CA 1
ATOM 5041 C C . ILE C 1 19 ? 75.228 45.446 108.926 1.00 35.36 19 ILE C C 1
ATOM 5042 O O . ILE C 1 19 ? 75.720 45.062 107.859 1.00 41.32 19 ILE C O 1
ATOM 5047 N N . PHE C 1 20 ? 73.930 45.336 109.200 1.00 36.29 20 PHE C N 1
ATOM 5048 C CA . PHE C 1 20 ? 72.980 44.758 108.257 1.00 43.33 20 PHE C CA 1
ATOM 5049 C C . PHE C 1 20 ? 71.904 45.786 107.940 1.00 47.39 20 PHE C C 1
ATOM 5050 O O . PHE C 1 20 ? 71.161 46.210 108.833 1.00 48.76 20 PHE C O 1
ATOM 5058 N N . VAL C 1 21 ? 71.815 46.176 106.673 1.00 41.15 21 VAL C N 1
ATOM 5059 C CA . VAL C 1 21 ? 70.888 47.218 106.236 1.00 30.69 21 VAL C CA 1
ATOM 5060 C C . VAL C 1 21 ? 69.988 46.682 105.128 1.00 34.63 21 VAL C C 1
ATOM 5061 O O . VAL C 1 21 ? 70.435 46.550 103.979 1.00 29.22 21 VAL C O 1
ATOM 5065 N N . PRO C 1 22 ? 68.731 46.349 105.415 1.00 34.36 22 PRO C N 1
ATOM 5066 C CA . PRO C 1 22 ? 67.815 45.976 104.335 1.00 28.74 22 PRO C CA 1
ATOM 5067 C C . PRO C 1 22 ? 67.471 47.170 103.461 1.00 28.55 22 PRO C C 1
ATOM 5068 O O . PRO C 1 22 ? 67.464 48.321 103.904 1.00 29.87 22 PRO C O 1
ATOM 5072 N N . TYR C 1 23 ? 67.177 46.878 102.198 1.00 36.34 23 TYR C N 1
ATOM 5073 C CA . TYR C 1 23 ? 66.755 47.877 101.224 1.00 32.48 23 TYR C CA 1
ATOM 5074 C C . TYR C 1 23 ? 65.370 47.493 100.726 1.00 39.42 23 TYR C C 1
ATOM 5075 O O . TYR C 1 23 ? 65.189 46.407 100.164 1.00 39.34 23 TYR C O 1
ATOM 5084 N N . ILE C 1 24 ? 64.396 48.370 100.951 1.00 33.39 24 ILE C N 1
ATOM 5085 C CA . ILE C 1 24 ? 63.038 48.166 100.473 1.00 40.90 24 ILE C CA 1
ATOM 5086 C C . ILE C 1 24 ? 62.636 49.370 99.634 1.00 35.26 24 ILE C C 1
ATOM 5087 O O . ILE C 1 24 ? 63.193 50.463 99.758 1.00 33.97 24 ILE C O 1
ATOM 5092 N N . MET C 1 25 ? 61.659 49.151 98.764 1.00 32.30 25 MET C N 1
ATOM 5093 C CA . MET C 1 25 ? 61.073 50.214 97.960 1.00 36.08 25 MET C CA 1
ATOM 5094 C C . MET C 1 25 ? 59.779 50.658 98.629 1.00 32.35 25 MET C C 1
ATOM 5095 O O . MET C 1 25 ? 58.852 49.856 98.787 1.00 44.44 25 MET C O 1
ATOM 5100 N N . ALA C 1 26 ? 59.727 51.922 99.039 1.00 30.65 26 ALA C N 1
ATOM 5101 C CA . ALA C 1 26 ? 58.516 52.457 99.646 1.00 32.79 26 ALA C CA 1
ATOM 5102 C C . ALA C 1 26 ? 57.377 52.448 98.635 1.00 37.97 26 ALA C C 1
ATOM 5103 O O . ALA C 1 26 ? 57.544 52.860 97.484 1.00 39.13 26 ALA C O 1
ATOM 5105 N N . GLY C 1 27 ? 56.213 51.971 99.073 1.00 33.00 27 GLY C N 1
ATOM 5106 C CA . GLY C 1 27 ? 55.073 51.817 98.199 1.00 37.00 27 GLY C CA 1
ATOM 5107 C C . GLY C 1 27 ? 54.974 50.470 97.515 1.00 44.16 27 GLY C C 1
ATOM 5108 O O . GLY C 1 27 ? 53.936 50.177 96.906 1.00 43.70 27 GLY C O 1
ATOM 5109 N N . ASP C 1 28 ? 56.019 49.643 97.587 1.00 39.61 28 ASP C N 1
ATOM 5110 C CA . ASP C 1 28 ? 55.985 48.290 97.031 1.00 45.37 28 ASP C CA 1
ATOM 5111 C C . ASP C 1 28 ? 55.307 47.381 98.051 1.00 47.30 28 ASP C C 1
ATOM 5112 O O . ASP C 1 28 ? 55.943 46.645 98.810 1.00 36.99 28 ASP C O 1
ATOM 5117 N N . HIS C 1 29 ? 53.979 47.441 98.057 1.00 50.16 29 HIS C N 1
ATOM 5118 C CA . HIS C 1 29 ? 53.173 46.749 99.051 1.00 48.05 29 HIS C CA 1
ATOM 5119 C C . HIS C 1 29 ? 51.756 46.646 98.508 1.00 49.44 29 HIS C C 1
ATOM 5120 O O . HIS C 1 29 ? 51.356 47.420 97.634 1.00 45.31 29 HIS C O 1
ATOM 5127 N N . GLU C 1 30 ? 51.005 45.670 99.030 1.00 51.53 30 GLU C N 1
ATOM 5128 C CA . GLU C 1 30 ? 49.626 45.471 98.589 1.00 51.68 30 GLU C CA 1
ATOM 5129 C C . GLU C 1 30 ? 48.809 46.752 98.702 1.00 47.55 30 GLU C C 1
ATOM 5130 O O . GLU C 1 30 ? 47.995 47.060 97.824 1.00 42.62 30 GLU C O 1
ATOM 5136 N N . LYS C 1 31 ? 49.012 47.510 99.779 1.00 43.45 31 LYS C N 1
ATOM 5137 C CA . LYS C 1 31 ? 48.305 48.765 99.996 1.00 45.08 31 LYS C CA 1
ATOM 5138 C C . LYS C 1 31 ? 49.244 49.968 99.936 1.00 34.41 31 LYS C C 1
ATOM 5139 O O . LYS C 1 31 ? 49.025 50.970 100.621 1.00 38.64 31 LYS C O 1
ATOM 5145 N N . GLY C 1 32 ? 50.293 49.874 99.121 1.00 35.61 32 GLY C N 1
ATOM 5146 C CA . GLY C 1 32 ? 51.137 51.029 98.851 1.00 39.33 32 GLY C CA 1
ATOM 5147 C C . GLY C 1 32 ? 51.881 51.515 100.081 1.00 46.79 32 GLY C C 1
ATOM 5148 O O . GLY C 1 32 ? 52.387 50.728 100.889 1.00 52.65 32 GLY C O 1
ATOM 5149 N N . LEU C 1 33 ? 51.950 52.843 100.222 1.00 43.12 33 LEU C N 1
ATOM 5150 C CA . LEU C 1 33 ? 52.637 53.450 101.357 1.00 37.58 33 LEU C CA 1
ATOM 5151 C C . LEU C 1 33 ? 51.976 53.113 102.687 1.00 40.16 33 LEU C C 1
ATOM 5152 O O . LEU C 1 33 ? 52.603 53.288 103.738 1.00 41.24 33 LEU C O 1
ATOM 5157 N N . ASP C 1 34 ? 50.728 52.641 102.669 1.00 38.46 34 ASP C N 1
ATOM 5158 C CA . ASP C 1 34 ? 50.067 52.248 103.908 1.00 36.88 34 ASP C CA 1
ATOM 5159 C C . ASP C 1 34 ? 50.678 50.991 104.511 1.00 36.73 34 ASP C C 1
ATOM 5160 O O . ASP C 1 34 ? 50.425 50.696 105.684 1.00 47.56 34 ASP C O 1
ATOM 5165 N N . GLY C 1 35 ? 51.471 50.252 103.744 1.00 31.90 35 GLY C N 1
ATOM 5166 C CA . GLY C 1 35 ? 52.202 49.111 104.243 1.00 36.46 35 GLY C CA 1
ATOM 5167 C C . GLY C 1 35 ? 53.623 49.405 104.666 1.00 36.97 35 GLY C C 1
ATOM 5168 O O . GLY C 1 35 ? 54.358 48.474 105.013 1.00 41.74 35 GLY C O 1
ATOM 5169 N N . LEU C 1 36 ? 54.037 50.675 104.653 1.00 33.55 36 LEU C N 1
ATOM 5170 C CA . LEU C 1 36 ? 55.417 51.005 104.999 1.00 37.72 36 LEU C CA 1
ATOM 5171 C C . LEU C 1 36 ? 55.682 50.803 106.486 1.00 41.88 36 LEU C C 1
ATOM 5172 O O . LEU C 1 36 ? 56.744 50.297 106.868 1.00 44.29 36 LEU C O 1
ATOM 5177 N N . ALA C 1 37 ? 54.734 51.198 107.341 1.00 36.15 37 ALA C N 1
ATOM 5178 C CA . ALA C 1 37 ? 54.894 50.987 108.777 1.00 36.86 37 ALA C CA 1
ATOM 5179 C C . ALA C 1 37 ? 55.048 49.508 109.102 1.00 38.24 37 ALA C C 1
ATOM 5180 O O . ALA C 1 37 ? 55.910 49.124 109.901 1.00 40.49 37 ALA C O 1
ATOM 5182 N N . GLU C 1 38 ? 54.219 48.664 108.486 1.00 37.90 38 GLU C N 1
ATOM 5183 C CA . GLU C 1 38 ? 54.293 47.227 108.723 1.00 38.96 38 GLU C CA 1
ATOM 5184 C C . GLU C 1 38 ? 55.658 46.671 108.333 1.00 43.34 38 GLU C C 1
ATOM 5185 O O . GLU C 1 38 ? 56.267 45.901 109.085 1.00 37.72 38 GLU C O 1
ATOM 5191 N N . THR C 1 39 ? 56.157 47.055 107.155 1.00 45.25 39 THR C N 1
ATOM 5192 C CA . THR C 1 39 ? 57.434 46.524 106.687 1.00 38.49 39 THR C CA 1
ATOM 5193 C C . THR C 1 39 ? 58.584 46.976 107.580 1.00 41.67 39 THR C C 1
ATOM 5194 O O . THR C 1 39 ? 59.508 46.201 107.855 1.00 43.51 39 THR C O 1
ATOM 5198 N N . ILE C 1 40 ? 58.545 48.226 108.044 1.00 44.50 40 ILE C N 1
ATOM 5199 C CA . ILE C 1 40 ? 59.628 48.742 108.877 1.00 44.02 40 ILE C CA 1
ATOM 5200 C C . ILE C 1 40 ? 59.652 48.028 110.224 1.00 43.87 40 ILE C C 1
ATOM 5201 O O . ILE C 1 40 ? 60.702 47.554 110.673 1.00 47.30 40 ILE C O 1
ATOM 5206 N N . HIS C 1 41 ? 58.496 47.936 110.886 1.00 45.16 41 HIS C N 1
ATOM 5207 C CA . HIS C 1 41 ? 58.434 47.251 112.174 1.00 56.15 41 HIS C CA 1
ATOM 5208 C C . HIS C 1 41 ? 58.731 45.764 112.034 1.00 52.99 41 HIS C C 1
ATOM 5209 O O . HIS C 1 41 ? 59.223 45.140 112.981 1.00 58.33 41 HIS C O 1
ATOM 5216 N N . PHE C 1 42 ? 58.436 45.179 110.871 1.00 54.81 42 PHE C N 1
ATOM 5217 C CA . PHE C 1 42 ? 58.838 43.800 110.615 1.00 46.74 42 PHE C CA 1
ATOM 5218 C C . PHE C 1 42 ? 60.355 43.668 110.604 1.00 39.96 42 PHE C C 1
ATOM 5219 O O . PHE C 1 42 ? 60.909 42.716 111.165 1.00 44.16 42 PHE C O 1
ATOM 5227 N N . LEU C 1 43 ? 61.044 44.623 109.977 1.00 36.50 43 LEU C N 1
ATOM 5228 C CA . LEU C 1 43 ? 62.500 44.609 109.954 1.00 39.54 43 LEU C CA 1
ATOM 5229 C C . LEU C 1 43 ? 63.098 45.106 111.266 1.00 42.20 43 LEU C C 1
ATOM 5230 O O . LEU C 1 43 ? 64.194 44.676 111.643 1.00 42.72 43 LEU C O 1
ATOM 5235 N N . GLU C 1 44 ? 62.400 46.000 111.971 1.00 36.31 44 GLU C N 1
ATOM 5236 C CA . GLU C 1 44 ? 62.893 46.471 113.262 1.00 41.85 44 GLU C CA 1
ATOM 5237 C C . GLU C 1 44 ? 62.931 45.340 114.281 1.00 41.59 44 GLU C C 1
ATOM 5238 O O . GLU C 1 44 ? 63.909 45.196 115.024 1.00 37.58 44 GLU C O 1
ATOM 5244 N N . ASP C 1 45 ? 61.880 44.519 114.322 1.00 41.58 45 ASP C N 1
ATOM 5245 C CA . ASP C 1 45 ? 61.823 43.405 115.260 1.00 48.36 45 ASP C CA 1
ATOM 5246 C C . ASP C 1 45 ? 62.842 42.319 114.950 1.00 47.90 45 ASP C C 1
ATOM 5247 O O . ASP C 1 45 ? 63.059 41.440 115.790 1.00 49.78 45 ASP C O 1
ATOM 5252 N N . LEU C 1 46 ? 63.467 42.353 113.777 1.00 47.21 46 LEU C N 1
ATOM 5253 C CA . LEU C 1 46 ? 64.570 41.459 113.461 1.00 46.45 46 LEU C CA 1
ATOM 5254 C C . LEU C 1 46 ? 65.922 42.042 113.856 1.00 42.09 46 LEU C C 1
ATOM 5255 O O . LEU C 1 46 ? 66.944 41.363 113.702 1.00 46.65 46 LEU C O 1
ATOM 5260 N N . GLY C 1 47 ? 65.950 43.276 114.354 1.00 33.79 47 GLY C N 1
ATOM 5261 C CA . GLY C 1 47 ? 67.170 43.850 114.888 1.00 35.52 47 GLY C CA 1
ATOM 5262 C C . GLY C 1 47 ? 68.147 44.375 113.863 1.00 41.38 47 GLY C C 1
ATOM 5263 O O . GLY C 1 47 ? 69.356 44.377 114.117 1.00 48.35 47 GLY C O 1
ATOM 5264 N N . VAL C 1 48 ? 67.661 44.834 112.708 1.00 33.30 48 VAL C N 1
ATOM 5265 C CA . VAL C 1 48 ? 68.565 45.310 111.669 1.00 27.59 48 VAL C CA 1
ATOM 5266 C C . VAL C 1 48 ? 69.174 46.650 112.070 1.00 34.87 48 VAL C C 1
ATOM 5267 O O . VAL C 1 48 ? 68.645 47.389 112.910 1.00 39.17 48 VAL C O 1
ATOM 5271 N N . SER C 1 49 ? 70.311 46.965 111.448 1.00 38.38 49 SER C N 1
ATOM 5272 C CA . SER C 1 49 ? 71.061 48.164 111.810 1.00 31.29 49 SER C CA 1
ATOM 5273 C C . SER C 1 49 ? 70.350 49.424 111.330 1.00 40.59 49 SER C C 1
ATOM 5274 O O . SER C 1 49 ? 70.014 50.306 112.128 1.00 36.41 49 SER C O 1
ATOM 5277 N N . ALA C 1 50 ? 70.121 49.527 110.022 1.00 44.31 50 ALA C N 1
ATOM 5278 C CA . ALA C 1 50 ? 69.389 50.639 109.434 1.00 39.14 50 ALA C CA 1
ATOM 5279 C C . ALA C 1 50 ? 68.544 50.108 108.284 1.00 44.81 50 ALA C C 1
ATOM 5280 O O . ALA C 1 50 ? 68.692 48.961 107.857 1.00 47.88 50 ALA C O 1
ATOM 5282 N N . ILE C 1 51 ? 67.645 50.950 107.781 1.00 40.20 51 ILE C N 1
ATOM 5283 C CA . ILE C 1 51 ? 66.735 50.577 106.702 1.00 38.95 51 ILE C CA 1
ATOM 5284 C C . ILE C 1 51 ? 66.895 51.577 105.568 1.00 37.12 51 ILE C C 1
ATOM 5285 O O . ILE C 1 51 ? 66.631 52.772 105.746 1.00 38.85 51 ILE C O 1
ATOM 5290 N N . GLU C 1 52 ? 67.317 51.089 104.404 1.00 38.75 52 GLU C N 1
ATOM 5291 C CA . GLU C 1 52 ? 67.355 51.912 103.202 1.00 32.80 52 GLU C CA 1
ATOM 5292 C C . GLU C 1 52 ? 65.970 51.915 102.569 1.00 26.87 52 GLU C C 1
ATOM 5293 O O . GLU C 1 52 ? 65.448 50.857 102.203 1.00 30.85 52 GLU C O 1
ATOM 5299 N N . VAL C 1 53 ? 65.373 53.098 102.450 1.00 33.20 53 VAL C N 1
ATOM 5300 C CA . VAL C 1 53 ? 64.004 53.258 101.968 1.00 36.56 53 VAL C CA 1
ATOM 5301 C C . VAL C 1 53 ? 64.051 53.998 100.637 1.00 33.01 53 VAL C C 1
ATOM 5302 O O . VAL C 1 53 ? 64.533 55.135 100.565 1.00 29.71 53 VAL C O 1
ATOM 5306 N N . GLY C 1 54 ? 63.538 53.361 99.589 1.00 30.14 54 GLY C N 1
ATOM 5307 C CA . GLY C 1 54 ? 63.651 53.895 98.245 1.00 32.16 54 GLY C CA 1
ATOM 5308 C C . GLY C 1 54 ? 62.446 54.721 97.823 1.00 34.26 54 GLY C C 1
ATOM 5309 O O . GLY C 1 54 ? 61.309 54.426 98.191 1.00 27.60 54 GLY C O 1
ATOM 5310 N N . ILE C 1 55 ? 62.717 55.769 97.054 1.00 37.55 55 ILE C N 1
ATOM 5311 C CA . ILE C 1 55 ? 61.686 56.562 96.388 1.00 29.82 55 ILE C CA 1
ATOM 5312 C C . ILE C 1 55 ? 61.634 56.117 94.933 1.00 36.26 55 ILE C C 1
ATOM 5313 O O . ILE C 1 55 ? 62.640 56.259 94.218 1.00 41.33 55 ILE C O 1
ATOM 5318 N N . PRO C 1 56 ? 60.512 55.581 94.451 1.00 35.94 56 PRO C N 1
ATOM 5319 C CA . PRO C 1 56 ? 60.475 55.073 93.075 1.00 24.08 56 PRO C CA 1
ATOM 5320 C C . PRO C 1 56 ? 60.570 56.197 92.054 1.00 32.63 56 PRO C C 1
ATOM 5321 O O . PRO C 1 56 ? 60.004 57.278 92.234 1.00 41.51 56 PRO C O 1
ATOM 5325 N N . PHE C 1 57 ? 61.301 55.926 90.974 1.00 35.62 57 PHE C N 1
ATOM 5326 C CA . PHE C 1 57 ? 61.513 56.878 89.894 1.00 31.57 57 PHE C CA 1
ATOM 5327 C C . PHE C 1 57 ? 61.326 56.172 88.558 1.00 38.16 57 PHE C C 1
ATOM 5328 O O . PHE C 1 57 ? 61.661 54.992 88.415 1.00 30.92 57 PHE C O 1
ATOM 5336 N N . SER C 1 58 ? 60.793 56.904 87.577 1.00 43.30 58 SER C N 1
ATOM 5337 C CA . SER C 1 58 ? 60.370 56.286 86.324 1.00 38.23 58 SER C CA 1
ATOM 5338 C C . SER C 1 58 ? 61.538 55.827 85.459 1.00 39.85 58 SER C C 1
ATOM 5339 O O . SER C 1 58 ? 61.337 54.992 84.570 1.00 37.60 58 SER C O 1
ATOM 5342 N N . ASP C 1 59 ? 62.742 56.351 85.681 1.00 40.22 59 ASP C N 1
ATOM 5343 C CA . ASP C 1 59 ? 63.905 56.037 84.847 1.00 41.06 59 ASP C CA 1
ATOM 5344 C C . ASP C 1 59 ? 65.134 55.829 85.725 1.00 38.66 59 ASP C C 1
ATOM 5345 O O . ASP C 1 59 ? 66.047 56.662 85.755 1.00 38.68 59 ASP C O 1
ATOM 5350 N N . PRO C 1 60 ? 65.198 54.709 86.445 1.00 30.43 60 PRO C N 1
ATOM 5351 C CA . PRO C 1 60 ? 66.389 54.430 87.255 1.00 35.83 60 PRO C CA 1
ATOM 5352 C C . PRO C 1 60 ? 67.573 54.038 86.386 1.00 36.63 60 PRO C C 1
ATOM 5353 O O . PRO C 1 60 ? 67.419 53.548 85.265 1.00 46.39 60 PRO C O 1
ATOM 5357 N N . VAL C 1 61 ? 68.774 54.264 86.918 1.00 42.55 61 VAL C N 1
ATOM 5358 C CA . VAL C 1 61 ? 70.000 54.018 86.164 1.00 45.15 61 VAL C CA 1
ATOM 5359 C C . VAL C 1 61 ? 70.971 53.160 86.966 1.00 41.98 61 VAL C C 1
ATOM 5360 O O . VAL C 1 61 ? 71.952 52.645 86.418 1.00 51.52 61 VAL C O 1
ATOM 5364 N N . ALA C 1 62 ? 70.713 52.998 88.265 1.00 44.02 62 ALA C N 1
ATOM 5365 C CA . ALA C 1 62 ? 71.650 52.315 89.148 1.00 50.43 62 ALA C CA 1
ATOM 5366 C C . ALA C 1 62 ? 71.056 51.123 89.886 1.00 54.68 62 ALA C C 1
ATOM 5367 O O . ALA C 1 62 ? 71.758 50.511 90.700 1.00 61.64 62 ALA C O 1
ATOM 5369 N N . ASP C 1 63 ? 69.801 50.770 89.633 1.00 58.03 63 ASP C N 1
ATOM 5370 C CA . ASP C 1 63 ? 69.155 49.665 90.323 1.00 54.08 63 ASP C CA 1
ATOM 5371 C C . ASP C 1 63 ? 69.191 48.398 89.478 1.00 47.07 63 ASP C C 1
ATOM 5372 O O . ASP C 1 63 ? 69.198 48.449 88.245 1.00 48.99 63 ASP C O 1
ATOM 5377 N N . GLY C 1 64 ? 69.222 47.257 90.162 1.00 39.99 64 GLY C N 1
ATOM 5378 C CA . GLY C 1 64 ? 69.089 45.976 89.511 1.00 22.24 64 GLY C CA 1
ATOM 5379 C C . GLY C 1 64 ? 67.656 45.712 89.109 1.00 35.61 64 GLY C C 1
ATOM 5380 O O . GLY C 1 64 ? 66.720 46.422 89.503 1.00 37.79 64 GLY C O 1
ATOM 5381 N N . PRO C 1 65 ? 67.460 44.665 88.302 1.00 34.68 65 PRO C N 1
ATOM 5382 C CA . PRO C 1 65 ? 66.117 44.407 87.752 1.00 39.54 65 PRO C CA 1
ATOM 5383 C C . PRO C 1 65 ? 65.049 44.162 88.807 1.00 37.13 65 PRO C C 1
ATOM 5384 O O . PRO C 1 65 ? 63.882 44.502 88.576 1.00 33.94 65 PRO C O 1
ATOM 5388 N N . VAL C 1 66 ? 65.404 43.589 89.958 1.00 40.72 66 VAL C N 1
ATOM 5389 C CA . VAL C 1 66 ? 64.418 43.383 91.015 1.00 38.12 66 VAL C CA 1
ATOM 5390 C C . VAL C 1 66 ? 63.955 44.722 91.579 1.00 39.32 66 VAL C C 1
ATOM 5391 O O . VAL C 1 66 ? 62.757 44.944 91.791 1.00 44.86 66 VAL C O 1
ATOM 5395 N N . ILE C 1 67 ? 64.896 45.635 91.825 1.00 38.82 67 ILE C N 1
ATOM 5396 C CA . ILE C 1 67 ? 64.537 46.940 92.373 1.00 33.64 67 ILE C CA 1
ATOM 5397 C C . ILE C 1 67 ? 63.813 47.780 91.327 1.00 31.23 67 ILE C C 1
ATOM 5398 O O . ILE C 1 67 ? 62.911 48.560 91.655 1.00 32.52 67 ILE C O 1
ATOM 5403 N N . GLU C 1 68 ? 64.196 47.639 90.055 1.00 36.62 68 GLU C N 1
ATOM 5404 C CA . GLU C 1 68 ? 63.490 48.343 88.989 1.00 38.24 68 GLU C CA 1
ATOM 5405 C C . GLU C 1 68 ? 62.020 47.944 88.948 1.00 36.25 68 GLU C C 1
ATOM 5406 O O . GLU C 1 68 ? 61.141 48.799 88.787 1.00 42.73 68 GLU C O 1
ATOM 5412 N N . GLU C 1 69 ? 61.733 46.649 89.103 1.00 40.36 69 GLU C N 1
ATOM 5413 C CA . GLU C 1 69 ? 60.347 46.194 89.119 1.00 41.54 69 GLU C CA 1
ATOM 5414 C C . GLU C 1 69 ? 59.612 46.705 90.350 1.00 41.21 69 GLU C C 1
ATOM 5415 O O . GLU C 1 69 ? 58.424 47.044 90.273 1.00 34.82 69 GLU C O 1
ATOM 5421 N N . ALA C 1 70 ? 60.297 46.760 91.496 1.00 39.07 70 ALA C N 1
ATOM 5422 C CA . ALA C 1 70 ? 59.668 47.284 92.704 1.00 27.24 70 ALA C CA 1
ATOM 5423 C C . ALA C 1 70 ? 59.281 48.746 92.530 1.00 31.03 70 ALA C C 1
ATOM 5424 O O . ALA C 1 70 ? 58.243 49.185 93.038 1.00 34.36 70 ALA C O 1
ATOM 5426 N N . GLY C 1 71 ? 60.106 49.515 91.816 1.00 36.57 71 GLY C N 1
ATOM 5427 C CA . GLY C 1 71 ? 59.754 50.897 91.537 1.00 38.63 71 GLY C CA 1
ATOM 5428 C C . GLY C 1 71 ? 58.519 51.019 90.665 1.00 38.68 71 GLY C C 1
ATOM 5429 O O . GLY C 1 71 ? 57.681 51.899 90.880 1.00 29.86 71 GLY C O 1
ATOM 5430 N N . LEU C 1 72 ? 58.385 50.135 89.672 1.00 29.91 72 LEU C N 1
ATOM 5431 C CA . LEU C 1 72 ? 57.195 50.144 88.827 1.00 29.49 72 LEU C CA 1
ATOM 5432 C C . LEU C 1 72 ? 55.950 49.785 89.629 1.00 33.62 72 LEU C C 1
ATOM 5433 O O . LEU C 1 72 ? 54.906 50.435 89.500 1.00 37.03 72 LEU C O 1
ATOM 5438 N N . ARG C 1 73 ? 56.043 48.742 90.459 1.00 28.71 73 ARG C N 1
ATOM 5439 C CA . ARG C 1 73 ? 54.926 48.376 91.325 1.00 28.33 73 ARG C CA 1
ATOM 5440 C C . ARG C 1 73 ? 54.517 49.540 92.217 1.00 32.56 73 ARG C C 1
ATOM 5441 O O . ARG C 1 73 ? 53.323 49.781 92.430 1.00 45.94 73 ARG C O 1
ATOM 5449 N N . SER C 1 74 ? 55.498 50.281 92.737 1.00 34.86 74 SER C N 1
ATOM 5450 C CA . SER C 1 74 ? 55.204 51.359 93.673 1.00 26.89 74 SER C CA 1
ATOM 5451 C C . SER C 1 74 ? 54.576 52.556 92.970 1.00 31.66 74 SER C C 1
ATOM 5452 O O . SER C 1 74 ? 53.691 53.215 93.529 1.00 33.60 74 SER C O 1
ATOM 5455 N N . LEU C 1 75 ? 55.020 52.858 91.747 1.00 38.70 75 LEU C N 1
ATOM 5456 C CA . LEU C 1 75 ? 54.473 54.008 91.035 1.00 32.17 75 LEU C CA 1
ATOM 5457 C C . LEU C 1 75 ? 53.018 53.789 90.644 1.00 31.40 75 LEU C C 1
ATOM 5458 O O . LEU C 1 75 ? 52.274 54.762 90.472 1.00 36.14 75 LEU C O 1
ATOM 5463 N N . ALA C 1 76 ? 52.598 52.529 90.496 1.00 30.59 76 ALA C N 1
ATOM 5464 C CA . ALA C 1 76 ? 51.200 52.244 90.184 1.00 31.02 76 ALA C CA 1
ATOM 5465 C C . ALA C 1 76 ? 50.278 52.727 91.297 1.00 36.51 76 ALA C C 1
ATOM 5466 O O . ALA C 1 76 ? 49.193 53.256 91.029 1.00 37.82 76 ALA C O 1
ATOM 5468 N N . HIS C 1 77 ? 50.696 52.559 92.555 1.00 30.36 77 HIS C N 1
ATOM 5469 C CA . HIS C 1 77 ? 49.957 53.111 93.685 1.00 37.70 77 HIS C CA 1
ATOM 5470 C C . HIS C 1 77 ? 50.003 54.632 93.733 1.00 41.33 77 HIS C C 1
ATOM 5471 O O . HIS C 1 77 ? 49.317 55.227 94.570 1.00 42.66 77 HIS C O 1
ATOM 5478 N N . GLY C 1 78 ? 50.789 55.272 92.873 1.00 43.72 78 GLY C N 1
ATOM 5479 C CA . GLY C 1 78 ? 50.928 56.712 92.919 1.00 40.01 78 GLY C CA 1
ATOM 5480 C C . GLY C 1 78 ? 51.937 57.211 93.923 1.00 43.18 78 GLY C C 1
ATOM 5481 O O . GLY C 1 78 ? 51.853 58.369 94.343 1.00 39.66 78 GLY C O 1
ATOM 5482 N N . THR C 1 79 ? 52.891 56.371 94.322 1.00 38.88 79 THR C N 1
ATOM 5483 C CA . THR C 1 79 ? 53.876 56.763 95.320 1.00 38.96 79 THR C CA 1
ATOM 5484 C C . THR C 1 79 ? 54.670 57.973 94.847 1.00 35.59 79 THR C C 1
ATOM 5485 O O . THR C 1 79 ? 55.212 57.984 93.738 1.00 35.50 79 THR C O 1
ATOM 5489 N N . SER C 1 80 ? 54.732 58.994 95.694 1.00 28.96 80 SER C N 1
ATOM 5490 C CA . SER C 1 80 ? 55.479 60.205 95.406 1.00 32.77 80 SER C CA 1
ATOM 5491 C C . SER C 1 80 ? 56.320 60.570 96.618 1.00 30.49 80 SER C C 1
ATOM 5492 O O . SER C 1 80 ? 56.082 60.094 97.731 1.00 37.69 80 SER C O 1
ATOM 5495 N N . THR C 1 81 ? 57.319 61.424 96.382 1.00 31.29 81 THR C N 1
ATOM 5496 C CA . THR C 1 81 ? 58.119 61.948 97.484 1.00 31.75 81 THR C CA 1
ATOM 5497 C C . THR C 1 81 ? 57.238 62.657 98.504 1.00 39.11 81 THR C C 1
ATOM 5498 O O . THR C 1 81 ? 57.404 62.477 99.716 1.00 49.79 81 THR C O 1
ATOM 5502 N N . GLN C 1 82 ? 56.284 63.458 98.023 1.00 40.42 82 GLN C N 1
ATOM 5503 C CA . GLN C 1 82 ? 55.385 64.187 98.912 1.00 44.15 82 GLN C CA 1
ATOM 5504 C C . GLN C 1 82 ? 54.606 63.237 99.814 1.00 45.76 82 GLN C C 1
ATOM 5505 O O . GLN C 1 82 ? 54.493 63.463 101.024 1.00 49.95 82 GLN C O 1
ATOM 5511 N N . ALA C 1 83 ? 54.062 62.162 99.239 1.00 37.36 83 ALA C N 1
ATOM 5512 C CA . ALA C 1 83 ? 53.275 61.224 100.032 1.00 36.79 83 ALA C CA 1
ATOM 5513 C C . ALA C 1 83 ? 54.149 60.412 100.982 1.00 42.07 83 ALA C C 1
ATOM 5514 O O . ALA C 1 83 ? 53.704 60.061 102.081 1.00 29.88 83 ALA C O 1
ATOM 5516 N N . LEU C 1 84 ? 55.386 60.103 100.582 1.00 37.20 84 LEU C N 1
ATOM 5517 C CA . LEU C 1 84 ? 56.294 59.402 101.484 1.00 36.31 84 LEU C CA 1
ATOM 5518 C C . LEU C 1 84 ? 56.655 60.268 102.684 1.00 38.50 84 LEU C C 1
ATOM 5519 O O . LEU C 1 84 ? 56.735 59.770 103.814 1.00 39.23 84 LEU C O 1
ATOM 5524 N N . VAL C 1 85 ? 56.886 61.563 102.456 1.00 42.21 85 VAL C N 1
ATOM 5525 C CA . VAL C 1 85 ? 57.144 62.488 103.557 1.00 33.12 85 VAL C CA 1
ATOM 5526 C C . VAL C 1 85 ? 55.986 62.466 104.547 1.00 36.75 85 VAL C C 1
ATOM 5527 O O . VAL C 1 85 ? 56.185 62.384 105.765 1.00 44.08 85 VAL C O 1
ATOM 5531 N N . GLU C 1 86 ? 54.757 62.527 104.031 1.00 43.50 86 GLU C N 1
ATOM 5532 C CA . GLU C 1 86 ? 53.578 62.479 104.890 1.00 45.83 86 GLU C CA 1
ATOM 5533 C C . GLU C 1 86 ? 53.509 61.166 105.662 1.00 46.03 86 GLU C C 1
ATOM 5534 O O . GLU C 1 86 ? 53.113 61.145 106.834 1.00 50.71 86 GLU C O 1
ATOM 5540 N N . THR C 1 87 ? 53.893 60.059 105.023 1.00 46.91 87 THR C N 1
ATOM 5541 C CA . THR C 1 87 ? 53.887 58.771 105.708 1.00 42.20 87 THR C CA 1
ATOM 5542 C C . THR C 1 87 ? 54.989 58.699 106.759 1.00 42.37 87 THR C C 1
ATOM 5543 O O . THR C 1 87 ? 54.763 58.202 107.869 1.00 48.78 87 THR C O 1
ATOM 5547 N N . LEU C 1 88 ? 56.183 59.203 106.434 1.00 40.59 88 LEU C N 1
ATOM 5548 C CA . LEU C 1 88 ? 57.309 59.115 107.361 1.00 40.39 88 LEU C CA 1
ATOM 5549 C C . LEU C 1 88 ? 57.081 59.939 108.623 1.00 52.11 88 LEU C C 1
ATOM 5550 O O . LEU C 1 88 ? 57.630 59.610 109.681 1.00 54.60 88 LEU C O 1
ATOM 5555 N N . LYS C 1 89 ? 56.285 61.009 108.537 1.00 55.64 89 LYS C N 1
ATOM 5556 C CA . LYS C 1 89 ? 55.996 61.811 109.720 1.00 49.43 89 LYS C CA 1
ATOM 5557 C C . LYS C 1 89 ? 55.153 61.057 110.740 1.00 48.88 89 LYS C C 1
ATOM 5558 O O . LYS C 1 89 ? 55.088 61.474 111.901 1.00 60.98 89 LYS C O 1
ATOM 5564 N N . THR C 1 90 ? 54.512 59.961 110.338 1.00 48.18 90 THR C N 1
ATOM 5565 C CA . THR C 1 90 ? 53.702 59.149 111.235 1.00 51.87 90 THR C CA 1
ATOM 5566 C C . THR C 1 90 ? 54.388 57.845 111.622 1.00 48.51 90 THR C C 1
ATOM 5567 O O . THR C 1 90 ? 53.774 57.010 112.294 1.00 55.44 90 THR C O 1
ATOM 5571 N N . ILE C 1 91 ? 55.639 57.649 111.215 1.00 46.17 91 ILE C N 1
ATOM 5572 C CA . ILE C 1 91 ? 56.368 56.412 111.466 1.00 51.45 91 ILE C CA 1
ATOM 5573 C C . ILE C 1 91 ? 57.232 56.596 112.705 1.00 55.61 91 ILE C C 1
ATOM 5574 O O . ILE C 1 91 ? 58.156 57.419 112.712 1.00 53.09 91 ILE C O 1
ATOM 5579 N N . GLU C 1 92 ? 56.941 55.825 113.749 1.00 59.12 92 GLU C N 1
ATOM 5580 C CA . GLU C 1 92 ? 57.772 55.774 114.943 1.00 62.82 92 GLU C CA 1
ATOM 5581 C C . GLU C 1 92 ? 58.630 54.518 114.900 1.00 55.16 92 GLU C C 1
ATOM 5582 O O . GLU C 1 92 ? 58.105 53.408 114.761 1.00 56.24 92 GLU C O 1
ATOM 5588 N N . THR C 1 93 ? 59.944 54.697 115.015 1.00 47.45 93 THR C N 1
ATOM 5589 C CA . THR C 1 93 ? 60.867 53.572 115.017 1.00 40.59 93 THR C CA 1
ATOM 5590 C C . THR C 1 93 ? 62.200 54.023 115.593 1.00 48.66 93 THR C C 1
ATOM 5591 O O . THR C 1 93 ? 62.592 55.186 115.456 1.00 51.30 93 THR C O 1
ATOM 5595 N N . GLU C 1 94 ? 62.887 53.088 116.247 1.00 48.94 94 GLU C N 1
ATOM 5596 C CA . GLU C 1 94 ? 64.233 53.325 116.748 1.00 52.95 94 GLU C CA 1
ATOM 5597 C C . GLU C 1 94 ? 65.301 53.066 115.696 1.00 51.72 94 GLU C C 1
ATOM 5598 O O . GLU C 1 94 ? 66.470 53.396 115.927 1.00 55.20 94 GLU C O 1
ATOM 5604 N N . ILE C 1 95 ? 64.928 52.493 114.561 1.00 43.66 95 ILE C N 1
ATOM 5605 C CA . ILE C 1 95 ? 65.888 52.196 113.497 1.00 41.91 95 ILE C CA 1
ATOM 5606 C C . ILE C 1 95 ? 66.115 53.461 112.672 1.00 38.95 95 ILE C C 1
ATOM 5607 O O . ILE C 1 95 ? 65.139 54.144 112.322 1.00 47.41 95 ILE C O 1
ATOM 5612 N N . PRO C 1 96 ? 67.360 53.811 112.359 1.00 42.75 96 PRO C N 1
ATOM 5613 C CA . PRO C 1 96 ? 67.597 54.949 111.462 1.00 40.23 96 PRO C CA 1
ATOM 5614 C C . PRO C 1 96 ? 67.258 54.597 110.020 1.00 37.85 96 PRO C C 1
ATOM 5615 O O . PRO C 1 96 ? 67.595 53.519 109.526 1.00 46.87 96 PRO C O 1
ATOM 5619 N N . LEU C 1 97 ? 66.581 55.523 109.348 1.00 31.13 97 LEU C N 1
ATOM 5620 C CA . LEU C 1 97 ? 66.149 55.338 107.970 1.00 35.27 97 LEU C CA 1
ATOM 5621 C C . LEU C 1 97 ? 67.052 56.121 107.025 1.00 36.46 97 LEU C C 1
ATOM 5622 O O . LEU C 1 97 ? 67.485 57.233 107.340 1.00 33.80 97 LEU C O 1
ATOM 5627 N N . VAL C 1 98 ? 67.330 55.532 105.865 1.00 34.21 98 VAL C N 1
ATOM 5628 C CA . VAL C 1 98 ? 68.188 56.133 104.849 1.00 31.49 98 VAL C CA 1
ATOM 5629 C C . VAL C 1 98 ? 67.382 56.219 103.560 1.00 42.74 98 VAL C C 1
ATOM 5630 O O . VAL C 1 98 ? 67.075 55.192 102.941 1.00 27.61 98 VAL C O 1
ATOM 5634 N N . ILE C 1 99 ? 67.037 57.441 103.154 1.00 41.35 99 ILE C N 1
ATOM 5635 C CA . ILE C 1 99 ? 66.267 57.634 101.932 1.00 26.69 99 ILE C CA 1
ATOM 5636 C C . ILE C 1 99 ? 67.151 57.369 100.722 1.00 30.77 99 ILE C C 1
ATOM 5637 O O . ILE C 1 99 ? 68.269 57.891 100.621 1.00 33.65 99 ILE C O 1
ATOM 5642 N N . MET C 1 100 ? 66.656 56.545 99.802 1.00 31.92 100 MET C N 1
ATOM 5643 C CA . MET C 1 100 ? 67.265 56.353 98.491 1.00 30.86 100 MET C CA 1
ATOM 5644 C C . MET C 1 100 ? 66.336 56.967 97.455 1.00 35.50 100 MET C C 1
ATOM 5645 O O . MET C 1 100 ? 65.182 56.546 97.321 1.00 33.63 100 MET C O 1
ATOM 5650 N N . THR C 1 101 ? 66.836 57.955 96.723 1.00 30.45 101 THR C N 1
ATOM 5651 C CA . THR C 1 101 ? 66.058 58.553 95.652 1.00 33.02 101 THR C CA 1
ATOM 5652 C C . THR C 1 101 ? 66.998 59.017 94.553 1.00 35.57 101 THR C C 1
ATOM 5653 O O . THR C 1 101 ? 68.102 59.495 94.827 1.00 35.78 101 THR C O 1
ATOM 5657 N N . TYR C 1 102 ? 66.564 58.846 93.311 1.00 32.79 102 TYR C N 1
ATOM 5658 C CA . TYR C 1 102 ? 67.224 59.536 92.220 1.00 26.20 102 TYR C CA 1
ATOM 5659 C C . TYR C 1 102 ? 66.914 61.026 92.319 1.00 28.08 102 TYR C C 1
ATOM 5660 O O . TYR C 1 102 ? 65.934 61.442 92.945 1.00 28.82 102 TYR C O 1
ATOM 5669 N N . PHE C 1 103 ? 67.780 61.839 91.715 1.00 18.87 103 PHE C N 1
ATOM 5670 C CA . PHE C 1 103 ? 67.800 63.253 92.075 1.00 26.50 103 PHE C CA 1
ATOM 5671 C C . PHE C 1 103 ? 66.548 63.997 91.624 1.00 30.62 103 PHE C C 1
ATOM 5672 O O . PHE C 1 103 ? 66.134 64.950 92.292 1.00 42.47 103 PHE C O 1
ATOM 5680 N N . ASN C 1 104 ? 65.927 63.586 90.517 1.00 22.12 104 ASN C N 1
ATOM 5681 C CA . ASN C 1 104 ? 64.837 64.388 89.960 1.00 31.04 104 ASN C CA 1
ATOM 5682 C C . ASN C 1 104 ? 63.635 64.508 90.890 1.00 32.51 104 ASN C C 1
ATOM 5683 O O . ASN C 1 104 ? 63.179 65.642 91.118 1.00 39.20 104 ASN C O 1
ATOM 5688 N N . PRO C 1 105 ? 63.062 63.424 91.440 1.00 25.36 105 PRO C N 1
ATOM 5689 C CA . PRO C 1 105 ? 61.940 63.616 92.379 1.00 27.99 105 PRO C CA 1
ATOM 5690 C C . PRO C 1 105 ? 62.301 64.511 93.549 1.00 32.12 105 PRO C C 1
ATOM 5691 O O . PRO C 1 105 ? 61.494 65.354 93.961 1.00 40.05 105 PRO C O 1
ATOM 5695 N N . LEU C 1 106 ? 63.509 64.347 94.092 1.00 32.71 106 LEU C N 1
ATOM 5696 C CA . LEU C 1 106 ? 63.999 65.255 95.122 1.00 33.24 106 LEU C CA 1
ATOM 5697 C C . LEU C 1 106 ? 64.126 66.676 94.585 1.00 33.43 106 LEU C C 1
ATOM 5698 O O . LEU C 1 106 ? 63.731 67.641 95.251 1.00 31.54 106 LEU C O 1
ATOM 5703 N N . PHE C 1 107 ? 64.666 66.817 93.373 1.00 29.66 107 PHE C N 1
ATOM 5704 C CA . PHE C 1 107 ? 64.856 68.134 92.774 1.00 29.24 107 PHE C CA 1
ATOM 5705 C C . PHE C 1 107 ? 63.526 68.848 92.567 1.00 38.94 107 PHE C C 1
ATOM 5706 O O . PHE C 1 107 ? 63.425 70.062 92.783 1.00 34.84 107 PHE C O 1
ATOM 5714 N N . GLN C 1 108 ? 62.491 68.111 92.154 1.00 36.72 108 GLN C N 1
ATOM 5715 C CA . GLN C 1 108 ? 61.179 68.720 91.959 1.00 26.50 108 GLN C CA 1
ATOM 5716 C C . GLN C 1 108 ? 60.541 69.096 93.290 1.00 29.11 108 GLN C C 1
ATOM 5717 O O . GLN C 1 108 ? 59.935 70.166 93.415 1.00 39.47 108 GLN C O 1
ATOM 5723 N N . TYR C 1 109 ? 60.663 68.225 94.294 1.00 34.01 109 TYR C N 1
ATOM 5724 C CA . TYR C 1 109 ? 60.128 68.532 95.616 1.00 32.16 109 TYR C CA 1
ATOM 5725 C C . TYR C 1 109 ? 60.844 69.719 96.245 1.00 33.33 109 TYR C C 1
ATOM 5726 O O . TYR C 1 109 ? 60.246 70.462 97.031 1.00 35.67 109 TYR C O 1
ATOM 5735 N N . GLY C 1 110 ? 62.113 69.919 95.904 1.00 38.69 110 GLY C N 1
ATOM 5736 C CA . GLY C 1 110 ? 62.930 70.912 96.569 1.00 43.99 110 GLY C CA 1
ATOM 5737 C C . GLY C 1 110 ? 63.756 70.271 97.663 1.00 42.09 110 GLY C C 1
ATOM 5738 O O . GLY C 1 110 ? 63.202 69.684 98.597 1.00 32.81 110 GLY C O 1
ATOM 5739 N N . VAL C 1 111 ? 65.083 70.365 97.553 1.00 48.65 111 VAL C N 1
ATOM 5740 C CA . VAL C 1 111 ? 65.956 69.698 98.515 1.00 41.52 111 VAL C CA 1
ATOM 5741 C C . VAL C 1 111 ? 65.764 70.282 99.908 1.00 44.39 111 VAL C C 1
ATOM 5742 O O . VAL C 1 111 ? 65.692 69.547 100.901 1.00 42.54 111 VAL C O 1
ATOM 5746 N N . GLU C 1 112 ? 65.667 71.610 100.005 1.00 45.82 112 GLU C N 1
ATOM 5747 C CA . GLU C 1 112 ? 65.470 72.248 101.303 1.00 43.54 112 GLU C CA 1
ATOM 5748 C C . GLU C 1 112 ? 64.129 71.852 101.911 1.00 40.26 112 GLU C C 1
ATOM 5749 O O . GLU C 1 112 ? 64.046 71.537 103.104 1.00 39.84 112 GLU C O 1
ATOM 5755 N N . ASN C 1 113 ? 63.065 71.868 101.103 1.00 39.28 113 ASN C N 1
ATOM 5756 C CA . ASN C 1 113 ? 61.762 71.416 101.581 1.00 41.38 113 ASN C CA 1
ATOM 5757 C C . ASN C 1 113 ? 61.822 69.969 102.054 1.00 37.76 113 ASN C C 1
ATOM 5758 O O . ASN C 1 113 ? 61.232 69.617 103.081 1.00 41.79 113 ASN C O 1
ATOM 5763 N N . PHE C 1 114 ? 62.538 69.119 101.317 1.00 32.69 114 PHE C N 1
ATOM 5764 C CA . PHE C 1 114 ? 62.683 67.719 101.702 1.00 37.78 114 PHE C CA 1
ATOM 5765 C C . PHE C 1 114 ? 63.406 67.586 103.037 1.00 41.70 114 PHE C C 1
ATOM 5766 O O . PHE C 1 114 ? 62.973 66.837 103.921 1.00 43.29 114 PHE C O 1
ATOM 5774 N N . VAL C 1 115 ? 64.510 68.316 103.202 1.00 39.57 115 VAL C N 1
ATOM 5775 C CA . VAL C 1 115 ? 65.303 68.209 104.423 1.00 41.58 115 VAL C CA 1
ATOM 5776 C C . VAL C 1 115 ? 64.530 68.749 105.621 1.00 51.36 115 VAL C C 1
ATOM 5777 O O . VAL C 1 115 ? 64.531 68.146 106.701 1.00 57.33 115 VAL C O 1
ATOM 5781 N N . LYS C 1 116 ? 63.855 69.887 105.454 1.00 45.59 116 LYS C N 1
ATOM 5782 C CA . LYS C 1 116 ? 63.172 70.503 106.587 1.00 39.65 116 LYS C CA 1
ATOM 5783 C C . LYS C 1 116 ? 61.913 69.733 106.971 1.00 50.63 116 LYS C C 1
ATOM 5784 O O . LYS C 1 116 ? 61.574 69.644 108.157 1.00 61.59 116 LYS C O 1
ATOM 5790 N N . ASP C 1 117 ? 61.206 69.168 105.989 1.00 52.66 117 ASP C N 1
ATOM 5791 C CA . ASP C 1 117 ? 60.015 68.383 106.297 1.00 52.41 117 ASP C CA 1
ATOM 5792 C C . ASP C 1 117 ? 60.349 67.065 106.984 1.00 48.61 117 ASP C C 1
ATOM 5793 O O . ASP C 1 117 ? 59.471 66.473 107.620 1.00 48.32 117 ASP C O 1
ATOM 5798 N N . LEU C 1 118 ? 61.591 66.595 106.874 1.00 43.99 118 LEU C N 1
ATOM 5799 C CA . LEU C 1 118 ? 62.027 65.351 107.496 1.00 38.36 118 LEU C CA 1
ATOM 5800 C C . LEU C 1 118 ? 62.906 65.603 108.718 1.00 49.12 118 LEU C C 1
ATOM 5801 O O . LEU C 1 118 ? 63.752 64.773 109.062 1.00 55.28 118 LEU C O 1
ATOM 5806 N N . ALA C 1 119 ? 62.709 66.741 109.386 1.00 53.11 119 ALA C N 1
ATOM 5807 C CA . ALA C 1 119 ? 63.611 67.137 110.462 1.00 50.17 119 ALA C CA 1
ATOM 5808 C C . ALA C 1 119 ? 63.435 66.265 111.700 1.00 56.57 119 ALA C C 1
ATOM 5809 O O . ALA C 1 119 ? 64.418 65.917 112.365 1.00 63.19 119 ALA C O 1
ATOM 5811 N N . ASP C 1 120 ? 62.198 65.902 112.029 1.00 57.26 120 ASP C N 1
ATOM 5812 C CA . ASP C 1 120 ? 61.895 65.142 113.237 1.00 65.90 120 ASP C CA 1
ATOM 5813 C C . ASP C 1 120 ? 61.374 63.745 112.912 1.00 62.94 120 ASP C C 1
ATOM 5814 O O . ASP C 1 120 ? 60.494 63.217 113.594 1.00 65.76 120 ASP C O 1
ATOM 5819 N N . THR C 1 121 ? 61.915 63.134 111.865 1.00 54.27 121 THR C N 1
ATOM 5820 C CA . THR C 1 121 ? 61.590 61.769 111.482 1.00 43.94 121 THR C CA 1
ATOM 5821 C C . THR C 1 121 ? 62.782 60.863 111.770 1.00 46.83 121 THR C C 1
ATOM 5822 O O . THR C 1 121 ? 63.810 61.293 112.300 1.00 46.98 121 THR C O 1
ATOM 5826 N N . ALA C 1 122 ? 62.635 59.589 111.412 1.00 47.42 122 ALA C N 1
ATOM 5827 C CA . ALA C 1 122 ? 63.720 58.624 111.538 1.00 39.95 122 ALA C CA 1
ATOM 5828 C C . ALA C 1 122 ? 64.702 58.688 110.375 1.00 41.89 122 ALA C C 1
ATOM 5829 O O . ALA C 1 122 ? 65.622 57.864 110.313 1.00 43.89 122 ALA C O 1
ATOM 5831 N N . VAL C 1 123 ? 64.529 59.637 109.456 1.00 31.19 123 VAL C N 1
ATOM 5832 C CA . VAL C 1 123 ? 65.459 59.789 108.342 1.00 31.85 123 VAL C CA 1
ATOM 5833 C C . VAL C 1 123 ? 66.779 60.332 108.873 1.00 36.34 123 VAL C C 1
ATOM 5834 O O . VAL C 1 123 ? 66.843 61.450 109.397 1.00 39.43 123 VAL C O 1
ATOM 5838 N N . LYS C 1 124 ? 67.839 59.535 108.745 1.00 30.24 124 LYS C N 1
ATOM 5839 C CA . LYS C 1 124 ? 69.167 59.921 109.192 1.00 34.13 124 LYS C CA 1
ATOM 5840 C C . LYS C 1 124 ? 70.193 59.974 108.072 1.00 36.86 124 LYS C C 1
ATOM 5841 O O . LYS C 1 124 ? 71.278 60.528 108.280 1.00 39.24 124 LYS C O 1
ATOM 5847 N N . GLY C 1 125 ? 69.885 59.419 106.896 1.00 36.84 125 GLY C N 1
ATOM 5848 C CA . GLY C 1 125 ? 70.813 59.433 105.787 1.00 36.16 125 GLY C CA 1
ATOM 5849 C C . GLY C 1 125 ? 70.092 59.698 104.480 1.00 42.37 125 GLY C C 1
ATOM 5850 O O . GLY C 1 125 ? 68.861 59.746 104.424 1.00 41.20 125 GLY C O 1
ATOM 5851 N N . LEU C 1 126 ? 70.885 59.865 103.424 1.00 39.96 126 LEU C N 1
ATOM 5852 C CA . LEU C 1 126 ? 70.344 60.161 102.103 1.00 27.01 126 LEU C CA 1
ATOM 5853 C C . LEU C 1 126 ? 71.289 59.609 101.049 1.00 35.24 126 LEU C C 1
ATOM 5854 O O . LEU C 1 126 ? 72.479 59.940 101.049 1.00 33.22 126 LEU C O 1
ATOM 5859 N N . ILE C 1 127 ? 70.762 58.765 100.164 1.00 29.68 127 ILE C N 1
ATOM 5860 C CA . ILE C 1 127 ? 71.504 58.223 99.030 1.00 28.99 127 ILE C CA 1
ATOM 5861 C C . ILE C 1 127 ? 70.874 58.770 97.757 1.00 27.92 127 ILE C C 1
ATOM 5862 O O . ILE C 1 127 ? 69.668 58.605 97.533 1.00 31.05 127 ILE C O 1
ATOM 5867 N N . ILE C 1 128 ? 71.681 59.424 96.930 1.00 27.41 128 ILE C N 1
ATOM 5868 C CA . ILE C 1 128 ? 71.225 59.897 95.626 1.00 28.87 128 ILE C CA 1
ATOM 5869 C C . ILE C 1 128 ? 72.158 59.319 94.569 1.00 25.70 128 ILE C C 1
ATOM 5870 O O . ILE C 1 128 ? 73.199 59.921 94.268 1.00 38.43 128 ILE C O 1
ATOM 5875 N N . PRO C 1 129 ? 71.826 58.165 93.982 1.00 26.80 129 PRO C N 1
ATOM 5876 C CA . PRO C 1 129 ? 72.793 57.476 93.110 1.00 32.70 129 PRO C CA 1
ATOM 5877 C C . PRO C 1 129 ? 73.256 58.287 91.912 1.00 31.60 129 PRO C C 1
ATOM 5878 O O . PRO C 1 129 ? 74.410 58.137 91.494 1.00 37.44 129 PRO C O 1
ATOM 5882 N N . ASP C 1 130 ? 72.408 59.143 91.341 1.00 25.08 130 ASP C N 1
ATOM 5883 C CA . ASP C 1 130 ? 72.778 59.894 90.149 1.00 30.04 130 ASP C CA 1
ATOM 5884 C C . ASP C 1 130 ? 73.177 61.335 90.460 1.00 31.20 130 ASP C C 1
ATOM 5885 O O . ASP C 1 130 ? 73.176 62.179 89.558 1.00 27.85 130 ASP C O 1
ATOM 5890 N N . LEU C 1 131 ? 73.513 61.635 91.716 1.00 26.58 131 LEU C N 1
ATOM 5891 C CA . LEU C 1 131 ? 74.080 62.928 92.093 1.00 25.43 131 LEU C CA 1
ATOM 5892 C C . LEU C 1 131 ? 75.541 62.715 92.457 1.00 27.98 131 LEU C C 1
ATOM 5893 O O . LEU C 1 131 ? 75.869 62.486 93.631 1.00 33.95 131 LEU C O 1
ATOM 5898 N N . PRO C 1 132 ? 76.458 62.791 91.498 1.00 27.04 132 PRO C N 1
ATOM 5899 C CA . PRO C 1 132 ? 77.857 62.467 91.785 1.00 29.06 132 PRO C CA 1
ATOM 5900 C C . PRO C 1 132 ? 78.511 63.539 92.642 1.00 36.11 132 PRO C C 1
ATOM 5901 O O . PRO C 1 132 ? 77.931 64.585 92.940 1.00 43.78 132 PRO C O 1
ATOM 5905 N N . HIS C 1 133 ? 79.757 63.256 93.030 1.00 32.50 133 HIS C N 1
ATOM 5906 C CA . HIS C 1 133 ? 80.520 64.191 93.852 1.00 36.10 133 HIS C CA 1
ATOM 5907 C C . HIS C 1 133 ? 80.623 65.563 93.203 1.00 35.40 133 HIS C C 1
ATOM 5908 O O . HIS C 1 133 ? 80.665 66.580 93.904 1.00 30.48 133 HIS C O 1
ATOM 5915 N N . GLU C 1 134 ? 80.658 65.613 91.871 1.00 38.07 134 GLU C N 1
ATOM 5916 C CA . GLU C 1 134 ? 80.825 66.881 91.173 1.00 40.19 134 GLU C CA 1
ATOM 5917 C C . GLU C 1 134 ? 79.589 67.766 91.258 1.00 40.38 134 GLU C C 1
ATOM 5918 O O . GLU C 1 134 ? 79.677 68.956 90.942 1.00 45.82 134 GLU C O 1
ATOM 5924 N N . HIS C 1 135 ? 78.442 67.222 91.668 1.00 29.97 135 HIS C N 1
ATOM 5925 C CA . HIS C 1 135 ? 77.221 68.009 91.797 1.00 31.36 135 HIS C CA 1
ATOM 5926 C C . HIS C 1 135 ? 76.690 68.008 93.226 1.00 34.32 135 HIS C C 1
ATOM 5927 O O . HIS C 1 135 ? 75.517 68.323 93.451 1.00 39.20 135 HIS C O 1
ATOM 5934 N N . ALA C 1 136 ? 77.540 67.672 94.201 1.00 38.78 136 ALA C N 1
ATOM 5935 C CA . ALA C 1 136 ? 77.104 67.609 95.590 1.00 33.68 136 ALA C CA 1
ATOM 5936 C C . ALA C 1 136 ? 76.665 68.964 96.128 1.00 38.34 136 ALA C C 1
ATOM 5937 O O . ALA C 1 136 ? 75.997 69.016 97.166 1.00 38.53 136 ALA C O 1
ATOM 5939 N N . ASN C 1 137 ? 77.016 70.061 95.450 1.00 32.66 137 ASN C N 1
ATOM 5940 C CA . ASN C 1 137 ? 76.598 71.381 95.906 1.00 28.12 137 ASN C CA 1
ATOM 5941 C C . ASN C 1 137 ? 75.096 71.600 95.781 1.00 39.46 137 ASN C C 1
ATOM 5942 O O . ASN C 1 137 ? 74.590 72.600 96.301 1.00 41.02 137 ASN C O 1
ATOM 5947 N N . PHE C 1 138 ? 74.374 70.699 95.108 1.00 43.99 138 PHE C N 1
ATOM 5948 C CA . PHE C 1 138 ? 72.921 70.795 95.058 1.00 34.71 138 PHE C CA 1
ATOM 5949 C C . PHE C 1 138 ? 72.264 70.374 96.367 1.00 35.60 138 PHE C C 1
ATOM 5950 O O . PHE C 1 138 ? 71.121 70.766 96.624 1.00 40.66 138 PHE C O 1
ATOM 5958 N N . VAL C 1 139 ? 72.950 69.586 97.196 1.00 35.14 139 VAL C N 1
ATOM 5959 C CA . VAL C 1 139 ? 72.343 69.032 98.403 1.00 44.66 139 VAL C CA 1
ATOM 5960 C C . VAL C 1 139 ? 73.179 69.351 99.637 1.00 49.22 139 VAL C C 1
ATOM 5961 O O . VAL C 1 139 ? 72.633 69.730 100.680 1.00 53.39 139 VAL C O 1
ATOM 5965 N N . GLU C 1 140 ? 74.500 69.205 99.527 1.00 49.22 140 GLU C N 1
ATOM 5966 C CA . GLU C 1 140 ? 75.383 69.354 100.684 1.00 45.91 140 GLU C CA 1
ATOM 5967 C C . GLU C 1 140 ? 75.167 70.633 101.487 1.00 44.07 140 GLU C C 1
ATOM 5968 O O . GLU C 1 140 ? 75.145 70.546 102.726 1.00 45.90 140 GLU C O 1
ATOM 5974 N N . PRO C 1 141 ? 75.018 71.822 100.887 1.00 44.05 141 PRO C N 1
ATOM 5975 C CA . PRO C 1 141 ? 74.759 73.010 101.721 1.00 45.39 141 PRO C CA 1
ATOM 5976 C C . PRO C 1 141 ? 73.505 72.896 102.572 1.00 45.95 141 PRO C C 1
ATOM 5977 O O . PRO C 1 141 ? 73.504 73.345 103.725 1.00 55.89 141 PRO C O 1
ATOM 5981 N N . PHE C 1 142 ? 72.436 72.301 102.039 1.00 44.98 142 PHE C N 1
ATOM 5982 C CA . PHE C 1 142 ? 71.187 72.212 102.786 1.00 42.10 142 PHE C CA 1
ATOM 5983 C C . PHE C 1 142 ? 71.248 71.185 103.908 1.00 40.46 142 PHE C C 1
ATOM 5984 O O . PHE C 1 142 ? 70.399 71.218 104.805 1.00 35.56 142 PHE C O 1
ATOM 5992 N N . LEU C 1 143 ? 72.223 70.278 103.882 1.00 49.28 143 LEU C N 1
ATOM 5993 C CA . LEU C 1 143 ? 72.361 69.273 104.927 1.00 45.36 143 LEU C CA 1
ATOM 5994 C C . LEU C 1 143 ? 73.164 69.762 106.124 1.00 47.97 143 LEU C C 1
ATOM 5995 O O . LEU C 1 143 ? 73.255 69.041 107.124 1.00 54.10 143 LEU C O 1
ATOM 6000 N N . ALA C 1 144 ? 73.744 70.956 106.048 1.00 44.68 144 ALA C N 1
ATOM 6001 C CA . ALA C 1 144 ? 74.488 71.497 107.175 1.00 42.69 144 ALA C CA 1
ATOM 6002 C C . ALA C 1 144 ? 73.554 71.787 108.343 1.00 58.99 144 ALA C C 1
ATOM 6003 O O . ALA C 1 144 ? 72.432 72.269 108.158 1.00 60.91 144 ALA C O 1
ATOM 6005 N N . ASN C 1 145 ? 74.027 71.479 109.552 1.00 63.11 145 ASN C N 1
ATOM 6006 C CA . ASN C 1 145 ? 73.264 71.690 110.785 1.00 61.39 145 ASN C CA 1
ATOM 6007 C C . ASN C 1 145 ? 71.939 70.929 110.767 1.00 64.46 145 ASN C C 1
ATOM 6008 O O . ASN C 1 145 ? 70.929 71.391 111.301 1.00 79.16 145 ASN C O 1
ATOM 6013 N N . THR C 1 146 ? 71.941 69.758 110.142 1.00 56.16 146 THR C N 1
ATOM 6014 C CA . THR C 1 146 ? 70.832 68.816 110.210 1.00 46.56 146 THR C CA 1
ATOM 6015 C C . THR C 1 146 ? 71.352 67.482 110.735 1.00 36.99 146 THR C C 1
ATOM 6016 O O . THR C 1 146 ? 72.530 67.336 111.063 1.00 43.43 146 THR C O 1
ATOM 6020 N N . ASP C 1 147 ? 70.456 66.499 110.818 1.00 40.93 147 ASP C N 1
ATOM 6021 C CA . ASP C 1 147 ? 70.810 65.151 111.243 1.00 46.15 147 ASP C CA 1
ATOM 6022 C C . ASP C 1 147 ? 70.677 64.151 110.095 1.00 46.56 147 ASP C C 1
ATOM 6023 O O . ASP C 1 147 ? 70.376 62.976 110.313 1.00 49.32 147 ASP C O 1
ATOM 6028 N N . ILE C 1 148 ? 70.900 64.610 108.867 1.00 43.05 148 ILE C N 1
ATOM 6029 C CA . ILE C 1 148 ? 70.785 63.783 107.672 1.00 38.70 148 ILE C CA 1
ATOM 6030 C C . ILE C 1 148 ? 72.148 63.741 107.000 1.00 44.13 148 ILE C C 1
ATOM 6031 O O . ILE C 1 148 ? 72.663 64.778 106.561 1.00 42.72 148 ILE C O 1
ATOM 6036 N N . ALA C 1 149 ? 72.730 62.548 106.916 1.00 42.89 149 ALA C N 1
ATOM 6037 C CA . ALA C 1 149 ? 74.054 62.372 106.337 1.00 40.44 149 ALA C CA 1
ATOM 6038 C C . ALA C 1 149 ? 73.938 62.025 104.858 1.00 36.43 149 ALA C C 1
ATOM 6039 O O . ALA C 1 149 ? 73.139 61.164 104.476 1.00 43.93 149 ALA C O 1
ATOM 6041 N N . LEU C 1 150 ? 74.735 62.697 104.032 1.00 34.30 150 LEU C N 1
ATOM 6042 C CA . LEU C 1 150 ? 74.798 62.392 102.606 1.00 31.10 150 LEU C CA 1
ATOM 6043 C C . LEU C 1 150 ? 75.738 61.211 102.407 1.00 33.26 150 LEU C C 1
ATOM 6044 O O . LEU C 1 150 ? 76.951 61.333 102.607 1.00 36.87 150 LEU C O 1
ATOM 6049 N N . ILE C 1 151 ? 75.183 60.069 102.015 1.00 32.14 151 ILE C N 1
ATOM 6050 C CA . ILE C 1 151 ? 75.957 58.839 101.870 1.00 30.01 151 ILE C CA 1
ATOM 6051 C C . ILE C 1 151 ? 76.717 58.870 100.549 1.00 32.64 151 ILE C C 1
ATOM 6052 O O . ILE C 1 151 ? 76.097 58.968 99.480 1.00 36.47 151 ILE C O 1
ATOM 6057 N N . PRO C 1 152 ? 78.049 58.799 100.569 1.00 31.35 152 PRO C N 1
ATOM 6058 C CA . PRO C 1 152 ? 78.811 58.765 99.316 1.00 28.09 152 PRO C CA 1
ATOM 6059 C C . PRO C 1 152 ? 78.949 57.355 98.764 1.00 33.62 152 PRO C C 1
ATOM 6060 O O . PRO C 1 152 ? 79.082 56.376 99.501 1.00 31.11 152 PRO C O 1
ATOM 6064 N N . LEU C 1 153 ? 78.920 57.258 97.438 1.00 36.18 153 LEU C N 1
ATOM 6065 C CA . LEU C 1 153 ? 79.107 55.991 96.744 1.00 34.01 153 LEU C CA 1
ATOM 6066 C C . LEU C 1 153 ? 80.492 55.949 96.115 1.00 32.13 153 LEU C C 1
ATOM 6067 O O . LEU C 1 153 ? 80.955 56.938 95.537 1.00 35.56 153 LEU C O 1
ATOM 6072 N N . VAL C 1 154 ? 81.155 54.802 96.241 1.00 32.14 154 VAL C N 1
ATOM 6073 C CA . VAL C 1 154 ? 82.536 54.631 95.812 1.00 32.75 154 VAL C CA 1
ATOM 6074 C C . VAL C 1 154 ? 82.621 53.412 94.905 1.00 43.32 154 VAL C C 1
ATOM 6075 O O . VAL C 1 154 ? 82.147 52.329 95.268 1.00 51.53 154 VAL C O 1
ATOM 6079 N N . SER C 1 155 ? 83.225 53.588 93.732 1.00 42.16 155 SER C N 1
ATOM 6080 C CA . SER C 1 155 ? 83.486 52.485 92.816 1.00 45.42 155 SER C CA 1
ATOM 6081 C C . SER C 1 155 ? 84.850 51.890 93.144 1.00 48.33 155 SER C C 1
ATOM 6082 O O . SER C 1 155 ? 85.860 52.602 93.133 1.00 54.50 155 SER C O 1
ATOM 6085 N N . LEU C 1 156 ? 84.878 50.586 93.432 1.00 52.96 156 LEU C N 1
ATOM 6086 C CA . LEU C 1 156 ? 86.100 49.962 93.930 1.00 64.10 156 LEU C CA 1
ATOM 6087 C C . LEU C 1 156 ? 87.207 49.931 92.883 1.00 66.17 156 LEU C C 1
ATOM 6088 O O . LEU C 1 156 ? 88.391 49.914 93.239 1.00 69.34 156 LEU C O 1
ATOM 6093 N N . THR C 1 157 ? 86.853 49.922 91.598 1.00 59.43 157 THR C N 1
ATOM 6094 C CA . THR C 1 157 ? 87.858 49.835 90.545 1.00 55.84 157 THR C CA 1
ATOM 6095 C C . THR C 1 157 ? 88.601 51.144 90.311 1.00 46.21 157 THR C C 1
ATOM 6096 O O . THR C 1 157 ? 89.636 51.133 89.635 1.00 46.40 157 THR C O 1
ATOM 6100 N N . THR C 1 158 ? 88.111 52.259 90.845 1.00 38.45 158 THR C N 1
ATOM 6101 C CA . THR C 1 158 ? 88.765 53.540 90.631 1.00 42.32 158 THR C CA 1
ATOM 6102 C C . THR C 1 158 ? 90.036 53.643 91.476 1.00 51.97 158 THR C C 1
ATOM 6103 O O . THR C 1 158 ? 90.332 52.792 92.321 1.00 51.58 158 THR C O 1
ATOM 6107 N N . GLY C 1 159 ? 90.797 54.707 91.230 1.00 48.63 159 GLY C N 1
ATOM 6108 C CA . GLY C 1 159 ? 92.032 54.909 91.961 1.00 43.13 159 GLY C CA 1
ATOM 6109 C C . GLY C 1 159 ? 91.781 55.345 93.392 1.00 47.37 159 GLY C C 1
ATOM 6110 O O . GLY C 1 159 ? 90.761 55.955 93.715 1.00 48.65 159 GLY C O 1
ATOM 6111 N N . ILE C 1 160 ? 92.742 55.026 94.264 1.00 44.66 160 ILE C N 1
ATOM 6112 C CA . ILE C 1 160 ? 92.592 55.345 95.682 1.00 44.60 160 ILE C CA 1
ATOM 6113 C C . ILE C 1 160 ? 92.560 56.853 95.897 1.00 48.07 160 ILE C C 1
ATOM 6114 O O . ILE C 1 160 ? 91.962 57.336 96.867 1.00 52.58 160 ILE C O 1
ATOM 6119 N N . GLU C 1 161 ? 93.189 57.621 95.003 1.00 42.12 161 GLU C N 1
ATOM 6120 C CA . GLU C 1 161 ? 93.125 59.076 95.103 1.00 41.28 161 GLU C CA 1
ATOM 6121 C C . GLU C 1 161 ? 91.707 59.576 94.869 1.00 47.89 161 GLU C C 1
ATOM 6122 O O . GLU C 1 161 ? 91.217 60.443 95.603 1.00 53.90 161 GLU C O 1
ATOM 6128 N N . ARG C 1 162 ? 91.035 59.042 93.847 1.00 46.87 162 ARG C N 1
ATOM 6129 C CA . ARG C 1 162 ? 89.649 59.413 93.586 1.00 46.08 162 ARG C CA 1
ATOM 6130 C C . ARG C 1 162 ? 88.742 58.997 94.735 1.00 46.03 162 ARG C C 1
ATOM 6131 O O . ARG C 1 162 ? 87.851 59.755 95.139 1.00 45.78 162 ARG C O 1
ATOM 6139 N N . GLN C 1 163 ? 88.955 57.796 95.276 1.00 41.60 163 GLN C N 1
ATOM 6140 C CA . GLN C 1 163 ? 88.114 57.313 96.367 1.00 44.27 163 GLN C CA 1
ATOM 6141 C C . GLN C 1 163 ? 88.247 58.205 97.597 1.00 45.13 163 GLN C C 1
ATOM 6142 O O . GLN C 1 163 ? 87.245 58.589 98.208 1.00 42.67 163 GLN C O 1
ATOM 6148 N N . LYS C 1 164 ? 89.482 58.561 97.963 1.00 46.39 164 LYS C N 1
ATOM 6149 C CA . LYS C 1 164 ? 89.690 59.436 99.113 1.00 50.03 164 LYS C CA 1
ATOM 6150 C C . LYS C 1 164 ? 89.030 60.795 98.916 1.00 45.50 164 LYS C C 1
ATOM 6151 O O . LYS C 1 164 ? 88.572 61.408 99.888 1.00 43.49 164 LYS C O 1
ATOM 6157 N N . GLU C 1 165 ? 88.970 61.282 97.674 1.00 38.83 165 GLU C N 1
ATOM 6158 C CA . GLU C 1 165 ? 88.311 62.559 97.415 1.00 46.22 165 GLU C CA 1
ATOM 6159 C C . GLU C 1 165 ? 86.819 62.481 97.715 1.00 49.49 165 GLU C C 1
ATOM 6160 O O . GLU C 1 165 ? 86.220 63.455 98.186 1.00 54.41 165 GLU C O 1
ATOM 6166 N N . LEU C 1 166 ? 86.200 61.328 97.448 1.00 43.68 166 LEU C N 1
ATOM 6167 C CA . LEU C 1 166 ? 84.787 61.137 97.754 1.00 35.08 166 LEU C CA 1
ATOM 6168 C C . LEU C 1 166 ? 84.534 60.917 99.241 1.00 39.86 166 LEU C C 1
ATOM 6169 O O . LEU C 1 166 ? 83.426 61.191 99.715 1.00 38.00 166 LEU C O 1
ATOM 6174 N N . ILE C 1 167 ? 85.534 60.438 99.983 1.00 45.85 167 ILE C N 1
ATOM 6175 C CA . ILE C 1 167 ? 85.343 60.107 101.392 1.00 50.02 167 ILE C CA 1
ATOM 6176 C C . ILE C 1 167 ? 85.495 61.338 102.280 1.00 57.31 167 ILE C C 1
ATOM 6177 O O . ILE C 1 167 ? 84.936 61.378 103.383 1.00 52.29 167 ILE C O 1
ATOM 6182 N N . GLU C 1 168 ? 86.228 62.353 101.814 1.00 62.06 168 GLU C N 1
ATOM 6183 C CA . GLU C 1 168 ? 86.605 63.513 102.617 1.00 61.65 168 GLU C CA 1
ATOM 6184 C C . GLU C 1 168 ? 85.428 64.121 103.372 1.00 54.26 168 GLU C C 1
ATOM 6185 O O . GLU C 1 168 ? 84.542 64.737 102.770 1.00 61.41 168 GLU C O 1
ATOM 6191 N N . GLY C 1 169 ? 85.411 63.944 104.692 1.00 43.17 169 GLY C N 1
ATOM 6192 C CA . GLY C 1 169 ? 84.378 64.519 105.527 1.00 38.26 169 GLY C CA 1
ATOM 6193 C C . GLY C 1 169 ? 83.044 63.811 105.492 1.00 46.22 169 GLY C C 1
ATOM 6194 O O . GLY C 1 169 ? 82.056 64.366 105.985 1.00 54.40 169 GLY C O 1
ATOM 6195 N N . ALA C 1 170 ? 82.979 62.607 104.932 1.00 38.08 170 ALA C N 1
ATOM 6196 C CA . ALA C 1 170 ? 81.717 61.888 104.849 1.00 43.97 170 ALA C CA 1
ATOM 6197 C C . ALA C 1 170 ? 81.245 61.455 106.232 1.00 42.63 170 ALA C C 1
ATOM 6198 O O . ALA C 1 170 ? 82.043 61.213 107.141 1.00 56.27 170 ALA C O 1
ATOM 6200 N N . GLU C 1 171 ? 79.929 61.360 106.383 1.00 42.76 171 GLU C N 1
ATOM 6201 C CA . GLU C 1 171 ? 79.304 60.880 107.605 1.00 33.96 171 GLU C CA 1
ATOM 6202 C C . GLU C 1 171 ? 78.358 59.731 107.277 1.00 36.89 171 GLU C C 1
ATOM 6203 O O . GLU C 1 171 ? 78.072 59.439 106.113 1.00 33.37 171 GLU C O 1
ATOM 6209 N N . GLY C 1 172 ? 77.869 59.075 108.327 1.00 36.57 172 GLY C N 1
ATOM 6210 C CA . GLY C 1 172 ? 76.985 57.939 108.164 1.00 30.29 172 GLY C CA 1
ATOM 6211 C C . GLY C 1 172 ? 77.733 56.664 107.838 1.00 30.10 172 GLY C C 1
ATOM 6212 O O . GLY C 1 172 ? 78.156 55.937 108.741 1.00 43.87 172 GLY C O 1
ATOM 6213 N N . PHE C 1 173 ? 77.902 56.381 106.550 1.00 34.26 173 PHE C N 1
ATOM 6214 C CA . PHE C 1 173 ? 78.688 55.235 106.120 1.00 35.10 173 PHE C CA 1
ATOM 6215 C C . PHE C 1 173 ? 79.063 55.424 104.659 1.00 46.44 173 PHE C C 1
ATOM 6216 O O . PHE C 1 173 ? 78.480 56.250 103.951 1.00 51.74 173 PHE C O 1
ATOM 6224 N N . ILE C 1 174 ? 80.046 54.645 104.221 1.00 47.59 174 ILE C N 1
ATOM 6225 C CA . ILE C 1 174 ? 80.514 54.659 102.841 1.00 40.19 174 ILE C CA 1
ATOM 6226 C C . ILE C 1 174 ? 79.891 53.480 102.106 1.00 38.86 174 ILE C C 1
ATOM 6227 O O . ILE C 1 174 ? 79.932 52.341 102.589 1.00 45.08 174 ILE C O 1
ATOM 6232 N N . TYR C 1 175 ? 79.306 53.757 100.944 1.00 38.33 175 TYR C N 1
ATOM 6233 C CA . TYR C 1 175 ? 78.575 52.769 100.154 1.00 32.64 175 TYR C CA 1
ATOM 6234 C C . TYR C 1 175 ? 79.499 52.293 99.038 1.00 35.21 175 TYR C C 1
ATOM 6235 O O . TYR C 1 175 ? 79.703 52.994 98.044 1.00 37.81 175 TYR C O 1
ATOM 6244 N N . ALA C 1 176 ? 80.053 51.096 99.204 1.00 33.90 176 ALA C N 1
ATOM 6245 C CA . ALA C 1 176 ? 80.954 50.527 98.210 1.00 35.86 176 ALA C CA 1
ATOM 6246 C C . ALA C 1 176 ? 80.146 49.849 97.112 1.00 36.26 176 ALA C C 1
ATOM 6247 O O . ALA C 1 176 ? 79.389 48.910 97.381 1.00 39.53 176 ALA C O 1
ATOM 6249 N N . VAL C 1 177 ? 80.303 50.325 95.879 1.00 40.19 177 VAL C N 1
ATOM 6250 C CA . VAL C 1 177 ? 79.658 49.734 94.715 1.00 49.52 177 VAL C CA 1
ATOM 6251 C C . VAL C 1 177 ? 80.739 49.228 93.773 1.00 57.66 177 VAL C C 1
ATOM 6252 O O . VAL C 1 177 ? 81.880 49.703 93.791 1.00 54.86 177 VAL C O 1
ATOM 6256 N N . ALA C 1 178 ? 80.377 48.247 92.950 1.00 68.75 178 ALA C N 1
ATOM 6257 C CA . ALA C 1 178 ? 81.308 47.648 92.007 1.00 74.37 178 ALA C CA 1
ATOM 6258 C C . ALA C 1 178 ? 80.627 47.463 90.661 1.00 79.43 178 ALA C C 1
ATOM 6259 O O . ALA C 1 178 ? 79.435 47.148 90.596 1.00 78.22 178 ALA C O 1
ATOM 6261 N N . ILE C 1 179 ? 81.396 47.659 89.591 1.00 85.11 179 ILE C N 1
ATOM 6262 C CA . ILE C 1 179 ? 80.879 47.450 88.245 1.00 86.51 179 ILE C CA 1
ATOM 6263 C C . ILE C 1 179 ? 80.703 45.958 88.001 1.00 96.29 179 ILE C C 1
ATOM 6264 O O . ILE C 1 179 ? 81.626 45.163 88.223 1.00 107.26 179 ILE C O 1
ATOM 6266 N N . ASN C 1 180 ? 79.510 45.575 87.552 1.00 92.65 180 ASN C N 1
ATOM 6267 C CA . ASN C 1 180 ? 79.167 44.184 87.225 1.00 93.21 180 ASN C CA 1
ATOM 6268 C C . ASN C 1 180 ? 79.304 43.362 88.506 1.00 92.18 180 ASN C C 1
ATOM 6269 O O . ASN C 1 180 ? 78.831 43.807 89.565 1.00 85.19 180 ASN C O 1
ATOM 6274 N N . GLY C 1 181 ? 79.923 42.187 88.469 1.00 92.39 181 GLY C N 1
ATOM 6275 C CA . GLY C 1 181 ? 80.077 41.365 89.656 1.00 85.53 181 GLY C CA 1
ATOM 6276 C C . GLY C 1 181 ? 80.182 39.884 89.351 1.00 80.93 181 GLY C C 1
ATOM 6277 O O . GLY C 1 181 ? 79.178 39.171 89.339 1.00 76.77 181 GLY C O 1
ATOM 6278 N N . ASN C 1 188 ? 90.201 34.989 91.274 1.00 88.50 188 ASN C N 1
ATOM 6279 C CA . ASN C 1 188 ? 90.298 35.799 90.066 1.00 94.08 188 ASN C CA 1
ATOM 6280 C C . ASN C 1 188 ? 89.752 37.205 90.311 1.00 99.69 188 ASN C C 1
ATOM 6281 O O . ASN C 1 188 ? 90.332 37.983 91.069 1.00 100.33 188 ASN C O 1
ATOM 6286 N N . TYR C 1 189 ? 88.625 37.516 89.666 1.00 101.16 189 TYR C N 1
ATOM 6287 C CA . TYR C 1 189 ? 88.030 38.843 89.791 1.00 96.50 189 TYR C CA 1
ATOM 6288 C C . TYR C 1 189 ? 87.538 39.100 91.209 1.00 89.43 189 TYR C C 1
ATOM 6289 O O . TYR C 1 189 ? 87.655 40.220 91.720 1.00 86.78 189 TYR C O 1
ATOM 6298 N N . ARG C 1 190 ? 86.997 38.072 91.864 1.00 85.83 190 ARG C N 1
ATOM 6299 C CA . ARG C 1 190 ? 86.428 38.249 93.194 1.00 81.84 190 ARG C CA 1
ATOM 6300 C C . ARG C 1 190 ? 87.498 38.394 94.269 1.00 75.99 190 ARG C C 1
ATOM 6301 O O . ARG C 1 190 ? 87.211 38.943 95.338 1.00 77.19 190 ARG C O 1
ATOM 6309 N N . ALA C 1 191 ? 88.720 37.922 94.012 1.00 73.00 191 ALA C N 1
ATOM 6310 C CA . ALA C 1 191 ? 89.812 38.166 94.947 1.00 65.92 191 ALA C CA 1
ATOM 6311 C C . ALA C 1 191 ? 90.308 39.604 94.861 1.00 63.80 191 ALA C C 1
ATOM 6312 O O . ALA C 1 191 ? 90.731 40.175 95.873 1.00 61.04 191 ALA C O 1
ATOM 6314 N N . ASP C 1 192 ? 90.263 40.203 93.668 1.00 61.07 192 ASP C N 1
ATOM 6315 C CA . ASP C 1 192 ? 90.655 41.601 93.526 1.00 66.17 192 ASP C CA 1
ATOM 6316 C C . ASP C 1 192 ? 89.643 42.533 94.178 1.00 61.45 192 ASP C C 1
ATOM 6317 O O . ASP C 1 192 ? 90.020 43.593 94.691 1.00 54.87 192 ASP C O 1
ATOM 6322 N N . LEU C 1 193 ? 88.360 42.164 94.158 1.00 63.80 193 LEU C N 1
ATOM 6323 C CA . LEU C 1 193 ? 87.349 42.951 94.855 1.00 59.32 193 LEU C CA 1
ATOM 6324 C C . LEU C 1 193 ? 87.658 43.034 96.343 1.00 61.39 193 LEU C C 1
ATOM 6325 O O . LEU C 1 193 ? 87.675 44.123 96.928 1.00 50.79 193 LEU C O 1
ATOM 6330 N N . ASP C 1 194 ? 87.915 41.883 96.971 1.00 63.70 194 ASP C N 1
ATOM 6331 C CA . ASP C 1 194 ? 88.187 41.859 98.404 1.00 63.53 194 ASP C CA 1
ATOM 6332 C C . ASP C 1 194 ? 89.416 42.685 98.760 1.00 63.31 194 ASP C C 1
ATOM 6333 O O . ASP C 1 194 ? 89.472 43.273 99.846 1.00 69.45 194 ASP C O 1
ATOM 6338 N N . LYS C 1 195 ? 90.404 42.753 97.864 1.00 58.70 195 LYS C N 1
ATOM 6339 C CA . LYS C 1 195 ? 91.583 43.565 98.144 1.00 66.24 195 LYS C CA 1
ATOM 6340 C C . LYS C 1 195 ? 91.292 45.050 97.953 1.00 67.05 195 LYS C C 1
ATOM 6341 O O . LYS C 1 195 ? 91.707 45.875 98.775 1.00 72.36 195 LYS C O 1
ATOM 6347 N N . HIS C 1 196 ? 90.581 45.409 96.881 1.00 59.31 196 HIS C N 1
ATOM 6348 C CA . HIS C 1 196 ? 90.170 46.798 96.703 1.00 60.11 196 HIS C CA 1
ATOM 6349 C C . HIS C 1 196 ? 89.213 47.233 97.804 1.00 57.02 196 HIS C C 1
ATOM 6350 O O . HIS C 1 196 ? 89.249 48.385 98.252 1.00 55.77 196 HIS C O 1
ATOM 6357 N N . LEU C 1 197 ? 88.349 46.320 98.255 1.00 51.85 197 LEU C N 1
ATOM 6358 C CA . LEU C 1 197 ? 87.397 46.653 99.309 1.00 51.79 197 LEU C CA 1
ATOM 6359 C C . LEU C 1 197 ? 88.097 46.818 100.652 1.00 56.75 197 LEU C C 1
ATOM 6360 O O . LEU C 1 197 ? 87.741 47.702 101.440 1.00 61.20 197 LEU C O 1
ATOM 6365 N N . ALA C 1 198 ? 89.099 45.978 100.930 1.00 58.31 198 ALA C N 1
ATOM 6366 C CA . ALA C 1 198 ? 89.837 46.096 102.183 1.00 50.67 198 ALA C CA 1
ATOM 6367 C C . ALA C 1 198 ? 90.719 47.337 102.202 1.00 45.89 198 ALA C C 1
ATOM 6368 O O . ALA C 1 198 ? 90.977 47.893 103.276 1.00 41.75 198 ALA C O 1
ATOM 6370 N N . GLN C 1 199 ? 91.189 47.785 101.035 1.00 48.07 199 GLN C N 1
ATOM 6371 C CA . GLN C 1 199 ? 92.000 48.997 100.985 1.00 54.57 199 GLN C CA 1
ATOM 6372 C C . GLN C 1 199 ? 91.162 50.232 101.296 1.00 57.26 199 GLN C C 1
ATOM 6373 O O . GLN C 1 199 ? 91.637 51.161 101.959 1.00 59.11 199 GLN C O 1
ATOM 6379 N N . LEU C 1 200 ? 89.912 50.258 100.826 1.00 57.95 200 LEU C N 1
ATOM 6380 C CA . LEU C 1 200 ? 89.011 51.350 101.178 1.00 54.14 200 LEU C CA 1
ATOM 6381 C C . LEU C 1 200 ? 88.680 51.342 102.664 1.00 53.64 200 LEU C C 1
ATOM 6382 O O . LEU C 1 200 ? 88.469 52.405 103.257 1.00 51.46 200 LEU C O 1
ATOM 6387 N N . HIS C 1 201 ? 88.640 50.157 103.280 1.00 56.48 201 HIS C N 1
ATOM 6388 C CA . HIS C 1 201 ? 88.343 50.063 104.705 1.00 56.29 201 HIS C CA 1
ATOM 6389 C C . HIS C 1 201 ? 89.433 50.710 105.551 1.00 56.61 201 HIS C C 1
ATOM 6390 O O . HIS C 1 201 ? 89.159 51.186 106.659 1.00 55.54 201 HIS C O 1
ATOM 6397 N N . GLN C 1 202 ? 90.668 50.746 105.046 1.00 59.52 202 GLN C N 1
ATOM 6398 C CA . GLN C 1 202 ? 91.768 51.337 105.803 1.00 68.22 202 GLN C CA 1
ATOM 6399 C C . GLN C 1 202 ? 91.677 52.859 105.815 1.00 69.55 202 GLN C C 1
ATOM 6400 O O . GLN C 1 202 ? 91.595 53.482 106.880 1.00 70.30 202 GLN C O 1
ATOM 6406 N N . VAL C 1 203 ? 91.689 53.477 104.632 1.00 66.32 203 VAL C N 1
ATOM 6407 C CA . VAL C 1 203 ? 91.691 54.933 104.532 1.00 59.03 203 VAL C CA 1
ATOM 6408 C C . VAL C 1 203 ? 90.386 55.569 104.978 1.00 62.43 203 VAL C C 1
ATOM 6409 O O . VAL C 1 203 ? 90.301 56.800 105.036 1.00 64.94 203 VAL C O 1
ATOM 6413 N N . ALA C 1 204 ? 89.373 54.771 105.304 1.00 56.36 204 ALA C N 1
ATOM 6414 C CA . ALA C 1 204 ? 88.074 55.293 105.703 1.00 49.98 204 ALA C CA 1
ATOM 6415 C C . ALA C 1 204 ? 88.015 55.545 107.205 1.00 47.40 204 ALA C C 1
ATOM 6416 O O . ALA C 1 204 ? 88.655 54.851 108.000 1.00 41.86 204 ALA C O 1
ATOM 6418 N N . ASP C 1 205 ? 87.218 56.543 107.591 1.00 47.31 205 ASP C N 1
ATOM 6419 C CA . ASP C 1 205 ? 87.044 56.908 108.991 1.00 52.91 205 ASP C CA 1
ATOM 6420 C C . ASP C 1 205 ? 85.636 56.649 109.511 1.00 54.00 205 ASP C C 1
ATOM 6421 O O . ASP C 1 205 ? 85.367 56.914 110.688 1.00 53.76 205 ASP C O 1
ATOM 6426 N N . ILE C 1 206 ? 84.737 56.145 108.672 1.00 50.99 206 ILE C N 1
ATOM 6427 C CA . ILE C 1 206 ? 83.396 55.754 109.099 1.00 52.24 206 ILE C CA 1
ATOM 6428 C C . ILE C 1 206 ? 83.140 54.349 108.562 1.00 52.43 206 ILE C C 1
ATOM 6429 O O . ILE C 1 206 ? 83.924 53.864 107.732 1.00 49.72 206 ILE C O 1
ATOM 6434 N N . PRO C 1 207 ? 82.097 53.649 109.018 1.00 43.97 207 PRO C N 1
ATOM 6435 C CA . PRO C 1 207 ? 81.844 52.289 108.522 1.00 41.87 207 PRO C CA 1
ATOM 6436 C C . PRO C 1 207 ? 81.770 52.214 107.001 1.00 36.74 207 PRO C C 1
ATOM 6437 O O . PRO C 1 207 ? 81.244 53.108 106.335 1.00 35.63 207 PRO C O 1
ATOM 6441 N N . VAL C 1 208 ? 82.318 51.132 106.456 1.00 35.62 208 VAL C N 1
ATOM 6442 C CA . VAL C 1 208 ? 82.290 50.844 105.027 1.00 36.50 208 VAL C CA 1
ATOM 6443 C C . VAL C 1 208 ? 81.363 49.657 104.813 1.00 42.31 208 VAL C C 1
ATOM 6444 O O . VAL C 1 208 ? 81.615 48.562 105.333 1.00 43.21 208 VAL C O 1
ATOM 6448 N N . LEU C 1 209 ? 80.296 49.870 104.050 1.00 40.59 209 LEU C N 1
ATOM 6449 C CA . LEU C 1 209 ? 79.283 48.854 103.806 1.00 35.38 209 LEU C CA 1
ATOM 6450 C C . LEU C 1 209 ? 79.347 48.386 102.359 1.00 39.77 209 LEU C C 1
ATOM 6451 O O . LEU C 1 209 ? 79.572 49.186 101.445 1.00 37.80 209 LEU C O 1
ATOM 6456 N N . THR C 1 210 ? 79.148 47.086 102.158 1.00 45.64 210 THR C N 1
ATOM 6457 C CA . THR C 1 210 ? 79.159 46.487 100.830 1.00 41.75 210 THR C CA 1
ATOM 6458 C C . THR C 1 210 ? 77.738 46.417 100.284 1.00 42.44 210 THR C C 1
ATOM 6459 O O . THR C 1 210 ? 76.824 45.953 100.972 1.00 42.47 210 THR C O 1
ATOM 6463 N N . GLY C 1 211 ? 77.556 46.881 99.051 1.00 42.96 211 GLY C N 1
ATOM 6464 C CA . GLY C 1 211 ? 76.252 46.827 98.422 1.00 50.63 211 GLY C CA 1
ATOM 6465 C C . GLY C 1 211 ? 76.197 45.896 97.229 1.00 52.55 211 GLY C C 1
ATOM 6466 O O . GLY C 1 211 ? 75.458 46.151 96.274 1.00 64.46 211 GLY C O 1
ATOM 6467 N N . PHE C 1 212 ? 76.963 44.806 97.273 1.00 56.44 212 PHE C N 1
ATOM 6468 C CA . PHE C 1 212 ? 77.061 43.909 96.127 1.00 58.55 212 PHE C CA 1
ATOM 6469 C C . PHE C 1 212 ? 76.023 42.800 96.212 1.00 61.40 212 PHE C C 1
ATOM 6470 O O . PHE C 1 212 ? 74.960 42.972 96.818 1.00 72.15 212 PHE C O 1
ATOM 6478 N N . GLY C 1 213 ? 76.336 41.656 95.611 1.00 61.49 213 GLY C N 1
ATOM 6479 C CA . GLY C 1 213 ? 75.466 40.501 95.668 1.00 68.71 213 GLY C CA 1
ATOM 6480 C C . GLY C 1 213 ? 75.554 39.768 96.989 1.00 70.22 213 GLY C C 1
ATOM 6481 O O . GLY C 1 213 ? 76.548 39.091 97.271 1.00 70.95 213 GLY C O 1
ATOM 6482 N N . VAL C 1 214 ? 74.522 39.907 97.813 1.00 71.54 214 VAL C N 1
ATOM 6483 C CA . VAL C 1 214 ? 74.412 39.193 99.078 1.00 67.96 214 VAL C CA 1
ATOM 6484 C C . VAL C 1 214 ? 73.142 38.358 98.990 1.00 64.59 214 VAL C C 1
ATOM 6485 O O . VAL C 1 214 ? 72.031 38.880 99.139 1.00 70.47 214 VAL C O 1
ATOM 6489 N N . SER C 1 215 ? 73.300 37.060 98.736 1.00 61.16 215 SER C N 1
ATOM 6490 C CA . SER C 1 215 ? 72.173 36.146 98.633 1.00 64.85 215 SER C CA 1
ATOM 6491 C C . SER C 1 215 ? 72.255 34.986 99.614 1.00 67.49 215 SER C C 1
ATOM 6492 O O . SER C 1 215 ? 71.369 34.123 99.604 1.00 69.69 215 SER C O 1
ATOM 6495 N N . SER C 1 216 ? 73.283 34.938 100.459 1.00 69.40 216 SER C N 1
ATOM 6496 C CA . SER C 1 216 ? 73.434 33.857 101.421 1.00 68.23 216 SER C CA 1
ATOM 6497 C C . SER C 1 216 ? 74.262 34.354 102.597 1.00 70.35 216 SER C C 1
ATOM 6498 O O . SER C 1 216 ? 74.805 35.462 102.581 1.00 75.35 216 SER C O 1
ATOM 6501 N N . GLN C 1 217 ? 74.351 33.510 103.628 1.00 68.50 217 GLN C N 1
ATOM 6502 C CA . GLN C 1 217 ? 75.200 33.829 104.769 1.00 59.15 217 GLN C CA 1
ATOM 6503 C C . GLN C 1 217 ? 76.677 33.754 104.405 1.00 60.19 217 GLN C C 1
ATOM 6504 O O . GLN C 1 217 ? 77.494 34.472 104.992 1.00 69.23 217 GLN C O 1
ATOM 6510 N N . ALA C 1 218 ? 77.036 32.896 103.447 1.00 59.83 218 ALA C N 1
ATOM 6511 C CA . ALA C 1 218 ? 78.425 32.816 103.009 1.00 56.14 218 ALA C CA 1
ATOM 6512 C C . ALA C 1 218 ? 78.861 34.103 102.320 1.00 52.84 218 ALA C C 1
ATOM 6513 O O . ALA C 1 218 ? 79.993 34.562 102.508 1.00 50.95 218 ALA C O 1
ATOM 6515 N N . ASP C 1 219 ? 77.975 34.699 101.518 1.00 50.97 219 ASP C N 1
ATOM 6516 C CA . ASP C 1 219 ? 78.287 35.982 100.898 1.00 52.49 219 ASP C CA 1
ATOM 6517 C C . ASP C 1 219 ? 78.417 37.079 101.947 1.00 51.76 219 ASP C C 1
ATOM 6518 O O . ASP C 1 219 ? 79.284 37.953 101.837 1.00 58.04 219 ASP C O 1
ATOM 6523 N N . LEU C 1 220 ? 77.566 37.043 102.975 1.00 50.11 220 LEU C N 1
ATOM 6524 C CA . LEU C 1 220 ? 77.625 38.055 104.026 1.00 45.90 220 LEU C CA 1
ATOM 6525 C C . LEU C 1 220 ? 78.917 37.951 104.828 1.00 50.55 220 LEU C C 1
ATOM 6526 O O . LEU C 1 220 ? 79.556 38.969 105.119 1.00 53.48 220 LEU C O 1
ATOM 6531 N N . GLU C 1 221 ? 79.319 36.732 105.196 1.00 51.56 221 GLU C N 1
ATOM 6532 C CA . GLU C 1 221 ? 80.527 36.573 106.000 1.00 52.32 221 GLU C CA 1
ATOM 6533 C C . GLU C 1 221 ? 81.786 36.830 105.182 1.00 51.40 221 GLU C C 1
ATOM 6534 O O . GLU C 1 221 ? 82.818 37.215 105.742 1.00 64.25 221 GLU C O 1
ATOM 6540 N N . ARG C 1 222 ? 81.724 36.626 103.864 1.00 48.78 222 ARG C N 1
ATOM 6541 C CA . ARG C 1 222 ? 82.869 36.935 103.014 1.00 47.70 222 ARG C CA 1
ATOM 6542 C C . ARG C 1 222 ? 83.158 38.431 103.003 1.00 42.63 222 ARG C C 1
ATOM 6543 O O . ARG C 1 222 ? 84.317 38.849 103.095 1.00 40.83 222 ARG C O 1
ATOM 6551 N N . PHE C 1 223 ? 82.113 39.252 102.895 1.00 49.76 223 PHE C N 1
ATOM 6552 C CA . PHE C 1 223 ? 82.287 40.696 102.831 1.00 53.97 223 PHE C CA 1
ATOM 6553 C C . PHE C 1 223 ? 82.599 41.318 104.186 1.00 58.99 223 PHE C C 1
ATOM 6554 O O . PHE C 1 223 ? 83.195 42.400 104.231 1.00 65.02 223 PHE C O 1
ATOM 6562 N N . ASN C 1 224 ? 82.215 40.667 105.287 1.00 50.27 224 ASN C N 1
ATOM 6563 C CA . ASN C 1 224 ? 82.542 41.194 106.606 1.00 47.67 224 ASN C CA 1
ATOM 6564 C C . ASN C 1 224 ? 84.020 41.043 106.938 1.00 43.93 224 ASN C C 1
ATOM 6565 O O . ASN C 1 224 ? 84.512 41.726 107.842 1.00 41.89 224 ASN C O 1
ATOM 6570 N N . ALA C 1 225 ? 84.739 40.170 106.231 1.00 43.27 225 ALA C N 1
ATOM 6571 C CA . ALA C 1 225 ? 86.172 40.037 106.460 1.00 42.50 225 ALA C CA 1
ATOM 6572 C C . ALA C 1 225 ? 86.952 41.246 105.962 1.00 47.23 225 ALA C C 1
ATOM 6573 O O . ALA C 1 225 ? 88.079 41.472 106.415 1.00 53.49 225 ALA C O 1
ATOM 6575 N N . VAL C 1 226 ? 86.376 42.031 105.048 1.00 44.55 226 VAL C N 1
ATOM 6576 C CA . VAL C 1 226 ? 87.075 43.147 104.424 1.00 46.82 226 VAL C CA 1
ATOM 6577 C C . VAL C 1 226 ? 86.326 44.463 104.557 1.00 48.14 226 VAL C C 1
ATOM 6578 O O . VAL C 1 226 ? 86.811 45.487 104.073 1.00 45.55 226 VAL C O 1
ATOM 6582 N N . SER C 1 227 ? 85.157 44.471 105.188 1.00 43.86 227 SER C N 1
ATOM 6583 C CA . SER C 1 227 ? 84.398 45.697 105.404 1.00 39.47 227 SER C CA 1
ATOM 6584 C C . SER C 1 227 ? 83.581 45.533 106.682 1.00 42.14 227 SER C C 1
ATOM 6585 O O . SER C 1 227 ? 83.783 44.589 107.452 1.00 40.45 227 SER C O 1
ATOM 6588 N N . ASP C 1 228 ? 82.642 46.451 106.903 1.00 40.78 228 ASP C N 1
ATOM 6589 C CA . ASP C 1 228 ? 81.902 46.517 108.156 1.00 42.32 228 ASP C CA 1
ATOM 6590 C C . ASP C 1 228 ? 80.471 46.008 108.050 1.00 42.63 228 ASP C C 1
ATOM 6591 O O . ASP C 1 228 ? 79.763 45.987 109.063 1.00 45.43 228 ASP C O 1
ATOM 6596 N N . GLY C 1 229 ? 80.022 45.607 106.873 1.00 35.58 229 GLY C N 1
ATOM 6597 C CA . GLY C 1 229 ? 78.670 45.107 106.739 1.00 39.12 229 GLY C CA 1
ATOM 6598 C C . GLY C 1 229 ? 78.206 45.136 105.300 1.00 39.07 229 GLY C C 1
ATOM 6599 O O . GLY C 1 229 ? 78.946 45.492 104.383 1.00 41.39 229 GLY C O 1
ATOM 6600 N N . VAL C 1 230 ? 76.942 44.752 105.126 1.00 39.93 230 VAL C N 1
ATOM 6601 C CA . VAL C 1 230 ? 76.355 44.567 103.807 1.00 43.64 230 VAL C CA 1
ATOM 6602 C C . VAL C 1 230 ? 75.018 45.290 103.730 1.00 37.64 230 VAL C C 1
ATOM 6603 O O . VAL C 1 230 ? 74.358 45.548 104.739 1.00 36.82 230 VAL C O 1
ATOM 6607 N N . ILE C 1 231 ? 74.630 45.617 102.501 1.00 40.08 231 ILE C N 1
ATOM 6608 C CA . ILE C 1 231 ? 73.291 46.096 102.182 1.00 40.97 231 ILE C CA 1
ATOM 6609 C C . ILE C 1 231 ? 72.637 45.043 101.298 1.00 39.36 231 ILE C C 1
ATOM 6610 O O . ILE C 1 231 ? 73.183 44.678 100.249 1.00 38.16 231 ILE C O 1
ATOM 6615 N N . VAL C 1 232 ? 71.485 44.538 101.728 1.00 24.22 232 VAL C N 1
ATOM 6616 C CA . VAL C 1 232 ? 70.749 43.513 100.997 1.00 38.06 232 VAL C CA 1
ATOM 6617 C C . VAL C 1 232 ? 69.467 44.139 100.472 1.00 41.28 232 VAL C C 1
ATOM 6618 O O . VAL C 1 232 ? 68.643 44.635 101.252 1.00 40.00 232 VAL C O 1
ATOM 6622 N N . GLY C 1 233 ? 69.296 44.113 99.153 1.00 39.32 233 GLY C N 1
ATOM 6623 C CA . GLY C 1 233 ? 68.116 44.686 98.540 1.00 35.97 233 GLY C CA 1
ATOM 6624 C C . GLY C 1 233 ? 67.284 43.693 97.757 1.00 42.31 233 GLY C C 1
ATOM 6625 O O . GLY C 1 233 ? 66.149 43.389 98.140 1.00 39.53 233 GLY C O 1
ATOM 6626 N N . SER C 1 234 ? 67.848 43.169 96.664 1.00 42.65 234 SER C N 1
ATOM 6627 C CA . SER C 1 234 ? 67.066 42.364 95.729 1.00 41.91 234 SER C CA 1
ATOM 6628 C C . SER C 1 234 ? 66.488 41.120 96.393 1.00 45.69 234 SER C C 1
ATOM 6629 O O . SER C 1 234 ? 65.335 40.755 96.138 1.00 49.82 234 SER C O 1
ATOM 6632 N N . LYS C 1 235 ? 67.271 40.456 97.247 1.00 40.45 235 LYS C N 1
ATOM 6633 C CA . LYS C 1 235 ? 66.797 39.225 97.874 1.00 35.61 235 LYS C CA 1
ATOM 6634 C C . LYS C 1 235 ? 65.607 39.490 98.788 1.00 36.72 235 LYS C C 1
ATOM 6635 O O . LYS C 1 235 ? 64.677 38.679 98.860 1.00 41.96 235 LYS C O 1
ATOM 6641 N N . ILE C 1 236 ? 65.613 40.624 99.489 1.00 41.46 236 ILE C N 1
ATOM 6642 C CA . ILE C 1 236 ? 64.515 40.940 100.397 1.00 40.92 236 ILE C CA 1
ATOM 6643 C C . ILE C 1 236 ? 63.310 41.473 99.630 1.00 45.52 236 ILE C C 1
ATOM 6644 O O . ILE C 1 236 ? 62.163 41.149 99.955 1.00 45.25 236 ILE C O 1
ATOM 6649 N N . VAL C 1 237 ? 63.546 42.289 98.600 1.00 44.73 237 VAL C N 1
ATOM 6650 C CA . VAL C 1 237 ? 62.441 42.838 97.817 1.00 40.23 237 VAL C CA 1
ATOM 6651 C C . VAL C 1 237 ? 61.706 41.724 97.081 1.00 40.25 237 VAL C C 1
ATOM 6652 O O . VAL C 1 237 ? 60.471 41.658 97.089 1.00 36.72 237 VAL C O 1
ATOM 6656 N N . LYS C 1 238 ? 62.458 40.833 96.431 1.00 35.93 238 LYS C N 1
ATOM 6657 C CA . LYS C 1 238 ? 61.846 39.723 95.708 1.00 34.49 238 LYS C CA 1
ATOM 6658 C C . LYS C 1 238 ? 61.058 38.816 96.646 1.00 44.75 238 LYS C C 1
ATOM 6659 O O . LYS C 1 238 ? 59.950 38.378 96.313 1.00 45.74 238 LYS C O 1
ATOM 6665 N N . ALA C 1 239 ? 61.608 38.534 97.829 1.00 41.74 239 ALA C N 1
ATOM 6666 C CA . ALA C 1 239 ? 60.948 37.624 98.760 1.00 38.45 239 ALA C CA 1
ATOM 6667 C C . ALA C 1 239 ? 59.651 38.220 99.295 1.00 45.51 239 ALA C C 1
ATOM 6668 O O . ALA C 1 239 ? 58.610 37.552 99.308 1.00 53.43 239 ALA C O 1
ATOM 6670 N N . LEU C 1 240 ? 59.697 39.478 99.744 1.00 42.56 240 LEU C N 1
ATOM 6671 C CA . LEU C 1 240 ? 58.509 40.110 100.311 1.00 41.61 240 LEU C CA 1
ATOM 6672 C C . LEU C 1 240 ? 57.373 40.173 99.299 1.00 42.11 240 LEU C C 1
ATOM 6673 O O . LEU C 1 240 ? 56.203 39.991 99.654 1.00 48.71 240 LEU C O 1
ATOM 6678 N N . HIS C 1 241 ? 57.699 40.424 98.031 1.00 37.12 241 HIS C N 1
ATOM 6679 C CA . HIS C 1 241 ? 56.662 40.540 97.013 1.00 40.93 241 HIS C CA 1
ATOM 6680 C C . HIS C 1 241 ? 56.124 39.176 96.594 1.00 44.77 241 HIS C C 1
ATOM 6681 O O . HIS C 1 241 ? 54.907 38.999 96.471 1.00 54.62 241 HIS C O 1
ATOM 6688 N N . GLN C 1 242 ? 57.008 38.205 96.371 1.00 39.92 242 GLN C N 1
ATOM 6689 C CA . GLN C 1 242 ? 56.591 36.871 95.956 1.00 39.78 242 GLN C CA 1
ATOM 6690 C C . GLN C 1 242 ? 56.027 36.035 97.095 1.00 44.06 242 GLN C C 1
ATOM 6691 O O . GLN C 1 242 ? 55.636 34.887 96.858 1.00 41.10 242 GLN C O 1
ATOM 6697 N N . GLY C 1 243 ? 55.974 36.569 98.312 1.00 44.72 243 GLY C N 1
ATOM 6698 C CA . GLY C 1 243 ? 55.546 35.766 99.445 1.00 38.42 243 GLY C CA 1
ATOM 6699 C C . GLY C 1 243 ? 56.475 34.606 99.727 1.00 47.12 243 GLY C C 1
ATOM 6700 O O . GLY C 1 243 ? 56.012 33.483 99.963 1.00 51.17 243 GLY C O 1
ATOM 6701 N N . GLU C 1 244 ? 57.795 34.850 99.684 1.00 43.04 244 GLU C N 1
ATOM 6702 C CA . GLU C 1 244 ? 58.850 33.889 99.955 1.00 45.11 244 GLU C CA 1
ATOM 6703 C C . GLU C 1 244 ? 59.422 34.103 101.352 1.00 45.17 244 GLU C C 1
ATOM 6704 O O . GLU C 1 244 ? 59.367 35.215 101.887 1.00 50.40 244 GLU C O 1
ATOM 6710 N N . PRO C 1 245 ? 59.969 33.062 101.979 1.00 49.46 245 PRO C N 1
ATOM 6711 C CA . PRO C 1 245 ? 60.546 33.240 103.317 1.00 45.56 245 PRO C CA 1
ATOM 6712 C C . PRO C 1 245 ? 61.827 34.058 103.264 1.00 45.69 245 PRO C C 1
ATOM 6713 O O . PRO C 1 245 ? 62.647 33.908 102.356 1.00 49.41 245 PRO C O 1
ATOM 6717 N N . ILE C 1 246 ? 61.990 34.933 104.255 1.00 39.41 246 ILE C N 1
ATOM 6718 C CA . ILE C 1 246 ? 63.140 35.826 104.324 1.00 42.68 246 ILE C CA 1
ATOM 6719 C C . ILE C 1 246 ? 63.444 36.128 105.785 1.00 43.97 246 ILE C C 1
ATOM 6720 O O . ILE C 1 246 ? 64.528 36.620 106.119 1.00 44.45 246 ILE C O 1
ATOM 6725 N N . GLN C 1 247 ? 62.488 35.819 106.666 1.00 42.70 247 GLN C N 1
ATOM 6726 C CA . GLN C 1 247 ? 62.605 36.216 108.066 1.00 44.00 247 GLN C CA 1
ATOM 6727 C C . GLN C 1 247 ? 63.789 35.537 108.744 1.00 48.23 247 GLN C C 1
ATOM 6728 O O . GLN C 1 247 ? 64.531 36.176 109.499 1.00 50.01 247 GLN C O 1
ATOM 6734 N N . ASP C 1 248 ? 63.989 34.243 108.482 1.00 53.04 248 ASP C N 1
ATOM 6735 C CA . ASP C 1 248 ? 65.089 33.528 109.119 1.00 56.35 248 ASP C CA 1
ATOM 6736 C C . ASP C 1 248 ? 66.440 33.955 108.557 1.00 51.68 248 ASP C C 1
ATOM 6737 O O . ASP C 1 248 ? 67.436 33.979 109.290 1.00 50.45 248 ASP C O 1
ATOM 6742 N N . PHE C 1 249 ? 66.494 34.295 107.266 1.00 45.45 249 PHE C N 1
ATOM 6743 C CA . PHE C 1 249 ? 67.737 34.777 106.671 1.00 41.38 249 PHE C CA 1
ATOM 6744 C C . PHE C 1 249 ? 68.211 36.068 107.326 1.00 47.73 249 PHE C C 1
ATOM 6745 O O . PHE C 1 249 ? 69.420 36.297 107.447 1.00 51.60 249 PHE C O 1
ATOM 6753 N N . ILE C 1 250 ? 67.279 36.920 107.752 1.00 38.64 250 ILE C N 1
ATOM 6754 C CA . ILE C 1 250 ? 67.661 38.176 108.384 1.00 38.46 250 ILE C CA 1
ATOM 6755 C C . ILE C 1 250 ? 68.108 37.945 109.823 1.00 51.26 250 ILE C C 1
ATOM 6756 O O . ILE C 1 250 ? 69.010 38.634 110.313 1.00 62.47 250 ILE C O 1
ATOM 6761 N N . ARG C 1 251 ? 67.508 36.973 110.516 1.00 50.99 251 ARG C N 1
ATOM 6762 C CA . ARG C 1 251 ? 67.921 36.667 111.883 1.00 52.51 251 ARG C CA 1
ATOM 6763 C C . ARG C 1 251 ? 69.376 36.219 111.930 1.00 46.51 251 ARG C C 1
ATOM 6764 O O . ARG C 1 251 ? 70.172 36.737 112.722 1.00 57.02 251 ARG C O 1
ATOM 6772 N N . GLN C 1 252 ? 69.742 35.251 111.086 1.00 43.13 252 GLN C N 1
ATOM 6773 C CA . GLN C 1 252 ? 71.121 34.774 111.063 1.00 49.51 252 GLN C CA 1
ATOM 6774 C C . GLN C 1 252 ? 72.084 35.873 110.638 1.00 55.88 252 GLN C C 1
ATOM 6775 O O . GLN C 1 252 ? 73.218 35.930 111.127 1.00 65.61 252 GLN C O 1
ATOM 6781 N N . ALA C 1 253 ? 71.650 36.755 109.736 1.00 52.01 253 ALA C N 1
ATOM 6782 C CA . ALA C 1 253 ? 72.503 37.856 109.302 1.00 47.73 253 ALA C CA 1
ATOM 6783 C C . ALA C 1 253 ? 72.771 38.830 110.442 1.00 46.08 253 ALA C C 1
ATOM 6784 O O . ALA C 1 253 ? 73.910 39.274 110.634 1.00 37.69 253 ALA C O 1
ATOM 6786 N N . VAL C 1 254 ? 71.733 39.173 111.208 1.00 46.99 254 VAL C N 1
ATOM 6787 C CA . VAL C 1 254 ? 71.894 40.119 112.307 1.00 46.50 254 VAL C CA 1
ATOM 6788 C C . VAL C 1 254 ? 72.789 39.536 113.395 1.00 41.19 254 VAL C C 1
ATOM 6789 O O . VAL C 1 254 ? 73.616 40.244 113.982 1.00 49.50 254 VAL C O 1
ATOM 6793 N N . ALA C 1 255 ? 72.659 38.239 113.665 1.00 43.09 255 ALA C N 1
ATOM 6794 C CA . ALA C 1 255 ? 73.358 37.604 114.776 1.00 47.22 255 ALA C CA 1
ATOM 6795 C C . ALA C 1 255 ? 74.818 37.283 114.476 1.00 59.67 255 ALA C C 1
ATOM 6796 O O . ALA C 1 255 ? 75.495 36.716 115.341 1.00 60.68 255 ALA C O 1
ATOM 6798 N N . TYR C 1 256 ? 75.319 37.629 113.291 1.00 60.24 256 TYR C N 1
ATOM 6799 C CA . TYR C 1 256 ? 76.676 37.255 112.908 1.00 57.28 256 TYR C CA 1
ATOM 6800 C C . TYR C 1 256 ? 77.701 37.924 113.814 1.00 59.28 256 TYR C C 1
ATOM 6801 O O . TYR C 1 256 ? 77.748 39.154 113.913 1.00 58.72 256 TYR C O 1
ATOM 6810 N N . GLN C 1 257 ? 78.521 37.109 114.475 1.00 58.86 257 GLN C N 1
ATOM 6811 C CA . GLN C 1 257 ? 79.589 37.603 115.336 1.00 60.91 257 GLN C CA 1
ATOM 6812 C C . GLN C 1 257 ? 80.881 37.673 114.531 1.00 67.00 257 GLN C C 1
ATOM 6813 O O . GLN C 1 257 ? 81.372 36.647 114.046 1.00 72.00 257 GLN C O 1
ATOM 6815 N N . LYS C 1 258 ? 81.420 38.881 114.386 1.00 70.40 258 LYS C N 1
ATOM 6816 C CA . LYS C 1 258 ? 82.626 39.117 113.595 1.00 74.05 258 LYS C CA 1
ATOM 6817 C C . LYS C 1 258 ? 83.794 38.256 114.067 1.00 75.88 258 LYS C C 1
ATOM 6818 O O . LYS C 1 258 ? 84.559 38.659 114.943 1.00 75.62 258 LYS C O 1
ATOM 6824 N N . GLN D 2 4 ? 82.069 80.099 80.331 1.00 86.73 4 GLN D N 1
ATOM 6825 C CA . GLN D 2 4 ? 82.204 79.177 79.210 1.00 86.87 4 GLN D CA 1
ATOM 6826 C C . GLN D 2 4 ? 80.874 78.495 78.904 1.00 84.62 4 GLN D C 1
ATOM 6827 O O . GLN D 2 4 ? 79.974 78.463 79.743 1.00 91.96 4 GLN D O 1
ATOM 6829 N N . GLU D 2 5 ? 80.759 77.951 77.694 1.00 69.59 5 GLU D N 1
ATOM 6830 C CA . GLU D 2 5 ? 79.551 77.254 77.256 1.00 49.63 5 GLU D CA 1
ATOM 6831 C C . GLU D 2 5 ? 79.966 76.017 76.469 1.00 38.55 5 GLU D C 1
ATOM 6832 O O . GLU D 2 5 ? 80.274 76.113 75.270 1.00 41.22 5 GLU D O 1
ATOM 6838 N N . PRO D 2 6 ? 79.991 74.835 77.105 1.00 28.67 6 PRO D N 1
ATOM 6839 C CA . PRO D 2 6 ? 79.639 74.602 78.511 1.00 33.75 6 PRO D CA 1
ATOM 6840 C C . PRO D 2 6 ? 80.761 74.988 79.469 1.00 36.20 6 PRO D C 1
ATOM 6841 O O . PRO D 2 6 ? 81.909 75.119 79.043 1.00 27.31 6 PRO D O 1
ATOM 6845 N N . ASN D 2 7 ? 80.435 75.166 80.750 1.00 31.72 7 ASN D N 1
ATOM 6846 C CA . ASN D 2 7 ? 81.448 75.563 81.718 1.00 33.20 7 ASN D CA 1
ATOM 6847 C C . ASN D 2 7 ? 82.233 74.348 82.201 1.00 45.90 7 ASN D C 1
ATOM 6848 O O . ASN D 2 7 ? 82.246 73.306 81.538 1.00 43.85 7 ASN D O 1
ATOM 6853 N N . LYS D 2 8 ? 82.882 74.471 83.361 1.00 50.91 8 LYS D N 1
ATOM 6854 C CA . LYS D 2 8 ? 83.773 73.413 83.829 1.00 40.79 8 LYS D CA 1
ATOM 6855 C C . LYS D 2 8 ? 83.009 72.133 84.145 1.00 39.10 8 LYS D C 1
ATOM 6856 O O . LYS D 2 8 ? 83.477 71.031 83.835 1.00 42.84 8 LYS D O 1
ATOM 6862 N N . ASP D 2 9 ? 81.833 72.253 84.756 1.00 35.14 9 ASP D N 1
ATOM 6863 C CA . ASP D 2 9 ? 81.043 71.093 85.147 1.00 27.64 9 ASP D CA 1
ATOM 6864 C C . ASP D 2 9 ? 80.042 70.669 84.077 1.00 33.64 9 ASP D C 1
ATOM 6865 O O . ASP D 2 9 ? 79.206 69.798 84.340 1.00 34.32 9 ASP D O 1
ATOM 6870 N N . GLY D 2 10 ? 80.108 71.261 82.887 1.00 25.97 10 GLY D N 1
ATOM 6871 C CA . GLY D 2 10 ? 79.256 70.857 81.790 1.00 31.69 10 GLY D CA 1
ATOM 6872 C C . GLY D 2 10 ? 77.910 71.538 81.720 1.00 35.78 10 GLY D C 1
ATOM 6873 O O . GLY D 2 10 ? 76.977 70.972 81.138 1.00 31.72 10 GLY D O 1
ATOM 6874 N N . PHE D 2 11 ? 77.774 72.733 82.283 1.00 30.03 11 PHE D N 1
ATOM 6875 C CA . PHE D 2 11 ? 76.504 73.445 82.291 1.00 35.60 11 PHE D CA 1
ATOM 6876 C C . PHE D 2 11 ? 76.456 74.468 81.165 1.00 33.83 11 PHE D C 1
ATOM 6877 O O . PHE D 2 11 ? 77.416 75.211 80.943 1.00 36.43 11 PHE D O 1
ATOM 6885 N N . TYR D 2 12 ? 75.333 74.493 80.454 1.00 33.51 12 TYR D N 1
ATOM 6886 C CA . TYR D 2 12 ? 75.020 75.542 79.490 1.00 30.54 12 TYR D CA 1
ATOM 6887 C C . TYR D 2 12 ? 74.040 76.477 80.189 1.00 28.36 12 TYR D C 1
ATOM 6888 O O . TYR D 2 12 ? 72.831 76.234 80.197 1.00 33.77 12 TYR D O 1
ATOM 6897 N N . GLY D 2 13 ? 74.565 77.533 80.793 1.00 33.42 13 GLY D N 1
ATOM 6898 C CA . GLY D 2 13 ? 73.741 78.335 81.674 1.00 31.60 13 GLY D CA 1
ATOM 6899 C C . GLY D 2 13 ? 73.392 77.514 82.903 1.00 30.16 13 GLY D C 1
ATOM 6900 O O . GLY D 2 13 ? 74.273 77.042 83.634 1.00 37.00 13 GLY D O 1
ATOM 6901 N N . LYS D 2 14 ? 72.096 77.312 83.128 1.00 33.58 14 LYS D N 1
ATOM 6902 C CA . LYS D 2 14 ? 71.617 76.510 84.244 1.00 29.02 14 LYS D CA 1
ATOM 6903 C C . LYS D 2 14 ? 71.485 75.029 83.909 1.00 27.86 14 LYS D C 1
ATOM 6904 O O . LYS D 2 14 ? 71.208 74.228 84.809 1.00 33.31 14 LYS D O 1
ATOM 6910 N N . PHE D 2 15 ? 71.677 74.645 82.652 1.00 24.98 15 PHE D N 1
ATOM 6911 C CA . PHE D 2 15 ? 71.286 73.332 82.165 1.00 28.49 15 PHE D CA 1
ATOM 6912 C C . PHE D 2 15 ? 72.500 72.493 81.788 1.00 28.07 15 PHE D C 1
ATOM 6913 O O . PHE D 2 15 ? 73.521 73.012 81.330 1.00 30.03 15 PHE D O 1
ATOM 6921 N N . GLY D 2 16 ? 72.369 71.182 81.981 1.00 20.85 16 GLY D N 1
ATOM 6922 C CA . GLY D 2 16 ? 73.409 70.253 81.588 1.00 26.72 16 GLY D CA 1
ATOM 6923 C C . GLY D 2 16 ? 74.012 69.472 82.734 1.00 30.56 16 GLY D C 1
ATOM 6924 O O . GLY D 2 16 ? 73.294 68.907 83.564 1.00 32.82 16 GLY D O 1
ATOM 6925 N N . GLY D 2 17 ? 75.337 69.435 82.782 1.00 27.98 17 GLY D N 1
ATOM 6926 C CA . GLY D 2 17 ? 76.034 68.705 83.814 1.00 26.42 17 GLY D CA 1
ATOM 6927 C C . GLY D 2 17 ? 76.229 67.246 83.462 1.00 28.92 17 GLY D C 1
ATOM 6928 O O . GLY D 2 17 ? 76.075 66.807 82.319 1.00 36.47 17 GLY D O 1
ATOM 6929 N N . ARG D 2 18 ? 76.582 66.474 84.495 1.00 27.14 18 ARG D N 1
ATOM 6930 C CA . ARG D 2 18 ? 76.807 65.041 84.377 1.00 30.43 18 ARG D CA 1
ATOM 6931 C C . ARG D 2 18 ? 76.220 64.362 85.618 1.00 27.33 18 ARG D C 1
ATOM 6932 O O . ARG D 2 18 ? 76.923 63.896 86.511 1.00 30.96 18 ARG D O 1
ATOM 6940 N N . PHE D 2 19 ? 74.891 64.304 85.674 1.00 31.21 19 PHE D N 1
ATOM 6941 C CA . PHE D 2 19 ? 74.183 63.668 86.782 1.00 31.34 19 PHE D CA 1
ATOM 6942 C C . PHE D 2 19 ? 74.141 62.163 86.530 1.00 36.38 19 PHE D C 1
ATOM 6943 O O . PHE D 2 19 ? 73.115 61.580 86.169 1.00 35.24 19 PHE D O 1
ATOM 6951 N N . VAL D 2 20 ? 75.289 61.523 86.731 1.00 38.80 20 VAL D N 1
ATOM 6952 C CA . VAL D 2 20 ? 75.425 60.087 86.492 1.00 22.09 20 VAL D CA 1
ATOM 6953 C C . VAL D 2 20 ? 76.004 59.416 87.733 1.00 27.79 20 VAL D C 1
ATOM 6954 O O . VAL D 2 20 ? 76.666 60.081 88.543 1.00 33.23 20 VAL D O 1
ATOM 6958 N N . PRO D 2 21 ? 75.774 58.117 87.931 1.00 28.93 21 PRO D N 1
ATOM 6959 C CA . PRO D 2 21 ? 76.380 57.427 89.075 1.00 25.62 21 PRO D CA 1
ATOM 6960 C C . PRO D 2 21 ? 77.900 57.479 89.017 1.00 34.22 21 PRO D C 1
ATOM 6961 O O . PRO D 2 21 ? 78.505 57.687 87.963 1.00 36.50 21 PRO D O 1
ATOM 6965 N N . GLU D 2 22 ? 78.519 57.292 90.188 1.00 35.21 22 GLU D N 1
ATOM 6966 C CA . GLU D 2 22 ? 79.977 57.303 90.269 1.00 31.33 22 GLU D CA 1
ATOM 6967 C C . GLU D 2 22 ? 80.599 56.218 89.396 1.00 40.15 22 GLU D C 1
ATOM 6968 O O . GLU D 2 22 ? 81.708 56.397 88.876 1.00 45.98 22 GLU D O 1
ATOM 6974 N N . THR D 2 23 ? 79.896 55.098 89.209 1.00 42.92 23 THR D N 1
ATOM 6975 C CA . THR D 2 23 ? 80.411 54.029 88.358 1.00 33.86 23 THR D CA 1
ATOM 6976 C C . THR D 2 23 ? 80.547 54.476 86.908 1.00 28.95 23 THR D C 1
ATOM 6977 O O . THR D 2 23 ? 81.426 53.988 86.189 1.00 34.32 23 THR D O 1
ATOM 6981 N N . LEU D 2 24 ? 79.692 55.394 86.462 1.00 36.75 24 LEU D N 1
ATOM 6982 C CA . LEU D 2 24 ? 79.778 55.949 85.118 1.00 37.89 24 LEU D CA 1
ATOM 6983 C C . LEU D 2 24 ? 80.642 57.202 85.056 1.00 49.81 24 LEU D C 1
ATOM 6984 O O . LEU D 2 24 ? 81.050 57.604 83.960 1.00 52.38 24 LEU D O 1
ATOM 6989 N N . MET D 2 25 ? 80.947 57.811 86.206 1.00 45.98 25 MET D N 1
ATOM 6990 C CA . MET D 2 25 ? 81.739 59.038 86.219 1.00 48.49 25 MET D CA 1
ATOM 6991 C C . MET D 2 25 ? 83.130 58.824 85.637 1.00 43.99 25 MET D C 1
ATOM 6992 O O . MET D 2 25 ? 83.688 59.736 85.016 1.00 42.68 25 MET D O 1
ATOM 6997 N N . THR D 2 26 ? 83.703 57.633 85.821 1.00 43.93 26 THR D N 1
ATOM 6998 C CA . THR D 2 26 ? 85.043 57.369 85.304 1.00 39.98 26 THR D CA 1
ATOM 6999 C C . THR D 2 26 ? 85.071 57.430 83.781 1.00 39.05 26 THR D C 1
ATOM 7000 O O . THR D 2 26 ? 86.018 57.963 83.190 1.00 42.47 26 THR D O 1
ATOM 7004 N N . ALA D 2 27 ? 84.035 56.899 83.129 1.00 30.83 27 ALA D N 1
ATOM 7005 C CA . ALA D 2 27 ? 84.019 56.864 81.670 1.00 30.97 27 ALA D CA 1
ATOM 7006 C C . ALA D 2 27 ? 83.905 58.262 81.075 1.00 31.58 27 ALA D C 1
ATOM 7007 O O . ALA D 2 27 ? 84.601 58.586 80.106 1.00 32.89 27 ALA D O 1
ATOM 7009 N N . VAL D 2 28 ? 83.035 59.106 81.635 1.00 27.80 28 VAL D N 1
ATOM 7010 C CA . VAL D 2 28 ? 82.838 60.429 81.051 1.00 29.05 28 VAL D CA 1
ATOM 7011 C C . VAL D 2 28 ? 84.011 61.354 81.364 1.00 33.99 28 VAL D C 1
ATOM 7012 O O . VAL D 2 28 ? 84.291 62.282 80.596 1.00 39.94 28 VAL D O 1
ATOM 7016 N N . LEU D 2 29 ? 84.713 61.128 82.477 1.00 31.09 29 LEU D N 1
ATOM 7017 C CA . LEU D 2 29 ? 85.930 61.890 82.744 1.00 35.00 29 LEU D CA 1
ATOM 7018 C C . LEU D 2 29 ? 87.016 61.542 81.735 1.00 34.02 29 LEU D C 1
ATOM 7019 O O . LEU D 2 29 ? 87.674 62.432 81.183 1.00 32.79 29 LEU D O 1
ATOM 7024 N N A GLU D 2 30 ? 87.228 60.244 81.499 0.61 29.54 30 GLU D N 1
ATOM 7025 N N B GLU D 2 30 ? 87.210 60.249 81.467 0.39 29.95 30 GLU D N 1
ATOM 7026 C CA A GLU D 2 30 ? 88.188 59.812 80.488 0.61 29.93 30 GLU D CA 1
ATOM 7027 C CA B GLU D 2 30 ? 88.214 59.843 80.489 0.39 30.15 30 GLU D CA 1
ATOM 7028 C C A GLU D 2 30 ? 87.820 60.353 79.113 0.61 31.09 30 GLU D C 1
ATOM 7029 C C B GLU D 2 30 ? 87.826 60.261 79.075 0.39 31.04 30 GLU D C 1
ATOM 7030 O O A GLU D 2 30 ? 88.696 60.766 78.343 0.61 34.98 30 GLU D O 1
ATOM 7031 O O B GLU D 2 30 ? 88.705 60.491 78.237 0.39 34.70 30 GLU D O 1
ATOM 7042 N N . LEU D 2 31 ? 86.525 60.372 78.792 1.00 28.81 31 LEU D N 1
ATOM 7043 C CA . LEU D 2 31 ? 86.093 60.820 77.472 1.00 28.80 31 LEU D CA 1
ATOM 7044 C C . LEU D 2 31 ? 86.359 62.308 77.272 1.00 31.77 31 LEU D C 1
ATOM 7045 O O . LEU D 2 31 ? 86.766 62.729 76.183 1.00 32.61 31 LEU D O 1
ATOM 7050 N N . GLU D 2 32 ? 86.132 63.122 78.307 1.00 38.07 32 GLU D N 1
ATOM 7051 C CA . GLU D 2 32 ? 86.419 64.548 78.188 1.00 35.87 32 GLU D CA 1
ATOM 7052 C C . GLU D 2 32 ? 87.910 64.793 78.002 1.00 39.92 32 GLU D C 1
ATOM 7053 O O . GLU D 2 32 ? 88.311 65.653 77.210 1.00 44.63 32 GLU D O 1
ATOM 7059 N N . LYS D 2 33 ? 88.748 64.044 78.724 1.00 42.87 33 LYS D N 1
ATOM 7060 C CA . LYS D 2 33 ? 90.192 64.199 78.580 1.00 43.06 33 LYS D CA 1
ATOM 7061 C C . LYS D 2 33 ? 90.644 63.827 77.174 1.00 33.09 33 LYS D C 1
ATOM 7062 O O . LYS D 2 33 ? 91.399 64.569 76.534 1.00 27.39 33 LYS D O 1
ATOM 7068 N N . ALA D 2 34 ? 90.192 62.674 76.677 1.00 25.96 34 ALA D N 1
ATOM 7069 C CA . ALA D 2 34 ? 90.556 62.260 75.327 1.00 28.07 34 ALA D CA 1
ATOM 7070 C C . ALA D 2 34 ? 90.025 63.229 74.278 1.00 36.33 34 ALA D C 1
ATOM 7071 O O . ALA D 2 34 ? 90.634 63.385 73.213 1.00 43.17 34 ALA D O 1
ATOM 7073 N N . TYR D 2 35 ? 88.902 63.893 74.559 1.00 30.07 35 TYR D N 1
ATOM 7074 C CA . TYR D 2 35 ? 88.336 64.826 73.590 1.00 23.16 35 TYR D CA 1
ATOM 7075 C C . TYR D 2 35 ? 89.204 66.072 73.452 1.00 31.40 35 TYR D C 1
ATOM 7076 O O . TYR D 2 35 ? 89.496 66.512 72.335 1.00 40.02 35 TYR D O 1
ATOM 7085 N N . ARG D 2 36 ? 89.623 66.658 74.579 1.00 33.07 36 ARG D N 1
ATOM 7086 C CA . ARG D 2 36 ? 90.490 67.832 74.519 1.00 31.73 36 ARG D CA 1
ATOM 7087 C C . ARG D 2 36 ? 91.773 67.527 73.760 1.00 30.64 36 ARG D C 1
ATOM 7088 O O . ARG D 2 36 ? 92.246 68.350 72.967 1.00 42.73 36 ARG D O 1
ATOM 7096 N N . GLU D 2 37 ? 92.347 66.343 73.985 1.00 32.76 37 GLU D N 1
ATOM 7097 C CA . GLU D 2 37 ? 93.576 65.969 73.294 1.00 36.76 37 GLU D CA 1
ATOM 7098 C C . GLU D 2 37 ? 93.358 65.849 71.791 1.00 36.32 37 GLU D C 1
ATOM 7099 O O . GLU D 2 37 ? 94.280 66.110 71.010 1.00 41.76 37 GLU D O 1
ATOM 7105 N N . SER D 2 38 ? 92.153 65.461 71.365 1.00 37.60 38 SER D N 1
ATOM 7106 C CA . SER D 2 38 ? 91.870 65.404 69.935 1.00 34.92 38 SER D CA 1
ATOM 7107 C C . SER D 2 38 ? 91.665 66.797 69.353 1.00 30.20 38 SER D C 1
ATOM 7108 O O . SER D 2 38 ? 91.941 67.019 68.169 1.00 42.88 38 SER D O 1
ATOM 7111 N N . GLN D 2 39 ? 91.179 67.742 70.162 1.00 39.69 39 GLN D N 1
ATOM 7112 C CA . GLN D 2 39 ? 91.028 69.115 69.693 1.00 39.52 39 GLN D CA 1
ATOM 7113 C C . GLN D 2 39 ? 92.372 69.822 69.577 1.00 46.41 39 GLN D C 1
ATOM 7114 O O . GLN D 2 39 ? 92.545 70.682 68.706 1.00 54.36 39 GLN D O 1
ATOM 7120 N N . ALA D 2 40 ? 93.329 69.482 70.442 1.00 47.15 40 ALA D N 1
ATOM 7121 C CA . ALA D 2 40 ? 94.658 70.076 70.366 1.00 40.89 40 ALA D CA 1
ATOM 7122 C C . ALA D 2 40 ? 95.490 69.510 69.224 1.00 45.86 40 ALA D C 1
ATOM 7123 O O . ALA D 2 40 ? 96.540 70.079 68.906 1.00 43.76 40 ALA D O 1
ATOM 7125 N N . ASP D 2 41 ? 95.049 68.416 68.600 1.00 48.94 41 ASP D N 1
ATOM 7126 C CA . ASP D 2 41 ? 95.795 67.779 67.524 1.00 48.70 41 ASP D CA 1
ATOM 7127 C C . ASP D 2 41 ? 95.225 68.215 66.186 1.00 49.97 41 ASP D C 1
ATOM 7128 O O . ASP D 2 41 ? 94.054 67.918 65.898 1.00 60.84 41 ASP D O 1
ATOM 7133 N N . PRO D 2 42 ? 95.996 68.907 65.344 1.00 46.21 42 PRO D N 1
ATOM 7134 C CA . PRO D 2 42 ? 95.469 69.286 64.023 1.00 37.77 42 PRO D CA 1
ATOM 7135 C C . PRO D 2 42 ? 95.292 68.102 63.089 1.00 46.17 42 PRO D C 1
ATOM 7136 O O . PRO D 2 42 ? 94.434 68.155 62.200 1.00 51.53 42 PRO D O 1
ATOM 7140 N N . SER D 2 43 ? 96.076 67.035 63.261 1.00 45.82 43 SER D N 1
ATOM 7141 C CA . SER D 2 43 ? 95.964 65.878 62.381 1.00 36.92 43 SER D CA 1
ATOM 7142 C C . SER D 2 43 ? 94.661 65.118 62.586 1.00 43.20 43 SER D C 1
ATOM 7143 O O . SER D 2 43 ? 94.249 64.370 61.694 1.00 44.36 43 SER D O 1
ATOM 7146 N N . PHE D 2 44 ? 94.013 65.284 63.740 1.00 44.17 44 PHE D N 1
ATOM 7147 C CA . PHE D 2 44 ? 92.739 64.613 63.974 1.00 40.36 44 PHE D CA 1
ATOM 7148 C C . PHE D 2 44 ? 91.636 65.227 63.121 1.00 48.28 44 PHE D C 1
ATOM 7149 O O . PHE D 2 44 ? 90.905 64.514 62.423 1.00 50.47 44 PHE D O 1
ATOM 7157 N N . GLN D 2 45 ? 91.503 66.554 63.163 1.00 42.61 45 GLN D N 1
ATOM 7158 C CA . GLN D 2 45 ? 90.458 67.214 62.390 1.00 40.65 45 GLN D CA 1
ATOM 7159 C C . GLN D 2 45 ? 90.719 67.117 60.892 1.00 43.98 45 GLN D C 1
ATOM 7160 O O . GLN D 2 45 ? 89.773 67.135 60.098 1.00 45.29 45 GLN D O 1
ATOM 7166 N N . GLU D 2 46 ? 91.985 67.000 60.486 1.00 47.32 46 GLU D N 1
ATOM 7167 C CA . GLU D 2 46 ? 92.297 66.903 59.063 1.00 43.31 46 GLU D CA 1
ATOM 7168 C C . GLU D 2 46 ? 91.859 65.560 58.491 1.00 36.78 46 GLU D C 1
ATOM 7169 O O . GLU D 2 46 ? 91.251 65.502 57.416 1.00 49.08 46 GLU D O 1
ATOM 7175 N N . GLU D 2 47 ? 92.165 64.465 59.193 1.00 32.31 47 GLU D N 1
ATOM 7176 C CA . GLU D 2 47 ? 91.734 63.149 58.730 1.00 35.69 47 GLU D CA 1
ATOM 7177 C C . GLU D 2 47 ? 90.214 63.047 58.706 1.00 36.25 47 GLU D C 1
ATOM 7178 O O . GLU D 2 47 ? 89.638 62.440 57.796 1.00 31.83 47 GLU D O 1
ATOM 7184 N N . LEU D 2 48 ? 89.549 63.644 59.698 1.00 40.50 48 LEU D N 1
ATOM 7185 C CA . LEU D 2 48 ? 88.091 63.623 59.734 1.00 32.63 48 LEU D CA 1
ATOM 7186 C C . LEU D 2 48 ? 87.500 64.456 58.603 1.00 33.57 48 LEU D C 1
ATOM 7187 O O . LEU D 2 48 ? 86.513 64.049 57.978 1.00 31.07 48 LEU D O 1
ATOM 7192 N N . ASN D 2 49 ? 88.094 65.619 58.321 1.00 32.08 49 ASN D N 1
ATOM 7193 C CA . ASN D 2 49 ? 87.614 66.454 57.223 1.00 29.44 49 ASN D CA 1
ATOM 7194 C C . ASN D 2 49 ? 87.684 65.716 55.893 1.00 30.98 49 ASN D C 1
ATOM 7195 O O . ASN D 2 49 ? 86.743 65.771 55.093 1.00 38.21 49 ASN D O 1
ATOM 7200 N N . GLN D 2 50 ? 88.793 65.020 55.639 1.00 29.33 50 GLN D N 1
ATOM 7201 C CA . GLN D 2 50 ? 88.947 64.325 54.366 1.00 37.33 50 GLN D CA 1
ATOM 7202 C C . GLN D 2 50 ? 87.976 63.156 54.255 1.00 35.28 50 GLN D C 1
ATOM 7203 O O . GLN D 2 50 ? 87.415 62.909 53.181 1.00 39.32 50 GLN D O 1
ATOM 7209 N N . LEU D 2 51 ? 87.758 62.431 55.356 1.00 30.11 51 LEU D N 1
ATOM 7210 C CA . LEU D 2 51 ? 86.803 61.328 55.337 1.00 28.42 51 LEU D CA 1
ATOM 7211 C C . LEU D 2 51 ? 85.377 61.834 55.157 1.00 38.20 51 LEU D C 1
ATOM 7212 O O . LEU D 2 51 ? 84.605 61.259 54.381 1.00 35.47 51 LEU D O 1
ATOM 7217 N N . LEU D 2 52 ? 85.011 62.909 55.862 1.00 37.30 52 LEU D N 1
ATOM 7218 C CA . LEU D 2 52 ? 83.705 63.523 55.645 1.00 34.87 52 LEU D CA 1
ATOM 7219 C C . LEU D 2 52 ? 83.529 63.957 54.197 1.00 31.98 52 LEU D C 1
ATOM 7220 O O . LEU D 2 52 ? 82.410 63.935 53.672 1.00 37.37 52 LEU D O 1
ATOM 7225 N N . ARG D 2 53 ? 84.623 64.331 53.534 1.00 28.44 53 ARG D N 1
ATOM 7226 C CA . ARG D 2 53 ? 84.551 64.795 52.153 1.00 33.98 53 ARG D CA 1
ATOM 7227 C C . ARG D 2 53 ? 84.443 63.629 51.176 1.00 31.26 53 ARG D C 1
ATOM 7228 O O . ARG D 2 53 ? 83.582 63.630 50.290 1.00 32.05 53 ARG D O 1
ATOM 7236 N N . GLN D 2 54 ? 85.298 62.618 51.331 1.00 30.54 54 GLN D N 1
ATOM 7237 C CA . GLN D 2 54 ? 85.386 61.538 50.355 1.00 26.63 54 GLN D CA 1
ATOM 7238 C C . GLN D 2 54 ? 84.414 60.396 50.624 1.00 32.84 54 GLN D C 1
ATOM 7239 O O . GLN D 2 54 ? 84.012 59.704 49.681 1.00 34.29 54 GLN D O 1
ATOM 7245 N N . TYR D 2 55 ? 84.029 60.172 51.880 1.00 31.17 55 TYR D N 1
ATOM 7246 C CA . TYR D 2 55 ? 83.164 59.054 52.243 1.00 31.76 55 TYR D CA 1
ATOM 7247 C C . TYR D 2 55 ? 81.712 59.473 52.446 1.00 30.22 55 TYR D C 1
ATOM 7248 O O . TYR D 2 55 ? 80.802 58.847 51.895 1.00 32.38 55 TYR D O 1
ATOM 7257 N N . VAL D 2 56 ? 81.475 60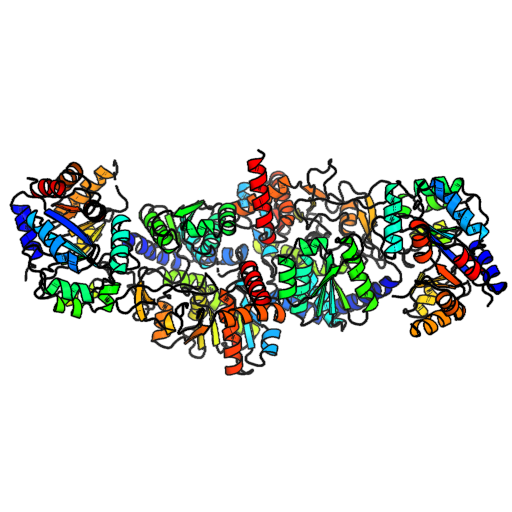.525 53.230 1.00 33.19 56 VAL D N 1
ATOM 7258 C CA . VAL D 2 56 ? 80.111 60.980 53.475 1.00 20.76 56 VAL D CA 1
ATOM 7259 C C . VAL D 2 56 ? 79.613 61.857 52.330 1.00 23.13 56 VAL D C 1
ATOM 7260 O O . VAL D 2 56 ? 78.410 61.888 52.043 1.00 30.52 56 VAL D O 1
ATOM 7264 N N . GLY D 2 57 ? 80.509 62.557 51.647 1.00 26.93 57 GLY D N 1
ATOM 7265 C CA . GLY D 2 57 ? 80.127 63.431 50.560 1.00 27.07 57 GLY D CA 1
ATOM 7266 C C . GLY D 2 57 ? 80.017 64.896 50.916 1.00 22.87 57 GLY D C 1
ATOM 7267 O O . GLY D 2 57 ? 79.401 65.651 50.157 1.00 32.82 57 GLY D O 1
ATOM 7268 N N . ARG D 2 58 ? 80.580 65.317 52.043 1.00 29.40 58 ARG D N 1
ATOM 7269 C CA . ARG D 2 58 ? 80.573 66.724 52.408 1.00 34.21 58 ARG D CA 1
ATOM 7270 C C . ARG D 2 58 ? 81.485 67.512 51.470 1.00 32.90 58 ARG D C 1
ATOM 7271 O O . ARG D 2 58 ? 82.495 67.001 50.979 1.00 37.98 58 ARG D O 1
ATOM 7279 N N . GLU D 2 59 ? 81.121 68.768 51.213 1.00 32.97 59 GLU D N 1
ATOM 7280 C CA . GLU D 2 59 ? 79.989 69.423 51.864 1.00 32.19 59 GLU D CA 1
ATOM 7281 C C . GLU D 2 59 ? 78.668 69.255 51.123 1.00 34.66 59 GLU D C 1
ATOM 7282 O O . GLU D 2 59 ? 78.625 69.212 49.892 1.00 36.16 59 GLU D O 1
ATOM 7288 N N . THR D 2 60 ? 77.594 69.143 51.898 1.00 35.84 60 THR D N 1
ATOM 7289 C CA . THR D 2 60 ? 76.263 69.102 51.322 1.00 28.91 60 THR D CA 1
ATOM 7290 C C . THR D 2 60 ? 75.892 70.485 50.795 1.00 31.56 60 THR D C 1
ATOM 7291 O O . THR D 2 60 ? 76.231 71.497 51.417 1.00 36.47 60 THR D O 1
ATOM 7295 N N . PRO D 2 61 ? 75.203 70.565 49.661 1.00 32.83 61 PRO D N 1
ATOM 7296 C CA . PRO D 2 61 ? 74.862 71.875 49.100 1.00 36.68 61 PRO D CA 1
ATOM 7297 C C . PRO D 2 61 ? 73.817 72.594 49.939 1.00 26.33 61 PRO D C 1
ATOM 7298 O O . PRO D 2 61 ? 73.085 71.996 50.730 1.00 33.98 61 PRO D O 1
ATOM 7302 N N . LEU D 2 62 ? 73.776 73.910 49.764 1.00 35.45 62 LEU D N 1
ATOM 7303 C CA . LEU D 2 62 ? 72.693 74.747 50.274 1.00 35.33 62 LEU D CA 1
ATOM 7304 C C . LEU D 2 62 ? 71.822 75.082 49.069 1.00 35.46 62 LEU D C 1
ATOM 7305 O O . LEU D 2 62 ? 72.164 75.953 48.264 1.00 46.50 62 LEU D O 1
ATOM 7310 N N . TYR D 2 63 ? 70.706 74.373 48.937 1.00 31.64 63 TYR D N 1
ATOM 7311 C CA . TYR D 2 63 ? 69.872 74.442 47.745 1.00 22.79 63 TYR D CA 1
ATOM 7312 C C . TYR D 2 63 ? 68.755 75.458 47.943 1.00 24.47 63 TYR D C 1
ATOM 7313 O O . TYR D 2 63 ? 67.976 75.355 48.897 1.00 30.01 63 TYR D O 1
ATOM 7322 N N . TYR D 2 64 ? 68.682 76.439 47.046 1.00 28.97 64 TYR D N 1
ATOM 7323 C CA . TYR D 2 64 ? 67.566 77.379 47.039 1.00 35.21 64 TYR D CA 1
ATOM 7324 C C . TYR D 2 64 ? 66.329 76.669 46.508 1.00 38.85 64 TYR D C 1
ATOM 7325 O O . TYR D 2 64 ? 66.260 76.331 45.321 1.00 34.26 64 TYR D O 1
ATOM 7334 N N . ALA D 2 65 ? 65.357 76.425 47.388 1.00 39.25 65 ALA D N 1
ATOM 7335 C CA . ALA D 2 65 ? 64.103 75.779 47.004 1.00 34.79 65 ALA D CA 1
ATOM 7336 C C . ALA D 2 65 ? 63.254 76.801 46.255 1.00 34.19 65 ALA D C 1
ATOM 7337 O O . ALA D 2 65 ? 62.329 77.414 46.795 1.00 28.91 65 ALA D O 1
ATOM 7339 N N . LYS D 2 66 ? 63.589 76.979 44.974 1.00 35.27 66 LYS D N 1
ATOM 7340 C CA . LYS D 2 66 ? 62.950 78.009 44.159 1.00 39.19 66 LYS D CA 1
ATOM 7341 C C . LYS D 2 66 ? 61.454 77.753 44.013 1.00 32.81 66 LYS D C 1
ATOM 7342 O O . LYS D 2 66 ? 60.638 78.666 44.180 1.00 40.93 66 LYS D O 1
ATOM 7348 N N . ASN D 2 67 ? 61.076 76.511 43.704 1.00 28.17 67 ASN D N 1
ATOM 7349 C CA . ASN D 2 67 ? 59.661 76.187 43.536 1.00 31.17 67 ASN D CA 1
ATOM 7350 C C . ASN D 2 67 ? 58.897 76.375 44.840 1.00 41.52 67 ASN D C 1
ATOM 7351 O O . ASN D 2 67 ? 57.831 77.002 44.865 1.00 44.91 67 ASN D O 1
ATOM 7356 N N . LEU D 2 68 ? 59.424 75.825 45.937 1.00 35.88 68 LEU D N 1
ATOM 7357 C CA . LEU D 2 68 ? 58.768 75.980 47.231 1.00 33.55 68 LEU D CA 1
ATOM 7358 C C . LEU D 2 68 ? 58.636 77.449 47.607 1.00 39.81 68 LEU D C 1
ATOM 7359 O O . LEU D 2 68 ? 57.601 77.871 48.134 1.00 44.43 68 LEU D O 1
ATOM 7364 N N . THR D 2 69 ? 59.671 78.245 47.331 1.00 35.54 69 THR D N 1
ATOM 7365 C CA . THR D 2 69 ? 59.612 79.674 47.626 1.00 38.03 69 THR D CA 1
ATOM 7366 C C . THR D 2 69 ? 58.515 80.360 46.818 1.00 45.09 69 THR D C 1
ATOM 7367 O O . THR D 2 69 ? 57.738 81.158 47.356 1.00 50.14 69 THR D O 1
ATOM 7371 N N . GLN D 2 70 ? 58.441 80.066 45.517 1.00 44.38 70 GLN D N 1
ATOM 7372 C CA . GLN D 2 70 ? 57.395 80.653 44.684 1.00 34.10 70 GLN D CA 1
ATOM 7373 C C . GLN D 2 70 ? 56.013 80.142 45.071 1.00 31.71 70 GLN D C 1
ATOM 7374 O O . GLN D 2 70 ? 55.024 80.871 44.937 1.00 39.83 70 GLN D O 1
ATOM 7380 N N . HIS D 2 71 ? 55.928 78.899 45.549 1.00 33.53 71 HIS D N 1
ATOM 7381 C CA . HIS D 2 71 ? 54.642 78.330 45.939 1.00 28.91 71 HIS D CA 1
ATOM 7382 C C . HIS D 2 71 ? 54.084 79.021 47.178 1.00 35.23 71 HIS D C 1
ATOM 7383 O O . HIS D 2 71 ? 52.891 79.344 47.232 1.00 34.80 71 HIS D O 1
ATOM 7390 N N . ILE D 2 72 ? 54.930 79.267 48.179 1.00 38.56 72 ILE D N 1
ATOM 7391 C CA . ILE D 2 72 ? 54.463 79.920 49.397 1.00 39.22 72 ILE D CA 1
ATOM 7392 C C . ILE D 2 72 ? 54.234 81.411 49.168 1.00 44.25 72 ILE D C 1
ATOM 7393 O O . ILE D 2 72 ? 53.368 82.016 49.811 1.00 40.85 72 ILE D O 1
ATOM 7398 N N . GLY D 2 73 ? 54.979 82.024 48.252 1.00 47.77 73 GLY D N 1
ATOM 7399 C CA . GLY D 2 73 ? 54.875 83.458 48.073 1.00 39.49 73 GLY D CA 1
ATOM 7400 C C . GLY D 2 73 ? 55.417 84.264 49.229 1.00 38.61 73 GLY D C 1
ATOM 7401 O O . GLY D 2 73 ? 55.052 85.432 49.384 1.00 36.62 73 GLY D O 1
ATOM 7402 N N . GLY D 2 74 ? 56.276 83.667 50.052 1.00 36.10 74 GLY D N 1
ATOM 7403 C CA . GLY D 2 74 ? 56.870 84.361 51.176 1.00 26.68 74 GLY D CA 1
ATOM 7404 C C . GLY D 2 74 ? 58.380 84.423 51.081 1.00 37.96 74 GLY D C 1
ATOM 7405 O O . GLY D 2 74 ? 58.930 84.594 49.987 1.00 38.08 74 GLY D O 1
ATOM 7406 N N . ALA D 2 75 ? 59.058 84.269 52.217 1.00 34.63 75 ALA D N 1
ATOM 7407 C CA . ALA D 2 75 ? 60.509 84.380 52.249 1.00 39.85 75 ALA D CA 1
ATOM 7408 C C . ALA D 2 75 ? 61.163 83.286 51.414 1.00 39.41 75 ALA D C 1
ATOM 7409 O O . ALA D 2 75 ? 60.598 82.209 51.200 1.00 43.63 75 ALA D O 1
ATOM 7411 N N . LYS D 2 76 ? 62.367 83.579 50.932 1.00 33.86 76 LYS D N 1
ATOM 7412 C CA . LYS D 2 76 ? 63.143 82.583 50.209 1.00 36.98 76 LYS D CA 1
ATOM 7413 C C . LYS D 2 76 ? 63.600 81.486 51.161 1.00 39.34 76 LYS D C 1
ATOM 7414 O O . LYS D 2 76 ? 64.056 81.755 52.275 1.00 33.67 76 LYS D O 1
ATOM 7420 N N . ILE D 2 77 ? 63.470 80.241 50.717 1.00 38.92 77 ILE D N 1
ATOM 7421 C CA . ILE D 2 77 ? 63.797 79.076 51.528 1.00 32.74 77 ILE D CA 1
ATOM 7422 C C . ILE D 2 77 ? 65.027 78.409 50.930 1.00 28.80 77 ILE D C 1
ATOM 7423 O O . ILE D 2 77 ? 65.026 78.021 49.755 1.00 34.40 77 ILE D O 1
ATOM 7428 N N . TYR D 2 78 ? 66.075 78.282 51.737 1.00 33.48 78 TYR D N 1
ATOM 7429 C CA . TYR D 2 78 ? 67.288 77.570 51.362 1.00 26.56 78 TYR D CA 1
ATOM 7430 C C . TYR D 2 78 ? 67.392 76.307 52.205 1.00 28.58 78 TYR D C 1
ATOM 7431 O O . TYR D 2 78 ? 67.328 76.372 53.437 1.00 38.59 78 TYR D O 1
ATOM 7440 N N . LEU D 2 79 ? 67.541 75.165 51.542 1.00 27.15 79 LEU D N 1
ATOM 7441 C CA . LEU D 2 79 ? 67.569 73.869 52.207 1.00 28.51 79 LEU D CA 1
ATOM 7442 C C . LEU D 2 79 ? 69.009 73.383 52.320 1.00 31.93 79 LEU D C 1
ATOM 7443 O O . LEU D 2 79 ? 69.685 73.189 51.303 1.00 31.25 79 LEU D O 1
ATOM 7448 N N . LYS D 2 80 ? 69.473 73.192 53.553 1.00 26.27 80 LYS D N 1
ATOM 7449 C CA . LYS D 2 80 ? 70.759 72.550 53.810 1.00 26.23 80 LYS D CA 1
ATOM 7450 C C . LYS D 2 80 ? 70.585 71.051 53.589 1.00 25.87 80 LYS D C 1
ATOM 7451 O O . LYS D 2 80 ? 69.941 70.368 54.392 1.00 36.47 80 LYS D O 1
ATOM 7457 N N . ARG D 2 81 ? 71.156 70.537 52.498 1.00 21.97 81 ARG D N 1
ATOM 7458 C CA . ARG D 2 81 ? 70.822 69.204 51.990 1.00 22.70 81 ARG D CA 1
ATOM 7459 C C . ARG D 2 81 ? 71.583 68.099 52.730 1.00 29.65 81 ARG D C 1
ATOM 7460 O O . ARG D 2 81 ? 72.360 67.343 52.150 1.00 33.62 81 ARG D O 1
ATOM 7468 N N . GLU D 2 82 ? 71.322 67.992 54.036 1.00 36.40 82 GLU D N 1
ATOM 7469 C CA . GLU D 2 82 ? 71.892 66.889 54.804 1.00 33.76 82 GLU D CA 1
ATOM 7470 C C . GLU D 2 82 ? 71.319 65.542 54.385 1.00 34.34 82 GLU D C 1
ATOM 7471 O O . GLU D 2 82 ? 71.894 64.504 54.727 1.00 38.48 82 GLU D O 1
ATOM 7477 N N . ASP D 2 83 ? 70.204 65.535 53.649 1.00 31.31 83 ASP D N 1
ATOM 7478 C CA . ASP D 2 83 ? 69.650 64.290 53.132 1.00 33.62 83 ASP D CA 1
ATOM 7479 C C . ASP D 2 83 ? 70.565 63.635 52.107 1.00 29.12 83 ASP D C 1
ATOM 7480 O O . ASP D 2 83 ? 70.380 62.455 51.790 1.00 33.80 83 ASP D O 1
ATOM 7485 N N . LEU D 2 84 ? 71.544 64.369 51.584 1.00 30.49 84 LEU D N 1
ATOM 7486 C CA . LEU D 2 84 ? 72.469 63.843 50.591 1.00 29.62 84 LEU D CA 1
ATOM 7487 C C . LEU D 2 84 ? 73.708 63.209 51.208 1.00 31.83 84 LEU D C 1
ATOM 7488 O O . LEU D 2 84 ? 74.582 62.747 50.467 1.00 32.33 84 LEU D O 1
ATOM 7493 N N . ASN D 2 85 ? 73.810 63.181 52.535 1.00 28.92 85 ASN D N 1
ATOM 7494 C CA . ASN D 2 85 ? 74.891 62.454 53.184 1.00 27.85 85 ASN D CA 1
ATOM 7495 C C . ASN D 2 85 ? 74.795 60.966 52.871 1.00 29.87 85 ASN D C 1
ATOM 7496 O O . ASN D 2 85 ? 73.714 60.429 52.620 1.00 36.03 85 ASN D O 1
ATOM 7501 N N . HIS D 2 86 ? 75.945 60.300 52.880 1.00 35.31 86 HIS D N 1
ATOM 7502 C CA . HIS D 2 86 ? 75.946 58.848 52.975 1.00 26.96 86 HIS D CA 1
ATOM 7503 C C . HIS D 2 86 ? 75.184 58.441 54.230 1.00 27.14 86 HIS D C 1
ATOM 7504 O O . HIS D 2 86 ? 75.362 59.047 55.291 1.00 31.49 86 HIS D O 1
ATOM 7511 N N . THR D 2 87 ? 74.323 57.422 54.090 1.00 23.39 87 THR D N 1
ATOM 7512 C CA . THR D 2 87 ? 73.323 56.948 55.057 1.00 25.79 87 THR D CA 1
ATOM 7513 C C . THR D 2 87 ? 72.036 57.765 54.970 1.00 26.85 87 THR D C 1
ATOM 7514 O O . THR D 2 87 ? 70.983 57.317 55.438 1.00 35.02 87 THR D O 1
ATOM 7518 N N . GLY D 2 88 ? 72.103 58.958 54.385 1.00 24.31 88 GLY D N 1
ATOM 7519 C CA . GLY D 2 88 ? 70.915 59.742 54.109 1.00 21.42 88 GLY D CA 1
ATOM 7520 C C . GLY D 2 88 ? 70.411 60.616 55.234 1.00 25.96 88 GLY D C 1
ATOM 7521 O O . GLY D 2 88 ? 69.269 61.084 55.164 1.00 32.60 88 GLY D O 1
ATOM 7522 N N . ALA D 2 89 ? 71.217 60.858 56.263 1.00 25.54 89 ALA D N 1
ATOM 7523 C CA . ALA D 2 89 ? 70.826 61.734 57.358 1.00 23.61 89 ALA D CA 1
ATOM 7524 C C . ALA D 2 89 ? 72.082 62.348 57.964 1.00 32.00 89 ALA D C 1
ATOM 7525 O O . ALA D 2 89 ? 73.206 62.064 57.539 1.00 36.66 89 ALA D O 1
ATOM 7527 N N . HIS D 2 90 ? 71.881 63.185 58.976 1.00 34.36 90 HIS D N 1
ATOM 7528 C CA . HIS D 2 90 ? 72.972 63.936 59.592 1.00 32.41 90 HIS D CA 1
ATOM 7529 C C . HIS D 2 90 ? 73.735 63.124 60.633 1.00 28.41 90 HIS D C 1
ATOM 7530 O O . HIS D 2 90 ? 74.885 63.435 60.947 1.00 27.83 90 HIS D O 1
ATOM 7561 N N . ILE D 2 92 ? 75.374 60.609 60.732 1.00 28.47 92 ILE D N 1
ATOM 7562 C CA . ILE D 2 92 ? 76.665 60.041 60.364 1.00 27.54 92 ILE D CA 1
ATOM 7563 C C . ILE D 2 92 ? 77.812 60.992 60.722 1.00 28.31 92 ILE D C 1
ATOM 7564 O O . ILE D 2 92 ? 78.936 60.552 60.960 1.00 33.54 92 ILE D O 1
ATOM 7569 N N . ASN D 2 93 ? 77.527 62.297 60.766 1.00 27.03 93 ASN D N 1
ATOM 7570 C CA . ASN D 2 93 ? 78.551 63.261 61.159 1.00 31.35 93 ASN D CA 1
ATOM 7571 C C . ASN D 2 93 ? 79.036 62.993 62.579 1.00 38.55 93 ASN D C 1
ATOM 7572 O O . ASN D 2 93 ? 80.243 62.985 62.848 1.00 36.11 93 ASN D O 1
ATOM 7577 N N . ASN D 2 94 ? 78.100 62.780 63.505 1.00 34.93 94 ASN D N 1
ATOM 7578 C CA . ASN D 2 94 ? 78.464 62.534 64.896 1.00 22.59 94 ASN D CA 1
ATOM 7579 C C . ASN D 2 94 ? 79.116 61.168 65.067 1.00 29.37 94 ASN D C 1
ATOM 7580 O O . ASN D 2 94 ? 80.136 61.044 65.755 1.00 36.15 94 ASN D O 1
ATOM 7585 N N . ALA D 2 95 ? 78.542 60.132 64.450 1.00 27.67 95 ALA D N 1
ATOM 7586 C CA . ALA D 2 95 ? 79.050 58.777 64.645 1.00 24.68 95 ALA D CA 1
ATOM 7587 C C . ALA D 2 95 ? 80.446 58.612 64.056 1.00 30.54 95 ALA D C 1
ATOM 7588 O O . ALA D 2 95 ? 81.313 57.983 64.674 1.00 35.39 95 ALA D O 1
ATOM 7590 N N . LEU D 2 96 ? 80.683 59.162 62.862 1.00 26.76 96 LEU D N 1
ATOM 7591 C CA . LEU D 2 96 ? 82.017 59.089 62.276 1.00 29.89 96 LEU D CA 1
ATOM 7592 C C . LEU D 2 96 ? 83.028 59.837 63.136 1.00 29.55 96 LEU D C 1
ATOM 7593 O O . LEU D 2 96 ? 84.142 59.350 63.366 1.00 34.67 96 LEU D O 1
ATOM 7598 N N . GLY D 2 97 ? 82.655 61.019 63.626 1.00 22.98 97 GLY D N 1
ATOM 7599 C CA . GLY D 2 97 ? 83.556 61.759 64.491 1.00 16.16 97 GLY D CA 1
ATOM 7600 C C . GLY D 2 97 ? 83.865 61.021 65.780 1.00 28.69 97 GLY D C 1
ATOM 7601 O O . GLY D 2 97 ? 84.992 61.069 66.278 1.00 24.52 97 GLY D O 1
ATOM 7602 N N . GLN D 2 98 ? 82.870 60.322 66.334 1.00 28.44 98 GLN D N 1
ATOM 7603 C CA . GLN D 2 98 ? 83.078 59.627 67.600 1.00 29.64 98 GLN D CA 1
ATOM 7604 C C . GLN D 2 98 ? 83.807 58.300 67.422 1.00 29.58 98 GLN D C 1
ATOM 7605 O O . GLN D 2 98 ? 84.544 57.885 68.323 1.00 31.01 98 GLN D O 1
ATOM 7611 N N . VAL D 2 99 ? 83.620 57.619 66.287 1.00 28.85 99 VAL D N 1
ATOM 7612 C CA . VAL D 2 99 ? 84.426 56.431 66.017 1.00 26.96 99 VAL D CA 1
ATOM 7613 C C . VAL D 2 99 ? 85.885 56.821 65.829 1.00 31.42 99 VAL D C 1
ATOM 7614 O O . VAL D 2 99 ? 86.792 56.172 66.365 1.00 35.82 99 VAL D O 1
ATOM 7618 N N . TRP D 2 100 ? 86.133 57.892 65.069 1.00 35.44 100 TRP D N 1
ATOM 7619 C CA . TRP D 2 100 ? 87.495 58.385 64.887 1.00 26.11 100 TRP D CA 1
ATOM 7620 C C . TRP D 2 100 ? 88.123 58.753 66.225 1.00 30.07 100 TRP D C 1
ATOM 7621 O O . TRP D 2 100 ? 89.291 58.436 66.481 1.00 33.84 100 TRP D O 1
ATOM 7632 N N . LEU D 2 101 ? 87.354 59.406 67.098 1.00 26.69 101 LEU D N 1
ATOM 7633 C CA . LEU D 2 101 ? 87.829 59.674 68.451 1.00 23.83 101 LEU D CA 1
ATOM 7634 C C . LEU D 2 101 ? 88.133 58.378 69.191 1.00 31.01 101 LEU D C 1
ATOM 7635 O O . LEU D 2 101 ? 89.119 58.294 69.932 1.00 35.92 101 LEU D O 1
ATOM 7640 N N . ALA D 2 102 ? 87.298 57.354 68.998 1.00 28.57 102 ALA D N 1
ATOM 7641 C CA . ALA D 2 102 ? 87.527 56.077 69.663 1.00 19.36 102 ALA D CA 1
ATOM 7642 C C . ALA D 2 102 ? 88.813 55.420 69.177 1.00 36.60 102 ALA D C 1
ATOM 7643 O O . ALA D 2 102 ? 89.518 54.769 69.958 1.00 49.68 102 ALA D O 1
ATOM 7645 N N . LYS D 2 103 ? 89.134 55.570 67.888 1.00 36.90 103 LYS D N 1
ATOM 7646 C CA . LYS D 2 103 ? 90.396 55.036 67.383 1.00 37.35 103 LYS D CA 1
ATOM 7647 C C . LYS D 2 103 ? 91.581 55.764 67.999 1.00 36.34 103 LYS D C 1
ATOM 7648 O O . LYS D 2 103 ? 92.596 55.142 68.334 1.00 40.27 103 LYS D O 1
ATOM 7654 N N . ARG D 2 104 ? 91.468 57.083 68.158 1.00 32.77 104 ARG D N 1
ATOM 7655 C CA . ARG D 2 104 ? 92.543 57.846 68.777 1.00 34.56 104 ARG D CA 1
ATOM 7656 C C . ARG D 2 104 ? 92.723 57.470 70.242 1.00 33.84 104 ARG D C 1
ATOM 7657 O O . ARG D 2 104 ? 93.840 57.537 70.766 1.00 41.88 104 ARG D O 1
ATOM 7665 N N . MET D 2 105 ? 91.645 57.066 70.915 1.00 30.63 105 MET D N 1
ATOM 7666 C CA . MET D 2 105 ? 91.746 56.608 72.295 1.00 26.11 105 MET D CA 1
ATOM 7667 C C . MET D 2 105 ? 92.368 55.224 72.412 1.00 31.65 105 MET D C 1
ATOM 7668 O O . MET D 2 105 ? 92.643 54.782 73.533 1.00 37.68 105 MET D O 1
ATOM 7673 N N . GLY D 2 106 ? 92.595 54.535 71.297 1.00 33.53 106 GLY D N 1
ATOM 7674 C CA . GLY D 2 106 ? 93.085 53.174 71.342 1.00 21.46 106 GLY D CA 1
ATOM 7675 C C . GLY D 2 106 ? 92.023 52.125 71.571 1.00 32.08 106 GLY D C 1
ATOM 7676 O O . GLY D 2 106 ? 92.365 50.972 71.856 1.00 38.93 106 GLY D O 1
ATOM 7677 N N . LYS D 2 107 ? 90.748 52.487 71.465 1.00 35.24 107 LYS D N 1
ATOM 7678 C CA . LYS D 2 107 ? 89.669 51.527 71.617 1.00 28.94 107 LYS D CA 1
ATOM 7679 C C . LYS D 2 107 ? 89.563 50.647 70.375 1.00 31.69 107 LYS D C 1
ATOM 7680 O O . LYS D 2 107 ? 90.072 50.976 69.300 1.00 37.90 107 LYS D O 1
ATOM 7686 N N . LYS D 2 108 ? 88.884 49.514 70.536 1.00 27.08 108 LYS D N 1
ATOM 7687 C CA . LYS D 2 108 ? 88.651 48.592 69.433 1.00 30.14 108 LYS D CA 1
ATOM 7688 C C . LYS D 2 108 ? 87.191 48.210 69.240 1.00 32.69 108 LYS D C 1
ATOM 7689 O O . LYS D 2 108 ? 86.851 47.690 68.170 1.00 39.22 108 LYS D O 1
ATOM 7695 N N . LYS D 2 109 ? 86.320 48.452 70.216 1.00 32.46 109 LYS D N 1
ATOM 7696 C CA . LYS D 2 109 ? 84.910 48.106 70.121 1.00 33.50 109 LYS D CA 1
ATOM 7697 C C . LYS D 2 109 ? 84.060 49.369 70.150 1.00 35.41 109 LYS D C 1
ATOM 7698 O O . LYS D 2 109 ? 84.364 50.320 70.878 1.00 37.11 109 LYS D O 1
ATOM 7704 N N . ILE D 2 110 ? 82.994 49.368 69.353 1.00 31.23 110 ILE D N 1
ATOM 7705 C CA . ILE D 2 110 ? 82.026 50.457 69.288 1.00 28.82 110 ILE D CA 1
ATOM 7706 C C . ILE D 2 110 ? 80.669 49.905 69.701 1.00 32.98 110 ILE D C 1
ATOM 7707 O O . ILE D 2 110 ? 80.253 48.847 69.213 1.00 35.01 110 ILE D O 1
ATOM 7712 N N . ILE D 2 111 ? 79.983 50.605 70.604 1.00 25.98 111 ILE D N 1
ATOM 7713 C CA . ILE D 2 111 ? 78.642 50.208 71.011 1.00 32.22 111 ILE D CA 1
ATOM 7714 C C . ILE D 2 111 ? 77.724 51.421 70.998 1.00 32.22 111 ILE D C 1
ATOM 7715 O O . ILE D 2 111 ? 78.166 52.567 71.135 1.00 24.39 111 ILE D O 1
ATOM 7720 N N . ALA D 2 112 ? 76.432 51.153 70.832 1.00 30.35 112 ALA D N 1
ATOM 7721 C CA . ALA D 2 112 ? 75.405 52.184 70.814 1.00 24.60 112 ALA D CA 1
ATOM 7722 C C . ALA D 2 112 ? 74.058 51.513 71.035 1.00 29.08 112 ALA D C 1
ATOM 7723 O O . ALA D 2 112 ? 73.941 50.286 71.008 1.00 36.31 112 ALA D O 1
ATOM 7725 N N . GLU D 2 113 ? 73.039 52.335 71.263 1.00 37.89 113 GLU D N 1
ATOM 7726 C CA . GLU D 2 113 ? 71.664 51.870 71.332 1.00 41.82 113 GLU D CA 1
ATOM 7727 C C . GLU D 2 113 ? 70.827 52.622 70.306 1.00 35.52 113 GLU D C 1
ATOM 7728 O O . GLU D 2 113 ? 71.223 53.677 69.803 1.00 35.59 113 GLU D O 1
ATOM 7734 N N . THR D 2 114 ? 69.663 52.063 69.991 1.00 38.15 114 THR D N 1
ATOM 7735 C CA . THR D 2 114 ? 68.755 52.703 69.052 1.00 43.20 114 THR D CA 1
ATOM 7736 C C . THR D 2 114 ? 67.340 52.219 69.327 1.00 45.47 114 THR D C 1
ATOM 7737 O O . THR D 2 114 ? 67.129 51.174 69.949 1.00 36.97 114 THR D O 1
ATOM 7741 N N . GLY D 2 115 ? 66.373 53.008 68.868 1.00 47.45 115 GLY D N 1
ATOM 7742 C CA . GLY D 2 115 ? 64.977 52.639 68.979 1.00 51.58 115 GLY D CA 1
ATOM 7743 C C . GLY D 2 115 ? 64.392 52.269 67.633 1.00 53.83 115 GLY D C 1
ATOM 7744 O O . GLY D 2 115 ? 64.150 51.091 67.354 1.00 59.66 115 GLY D O 1
ATOM 7745 N N . ALA D 2 116 ? 64.166 53.275 66.784 1.00 55.68 116 ALA D N 1
ATOM 7746 C CA . ALA D 2 116 ? 63.700 53.003 65.428 1.00 60.36 116 ALA D CA 1
ATOM 7747 C C . ALA D 2 116 ? 64.777 52.302 64.610 1.00 65.29 116 ALA D C 1
ATOM 7748 O O . ALA D 2 116 ? 64.481 51.372 63.850 1.00 63.53 116 ALA D O 1
ATOM 7750 N N . GLY D 2 117 ? 66.030 52.728 64.754 1.00 64.02 117 GLY D N 1
ATOM 7751 C CA . GLY D 2 117 ? 67.129 52.076 64.071 1.00 56.94 117 GLY D CA 1
ATOM 7752 C C . GLY D 2 117 ? 68.087 53.029 63.387 1.00 49.41 117 GLY D C 1
ATOM 7753 O O . GLY D 2 117 ? 69.140 52.607 62.899 1.00 54.48 117 GLY D O 1
ATOM 7754 N N . GLN D 2 118 ? 67.739 54.318 63.355 1.00 34.73 118 GLN D N 1
ATOM 7755 C CA . GLN D 2 118 ? 68.540 55.288 62.613 1.00 29.73 118 GLN D CA 1
ATOM 7756 C C . GLN D 2 118 ? 69.950 55.401 63.181 1.00 30.57 118 GLN D C 1
ATOM 7757 O O . GLN D 2 118 ? 70.938 55.262 62.450 1.00 31.94 118 GLN D O 1
ATOM 7763 N N . HIS D 2 119 ? 70.068 55.657 64.487 1.00 32.94 119 HIS D N 1
ATOM 7764 C CA . HIS D 2 119 ? 71.395 55.796 65.076 1.00 32.42 119 HIS D CA 1
ATOM 7765 C C . HIS D 2 119 ? 72.171 54.486 65.035 1.00 31.94 119 HIS D C 1
ATOM 7766 O O . HIS D 2 119 ? 73.406 54.503 64.979 1.00 31.47 119 HIS D O 1
ATOM 7773 N N . GLY D 2 120 ? 71.474 53.350 65.063 1.00 20.44 120 GLY D N 1
ATOM 7774 C CA . GLY D 2 120 ? 72.162 52.074 64.969 1.00 24.90 120 GLY D CA 1
ATOM 7775 C C . GLY D 2 120 ? 72.798 51.854 63.610 1.00 34.47 120 GLY D C 1
ATOM 7776 O O . GLY D 2 120 ? 73.879 51.266 63.509 1.00 29.36 120 GLY D O 1
ATOM 7777 N N . VAL D 2 121 ? 72.140 52.324 62.547 1.00 30.49 121 VAL D N 1
ATOM 7778 C CA . VAL D 2 121 ? 72.695 52.186 61.205 1.00 25.56 121 VAL D CA 1
ATOM 7779 C C . VAL D 2 121 ? 73.865 53.142 61.011 1.00 26.76 121 VAL D C 1
ATOM 7780 O O . VAL D 2 121 ? 74.904 52.767 60.454 1.00 29.02 121 VAL D O 1
ATOM 7784 N N . ALA D 2 122 ? 73.722 54.387 61.470 1.00 21.05 122 ALA D N 1
ATOM 7785 C CA . ALA D 2 122 ? 74.810 55.352 61.347 1.00 21.03 122 ALA D CA 1
ATOM 7786 C C . ALA D 2 122 ? 76.039 54.892 62.121 1.00 22.28 122 ALA D C 1
ATOM 7787 O O . ALA D 2 122 ? 77.166 54.954 61.615 1.00 28.39 122 ALA D O 1
ATOM 7789 N N . THR D 2 123 ? 75.838 54.417 63.352 1.00 24.38 123 THR D N 1
ATOM 7790 C CA . THR D 2 123 ? 76.954 53.915 64.147 1.00 26.89 123 THR D CA 1
ATOM 7791 C C . THR D 2 123 ? 77.610 52.713 63.481 1.00 33.62 123 THR D C 1
ATOM 7792 O O . THR D 2 123 ? 78.842 52.631 63.405 1.00 39.41 123 THR D O 1
ATOM 7796 N N . ALA D 2 124 ? 76.801 51.770 62.989 1.00 36.15 124 ALA D N 1
ATOM 7797 C CA . ALA D 2 124 ? 77.350 50.592 62.325 1.00 29.75 124 ALA D CA 1
ATOM 7798 C C . ALA D 2 124 ? 78.087 50.961 61.045 1.00 27.51 124 ALA D C 1
ATOM 7799 O O . ALA D 2 124 ? 79.073 50.305 60.690 1.00 24.81 124 ALA D O 1
ATOM 7801 N N . THR D 2 125 ? 77.627 51.999 60.343 1.00 22.49 125 THR D N 1
ATOM 7802 C CA . THR D 2 125 ? 78.330 52.457 59.148 1.00 31.47 125 THR D CA 1
ATOM 7803 C C . THR D 2 125 ? 79.701 53.015 59.505 1.00 30.51 125 THR D C 1
ATOM 7804 O O . THR D 2 125 ? 80.706 52.684 58.863 1.00 30.75 125 THR D O 1
ATOM 7808 N N . ALA D 2 126 ? 79.761 53.859 60.537 1.00 21.44 126 ALA D N 1
ATOM 7809 C CA . ALA D 2 126 ? 81.031 54.454 60.937 1.00 23.59 126 ALA D CA 1
ATOM 7810 C C . ALA D 2 126 ? 81.994 53.413 61.494 1.00 27.53 126 ALA D C 1
ATOM 7811 O O . ALA D 2 126 ? 83.214 53.575 61.376 1.00 26.24 126 ALA D O 1
ATOM 7813 N N . ALA D 2 127 ? 81.472 52.342 62.097 1.00 22.92 127 ALA D N 1
ATOM 7814 C CA . ALA D 2 127 ? 82.344 51.297 62.623 1.00 26.66 127 ALA D CA 1
ATOM 7815 C C . ALA D 2 127 ? 82.939 50.456 61.500 1.00 30.47 127 ALA D C 1
ATOM 7816 O O . ALA D 2 127 ? 84.116 50.079 61.554 1.00 41.95 127 ALA D O 1
ATOM 7818 N N . ALA D 2 128 ? 82.143 50.149 60.475 1.00 29.19 128 ALA D N 1
ATOM 7819 C CA . ALA D 2 128 ? 82.654 49.372 59.351 1.00 26.20 128 ALA D CA 1
ATOM 7820 C C . ALA D 2 128 ? 83.694 50.151 58.557 1.00 26.76 128 ALA D C 1
ATOM 7821 O O . ALA D 2 128 ? 84.616 49.551 57.992 1.00 39.00 128 ALA D O 1
ATOM 7823 N N . LEU D 2 129 ? 83.562 51.478 58.497 1.00 25.09 129 LEU D N 1
ATOM 7824 C CA . LEU D 2 129 ? 84.576 52.289 57.832 1.00 31.99 129 LEU D CA 1
ATOM 7825 C C . LEU D 2 129 ? 85.923 52.165 58.530 1.00 35.99 129 LEU D C 1
ATOM 7826 O O . LEU D 2 129 ? 86.970 52.108 57.874 1.00 51.19 129 LEU D O 1
ATOM 7831 N N . PHE D 2 130 ? 85.916 52.120 59.861 1.00 28.60 130 PHE D N 1
ATOM 7832 C CA . PHE D 2 130 ? 87.137 52.071 60.654 1.00 30.21 130 PHE D CA 1
ATOM 7833 C C . PHE D 2 130 ? 87.500 50.662 61.106 1.00 30.06 130 PHE D C 1
ATOM 7834 O O . PHE D 2 130 ? 88.387 50.509 61.951 1.00 36.63 130 PHE D O 1
ATOM 7842 N N . ASN D 2 131 ? 86.841 49.637 60.565 1.00 28.34 131 ASN D N 1
ATOM 7843 C CA . ASN D 2 131 ? 87.132 48.239 60.891 1.00 32.32 131 ASN D CA 1
ATOM 7844 C C . ASN D 2 131 ? 87.096 47.999 62.398 1.00 37.70 131 ASN D C 1
ATOM 7845 O O . ASN D 2 131 ? 88.018 47.432 62.985 1.00 37.99 131 ASN D O 1
ATOM 7850 N N . MET D 2 132 ? 86.017 48.443 63.030 1.00 38.82 132 MET D N 1
ATOM 7851 C CA . MET D 2 132 ? 85.847 48.280 64.465 1.00 28.51 132 MET D CA 1
ATOM 7852 C C . MET D 2 132 ? 84.660 47.376 64.751 1.00 32.21 132 MET D C 1
ATOM 7853 O O . MET D 2 132 ? 83.623 47.464 64.086 1.00 48.79 132 MET D O 1
ATOM 7858 N N . GLU D 2 133 ? 84.825 46.507 65.744 1.00 29.97 133 GLU D N 1
ATOM 7859 C CA . GLU D 2 133 ? 83.723 45.676 66.202 1.00 31.20 133 GLU D CA 1
ATOM 7860 C C . GLU D 2 133 ? 82.581 46.559 66.684 1.00 33.77 133 GLU D C 1
ATOM 7861 O O . GLU D 2 133 ? 82.795 47.540 67.402 1.00 40.91 133 GLU D O 1
ATOM 7867 N N . CYS D 2 134 ? 81.362 46.217 66.276 1.00 27.23 134 CYS D N 1
ATOM 7868 C CA . CYS D 2 134 ? 80.194 47.026 66.590 1.00 26.01 134 CYS D CA 1
ATOM 7869 C C . CYS D 2 134 ? 79.114 46.157 67.210 1.00 29.99 134 CYS D C 1
ATOM 7870 O O . CYS D 2 134 ? 78.820 45.068 66.706 1.00 41.17 134 CYS D O 1
ATOM 7873 N N . THR D 2 135 ? 78.529 46.645 68.301 1.00 30.79 135 THR D N 1
ATOM 7874 C CA . THR D 2 135 ? 77.391 46.008 68.950 1.00 26.60 135 THR D CA 1
ATOM 7875 C C . THR D 2 135 ? 76.326 47.070 69.170 1.00 31.08 135 THR D C 1
ATOM 7876 O O . THR D 2 135 ? 76.585 48.080 69.831 1.00 33.62 135 THR D O 1
ATOM 7880 N N . ILE D 2 136 ? 75.140 46.852 68.610 1.00 25.26 136 ILE D N 1
ATOM 7881 C CA . ILE D 2 136 ? 74.013 47.764 68.764 1.00 26.59 136 ILE D CA 1
ATOM 7882 C C . ILE D 2 136 ? 72.998 47.112 69.691 1.00 29.71 136 ILE D C 1
ATOM 7883 O O . ILE D 2 136 ? 72.562 45.980 69.450 1.00 26.31 136 ILE D O 1
ATOM 7888 N N . TYR D 2 137 ? 72.625 47.823 70.749 1.00 29.56 137 TYR D N 1
ATOM 7889 C CA . TYR D 2 137 ? 71.659 47.326 71.717 1.00 27.32 137 TYR D CA 1
ATOM 7890 C C . TYR D 2 137 ? 70.267 47.841 71.371 1.00 34.32 137 TYR D C 1
ATOM 7891 O O . TYR D 2 137 ? 70.066 49.049 71.212 1.00 39.02 137 TYR D O 1
ATOM 7900 N N . MET D 2 138 ? 69.316 46.918 71.240 1.00 42.57 138 MET D N 1
ATOM 7901 C CA . MET D 2 138 ? 67.919 47.239 70.981 1.00 43.60 138 MET D CA 1
ATOM 7902 C C . MET D 2 138 ? 67.041 46.482 71.963 1.00 42.95 138 MET D C 1
ATOM 7903 O O . MET D 2 138 ? 67.334 45.335 72.310 1.00 43.58 138 MET D O 1
ATOM 7908 N N . GLY D 2 139 ? 65.964 47.125 72.406 1.00 43.72 139 GLY D N 1
ATOM 7909 C CA . GLY D 2 139 ? 64.930 46.390 73.112 1.00 47.68 139 GLY D CA 1
ATOM 7910 C C . GLY D 2 139 ? 64.341 45.315 72.215 1.00 47.60 139 GLY D C 1
ATOM 7911 O O . GLY D 2 139 ? 64.209 45.496 71.002 1.00 47.50 139 GLY D O 1
ATOM 7912 N N . GLU D 2 140 ? 63.995 44.174 72.819 1.00 48.14 140 GLU D N 1
ATOM 7913 C CA . GLU D 2 140 ? 63.542 43.038 72.021 1.00 51.89 140 GLU D CA 1
ATOM 7914 C C . GLU D 2 140 ? 62.243 43.355 71.292 1.00 52.14 140 GLU D C 1
ATOM 7915 O O . GLU D 2 140 ? 62.035 42.906 70.159 1.00 62.09 140 GLU D O 1
ATOM 7921 N N . GLU D 2 141 ? 61.355 44.128 71.923 1.00 50.25 141 GLU D N 1
ATOM 7922 C CA . GLU D 2 141 ? 60.126 44.529 71.248 1.00 52.39 141 GLU D CA 1
ATOM 7923 C C . GLU D 2 141 ? 60.415 45.421 70.048 1.00 60.57 141 GLU D C 1
ATOM 7924 O O . GLU D 2 141 ? 59.627 45.456 69.096 1.00 67.71 141 GLU D O 1
ATOM 7930 N N . ASP D 2 142 ? 61.535 46.147 70.071 1.00 61.34 142 ASP D N 1
ATOM 7931 C CA . ASP D 2 142 ? 61.929 46.938 68.911 1.00 54.01 142 ASP D CA 1
ATOM 7932 C C . ASP D 2 142 ? 62.564 46.069 67.831 1.00 51.04 142 ASP D C 1
ATOM 7933 O O . ASP D 2 142 ? 62.367 46.321 66.637 1.00 53.71 142 ASP D O 1
ATOM 7938 N N . VAL D 2 143 ? 63.328 45.049 68.231 1.00 51.08 143 VAL D N 1
ATOM 7939 C CA . VAL D 2 143 ? 63.899 44.119 67.260 1.00 49.12 143 VAL D CA 1
ATOM 7940 C C . VAL D 2 143 ? 62.793 43.434 66.467 1.00 48.67 143 VAL D C 1
ATOM 7941 O O . VAL D 2 143 ? 62.901 43.253 65.248 1.00 42.80 143 VAL D O 1
ATOM 7945 N N . LYS D 2 144 ? 61.709 43.049 67.147 1.00 48.81 144 LYS D N 1
ATOM 7946 C CA . LYS D 2 144 ? 60.609 42.370 66.472 1.00 47.53 144 LYS D CA 1
ATOM 7947 C C . LYS D 2 144 ? 59.901 43.282 65.477 1.00 50.26 144 LYS D C 1
ATOM 7948 O O . LYS D 2 144 ? 59.346 42.799 64.485 1.00 59.57 144 LYS D O 1
ATOM 7954 N N . ARG D 2 145 ? 59.912 44.592 65.717 1.00 55.29 145 ARG D N 1
ATOM 7955 C CA . ARG D 2 145 ? 59.232 45.541 64.847 1.00 47.20 145 ARG D CA 1
ATOM 7956 C C . ARG D 2 145 ? 60.131 46.127 63.765 1.00 51.18 145 ARG D C 1
ATOM 7957 O O . ARG D 2 145 ? 59.622 46.796 62.859 1.00 50.08 145 ARG D O 1
ATOM 7965 N N . GLN D 2 146 ? 61.442 45.899 63.829 1.00 52.32 146 GLN D N 1
ATOM 7966 C CA . GLN D 2 146 ? 62.402 46.525 62.923 1.00 46.03 146 GLN D CA 1
ATOM 7967 C C . GLN D 2 146 ? 63.308 45.479 62.289 1.00 40.10 146 GLN D C 1
ATOM 7968 O O . GLN D 2 146 ? 64.530 45.631 62.230 1.00 45.00 146 GLN D O 1
ATOM 7974 N N . ALA D 2 147 ? 62.708 44.398 61.785 1.00 38.34 147 ALA D N 1
ATOM 7975 C CA . ALA D 2 147 ? 63.497 43.316 61.203 1.00 39.52 147 ALA D CA 1
ATOM 7976 C C . ALA D 2 147 ? 64.344 43.794 60.030 1.00 47.51 147 ALA D C 1
ATOM 7977 O O . ALA D 2 147 ? 65.417 43.235 59.773 1.00 47.16 147 ALA D O 1
ATOM 7979 N N . LEU D 2 148 ? 63.887 44.824 59.314 1.00 48.76 148 LEU D N 1
ATOM 7980 C CA . LEU D 2 148 ? 64.634 45.320 58.163 1.00 50.62 148 LEU D CA 1
ATOM 7981 C C . LEU D 2 148 ? 65.864 46.115 58.589 1.00 52.50 148 LEU D C 1
ATOM 7982 O O . LEU D 2 148 ? 66.948 45.937 58.022 1.00 46.44 148 LEU D O 1
ATOM 7987 N N . ASN D 2 149 ? 65.719 46.998 59.581 1.00 48.27 149 ASN D N 1
ATOM 7988 C CA . ASN D 2 149 ? 66.873 47.735 60.086 1.00 39.17 149 ASN D CA 1
ATOM 7989 C C . ASN D 2 149 ? 67.861 46.814 60.789 1.00 42.54 149 ASN D C 1
ATOM 7990 O O . ASN D 2 149 ? 69.071 47.070 60.761 1.00 39.44 149 ASN D O 1
ATOM 7995 N N . VAL D 2 150 ? 67.369 45.751 61.429 1.00 37.01 150 VAL D N 1
ATOM 7996 C CA . VAL D 2 150 ? 68.264 44.765 62.029 1.00 40.43 150 VAL D CA 1
ATOM 7997 C C . VAL D 2 150 ? 69.105 44.093 60.952 1.00 46.57 150 VAL D C 1
ATOM 7998 O O . VAL D 2 150 ? 70.305 43.853 61.136 1.00 47.44 150 VAL D O 1
ATOM 8002 N N . PHE D 2 151 ? 68.492 43.793 59.804 1.00 47.37 151 PHE D N 1
ATOM 8003 C CA . PHE D 2 151 ? 69.244 43.221 58.691 1.00 34.68 151 PHE D CA 1
ATOM 8004 C C . PHE D 2 151 ? 70.245 44.223 58.129 1.00 30.22 151 PHE D C 1
ATOM 8005 O O . PHE D 2 151 ? 71.357 43.845 57.741 1.00 34.87 151 PHE D O 1
ATOM 8013 N N . ARG D 2 152 ? 69.867 45.504 58.077 1.00 26.50 152 ARG D N 1
ATOM 8014 C CA . ARG D 2 152 ? 70.793 46.538 57.623 1.00 28.27 152 ARG D CA 1
ATOM 8015 C C . ARG D 2 152 ? 72.033 46.593 58.507 1.00 33.13 152 ARG D C 1
ATOM 8016 O O . ARG D 2 152 ? 73.165 46.614 58.010 1.00 35.26 152 ARG D O 1
ATOM 8024 N N . MET D 2 153 ? 71.834 46.622 59.827 1.00 31.71 153 MET D N 1
ATOM 8025 C CA . MET D 2 153 ? 72.965 46.723 60.743 1.00 34.56 153 MET D CA 1
ATOM 8026 C C . MET D 2 153 ? 73.851 45.486 60.668 1.00 26.89 153 MET D C 1
ATOM 8027 O O . MET D 2 153 ? 75.080 45.588 60.768 1.00 27.03 153 MET D O 1
ATOM 8032 N N . GLU D 2 154 ? 73.249 44.308 60.486 1.00 26.99 154 GLU D N 1
ATOM 8033 C CA . GLU D 2 154 ? 74.044 43.096 60.314 1.00 24.17 154 GLU D CA 1
ATOM 8034 C C . GLU D 2 154 ? 74.739 43.073 58.960 1.00 32.68 154 GLU D C 1
ATOM 8035 O O . GLU D 2 154 ? 75.838 42.521 58.835 1.00 35.41 154 GLU D O 1
ATOM 8041 N N . LEU D 2 155 ? 74.112 43.664 57.940 1.00 32.85 155 LEU D N 1
ATOM 8042 C CA . LEU D 2 155 ? 74.753 43.779 56.635 1.00 28.16 155 LEU D CA 1
ATOM 8043 C C . LEU D 2 155 ? 76.035 44.593 56.730 1.00 28.57 155 LEU D C 1
ATOM 8044 O O . LEU D 2 155 ? 77.016 44.308 56.035 1.00 32.58 155 LEU D O 1
ATOM 8049 N N . LEU D 2 156 ? 76.048 45.605 57.596 1.00 35.88 156 LEU D N 1
ATOM 8050 C CA . LEU D 2 156 ? 77.210 46.455 57.818 1.00 29.59 156 LEU D CA 1
ATOM 8051 C C . LEU D 2 156 ? 78.212 45.846 58.795 1.00 29.81 156 LEU D C 1
ATOM 8052 O O . LEU D 2 156 ? 79.152 46.536 59.205 1.00 29.35 156 LEU D O 1
ATOM 8057 N N . GLY D 2 157 ? 78.029 44.584 59.182 1.00 24.43 157 GLY D N 1
ATOM 8058 C CA . GLY D 2 157 ? 78.972 43.892 60.034 1.00 24.63 157 GLY D CA 1
ATOM 8059 C C . GLY D 2 157 ? 78.729 44.014 61.522 1.00 32.05 157 GLY D C 1
ATOM 8060 O O . GLY D 2 157 ? 79.517 43.470 62.306 1.00 39.86 157 GLY D O 1
ATOM 8061 N N . ALA D 2 158 ? 77.672 44.698 61.942 1.00 34.55 158 ALA D N 1
ATOM 8062 C CA . ALA D 2 158 ? 77.415 44.905 63.358 1.00 29.51 158 ALA D CA 1
ATOM 8063 C C . ALA D 2 158 ? 76.598 43.757 63.936 1.00 38.96 158 ALA D C 1
ATOM 8064 O O . ALA D 2 158 ? 75.810 43.114 63.239 1.00 42.22 158 ALA D O 1
ATOM 8066 N N . LYS D 2 159 ? 76.801 43.505 65.226 1.00 39.94 159 LYS D N 1
ATOM 8067 C CA . LYS D 2 159 ? 75.980 42.575 65.987 1.00 34.37 159 LYS D CA 1
ATOM 8068 C C . LYS D 2 159 ? 74.893 43.357 66.711 1.00 37.20 159 LYS D C 1
ATOM 8069 O O . LYS D 2 159 ? 75.183 44.353 67.381 1.00 47.06 159 LYS D O 1
ATOM 8075 N N . VAL D 2 160 ? 73.648 42.918 66.562 1.00 31.23 160 VAL D N 1
ATOM 8076 C CA . VAL D 2 160 ? 72.516 43.522 67.253 1.00 28.66 160 VAL D CA 1
ATOM 8077 C C . VAL D 2 160 ? 72.172 42.643 68.447 1.00 35.90 160 VAL D C 1
ATOM 8078 O O . VAL D 2 160 ? 71.841 41.463 68.284 1.00 39.18 160 VAL D O 1
ATOM 8082 N N . GLU D 2 161 ? 72.263 43.212 69.647 1.00 42.31 161 GLU D N 1
ATOM 8083 C CA . GLU D 2 161 ? 71.988 42.492 70.885 1.00 34.58 161 GLU D CA 1
ATOM 8084 C C . GLU D 2 161 ? 70.605 42.903 71.378 1.00 38.47 161 GLU D C 1
ATOM 8085 O O . GLU D 2 161 ? 70.398 44.054 71.774 1.00 43.34 161 GLU D O 1
ATOM 8091 N N . ALA D 2 162 ? 69.663 41.964 71.349 1.00 43.00 162 ALA D N 1
ATOM 8092 C CA . ALA D 2 162 ? 68.311 42.229 71.819 1.00 50.10 162 ALA D CA 1
ATOM 8093 C C . ALA D 2 162 ? 68.271 42.193 73.343 1.00 50.27 162 ALA D C 1
ATOM 8094 O O . ALA D 2 162 ? 68.803 41.269 73.965 1.00 50.73 162 ALA D O 1
ATOM 8096 N N . VAL D 2 163 ? 67.641 43.198 73.940 1.00 55.47 163 VAL D N 1
ATOM 8097 C CA . VAL D 2 163 ? 67.576 43.343 75.389 1.00 45.62 163 VAL D CA 1
ATOM 8098 C C . VAL D 2 163 ? 66.243 42.776 75.861 1.00 52.73 163 VAL D C 1
ATOM 8099 O O . VAL D 2 163 ? 65.191 43.398 75.682 1.00 50.01 163 VAL D O 1
ATOM 8103 N N . THR D 2 164 ? 66.292 41.593 76.475 1.00 66.82 164 THR D N 1
ATOM 8104 C CA . THR D 2 164 ? 65.104 40.929 76.997 1.00 70.02 164 THR D CA 1
ATOM 8105 C C . THR D 2 164 ? 64.672 41.459 78.359 1.00 74.22 164 THR D C 1
ATOM 8106 O O . THR D 2 164 ? 63.567 41.136 78.807 1.00 75.52 164 THR D O 1
ATOM 8110 N N . ASP D 2 165 ? 65.505 42.257 79.019 1.00 77.05 165 ASP D N 1
ATOM 8111 C CA . ASP D 2 165 ? 65.220 42.718 80.369 1.00 77.65 165 ASP D CA 1
ATOM 8112 C C . ASP D 2 165 ? 64.163 43.816 80.365 1.00 75.61 165 ASP D C 1
ATOM 8113 O O . ASP D 2 165 ? 64.060 44.609 79.425 1.00 85.08 165 ASP D O 1
ATOM 8118 N N . GLY D 2 166 ? 63.371 43.852 81.436 1.00 62.84 166 GLY D N 1
ATOM 8119 C CA . GLY D 2 166 ? 62.411 44.930 81.617 1.00 54.47 166 GLY D CA 1
ATOM 8120 C C . GLY D 2 166 ? 61.323 44.918 80.561 1.00 72.56 166 GLY D C 1
ATOM 8121 O O . GLY D 2 166 ? 60.832 43.864 80.144 1.00 87.25 166 GLY D O 1
ATOM 8122 N N . SER D 2 167 ? 60.936 46.117 80.122 1.00 72.34 167 SER D N 1
ATOM 8123 C CA . SER D 2 167 ? 59.903 46.265 79.106 1.00 78.51 167 SER D CA 1
ATOM 8124 C C . SER D 2 167 ? 60.399 45.951 77.701 1.00 77.52 167 SER D C 1
ATOM 8125 O O . SER D 2 167 ? 59.586 45.922 76.772 1.00 79.25 167 SER D O 1
ATOM 8128 N N . ARG D 2 168 ? 61.703 45.719 77.530 1.00 73.92 168 ARG D N 1
ATOM 8129 C CA . ARG D 2 168 ? 62.292 45.370 76.235 1.00 69.64 168 ARG D CA 1
ATOM 8130 C C . ARG D 2 168 ? 62.076 46.475 75.204 1.00 68.73 168 ARG D C 1
ATOM 8131 O O . ARG D 2 168 ? 61.768 46.211 74.040 1.00 70.77 168 ARG D O 1
ATOM 8139 N N . VAL D 2 169 ? 62.230 47.727 75.633 1.00 63.89 169 VAL D N 1
ATOM 8140 C CA . VAL D 2 169 ? 62.127 48.861 74.720 1.00 66.00 169 VAL D CA 1
ATOM 8141 C C . VAL D 2 169 ? 63.414 49.674 74.798 1.00 57.48 169 VAL D C 1
ATOM 8142 O O . VAL D 2 169 ? 64.419 49.212 75.350 1.00 54.60 169 VAL D O 1
ATOM 8146 N N . LEU D 2 170 ? 63.388 50.894 74.250 1.00 53.19 170 LEU D N 1
ATOM 8147 C CA . LEU D 2 170 ? 64.597 51.708 74.168 1.00 50.43 170 LEU D CA 1
ATOM 8148 C C . LEU D 2 170 ? 65.142 52.047 75.550 1.00 62.10 170 LEU D C 1
ATOM 8149 O O . LEU D 2 170 ? 66.361 52.126 75.740 1.00 61.85 170 LEU D O 1
ATOM 8154 N N . LYS D 2 171 ? 64.254 52.253 76.526 1.00 65.08 171 LYS D N 1
ATOM 8155 C CA . LYS D 2 171 ? 64.702 52.580 77.876 1.00 63.09 171 LYS D CA 1
ATOM 8156 C C . LYS D 2 171 ? 65.574 51.478 78.463 1.00 58.05 171 LYS D C 1
ATOM 8157 O O . LYS D 2 171 ? 66.504 51.762 79.226 1.00 65.29 171 LYS D O 1
ATOM 8163 N N . ASP D 2 172 ? 65.299 50.222 78.113 1.00 60.40 172 ASP D N 1
ATOM 8164 C CA . ASP D 2 172 ? 66.102 49.115 78.617 1.00 59.87 172 ASP D CA 1
ATOM 8165 C C . ASP D 2 172 ? 67.392 48.937 77.826 1.00 56.43 172 ASP D C 1
ATOM 8166 O O . ASP D 2 172 ? 68.396 48.478 78.382 1.00 57.52 172 ASP D O 1
ATOM 8171 N N . ALA D 2 173 ? 67.385 49.290 76.537 1.00 48.76 173 ALA D N 1
ATOM 8172 C CA . ALA D 2 173 ? 68.604 49.197 75.741 1.00 38.31 173 ALA D CA 1
ATOM 8173 C C . ALA D 2 173 ? 69.635 50.232 76.171 1.00 35.18 173 ALA D C 1
ATOM 8174 O O . ALA D 2 173 ? 70.841 49.969 76.100 1.00 39.71 173 ALA D O 1
ATOM 8176 N N . VAL D 2 174 ? 69.182 51.408 76.613 1.00 27.56 174 VAL D N 1
ATOM 8177 C CA . VAL D 2 174 ? 70.105 52.438 77.088 1.00 35.16 174 VAL D CA 1
ATOM 8178 C C . VAL D 2 174 ? 70.887 51.934 78.295 1.00 38.39 174 VAL D C 1
ATOM 8179 O O . VAL D 2 174 ? 72.114 52.073 78.364 1.00 46.37 174 VAL D O 1
ATOM 8183 N N . ASN D 2 175 ? 70.186 51.340 79.265 1.00 33.06 175 ASN D N 1
ATOM 8184 C CA . ASN D 2 175 ? 70.860 50.821 80.451 1.00 33.25 175 ASN D CA 1
ATOM 8185 C C . ASN D 2 175 ? 71.790 49.667 80.099 1.00 36.15 175 ASN D C 1
ATOM 8186 O O . ASN D 2 175 ? 72.906 49.578 80.625 1.00 38.43 175 ASN D O 1
ATOM 8191 N N . ALA D 2 176 ? 71.349 48.774 79.211 1.00 38.93 176 ALA D N 1
ATOM 8192 C CA . ALA D 2 176 ? 72.205 47.671 78.785 1.00 35.13 176 ALA D CA 1
ATOM 8193 C C . ALA D 2 176 ? 73.482 48.186 78.132 1.00 40.53 176 ALA D C 1
ATOM 8194 O O . ALA D 2 176 ? 74.573 47.660 78.383 1.00 45.80 176 ALA D O 1
ATOM 8196 N N . ALA D 2 177 ? 73.367 49.223 77.299 1.00 42.10 177 ALA D N 1
ATOM 8197 C CA . ALA D 2 177 ? 74.541 49.769 76.626 1.00 36.00 177 ALA D CA 1
ATOM 8198 C C . ALA D 2 177 ? 75.458 50.490 77.605 1.00 36.89 177 ALA D C 1
ATOM 8199 O O . ALA D 2 177 ? 76.684 50.354 77.528 1.00 38.13 177 ALA D O 1
ATOM 8201 N N . LEU D 2 178 ? 74.884 51.262 78.532 1.00 37.45 178 LEU D N 1
ATOM 8202 C CA . LEU D 2 178 ? 75.707 51.963 79.514 1.00 33.15 178 LEU D CA 1
ATOM 8203 C C . LEU D 2 178 ? 76.424 50.983 80.434 1.00 32.46 178 LEU D C 1
ATOM 8204 O O . LEU D 2 178 ? 77.593 51.192 80.780 1.00 40.63 178 LEU D O 1
ATOM 8209 N N . ARG D 2 179 ? 75.745 49.908 80.841 1.00 30.15 179 ARG D N 1
ATOM 8210 C CA . ARG D 2 179 ? 76.393 48.911 81.688 1.00 40.29 179 ARG D CA 1
ATOM 8211 C C . ARG D 2 179 ? 77.515 48.201 80.942 1.00 41.33 179 ARG D C 1
ATOM 8212 O O . ARG D 2 179 ? 78.556 47.881 81.529 1.00 43.30 179 ARG D O 1
ATOM 8220 N N . SER D 2 180 ? 77.329 47.954 79.642 1.00 40.33 180 SER D N 1
ATOM 8221 C CA . SER D 2 180 ? 78.399 47.358 78.850 1.00 37.30 180 SER D CA 1
ATOM 8222 C C . SER D 2 180 ? 79.548 48.334 78.634 1.00 37.96 180 SER D C 1
ATOM 8223 O O . SER D 2 180 ? 80.703 47.910 78.505 1.00 34.39 180 SER D O 1
ATOM 8226 N N . TRP D 2 181 ? 79.254 49.635 78.588 1.00 33.61 181 TRP D N 1
ATOM 8227 C CA . TRP D 2 181 ? 80.311 50.627 78.412 1.00 36.27 181 TRP D CA 1
ATOM 8228 C C . TRP D 2 181 ? 81.231 50.666 79.626 1.00 36.26 181 TRP D C 1
ATOM 8229 O O . TRP D 2 181 ? 82.460 50.635 79.488 1.00 42.63 181 TRP D O 1
ATOM 8240 N N . VAL D 2 182 ? 80.651 50.737 80.827 1.00 35.55 182 VAL D N 1
ATOM 8241 C CA . VAL D 2 182 ? 81.451 50.758 82.050 1.00 40.94 182 VAL D CA 1
ATOM 8242 C C . VAL D 2 182 ? 82.248 49.467 82.193 1.00 44.12 182 VAL D C 1
ATOM 8243 O O . VAL D 2 182 ? 83.434 49.488 82.545 1.00 52.22 182 VAL D O 1
ATOM 8247 N N . ALA D 2 183 ? 81.614 48.326 81.914 1.00 43.15 183 ALA D N 1
ATOM 8248 C CA . ALA D 2 183 ? 82.268 47.036 82.113 1.00 40.69 183 ALA D CA 1
ATOM 8249 C C . ALA D 2 183 ? 83.478 46.857 81.202 1.00 48.80 183 ALA D C 1
ATOM 8250 O O . ALA D 2 183 ? 84.471 46.244 81.611 1.00 46.76 183 ALA D O 1
ATOM 8252 N N . ASN D 2 184 ? 83.422 47.383 79.980 1.00 47.20 184 ASN D N 1
ATOM 8253 C CA . ASN D 2 184 ? 84.480 47.206 78.990 1.00 42.34 184 ASN D CA 1
ATOM 8254 C C . ASN D 2 184 ? 85.151 48.530 78.636 1.00 41.57 184 ASN D C 1
ATOM 8255 O O . ASN D 2 184 ? 85.518 48.766 77.483 1.00 41.66 184 ASN D O 1
ATOM 8260 N N . ILE D 2 185 ? 85.348 49.394 79.637 1.00 39.60 185 ILE D N 1
ATOM 8261 C CA . ILE D 2 185 ? 85.802 50.758 79.375 1.00 42.02 185 ILE D CA 1
ATOM 8262 C C . ILE D 2 185 ? 87.174 50.777 78.714 1.00 44.81 185 ILE D C 1
ATOM 8263 O O . ILE D 2 185 ? 87.475 51.676 77.920 1.00 49.53 185 ILE D O 1
ATOM 8268 N N . ASP D 2 186 ? 88.019 49.784 79.002 1.00 43.81 186 ASP D N 1
ATOM 8269 C CA . ASP D 2 186 ? 89.389 49.820 78.503 1.00 53.51 186 ASP D CA 1
ATOM 8270 C C . ASP D 2 186 ? 89.476 49.631 76.993 1.00 42.50 186 ASP D C 1
ATOM 8271 O O . ASP D 2 186 ? 90.507 49.968 76.402 1.00 43.80 186 ASP D O 1
ATOM 8276 N N . ASP D 2 187 ? 88.423 49.114 76.351 1.00 42.65 187 ASP D N 1
ATOM 8277 C CA . ASP D 2 187 ? 88.486 48.867 74.915 1.00 46.99 187 ASP D CA 1
ATOM 8278 C C . ASP D 2 187 ? 87.181 49.169 74.185 1.00 41.58 187 ASP D C 1
ATOM 8279 O O . ASP D 2 187 ? 87.078 48.859 72.991 1.00 40.31 187 ASP D O 1
ATOM 8284 N N . THR D 2 188 ? 86.188 49.756 74.848 1.00 29.49 188 THR D N 1
ATOM 8285 C CA . THR D 2 188 ? 84.896 50.027 74.233 1.00 32.67 188 THR D CA 1
ATOM 8286 C C . THR D 2 188 ? 84.525 51.490 74.430 1.00 33.61 188 THR D C 1
ATOM 8287 O O . THR D 2 188 ? 84.700 52.042 75.520 1.00 39.82 188 THR D O 1
ATOM 8291 N N . HIS D 2 189 ? 84.015 52.111 73.369 1.00 25.09 189 HIS D N 1
ATOM 8292 C CA . HIS D 2 189 ? 83.494 53.470 73.421 1.00 29.48 189 HIS D CA 1
ATOM 8293 C C . HIS D 2 189 ? 82.018 53.459 73.054 1.00 30.76 189 HIS D C 1
ATOM 8294 O O . HIS D 2 189 ? 81.620 52.825 72.071 1.00 32.74 189 HIS D O 1
ATOM 8301 N N . TYR D 2 190 ? 81.216 54.170 73.839 1.00 36.25 190 TYR D N 1
ATOM 8302 C CA . TYR D 2 190 ? 79.775 54.260 73.644 1.00 35.19 190 TYR D CA 1
ATOM 8303 C C . TYR D 2 190 ? 79.442 55.559 72.921 1.00 25.29 190 TYR D C 1
ATOM 8304 O O . TYR D 2 190 ? 79.822 56.643 73.375 1.00 40.99 190 TYR D O 1
ATOM 8313 N N . ILE D 2 191 ? 78.726 55.448 71.807 1.00 24.10 191 ILE D N 1
ATOM 8314 C CA . ILE D 2 191 ? 78.434 56.585 70.941 1.00 29.91 191 ILE D CA 1
ATOM 8315 C C . ILE D 2 191 ? 77.001 57.022 71.214 1.00 29.54 191 ILE D C 1
ATOM 8316 O O . ILE D 2 191 ? 76.043 56.392 70.753 1.00 33.52 191 ILE D O 1
ATOM 8321 N N . LEU D 2 192 ? 76.852 58.112 71.962 1.00 30.90 192 LEU D N 1
ATOM 8322 C CA . LEU D 2 192 ? 75.540 58.712 72.154 1.00 32.94 192 LEU D CA 1
ATOM 8323 C C . LEU D 2 192 ? 75.075 59.367 70.859 1.00 29.64 192 LEU D C 1
ATOM 8324 O O . LEU D 2 192 ? 75.847 60.041 70.171 1.00 32.49 192 LEU D O 1
ATOM 8329 N N . GLY D 2 193 ? 73.803 59.158 70.523 1.00 28.52 193 GLY D N 1
ATOM 8330 C CA . GLY D 2 193 ? 73.297 59.531 69.216 1.00 31.13 193 GLY D CA 1
ATOM 8331 C C . GLY D 2 193 ? 72.809 60.949 69.051 1.00 37.01 193 GLY D C 1
ATOM 8332 O O . GLY D 2 193 ? 72.627 61.395 67.915 1.00 41.52 193 GLY D O 1
ATOM 8333 N N . SER D 2 194 ? 72.597 61.678 70.145 1.00 32.88 194 SER D N 1
ATOM 8334 C CA . SER D 2 194 ? 71.983 62.995 70.082 1.00 30.98 194 SER D CA 1
ATOM 8335 C C . SER D 2 194 ? 72.696 63.931 71.049 1.00 28.27 194 SER D C 1
ATOM 8336 O O . SER D 2 194 ? 73.684 63.561 71.693 1.00 29.00 194 SER D O 1
ATOM 8339 N N . ALA D 2 195 ? 72.188 65.157 71.148 1.00 24.96 195 ALA D N 1
ATOM 8340 C CA . ALA D 2 195 ? 72.762 66.182 72.025 1.00 38.60 195 ALA D CA 1
ATOM 8341 C C . ALA D 2 195 ? 72.248 66.077 73.456 1.00 32.84 195 ALA D C 1
ATOM 8342 O O . ALA D 2 195 ? 72.068 67.091 74.129 1.00 33.68 195 ALA D O 1
ATOM 8344 N N . LEU D 2 196 ? 72.006 64.864 73.941 1.00 37.61 196 LEU D N 1
ATOM 8345 C CA . LEU D 2 196 ? 71.573 64.610 75.307 1.00 41.50 196 LEU D CA 1
ATOM 8346 C C . LEU D 2 196 ? 72.743 64.046 76.116 1.00 46.15 196 LEU D C 1
ATOM 8347 O O . LEU D 2 196 ? 73.905 64.099 75.696 1.00 55.88 196 LEU D O 1
ATOM 8352 N N . GLY D 2 197 ? 72.432 63.507 77.289 1.00 34.93 197 GLY D N 1
ATOM 8353 C CA . GLY D 2 197 ? 73.397 62.772 78.069 1.00 31.11 197 GLY D CA 1
ATOM 8354 C C . GLY D 2 197 ? 74.318 63.647 78.893 1.00 33.55 197 GLY D C 1
ATOM 8355 O O . GLY D 2 197 ? 74.254 64.880 78.853 1.00 29.96 197 GLY D O 1
ATOM 8356 N N . PRO D 2 198 ? 75.202 63.012 79.659 1.00 28.14 198 PRO D N 1
ATOM 8357 C CA . PRO D 2 198 ? 76.114 63.773 80.517 1.00 32.51 198 PRO D CA 1
ATOM 8358 C C . PRO D 2 198 ? 77.222 64.439 79.719 1.00 33.85 198 PRO D C 1
ATOM 8359 O O . PRO D 2 198 ? 77.620 63.972 78.649 1.00 24.34 198 PRO D O 1
ATOM 8363 N N . HIS D 2 199 ? 77.704 65.554 80.254 1.00 32.89 199 HIS D N 1
ATOM 8364 C CA . HIS D 2 199 ? 78.922 66.168 79.750 1.00 33.01 199 HIS D CA 1
ATOM 8365 C C . HIS D 2 199 ? 80.024 65.111 79.669 1.00 36.76 199 HIS D C 1
ATOM 8366 O O . HIS D 2 199 ? 80.189 64.321 80.608 1.00 32.10 199 HIS D O 1
ATOM 8373 N N . PRO D 2 200 ? 80.805 65.067 78.579 1.00 31.36 200 PRO D N 1
ATOM 8374 C CA . PRO D 2 200 ? 80.845 66.039 77.487 1.00 23.95 200 PRO D CA 1
ATOM 8375 C C . PRO D 2 200 ? 80.064 65.650 76.235 1.00 28.00 200 PRO D C 1
ATOM 8376 O O . PRO D 2 200 ? 80.383 66.172 75.168 1.00 39.39 200 PRO D O 1
ATOM 8380 N N . PHE D 2 201 ? 79.074 64.764 76.347 1.00 23.02 201 PHE D N 1
ATOM 8381 C CA . PHE D 2 201 ? 78.377 64.306 75.146 1.00 29.36 201 PHE D CA 1
ATOM 8382 C C . PHE D 2 201 ? 77.663 65.433 74.409 1.00 32.21 201 PHE D C 1
ATOM 8383 O O . PHE D 2 201 ? 77.853 65.549 73.186 1.00 30.57 201 PHE D O 1
ATOM 8391 N N . PRO D 2 202 ? 76.852 66.287 75.053 1.00 20.74 202 PRO D N 1
ATOM 8392 C CA . PRO D 2 202 ? 76.244 67.400 74.301 1.00 20.78 202 PRO D CA 1
ATOM 8393 C C . PRO D 2 202 ? 77.255 68.287 73.594 1.00 25.78 202 PRO D C 1
ATOM 8394 O O . PRO D 2 202 ? 76.970 68.787 72.499 1.00 33.19 202 PRO D O 1
ATOM 8398 N N . GLU D 2 203 ? 78.434 68.491 74.185 1.00 27.41 203 GLU D N 1
ATOM 8399 C CA . GLU D 2 203 ? 79.447 69.318 73.536 1.00 35.71 203 GLU D CA 1
ATOM 8400 C C . GLU D 2 203 ? 80.078 68.592 72.355 1.00 34.35 203 GLU D C 1
ATOM 8401 O O . GLU D 2 203 ? 80.339 69.201 71.311 1.00 32.25 203 GLU D O 1
ATOM 8407 N N . ILE D 2 204 ? 80.329 67.289 72.501 1.00 33.25 204 ILE D N 1
ATOM 8408 C CA . ILE D 2 204 ? 80.953 66.524 71.427 1.00 33.28 204 ILE D CA 1
ATOM 8409 C C . ILE D 2 204 ? 80.004 66.391 70.242 1.00 32.12 204 ILE D C 1
ATOM 8410 O O . ILE D 2 204 ? 80.412 66.536 69.084 1.00 30.83 204 ILE D O 1
ATOM 8415 N N . VAL D 2 205 ? 78.726 66.114 70.510 1.00 34.70 205 VAL D N 1
ATOM 8416 C CA . VAL D 2 205 ? 77.755 65.969 69.430 1.00 28.94 205 VAL D CA 1
ATOM 8417 C C . VAL D 2 205 ? 77.550 67.298 68.713 1.00 32.42 205 VAL D C 1
ATOM 8418 O O . VAL D 2 205 ? 77.442 67.344 67.481 1.00 37.19 205 VAL D O 1
ATOM 8422 N N . ARG D 2 206 ? 77.503 68.399 69.467 1.00 29.74 206 ARG D N 1
ATOM 8423 C CA . ARG D 2 206 ? 77.341 69.716 68.856 1.00 24.63 206 ARG D CA 1
ATOM 8424 C C . ARG D 2 206 ? 78.485 70.026 67.898 1.00 29.28 206 ARG D C 1
ATOM 8425 O O . ARG D 2 206 ? 78.260 70.466 66.764 1.00 37.41 206 ARG D O 1
ATOM 8433 N N . ASP D 2 207 ? 79.724 69.805 68.342 1.00 29.97 207 ASP D N 1
ATOM 8434 C CA . ASP D 2 207 ? 80.881 70.165 67.527 1.00 32.39 207 ASP D CA 1
ATOM 8435 C C . ASP D 2 207 ? 80.949 69.333 66.252 1.00 32.13 207 ASP D C 1
ATOM 8436 O O . ASP D 2 207 ? 81.281 69.856 65.181 1.00 31.59 207 ASP D O 1
ATOM 8441 N N . PHE D 2 208 ? 80.648 68.036 66.345 1.00 26.69 208 PHE D N 1
ATOM 8442 C CA . PHE D 2 208 ? 80.698 67.193 65.156 1.00 27.76 208 PHE D CA 1
ATOM 8443 C C . PHE D 2 208 ? 79.562 67.511 64.191 1.00 34.67 208 PHE D C 1
ATOM 8444 O O . PHE D 2 208 ? 79.710 67.316 62.979 1.00 30.04 208 PHE D O 1
ATOM 8452 N N . GLN D 2 209 ? 78.434 68.002 64.698 1.00 32.57 209 GLN D N 1
ATOM 8453 C CA . GLN D 2 209 ? 77.334 68.422 63.842 1.00 34.66 209 GLN D CA 1
ATOM 8454 C C . GLN D 2 209 ? 77.434 69.879 63.413 1.00 40.01 209 GLN D C 1
ATOM 8455 O O . GLN D 2 209 ? 76.639 70.316 62.574 1.00 35.00 209 GLN D O 1
ATOM 8461 N N . SER D 2 210 ? 78.387 70.638 63.959 1.00 32.80 210 SER D N 1
ATOM 8462 C CA . SER D 2 210 ? 78.549 72.035 63.577 1.00 23.04 210 SER D CA 1
ATOM 8463 C C . SER D 2 210 ? 78.988 72.204 62.128 1.00 31.46 210 SER D C 1
ATOM 8464 O O . SER D 2 210 ? 78.968 73.332 61.624 1.00 34.06 210 SER D O 1
ATOM 8467 N N . VAL D 2 211 ? 79.379 71.119 61.454 1.00 30.83 211 VAL D N 1
ATOM 8468 C CA . VAL D 2 211 ? 79.656 71.179 60.025 1.00 30.96 211 VAL D CA 1
ATOM 8469 C C . VAL D 2 211 ? 78.421 71.602 59.245 1.00 36.47 211 VAL D C 1
ATOM 8470 O O . VAL D 2 211 ? 78.542 72.143 58.142 1.00 30.49 211 VAL D O 1
ATOM 8474 N N . ILE D 2 212 ? 77.228 71.375 59.799 1.00 23.82 212 ILE D N 1
ATOM 8475 C CA . ILE D 2 212 ? 76.001 71.833 59.149 1.00 37.04 212 ILE D CA 1
ATOM 8476 C C . ILE D 2 212 ? 75.988 73.354 59.051 1.00 33.62 212 ILE D C 1
ATOM 8477 O O . ILE D 2 212 ? 75.874 73.924 57.959 1.00 37.83 212 ILE D O 1
ATOM 8482 N N . GLY D 2 213 ? 76.108 74.030 60.197 1.00 29.14 213 GLY D N 1
ATOM 8483 C CA . GLY D 2 213 ? 75.959 75.475 60.218 1.00 28.98 213 GLY D CA 1
ATOM 8484 C C . GLY D 2 213 ? 77.157 76.214 59.652 1.00 36.67 213 GLY D C 1
ATOM 8485 O O . GLY D 2 213 ? 77.001 77.248 58.997 1.00 42.35 213 GLY D O 1
ATOM 8486 N N . ARG D 2 214 ? 78.365 75.699 59.897 1.00 30.79 214 ARG D N 1
ATOM 8487 C CA . ARG D 2 214 ? 79.562 76.353 59.380 1.00 31.80 214 ARG D CA 1
ATOM 8488 C C . ARG D 2 214 ? 79.573 76.354 57.857 1.00 33.29 214 ARG D C 1
ATOM 8489 O O . ARG D 2 214 ? 79.999 77.331 57.231 1.00 43.38 214 ARG D O 1
ATOM 8497 N N . GLU D 2 215 ? 79.096 75.271 57.242 1.00 36.69 215 GLU D N 1
ATOM 8498 C CA . GLU D 2 215 ? 79.013 75.224 55.787 1.00 34.04 215 GLU D CA 1
ATOM 8499 C C . GLU D 2 215 ? 77.904 76.131 55.275 1.00 35.94 215 GLU D C 1
ATOM 8500 O O . GLU D 2 215 ? 78.102 76.886 54.318 1.00 37.72 215 GLU D O 1
ATOM 8506 N N . ALA D 2 216 ? 76.726 76.072 55.904 1.00 34.20 216 ALA D N 1
ATOM 8507 C CA . ALA D 2 216 ? 75.608 76.902 55.466 1.00 31.18 216 ALA D CA 1
ATOM 8508 C C . ALA D 2 216 ? 75.955 78.383 55.536 1.00 38.83 216 ALA D C 1
ATOM 8509 O O . ALA D 2 216 ? 75.577 79.158 54.650 1.00 39.05 216 ALA D O 1
ATOM 8511 N N . LYS D 2 217 ? 76.682 78.792 56.579 1.00 41.65 217 LYS D N 1
ATOM 8512 C CA . LYS D 2 217 ? 77.038 80.199 56.737 1.00 44.13 217 LYS D CA 1
ATOM 8513 C C . LYS D 2 217 ? 77.901 80.681 55.578 1.00 41.53 217 LYS D C 1
ATOM 8514 O O . LYS D 2 217 ? 77.651 81.745 55.001 1.00 38.97 217 LYS D O 1
ATOM 8520 N N . GLN D 2 218 ? 78.925 79.904 55.221 1.00 39.95 218 GLN D N 1
ATOM 8521 C CA . GLN D 2 218 ? 79.787 80.280 54.107 1.00 36.73 218 GLN D CA 1
ATOM 8522 C C . GLN D 2 218 ? 79.112 80.044 52.761 1.00 37.77 218 GLN D C 1
ATOM 8523 O O . GLN D 2 218 ? 79.381 80.776 51.803 1.00 38.99 218 GLN D O 1
ATOM 8529 N N . GLN D 2 219 ? 78.231 79.044 52.670 1.00 39.03 219 GLN D N 1
ATOM 8530 C CA . GLN D 2 219 ? 77.528 78.793 51.415 1.00 35.85 219 GLN D CA 1
ATOM 8531 C C . GLN D 2 219 ? 76.493 79.874 51.132 1.00 45.83 219 GLN D C 1
ATOM 8532 O O . GLN D 2 219 ? 76.332 80.296 49.981 1.00 45.30 219 GLN D O 1
ATOM 8538 N N . TYR D 2 220 ? 75.779 80.332 52.165 1.00 41.18 220 TYR D N 1
ATOM 8539 C CA . TYR D 2 220 ? 74.773 81.371 51.963 1.00 36.23 220 TYR D CA 1
ATOM 8540 C C . TYR D 2 220 ? 75.400 82.650 51.425 1.00 37.05 220 TYR D C 1
ATOM 8541 O O . TYR D 2 220 ? 74.814 83.326 50.571 1.00 35.79 220 TYR D O 1
ATOM 8550 N N . ARG D 2 221 ? 76.595 82.995 51.909 1.00 33.81 221 ARG D N 1
ATOM 8551 C CA . ARG D 2 221 ? 77.266 84.202 51.439 1.00 41.89 221 ARG D CA 1
ATOM 8552 C C . ARG D 2 221 ? 77.753 84.039 50.006 1.00 48.50 221 ARG D C 1
ATOM 8553 O O . ARG D 2 221 ? 77.532 84.915 49.162 1.00 51.74 221 ARG D O 1
ATOM 8561 N N . ASP D 2 222 ? 78.415 82.918 49.708 1.00 47.91 222 ASP D N 1
ATOM 8562 C CA . ASP D 2 222 ? 78.921 82.702 48.357 1.00 51.43 222 ASP D CA 1
ATOM 8563 C C . ASP D 2 222 ? 77.790 82.566 47.347 1.00 51.18 222 ASP D C 1
ATOM 8564 O O . ASP D 2 222 ? 77.980 82.853 46.160 1.00 53.81 222 ASP D O 1
ATOM 8569 N N . LEU D 2 223 ? 76.609 82.141 47.795 1.00 50.72 223 LEU D N 1
ATOM 8570 C CA . LEU D 2 223 ? 75.484 81.913 46.895 1.00 46.44 223 LEU D CA 1
ATOM 8571 C C . LEU D 2 223 ? 74.660 83.178 46.668 1.00 47.98 223 LEU D C 1
ATOM 8572 O O . LEU D 2 223 ? 74.387 83.546 45.522 1.00 54.41 223 LEU D O 1
ATOM 8577 N N . THR D 2 224 ? 74.264 83.856 47.746 1.00 47.96 224 THR D N 1
ATOM 8578 C CA . THR D 2 224 ? 73.348 84.986 47.650 1.00 45.13 224 THR D CA 1
ATOM 8579 C C . THR D 2 224 ? 74.042 86.341 47.629 1.00 42.32 224 THR D C 1
ATOM 8580 O O . THR D 2 224 ? 73.409 87.333 47.252 1.00 40.53 224 THR D O 1
ATOM 8584 N N . GLY D 2 225 ? 75.311 86.413 48.025 1.00 38.29 225 GLY D N 1
ATOM 8585 C CA . GLY D 2 225 ? 75.992 87.682 48.160 1.00 36.55 225 GLY D CA 1
ATOM 8586 C C . GLY D 2 225 ? 75.618 88.477 49.388 1.00 45.00 225 GLY D C 1
ATOM 8587 O O . GLY D 2 225 ? 76.246 89.512 49.648 1.00 49.28 225 GLY D O 1
ATOM 8588 N N . ARG D 2 226 ? 74.619 88.041 50.148 1.00 47.43 226 ARG D N 1
ATOM 8589 C CA . ARG D 2 226 ? 74.238 88.692 51.390 1.00 53.10 226 ARG D CA 1
ATOM 8590 C C . ARG D 2 226 ? 75.101 88.176 52.539 1.00 53.15 226 ARG D C 1
ATOM 8591 O O . ARG D 2 226 ? 75.841 87.199 52.409 1.00 62.65 226 ARG D O 1
ATOM 8599 N N . ASP D 2 227 ? 74.994 88.850 53.683 1.00 49.27 227 ASP D N 1
ATOM 8600 C CA . ASP D 2 227 ? 75.853 88.525 54.816 1.00 47.54 227 ASP D CA 1
ATOM 8601 C C . ASP D 2 227 ? 75.301 87.352 55.619 1.00 45.73 227 ASP D C 1
ATOM 8602 O O . ASP D 2 227 ? 76.001 86.360 55.848 1.00 49.16 227 ASP D O 1
ATOM 8607 N N . LEU D 2 228 ? 74.051 87.449 56.058 1.00 44.44 228 LEU D N 1
ATOM 8608 C CA . LEU D 2 228 ? 73.448 86.452 56.927 1.00 35.76 228 LEU D CA 1
ATOM 8609 C C . LEU D 2 228 ? 72.004 86.222 56.516 1.00 38.41 228 LEU D C 1
ATOM 8610 O O . LEU D 2 228 ? 71.329 87.153 56.060 1.00 46.93 228 LEU D O 1
ATOM 8615 N N . PRO D 2 229 ? 71.505 84.997 56.659 1.00 38.85 229 PRO D N 1
ATOM 8616 C CA . PRO D 2 229 ? 70.070 84.766 56.489 1.00 33.69 229 PRO D CA 1
ATOM 8617 C C . PRO D 2 229 ? 69.308 85.375 57.653 1.00 35.85 229 PRO D C 1
ATOM 8618 O O . PRO D 2 229 ? 69.872 85.715 58.694 1.00 43.85 229 PRO D O 1
ATOM 8622 N N . ASP D 2 230 ? 67.999 85.516 57.467 1.00 32.86 230 ASP D N 1
ATOM 8623 C CA . ASP D 2 230 ? 67.186 86.135 58.504 1.00 30.24 230 ASP D CA 1
ATOM 8624 C C . ASP D 2 230 ? 66.706 85.142 59.553 1.00 33.24 230 ASP D C 1
ATOM 8625 O O . ASP D 2 230 ? 66.430 85.544 60.689 1.00 41.68 230 ASP D O 1
ATOM 8630 N N . ALA D 2 231 ? 66.611 83.858 59.212 1.00 33.89 231 ALA D N 1
ATOM 8631 C CA . ALA D 2 231 ? 66.117 82.869 60.157 1.00 34.67 231 ALA D CA 1
ATOM 8632 C C . ALA D 2 231 ? 66.721 81.505 59.852 1.00 33.01 231 ALA D C 1
ATOM 8633 O O . ALA D 2 231 ? 67.101 81.213 58.715 1.00 33.12 231 ALA D O 1
ATOM 8635 N N . LEU D 2 232 ? 66.813 80.681 60.892 1.00 34.25 232 LEU D N 1
ATOM 8636 C CA . LEU D 2 232 ? 67.229 79.291 60.783 1.00 22.27 232 LEU D CA 1
ATOM 8637 C C . LEU D 2 232 ? 66.129 78.404 61.347 1.00 23.96 232 LEU D C 1
ATOM 8638 O O . LEU D 2 232 ? 65.515 78.737 62.365 1.00 32.13 232 LEU D O 1
ATOM 8643 N N . VAL D 2 233 ? 65.880 77.274 60.691 1.00 26.09 233 VAL D N 1
ATOM 8644 C CA . VAL D 2 233 ? 64.840 76.345 61.115 1.00 23.18 233 VAL D CA 1
ATOM 8645 C C . VAL D 2 233 ? 65.391 74.930 61.058 1.00 29.07 233 VAL D C 1
ATOM 8646 O O . VAL D 2 233 ? 66.017 74.538 60.066 1.00 42.05 233 VAL D O 1
ATOM 8650 N N . ALA D 2 234 ? 65.161 74.170 62.125 1.00 22.46 234 ALA D N 1
ATOM 8651 C CA . ALA D 2 234 ? 65.546 72.771 62.186 1.00 23.30 234 ALA D CA 1
ATOM 8652 C C . ALA D 2 234 ? 64.587 72.048 63.116 1.00 30.55 234 ALA D C 1
ATOM 8653 O O . ALA D 2 234 ? 64.060 72.639 64.062 1.00 35.60 234 ALA D O 1
ATOM 8655 N N . CYS D 2 235 ? 64.356 70.768 62.835 1.00 31.06 235 CYS D N 1
ATOM 8656 C CA . CYS D 2 235 ? 63.561 69.952 63.737 1.00 25.46 235 CYS D CA 1
ATOM 8657 C C . CYS D 2 235 ? 64.396 69.560 64.952 1.00 27.57 235 CYS D C 1
ATOM 8658 O O . CYS D 2 235 ? 65.629 69.593 64.930 1.00 23.17 235 CYS D O 1
ATOM 8661 N N . VAL D 2 236 ? 63.709 69.198 66.030 1.00 30.13 236 VAL D N 1
ATOM 8662 C CA . VAL D 2 236 ? 64.352 68.978 67.319 1.00 26.01 236 VAL D CA 1
ATOM 8663 C C . VAL D 2 236 ? 63.841 67.674 67.913 1.00 26.48 236 VAL D C 1
ATOM 8664 O O . VAL D 2 236 ? 62.678 67.586 68.322 1.00 26.31 236 VAL D O 1
ATOM 8668 N N . GLY D 2 237 ? 64.706 66.663 67.957 1.00 29.16 237 GLY D N 1
ATOM 8669 C CA . GLY D 2 237 ? 64.491 65.516 68.813 1.00 22.42 237 GLY D CA 1
ATOM 8670 C C . GLY D 2 237 ? 65.289 65.708 70.085 1.00 36.41 237 GLY D C 1
ATOM 8671 O O . GLY D 2 237 ? 64.854 66.416 70.997 1.00 40.70 237 GLY D O 1
ATOM 8672 N N . GLY D 2 238 ? 66.472 65.094 70.152 1.00 34.33 238 GLY D N 1
ATOM 8673 C CA . GLY D 2 238 ? 67.414 65.451 71.194 1.00 25.99 238 GLY D CA 1
ATOM 8674 C C . GLY D 2 238 ? 68.123 66.758 70.907 1.00 35.20 238 GLY D C 1
ATOM 8675 O O . GLY D 2 238 ? 68.538 67.456 71.837 1.00 38.22 238 GLY D O 1
ATOM 8676 N N . GLY D 2 239 ? 68.275 67.105 69.629 1.00 29.15 239 GLY D N 1
ATOM 8677 C CA . GLY D 2 239 ? 68.747 68.423 69.252 1.00 19.54 239 GLY D CA 1
ATOM 8678 C C . GLY D 2 239 ? 70.039 68.474 68.461 1.00 30.38 239 GLY D C 1
ATOM 8679 O O . GLY D 2 239 ? 70.593 69.560 68.257 1.00 25.96 239 GLY D O 1
ATOM 8680 N N . SER D 2 240 ? 70.520 67.322 67.988 1.00 20.24 240 SER D N 1
ATOM 8681 C CA . SER D 2 240 ? 71.849 67.278 67.382 1.00 23.11 240 SER D CA 1
ATOM 8682 C C . SER D 2 240 ? 71.902 68.073 66.081 1.00 29.27 240 SER D C 1
ATOM 8683 O O . SER D 2 240 ? 72.808 68.890 65.885 1.00 34.99 240 SER D O 1
ATOM 8686 N N . ASN D 2 241 ? 70.946 67.852 65.174 1.00 25.95 241 ASN D N 1
ATOM 8687 C CA . ASN D 2 241 ? 71.009 68.561 63.898 1.00 31.74 241 ASN D CA 1
ATOM 8688 C C . ASN D 2 241 ? 70.645 70.033 64.054 1.00 29.88 241 ASN D C 1
ATOM 8689 O O . ASN D 2 241 ? 71.180 70.879 63.329 1.00 37.65 241 ASN D O 1
ATOM 8694 N N . ALA D 2 242 ? 69.762 70.364 65.000 1.00 24.33 242 ALA D N 1
ATOM 8695 C CA . ALA D 2 242 ? 69.414 71.764 65.223 1.00 28.52 242 ALA D CA 1
ATOM 8696 C C . ALA D 2 242 ? 70.591 72.534 65.809 1.00 35.51 242 ALA D C 1
ATOM 8697 O O . ALA D 2 242 ? 70.915 73.637 65.349 1.00 32.70 242 ALA D O 1
ATOM 8699 N N . ILE D 2 243 ? 71.246 71.969 66.826 1.00 27.88 243 ILE D N 1
ATOM 8700 C CA . ILE D 2 243 ? 72.356 72.682 67.451 1.00 29.26 243 ILE D CA 1
ATOM 8701 C C . ILE D 2 243 ? 73.547 72.744 66.502 1.00 25.85 243 ILE D C 1
ATOM 8702 O O . ILE D 2 243 ? 74.368 73.665 66.585 1.00 30.87 243 ILE D O 1
ATOM 8707 N N . GLY D 2 244 ? 73.659 71.783 65.582 1.00 27.60 244 GLY D N 1
ATOM 8708 C CA . GLY D 2 244 ? 74.709 71.852 64.582 1.00 34.97 244 GLY D CA 1
ATOM 8709 C C . GLY D 2 244 ? 74.497 72.974 63.586 1.00 35.89 244 GLY D C 1
ATOM 8710 O O . GLY D 2 244 ? 75.464 73.518 63.044 1.00 33.61 244 GLY D O 1
ATOM 8711 N N . LEU D 2 245 ? 73.239 73.337 63.335 1.00 33.27 245 LEU D N 1
ATOM 8712 C CA . LEU D 2 245 ? 72.940 74.463 62.459 1.00 25.89 245 LEU D CA 1
ATOM 8713 C C . LEU D 2 245 ? 72.990 75.786 63.213 1.00 27.17 245 LEU D C 1
ATOM 8714 O O . LEU D 2 245 ? 73.456 76.793 62.670 1.00 33.57 245 LEU D O 1
ATOM 8719 N N . PHE D 2 246 ? 72.526 75.800 64.465 1.00 26.94 246 PHE D N 1
ATOM 8720 C CA . PHE D 2 246 ? 72.418 77.056 65.204 1.00 25.61 246 PHE D CA 1
ATOM 8721 C C . PHE D 2 246 ? 73.783 77.553 65.662 1.00 28.76 246 PHE D C 1
ATOM 8722 O O . PHE D 2 246 ? 74.125 78.724 65.459 1.00 26.17 246 PHE D O 1
ATOM 8730 N N . HIS D 2 247 ? 74.574 76.674 66.278 1.00 34.35 247 HIS D N 1
ATOM 8731 C CA . HIS D 2 247 ? 75.781 77.095 66.989 1.00 32.91 247 HIS D CA 1
ATOM 8732 C C . HIS D 2 247 ? 76.741 77.957 66.173 1.00 36.98 247 HIS D C 1
ATOM 8733 O O . HIS D 2 247 ? 77.281 78.922 66.739 1.00 48.58 247 HIS D O 1
ATOM 8740 N N . PRO D 2 248 ? 77.012 77.686 64.890 1.00 31.35 248 PRO D N 1
ATOM 8741 C CA . PRO D 2 248 ? 77.886 78.596 64.128 1.00 35.21 248 PRO D CA 1
ATOM 8742 C C . PRO D 2 248 ? 77.317 79.997 63.942 1.00 33.69 248 PRO D C 1
ATOM 8743 O O . PRO D 2 248 ? 78.068 80.897 63.547 1.00 45.26 248 PRO D O 1
ATOM 8747 N N . PHE D 2 249 ? 76.030 80.214 64.214 1.00 30.21 249 PHE D N 1
ATOM 8748 C CA . PHE D 2 249 ? 75.413 81.529 64.098 1.00 33.68 249 PHE D CA 1
ATOM 8749 C C . PHE D 2 249 ? 75.111 82.171 65.445 1.00 32.49 249 PHE D C 1
ATOM 8750 O O . PHE D 2 249 ? 74.532 83.262 65.474 1.00 37.29 249 PHE D O 1
ATOM 8758 N N . VAL D 2 250 ? 75.491 81.532 66.556 1.00 23.51 250 VAL D N 1
ATOM 8759 C CA . VAL D 2 250 ? 74.960 81.914 67.865 1.00 34.43 250 VAL D CA 1
ATOM 8760 C C . VAL D 2 250 ? 75.339 83.344 68.236 1.00 35.60 250 VAL D C 1
ATOM 8761 O O . VAL D 2 250 ? 74.603 84.016 68.969 1.00 37.58 250 VAL D O 1
ATOM 8765 N N . GLU D 2 251 ? 76.468 83.841 67.738 1.00 38.50 251 GLU D N 1
ATOM 8766 C CA . GLU D 2 251 ? 76.891 85.205 68.024 1.00 40.32 251 GLU D CA 1
ATOM 8767 C C . GLU D 2 251 ? 76.401 86.213 66.990 1.00 47.18 251 GLU D C 1
ATOM 8768 O O . GLU D 2 251 ? 76.685 87.408 67.129 1.00 46.06 251 GLU D O 1
ATOM 8774 N N . ASP D 2 252 ? 75.675 85.765 65.966 1.00 43.57 252 ASP D N 1
ATOM 8775 C CA . ASP D 2 252 ? 75.088 86.656 64.964 1.00 46.15 252 ASP D CA 1
ATOM 8776 C C . ASP D 2 252 ? 73.669 86.988 65.412 1.00 40.13 252 ASP D C 1
ATOM 8777 O O . ASP D 2 252 ? 72.718 86.254 65.136 1.00 43.31 252 ASP D O 1
ATOM 8782 N N . GLU D 2 253 ? 73.526 88.122 66.103 1.00 38.19 253 GLU D N 1
ATOM 8783 C CA . GLU D 2 253 ? 72.274 88.446 66.776 1.00 47.40 253 GLU D CA 1
ATOM 8784 C C . GLU D 2 253 ? 71.117 88.677 65.811 1.00 45.04 253 GLU D C 1
ATOM 8785 O O . GLU D 2 253 ? 69.959 88.485 66.199 1.00 45.98 253 GLU D O 1
ATOM 8791 N N . SER D 2 254 ? 71.392 89.073 64.569 1.00 40.62 254 SER D N 1
ATOM 8792 C CA . SER D 2 254 ? 70.314 89.332 63.621 1.00 36.41 254 SER D CA 1
ATOM 8793 C C . SER D 2 254 ? 69.688 88.060 63.066 1.00 36.94 254 SER D C 1
ATOM 8794 O O . SER D 2 254 ? 68.633 88.142 62.429 1.00 33.53 254 SER D O 1
ATOM 8797 N N . VAL D 2 255 ? 70.298 86.901 63.293 1.00 38.13 255 VAL D N 1
ATOM 8798 C CA . VAL D 2 255 ? 69.814 85.641 62.741 1.00 36.78 255 VAL D CA 1
ATOM 8799 C C . VAL D 2 255 ? 68.922 84.974 63.782 1.00 41.83 255 VAL D C 1
ATOM 8800 O O . VAL D 2 255 ? 69.393 84.563 64.845 1.00 40.68 255 VAL D O 1
ATOM 8804 N N . ALA D 2 256 ? 67.633 84.864 63.477 1.00 40.36 256 ALA D N 1
ATOM 8805 C CA . ALA D 2 256 ? 66.698 84.205 64.374 1.00 39.63 256 ALA D CA 1
ATOM 8806 C C . ALA D 2 256 ? 66.779 82.688 64.211 1.00 36.67 256 ALA D C 1
ATOM 8807 O O . ALA D 2 256 ? 67.180 82.167 63.166 1.00 34.18 256 ALA D O 1
ATOM 8809 N N . MET D 2 257 ? 66.388 81.975 65.266 1.00 31.24 257 MET D N 1
ATOM 8810 C CA . MET D 2 257 ? 66.514 80.525 65.316 1.00 34.29 257 MET D CA 1
ATOM 8811 C C . MET D 2 257 ? 65.204 79.909 65.773 1.00 32.96 257 MET D C 1
ATOM 8812 O O . MET D 2 257 ? 64.625 80.345 66.773 1.00 38.77 257 MET D O 1
ATOM 8817 N N . TYR D 2 258 ? 64.749 78.886 65.053 1.00 28.45 258 TYR D N 1
ATOM 8818 C CA . TYR D 2 258 ? 63.505 78.199 65.370 1.00 29.57 258 TYR D CA 1
ATOM 8819 C C . TYR D 2 258 ? 63.745 76.698 65.389 1.00 32.70 258 TYR D C 1
ATOM 8820 O O . TYR D 2 258 ? 64.241 76.132 64.410 1.00 36.99 258 TYR D O 1
ATOM 8829 N N . GLY D 2 259 ? 63.405 76.063 66.507 1.00 36.95 259 GLY D N 1
ATOM 8830 C CA . GLY D 2 259 ? 63.410 74.618 66.595 1.00 34.83 259 GLY D CA 1
ATOM 8831 C C . GLY D 2 259 ? 61.996 74.077 66.629 1.00 31.93 259 GLY D C 1
ATOM 8832 O O . GLY D 2 259 ? 61.196 74.478 67.479 1.00 34.40 259 GLY D O 1
ATOM 8833 N N . THR D 2 260 ? 61.665 73.175 65.709 1.00 33.90 260 THR D N 1
ATOM 8834 C CA . THR D 2 260 ? 60.299 72.684 65.568 1.00 32.31 260 THR D CA 1
ATOM 8835 C C . THR D 2 260 ? 60.142 71.403 66.380 1.00 24.90 260 THR D C 1
ATOM 8836 O O . THR D 2 260 ? 60.758 70.379 66.068 1.00 38.32 260 THR D O 1
ATOM 8840 N N . GLU D 2 261 ? 59.314 71.461 67.416 1.00 32.54 261 GLU D N 1
ATOM 8841 C CA . GLU D 2 261 ? 59.053 70.309 68.266 1.00 35.00 261 GLU D CA 1
ATOM 8842 C C . GLU D 2 261 ? 57.906 69.477 67.706 1.00 36.87 261 GLU D C 1
ATOM 8843 O O . GLU D 2 261 ? 57.039 69.978 66.985 1.00 43.68 261 GLU D O 1
ATOM 8849 N N . ALA D 2 262 ? 57.904 68.197 68.061 1.00 40.68 262 ALA D N 1
ATOM 8850 C CA . ALA D 2 262 ? 56.839 67.287 67.654 1.00 31.37 262 ALA D CA 1
ATOM 8851 C C . ALA D 2 262 ? 55.646 67.480 68.582 1.00 35.23 262 ALA D C 1
ATOM 8852 O O . ALA D 2 262 ? 55.707 67.130 69.765 1.00 42.76 262 ALA D O 1
ATOM 8854 N N . ALA D 2 263 ? 54.564 68.043 68.051 1.00 30.74 263 ALA D N 1
ATOM 8855 C CA . ALA D 2 263 ? 53.339 68.240 68.814 1.00 35.65 263 ALA D CA 1
ATOM 8856 C C . ALA D 2 263 ? 52.417 67.030 68.770 1.00 34.49 263 ALA D C 1
ATOM 8857 O O . ALA D 2 263 ? 51.381 67.037 69.444 1.00 30.68 263 ALA D O 1
ATOM 8859 N N . GLY D 2 264 ? 52.764 66.005 67.992 1.00 28.18 264 GLY D N 1
ATOM 8860 C CA . GLY D 2 264 ? 51.983 64.777 67.978 1.00 28.70 264 GLY D CA 1
ATOM 8861 C C . GLY D 2 264 ? 50.540 65.026 67.586 1.00 38.78 264 GLY D C 1
ATOM 8862 O O . GLY D 2 264 ? 50.245 65.713 66.601 1.00 35.06 264 GLY D O 1
ATOM 8863 N N . LEU D 2 265 ? 49.623 64.460 68.374 1.00 37.25 265 LEU D N 1
ATOM 8864 C CA . LEU D 2 265 ? 48.194 64.644 68.152 1.00 44.27 265 LEU D CA 1
ATOM 8865 C C . LEU D 2 265 ? 47.707 66.027 68.557 1.00 45.60 265 LEU D C 1
ATOM 8866 O O . LEU D 2 265 ? 46.572 66.386 68.224 1.00 46.76 265 LEU D O 1
ATOM 8871 N N . GLY D 2 266 ? 48.527 66.805 69.258 1.00 42.84 266 GLY D N 1
ATOM 8872 C CA . GLY D 2 266 ? 48.119 68.111 69.735 1.00 41.55 266 GLY D CA 1
ATOM 8873 C C . GLY D 2 266 ? 48.772 68.454 71.057 1.00 43.75 266 GLY D C 1
ATOM 8874 O O . GLY D 2 266 ? 48.889 67.597 71.937 1.00 34.81 266 GLY D O 1
ATOM 8875 N N . VAL D 2 267 ? 49.193 69.713 71.208 1.00 45.82 267 VAL D N 1
ATOM 8876 C CA . VAL D 2 267 ? 49.961 70.122 72.382 1.00 46.90 267 VAL D CA 1
ATOM 8877 C C . VAL D 2 267 ? 49.179 69.882 73.668 1.00 58.16 267 VAL D C 1
ATOM 8878 O O . VAL D 2 267 ? 49.768 69.580 74.715 1.00 61.85 267 VAL D O 1
ATOM 8882 N N . ASP D 2 268 ? 47.853 69.983 73.614 1.00 63.37 268 ASP D N 1
ATOM 8883 C CA . ASP D 2 268 ? 47.013 69.816 74.791 1.00 63.68 268 ASP D CA 1
ATOM 8884 C C . ASP D 2 268 ? 46.426 68.414 74.908 1.00 65.17 268 ASP D C 1
ATOM 8885 O O . ASP D 2 268 ? 45.547 68.191 75.746 1.00 72.05 268 ASP D O 1
ATOM 8890 N N . THR D 2 269 ? 46.890 67.468 74.097 1.00 57.33 269 THR D N 1
ATOM 8891 C CA . THR D 2 269 ? 46.433 66.091 74.173 1.00 52.09 269 THR D CA 1
ATOM 8892 C C . THR D 2 269 ? 47.404 65.268 75.016 1.00 59.45 269 THR D C 1
ATOM 8893 O O . THR D 2 269 ? 48.387 65.776 75.561 1.00 58.49 269 THR D O 1
ATOM 8897 N N . GLU D 2 270 ? 47.121 63.971 75.118 1.00 69.49 270 GLU D N 1
ATOM 8898 C CA . GLU D 2 270 ? 47.963 63.050 75.867 1.00 75.19 270 GLU D CA 1
ATOM 8899 C C . GLU D 2 270 ? 49.122 62.502 75.046 1.00 60.79 270 GLU D C 1
ATOM 8900 O O . GLU D 2 270 ? 50.005 61.847 75.611 1.00 52.80 270 GLU D O 1
ATOM 8906 N N . HIS D 2 271 ? 49.144 62.751 73.739 1.00 57.99 271 HIS D N 1
ATOM 8907 C CA . HIS D 2 271 ? 50.125 62.159 72.834 1.00 50.49 271 HIS D CA 1
ATOM 8908 C C . HIS D 2 271 ? 50.852 63.277 72.091 1.00 53.23 271 HIS D C 1
ATOM 8909 O O . HIS D 2 271 ? 50.425 63.705 71.016 1.00 58.43 271 HIS D O 1
ATOM 8916 N N . HIS D 2 272 ? 51.958 63.742 72.669 1.00 52.09 272 HIS D N 1
ATOM 8917 C CA . HIS D 2 272 ? 52.793 64.754 72.041 1.00 41.19 272 HIS D CA 1
ATOM 8918 C C . HIS D 2 272 ? 54.217 64.604 72.557 1.00 43.06 272 HIS D C 1
ATOM 8919 O O . HIS D 2 272 ? 54.498 63.795 73.445 1.00 42.19 272 HIS D O 1
ATOM 8926 N N . ALA D 2 273 ? 55.121 65.405 71.986 1.00 32.87 273 ALA D N 1
ATOM 8927 C CA . ALA D 2 273 ? 56.518 65.417 72.403 1.00 31.29 273 ALA D CA 1
ATOM 8928 C C . ALA D 2 273 ? 57.052 66.842 72.500 1.00 35.75 273 ALA D C 1
ATOM 8929 O O . ALA D 2 273 ? 58.241 67.082 72.267 1.00 34.56 273 ALA D O 1
ATOM 8931 N N . ALA D 2 274 ? 56.188 67.799 72.843 1.00 36.20 274 ALA D N 1
ATOM 8932 C CA . ALA D 2 274 ? 56.556 69.216 72.886 1.00 36.50 274 ALA D CA 1
ATOM 8933 C C . ALA D 2 274 ? 57.243 69.507 74.218 1.00 30.18 274 ALA D C 1
ATOM 8934 O O . ALA D 2 274 ? 56.631 69.960 75.188 1.00 35.28 274 ALA D O 1
ATOM 8936 N N . THR D 2 275 ? 58.555 69.259 74.245 1.00 38.37 275 THR D N 1
ATOM 8937 C CA . THR D 2 275 ? 59.311 69.331 75.492 1.00 30.96 275 THR D CA 1
ATOM 8938 C C . THR D 2 275 ? 59.345 70.750 76.049 1.00 33.13 275 THR D C 1
ATOM 8939 O O . THR D 2 275 ? 59.027 70.974 77.221 1.00 45.16 275 THR D O 1
ATOM 8943 N N . LEU D 2 276 ? 59.732 71.725 75.229 1.00 35.23 276 LEU D N 1
ATOM 8944 C CA . LEU D 2 276 ? 59.853 73.093 75.715 1.00 26.95 276 LEU D CA 1
ATOM 8945 C C . LEU D 2 276 ? 58.522 73.827 75.786 1.00 36.26 276 LEU D C 1
ATOM 8946 O O . LEU D 2 276 ? 58.456 74.891 76.409 1.00 51.28 276 LEU D O 1
ATOM 8951 N N . THR D 2 277 ? 57.466 73.291 75.178 1.00 35.34 277 THR D N 1
ATOM 8952 C CA . THR D 2 277 ? 56.151 73.912 75.259 1.00 35.23 277 THR D CA 1
ATOM 8953 C C . THR D 2 277 ? 55.369 73.458 76.486 1.00 39.25 277 THR D C 1
ATOM 8954 O O . THR D 2 277 ? 54.621 74.257 77.065 1.00 38.98 277 THR D O 1
ATOM 8958 N N . LYS D 2 278 ? 55.545 72.207 76.916 1.00 35.48 278 LYS D N 1
ATOM 8959 C CA . LYS D 2 278 ? 54.785 71.661 78.032 1.00 38.68 278 LYS D CA 1
ATOM 8960 C C . LYS D 2 278 ? 55.645 71.133 79.175 1.00 39.42 278 LYS D C 1
ATOM 8961 O O . LYS D 2 278 ? 55.092 70.750 80.213 1.00 39.80 278 LYS D O 1
ATOM 8967 N N . GLY D 2 279 ? 56.971 71.102 79.028 1.00 27.21 279 GLY D N 1
ATOM 8968 C CA . GLY D 2 279 ? 57.845 70.546 80.036 1.00 34.72 279 GLY D CA 1
ATOM 8969 C C . GLY D 2 279 ? 58.443 71.603 80.956 1.00 38.80 279 GLY D C 1
ATOM 8970 O O . GLY D 2 279 ? 58.132 72.791 80.888 1.00 41.21 279 GLY D O 1
ATOM 8971 N N . ARG D 2 280 ? 59.323 71.136 81.835 1.00 33.74 280 ARG D N 1
ATOM 8972 C CA . ARG D 2 280 ? 59.988 71.992 82.806 1.00 38.01 280 ARG D CA 1
ATOM 8973 C C . ARG D 2 280 ? 61.284 71.315 83.230 1.00 40.85 280 ARG D C 1
ATOM 8974 O O . ARG D 2 280 ? 61.457 70.110 83.009 1.00 33.44 280 ARG D O 1
ATOM 8982 N N . PRO D 2 281 ? 62.224 72.064 83.815 1.00 39.21 281 PRO D N 1
ATOM 8983 C CA . PRO D 2 281 ? 63.553 71.498 84.088 1.00 30.01 281 PRO D CA 1
ATOM 8984 C C . PRO D 2 281 ? 63.519 70.336 85.072 1.00 33.20 281 PRO D C 1
ATOM 8985 O O . PRO D 2 281 ? 62.848 70.385 86.105 1.00 35.73 281 PRO D O 1
ATOM 8989 N N . GLY D 2 282 ? 64.272 69.291 84.736 1.00 32.68 282 GLY D N 1
ATOM 8990 C CA . GLY D 2 282 ? 64.457 68.135 85.591 1.00 31.68 282 GLY D CA 1
ATOM 8991 C C . GLY D 2 282 ? 65.752 67.441 85.225 1.00 30.79 282 GLY D C 1
ATOM 8992 O O . GLY D 2 282 ? 66.448 67.833 84.286 1.00 36.14 282 GLY D O 1
ATOM 8993 N N . VAL D 2 283 ? 66.073 66.394 85.980 1.00 29.02 283 VAL D N 1
ATOM 8994 C CA . VAL D 2 283 ? 67.311 65.642 85.798 1.00 29.69 283 VAL D CA 1
ATOM 8995 C C . VAL D 2 283 ? 66.967 64.273 85.226 1.00 31.91 283 VAL D C 1
ATOM 8996 O O . VAL D 2 283 ? 66.288 63.470 85.878 1.00 35.03 283 VAL D O 1
ATOM 9000 N N . LEU D 2 284 ? 67.446 64.007 84.012 1.00 31.19 284 LEU D N 1
ATOM 9001 C CA . LEU D 2 284 ? 67.188 62.751 83.322 1.00 36.66 284 LEU D CA 1
ATOM 9002 C C . LEU D 2 284 ? 68.351 62.456 82.386 1.00 32.35 284 LEU D C 1
ATOM 9003 O O . LEU D 2 284 ? 68.922 63.375 81.791 1.00 31.78 284 LEU D O 1
ATOM 9008 N N . HIS D 2 285 ? 68.701 61.172 82.271 1.00 38.64 285 HIS D N 1
ATOM 9009 C CA . HIS D 2 285 ? 69.761 60.714 81.367 1.00 41.32 285 HIS D CA 1
ATOM 9010 C C . HIS D 2 285 ? 71.083 61.427 81.637 1.00 37.44 285 HIS D C 1
ATOM 9011 O O . HIS D 2 285 ? 71.888 61.642 80.728 1.00 36.87 285 HIS D O 1
ATOM 9018 N N . GLY D 2 286 ? 71.314 61.805 82.891 1.00 35.97 286 GLY D N 1
ATOM 9019 C CA . GLY D 2 286 ? 72.562 62.439 83.261 1.00 31.95 286 GLY D CA 1
ATOM 9020 C C . GLY D 2 286 ? 72.672 63.907 82.929 1.00 25.24 286 GLY D C 1
ATOM 9021 O O . GLY D 2 286 ? 73.786 64.438 82.892 1.00 29.29 286 GLY D O 1
ATOM 9022 N N . SER D 2 287 ? 71.555 64.590 82.691 1.00 29.68 287 SER D N 1
ATOM 9023 C CA . SER D 2 287 ? 71.596 65.997 82.322 1.00 34.45 287 SER D CA 1
ATOM 9024 C C . SER D 2 287 ? 70.416 66.735 82.933 1.00 37.92 287 SER D C 1
ATOM 9025 O O . SER D 2 287 ? 69.300 66.207 82.988 1.00 43.70 287 SER D O 1
ATOM 9028 N N . LEU D 2 288 ? 70.676 67.956 83.395 1.00 33.55 288 LEU D N 1
ATOM 9029 C CA . LEU D 2 288 ? 69.637 68.852 83.892 1.00 39.35 288 LEU D CA 1
ATOM 9030 C C . LEU D 2 288 ? 69.069 69.615 82.699 1.00 31.20 288 LEU D C 1
ATOM 9031 O O . LEU D 2 288 ? 69.754 70.454 82.105 1.00 27.92 288 LEU D O 1
ATOM 9036 N N . MET D 2 289 ? 67.820 69.319 82.349 1.00 28.40 289 MET D N 1
ATOM 9037 C CA . MET D 2 289 ? 67.243 69.769 81.091 1.00 36.63 289 MET D CA 1
ATOM 9038 C C . MET D 2 289 ? 65.731 69.859 81.236 1.00 30.65 289 MET D C 1
ATOM 9039 O O . MET D 2 289 ? 65.144 69.333 82.183 1.00 39.84 289 MET D O 1
ATOM 9044 N N . ASP D 2 290 ? 65.101 70.524 80.271 1.00 30.47 290 ASP D N 1
ATOM 9045 C CA . ASP D 2 290 ? 63.647 70.507 80.191 1.00 29.18 290 ASP D CA 1
ATOM 9046 C C . ASP D 2 290 ? 63.168 69.133 79.740 1.00 29.25 290 ASP D C 1
ATOM 9047 O O . ASP D 2 290 ? 63.760 68.511 78.854 1.00 37.64 290 ASP D O 1
ATOM 9052 N N . VAL D 2 291 ? 62.090 68.658 80.357 1.00 29.17 291 VAL D N 1
ATOM 9053 C CA . VAL D 2 291 ? 61.618 67.298 80.129 1.00 30.69 291 VAL D CA 1
ATOM 9054 C C . VAL D 2 291 ? 60.146 67.229 80.513 1.00 34.15 291 VAL D C 1
ATOM 9055 O O . VAL D 2 291 ? 59.710 67.866 81.475 1.00 35.86 291 VAL D O 1
ATOM 9059 N N . LEU D 2 292 ? 59.380 66.464 79.737 1.00 35.76 292 LEU D N 1
ATOM 9060 C CA . LEU D 2 292 ? 57.984 66.213 80.069 1.00 32.46 292 LEU D CA 1
ATOM 9061 C C . LEU D 2 292 ? 57.898 65.328 81.307 1.00 33.95 292 LEU D C 1
ATOM 9062 O O . LEU D 2 292 ? 58.459 64.228 81.336 1.00 35.79 292 LEU D O 1
ATOM 9067 N N . GLN D 2 293 ? 57.194 65.808 82.330 1.00 24.35 293 GLN D N 1
ATOM 9068 C CA . GLN D 2 293 ? 57.162 65.114 83.609 1.00 37.59 293 GLN D CA 1
ATOM 9069 C C . GLN D 2 293 ? 55.935 65.547 84.395 1.00 38.36 293 GLN D C 1
ATOM 9070 O O . GLN D 2 293 ? 55.403 66.640 84.185 1.00 33.62 293 GLN D O 1
ATOM 9076 N N . ASP D 2 294 ? 55.495 64.678 85.305 1.00 30.45 294 ASP D N 1
ATOM 9077 C CA . ASP D 2 294 ? 54.360 64.993 86.157 1.00 26.01 294 ASP D CA 1
ATOM 9078 C C . ASP D 2 294 ? 54.812 65.872 87.324 1.00 36.57 294 ASP D C 1
ATOM 9079 O O . ASP D 2 294 ? 55.975 66.275 87.422 1.00 40.23 294 ASP D O 1
ATOM 9084 N N . ALA D 2 295 ? 53.878 66.172 88.229 1.00 33.51 295 ALA D N 1
ATOM 9085 C CA . ALA D 2 295 ? 54.176 67.079 89.332 1.00 36.32 295 ALA D CA 1
ATOM 9086 C C . ALA D 2 295 ? 55.173 66.492 90.322 1.00 39.14 295 ALA D C 1
ATOM 9087 O O . ALA D 2 295 ? 55.788 67.249 91.082 1.00 43.32 295 ALA D O 1
ATOM 9089 N N . HIS D 2 296 ? 55.355 65.173 90.330 1.00 47.92 296 HIS D N 1
ATOM 9090 C CA . HIS D 2 296 ? 56.230 64.511 91.287 1.00 42.64 296 HIS D CA 1
ATOM 9091 C C . HIS D 2 296 ? 57.583 64.139 90.693 1.00 38.21 296 HIS D C 1
ATOM 9092 O O . HIS D 2 296 ? 58.385 63.483 91.366 1.00 31.96 296 HIS D O 1
ATOM 9099 N N . GLY D 2 297 ? 57.852 64.534 89.451 1.00 40.62 297 GLY D N 1
ATOM 9100 C CA . GLY D 2 297 ? 59.139 64.290 88.833 1.00 31.14 297 GLY D CA 1
ATOM 9101 C C . GLY D 2 297 ? 59.251 63.017 88.028 1.00 36.87 297 GLY D C 1
ATOM 9102 O O . GLY D 2 297 ? 60.371 62.621 87.683 1.00 39.97 297 GLY D O 1
ATOM 9103 N N . GLN D 2 298 ? 58.138 62.358 87.720 1.00 25.71 298 GLN D N 1
ATOM 9104 C CA . GLN D 2 298 ? 58.164 61.148 86.911 1.00 37.49 298 GLN D CA 1
ATOM 9105 C C . GLN D 2 298 ? 58.068 61.505 85.433 1.00 37.82 298 GLN D C 1
ATOM 9106 O O . GLN D 2 298 ? 57.250 62.337 85.033 1.00 30.70 298 GLN D O 1
ATOM 9112 N N . ILE D 2 299 ? 58.907 60.864 84.624 1.00 30.70 299 ILE D N 1
ATOM 9113 C CA . ILE D 2 299 ? 59.042 61.224 83.217 1.00 35.59 299 ILE D CA 1
ATOM 9114 C C . ILE D 2 299 ? 57.846 60.693 82.439 1.00 39.46 299 ILE D C 1
ATOM 9115 O O . ILE D 2 299 ? 57.480 59.518 82.556 1.00 43.93 299 ILE D O 1
ATOM 9120 N N . LEU D 2 300 ? 57.237 61.561 81.637 1.00 39.69 300 LEU D N 1
ATOM 9121 C CA . LEU D 2 300 ? 56.069 61.206 80.846 1.00 42.06 300 LEU D CA 1
ATOM 9122 C C . LEU D 2 300 ? 56.481 60.699 79.469 1.00 44.89 300 LEU D C 1
ATOM 9123 O O . LEU D 2 300 ? 57.518 61.088 78.923 1.00 37.82 300 LEU D O 1
ATOM 9128 N N . GLU D 2 301 ? 55.650 59.826 78.909 1.00 39.47 301 GLU D N 1
ATOM 9129 C CA . GLU D 2 301 ? 55.931 59.258 77.599 1.00 39.32 301 GLU D CA 1
ATOM 9130 C C . GLU D 2 301 ? 55.643 60.279 76.506 1.00 42.73 301 GLU D C 1
ATOM 9131 O O . GLU D 2 301 ? 54.656 61.018 76.568 1.00 44.09 301 GLU D O 1
ATOM 9137 N N . ALA D 2 302 ? 56.515 60.324 75.504 1.00 42.97 302 ALA D N 1
ATOM 9138 C CA . ALA D 2 302 ? 56.363 61.227 74.374 1.00 44.48 302 ALA D CA 1
ATOM 9139 C C . ALA D 2 302 ? 55.829 60.472 73.163 1.00 43.66 302 ALA D C 1
ATOM 9140 O O . ALA D 2 302 ? 56.135 59.294 72.957 1.00 41.28 302 ALA D O 1
ATOM 9142 N N . PHE D 2 303 ? 55.022 61.164 72.360 1.00 39.56 303 PHE D N 1
ATOM 9143 C CA . PHE D 2 303 ? 54.385 60.571 71.193 1.00 45.26 303 PHE D CA 1
ATOM 9144 C C . PHE D 2 303 ? 54.562 61.477 69.986 1.00 41.66 303 PHE D C 1
ATOM 9145 O O . PHE D 2 303 ? 54.432 62.701 70.089 1.00 37.00 303 PHE D O 1
ATOM 9153 N N . SER D 2 304 ? 54.844 60.865 68.839 1.00 37.54 304 SER D N 1
ATOM 9154 C CA . SER D 2 304 ? 54.982 61.590 67.586 1.00 34.48 304 SER D CA 1
ATOM 9155 C C . SER D 2 304 ? 54.813 60.602 66.444 1.00 41.05 304 SER D C 1
ATOM 9156 O O . SER D 2 304 ? 55.113 59.414 66.589 1.00 40.52 304 SER D O 1
ATOM 9159 N N . ILE D 2 305 ? 54.320 61.102 65.307 1.00 38.77 305 ILE D N 1
ATOM 9160 C CA . ILE D 2 305 ? 54.227 60.258 64.118 1.00 37.02 305 ILE D CA 1
ATOM 9161 C C . ILE D 2 305 ? 55.618 59.855 63.652 1.00 36.14 305 ILE D C 1
ATOM 9162 O O . ILE D 2 305 ? 55.793 58.812 63.011 1.00 49.61 305 ILE D O 1
ATOM 9167 N N . SER D 2 306 ? 56.624 60.658 63.980 1.00 35.17 306 SER D N 1
ATOM 9168 C CA . SER D 2 306 ? 58.008 60.382 63.629 1.00 29.39 306 SER D CA 1
ATOM 9169 C C . SER D 2 306 ? 58.722 59.823 64.853 1.00 31.00 306 SER D C 1
ATOM 9170 O O . SER D 2 306 ? 58.838 60.509 65.874 1.00 36.08 306 SER D O 1
ATOM 9173 N N . ALA D 2 307 ? 59.198 58.579 64.746 1.00 40.93 307 ALA D N 1
ATOM 9174 C CA . ALA D 2 307 ? 59.824 57.915 65.886 1.00 44.13 307 ALA D CA 1
ATOM 9175 C C . ALA D 2 307 ? 61.075 58.647 66.354 1.00 40.94 307 ALA D C 1
ATOM 9176 O O . ALA D 2 307 ? 61.405 58.609 67.544 1.00 41.48 307 ALA D O 1
ATOM 9178 N N . GLY D 2 308 ? 61.776 59.322 65.447 1.00 37.85 308 GLY D N 1
ATOM 9179 C CA . GLY D 2 308 ? 62.994 60.021 65.807 1.00 32.36 308 GLY D CA 1
ATOM 9180 C C . GLY D 2 308 ? 62.805 61.293 66.605 1.00 39.99 308 GLY D C 1
ATOM 9181 O O . GLY D 2 308 ? 63.800 61.939 66.948 1.00 40.85 308 GLY D O 1
ATOM 9182 N N A LEU D 2 309 ? 61.565 61.673 66.917 0.91 33.90 309 LEU D N 1
ATOM 9183 N N B LEU D 2 309 ? 61.563 61.671 66.910 0.09 33.72 309 LEU D N 1
ATOM 9184 C CA A LEU D 2 309 ? 61.296 62.897 67.662 0.91 29.92 309 LEU D CA 1
ATOM 9185 C CA B LEU D 2 309 ? 61.278 62.896 67.648 0.09 30.09 309 LEU D CA 1
ATOM 9186 C C A LEU D 2 309 ? 60.494 62.652 68.934 0.91 31.05 309 LEU D C 1
ATOM 9187 C C B LEU D 2 309 ? 60.441 62.654 68.898 0.09 31.23 309 LEU D C 1
ATOM 9188 O O A LEU D 2 309 ? 60.131 63.618 69.616 0.91 33.02 309 LEU D O 1
ATOM 9189 O O B LEU D 2 309 ? 59.998 63.622 69.528 0.09 31.97 309 LEU D O 1
ATOM 9198 N N . ASP D 2 310 ? 60.210 61.397 69.277 1.00 31.66 310 ASP D N 1
ATOM 9199 C CA . ASP D 2 310 ? 59.392 61.082 70.451 1.00 43.24 310 ASP D CA 1
ATOM 9200 C C . ASP D 2 310 ? 60.204 61.032 71.740 1.00 42.64 310 ASP D C 1
ATOM 9201 O O . ASP D 2 310 ? 60.026 60.129 72.562 1.00 56.32 310 ASP D O 1
ATOM 9206 N N . TYR D 2 311 ? 61.085 61.978 71.942 1.00 40.69 311 TYR D N 1
ATOM 9207 C CA . TYR D 2 311 ? 61.844 61.919 73.182 1.00 46.36 311 TYR D CA 1
ATOM 9208 C C . TYR D 2 311 ? 61.272 62.890 74.205 1.00 41.71 311 TYR D C 1
ATOM 9209 O O . TYR D 2 311 ? 60.920 64.022 73.856 1.00 45.00 311 TYR D O 1
ATOM 9218 N N . PRO D 2 312 ? 61.168 62.477 75.471 1.00 38.78 312 PRO D N 1
ATOM 9219 C CA . PRO D 2 312 ? 60.563 63.363 76.479 1.00 34.88 312 PRO D CA 1
ATOM 9220 C C . PRO D 2 312 ? 61.428 64.557 76.829 1.00 36.54 312 PRO D C 1
ATOM 9221 O O . PRO D 2 312 ? 60.893 65.576 77.282 1.00 38.64 312 PRO D O 1
ATOM 9225 N N . GLY D 2 313 ? 62.743 64.469 76.636 1.00 39.36 313 GLY D N 1
ATOM 9226 C CA . GLY D 2 313 ? 63.652 65.535 76.976 1.00 43.82 313 GLY D CA 1
ATOM 9227 C C . GLY D 2 313 ? 64.208 66.248 75.758 1.00 49.11 313 GLY D C 1
ATOM 9228 O O . GLY D 2 313 ? 63.785 66.035 74.620 1.00 44.64 313 GLY D O 1
ATOM 9229 N N . ILE D 2 314 ? 65.183 67.115 76.023 1.00 42.92 314 ILE D N 1
ATOM 9230 C CA . ILE D 2 314 ? 65.821 67.904 74.978 1.00 39.88 314 ILE D CA 1
ATOM 9231 C C . ILE D 2 314 ? 67.209 68.280 75.466 1.00 42.68 314 ILE D C 1
ATOM 9232 O O . ILE D 2 314 ? 67.445 68.410 76.669 1.00 45.53 314 ILE D O 1
ATOM 9237 N N . GLY D 2 315 ? 68.137 68.435 74.524 1.00 41.20 315 GLY D N 1
ATOM 9238 C CA . GLY D 2 315 ? 69.502 68.773 74.842 1.00 37.23 315 GLY D CA 1
ATOM 9239 C C . GLY D 2 315 ? 69.616 69.967 75.767 1.00 35.65 315 GLY D C 1
ATOM 9240 O O . GLY D 2 315 ? 68.836 70.922 75.691 1.00 40.07 315 GLY D O 1
ATOM 9241 N N . PRO D 2 316 ? 70.593 69.926 76.675 1.00 30.86 316 PRO D N 1
ATOM 9242 C CA . PRO D 2 316 ? 70.745 71.042 77.622 1.00 26.81 316 PRO D CA 1
ATOM 9243 C C . PRO D 2 316 ? 71.037 72.371 76.950 1.00 27.54 316 PRO D C 1
ATOM 9244 O O . PRO D 2 316 ? 70.559 73.412 77.417 1.00 28.76 316 PRO D O 1
ATOM 9248 N N . GLU D 2 317 ? 71.809 72.367 75.861 1.00 20.43 317 GLU D N 1
ATOM 9249 C CA . GLU D 2 317 ? 72.118 73.621 75.183 1.00 27.31 317 GLU D CA 1
ATOM 9250 C C . GLU D 2 317 ? 70.873 74.248 74.571 1.00 34.01 317 GLU D C 1
ATOM 9251 O O . GLU D 2 317 ? 70.779 75.479 74.487 1.00 36.30 317 GLU D O 1
ATOM 9257 N N . HIS D 2 318 ? 69.907 73.428 74.147 1.00 27.83 318 HIS D N 1
ATOM 9258 C CA . HIS D 2 318 ? 68.648 73.973 73.651 1.00 28.83 318 HIS D CA 1
ATOM 9259 C C . HIS D 2 318 ? 67.823 74.569 74.784 1.00 31.61 318 HIS D C 1
ATOM 9260 O O . HIS D 2 318 ? 67.212 75.632 74.621 1.00 35.55 318 HIS D O 1
ATOM 9267 N N . SER D 2 319 ? 67.790 73.897 75.936 1.00 34.16 319 SER D N 1
ATOM 9268 C CA . SER D 2 319 ? 67.128 74.471 77.103 1.00 33.46 319 SER D CA 1
ATOM 9269 C C . SER D 2 319 ? 67.766 75.797 77.494 1.00 33.86 319 SER D C 1
ATOM 9270 O O . SER D 2 319 ? 67.076 76.722 77.938 1.00 33.81 319 SER D O 1
ATOM 9273 N N . HIS D 2 320 ? 69.086 75.908 77.331 1.00 29.62 320 HIS D N 1
ATOM 9274 C CA . HIS D 2 320 ? 69.766 77.173 77.584 1.00 27.16 320 HIS D CA 1
ATOM 9275 C C . HIS D 2 320 ? 69.331 78.238 76.583 1.00 37.59 320 HIS D C 1
ATOM 9276 O O . HIS D 2 320 ? 68.976 79.358 76.969 1.00 41.31 320 HIS D O 1
ATOM 9283 N N . TYR D 2 321 ? 69.364 77.903 75.287 1.00 36.74 321 TYR D N 1
ATOM 9284 C CA . TYR D 2 321 ? 68.885 78.826 74.259 1.00 32.25 321 TYR D CA 1
ATOM 9285 C C . TYR D 2 321 ? 67.461 79.283 74.550 1.00 31.76 321 TYR D C 1
ATOM 9286 O O . TYR D 2 321 ? 67.144 80.473 74.434 1.00 32.92 321 TYR D O 1
ATOM 9295 N N . HIS D 2 322 ? 66.586 78.345 74.920 1.00 25.33 322 HIS D N 1
ATOM 9296 C CA . HIS D 2 322 ? 65.205 78.692 75.232 1.00 31.44 322 HIS D CA 1
ATOM 9297 C C . HIS D 2 322 ? 65.116 79.590 76.458 1.00 43.75 322 HIS D C 1
ATOM 929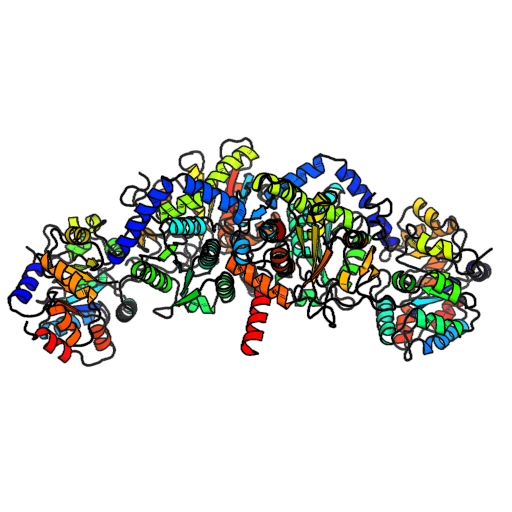8 O O . HIS D 2 322 ? 64.224 80.442 76.539 1.00 50.09 322 HIS D O 1
ATOM 9305 N N . ASP D 2 323 ? 66.033 79.422 77.413 1.00 44.26 323 ASP D N 1
ATOM 9306 C CA . ASP D 2 323 ? 65.987 80.212 78.638 1.00 41.77 323 ASP D CA 1
ATOM 9307 C C . ASP D 2 323 ? 66.375 81.662 78.374 1.00 39.18 323 ASP D C 1
ATOM 9308 O O . ASP D 2 323 ? 65.702 82.589 78.840 1.00 39.86 323 ASP D O 1
ATOM 9313 N N . ILE D 2 324 ? 67.450 81.880 77.617 1.00 33.34 324 ILE D N 1
ATOM 9314 C CA . ILE D 2 324 ? 67.957 83.227 77.374 1.00 35.78 324 ILE D CA 1
ATOM 9315 C C . ILE D 2 324 ? 67.330 83.814 76.115 1.00 47.43 324 ILE D C 1
ATOM 9316 O O . ILE D 2 324 ? 67.776 84.853 75.616 1.00 48.78 324 ILE D O 1
ATOM 9321 N N . LYS D 2 325 ? 66.296 83.149 75.593 1.00 51.36 325 LYS D N 1
ATOM 9322 C CA . LYS D 2 325 ? 65.498 83.648 74.471 1.00 42.62 325 LYS D CA 1
ATOM 9323 C C . LYS D 2 325 ? 66.312 83.768 73.184 1.00 34.36 325 LYS D C 1
ATOM 9324 O O . LYS D 2 325 ? 65.974 84.560 72.300 1.00 40.79 325 LYS D O 1
ATOM 9330 N N . ARG D 2 326 ? 67.392 82.994 73.060 1.00 31.83 326 ARG D N 1
ATOM 9331 C CA . ARG D 2 326 ? 68.183 83.029 71.832 1.00 26.73 326 ARG D CA 1
ATOM 9332 C C . ARG D 2 326 ? 67.485 82.307 70.687 1.00 34.50 326 ARG D C 1
ATOM 9333 O O . ARG D 2 326 ? 67.628 82.706 69.525 1.00 39.34 326 ARG D O 1
ATOM 9341 N N . ALA D 2 327 ? 66.721 81.261 70.990 1.00 37.02 327 ALA D N 1
ATOM 9342 C CA . ALA D 2 327 ? 66.001 80.499 69.983 1.00 39.23 327 ALA D CA 1
ATOM 9343 C C . ALA D 2 327 ? 64.557 80.308 70.420 1.00 38.33 327 ALA D C 1
ATOM 9344 O O . ALA D 2 327 ? 64.253 80.241 71.615 1.00 41.84 327 ALA D O 1
ATOM 9346 N N . SER D 2 328 ? 63.670 80.231 69.434 1.00 31.38 328 SER D N 1
ATOM 9347 C CA . SER D 2 328 ? 62.266 79.933 69.659 1.00 35.58 328 SER D CA 1
ATOM 9348 C C . SER D 2 328 ? 62.000 78.469 69.333 1.00 46.12 328 SER D C 1
ATOM 9349 O O . SER D 2 328 ? 62.640 77.883 68.456 1.00 53.83 328 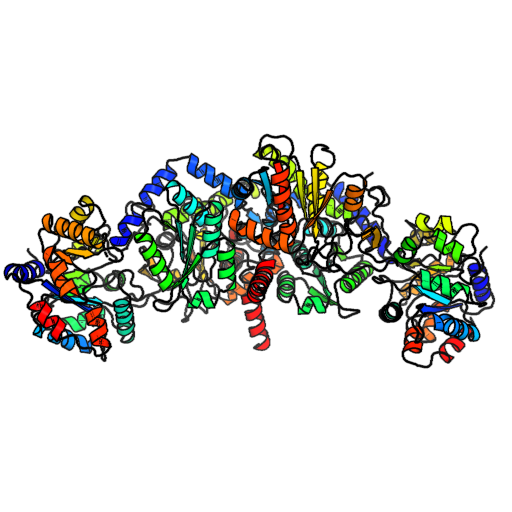SER D O 1
ATOM 9352 N N . TYR D 2 329 ? 61.058 77.876 70.058 1.00 43.89 329 TYR D N 1
ATOM 9353 C CA . TYR D 2 329 ? 60.729 76.466 69.888 1.00 29.57 329 TYR D CA 1
ATOM 9354 C C . TYR D 2 329 ? 59.224 76.332 69.728 1.00 32.84 329 TYR D C 1
ATOM 9355 O O . TYR D 2 329 ? 58.464 76.708 70.625 1.00 39.52 329 TYR D O 1
ATOM 9364 N N . VAL D 2 330 ? 58.806 75.802 68.582 1.00 41.85 330 VAL D N 1
ATOM 9365 C CA . VAL D 2 330 ? 57.429 75.864 68.127 1.00 38.23 330 VAL D CA 1
ATOM 9366 C C . VAL D 2 330 ? 56.905 74.428 67.996 1.00 37.37 330 VAL D C 1
ATOM 9367 O O . VAL D 2 330 ? 57.610 73.581 67.454 1.00 44.55 330 VAL D O 1
ATOM 9371 N N . PRO D 2 331 ? 55.704 74.138 68.472 1.00 32.35 331 PRO D N 1
ATOM 9372 C CA . PRO D 2 331 ? 55.129 72.809 68.232 1.00 33.67 331 PRO D CA 1
ATOM 9373 C C . PRO D 2 331 ? 54.606 72.685 66.809 1.00 29.41 331 PRO D C 1
ATOM 9374 O O . PRO D 2 331 ? 54.022 73.620 66.258 1.00 40.80 331 PRO D O 1
ATOM 9378 N N . VAL D 2 332 ? 54.843 71.520 66.210 1.00 31.53 332 VAL D N 1
ATOM 9379 C CA . VAL D 2 332 ? 54.330 71.183 64.887 1.00 31.51 332 VAL D CA 1
ATOM 9380 C C . VAL D 2 332 ? 53.648 69.826 64.986 1.00 34.60 332 VAL D C 1
ATOM 9381 O O . VAL D 2 332 ? 54.246 68.863 65.476 1.00 42.54 332 VAL D O 1
ATOM 9385 N N . THR D 2 333 ? 52.401 69.752 64.525 1.00 33.05 333 THR D N 1
ATOM 9386 C CA . THR D 2 333 ? 51.567 68.588 64.779 1.00 40.68 333 THR D CA 1
ATOM 9387 C C . THR D 2 333 ? 51.866 67.457 63.795 1.00 41.20 333 THR D C 1
ATOM 9388 O O . THR D 2 333 ? 52.584 67.622 62.804 1.00 39.88 333 THR D O 1
ATOM 9392 N N . ASP D 2 334 ? 51.297 66.285 64.098 1.00 39.67 334 ASP D N 1
ATOM 9393 C CA . ASP D 2 334 ? 51.389 65.135 63.202 1.00 39.94 334 ASP D CA 1
ATOM 9394 C C . ASP D 2 334 ? 50.895 65.484 61.803 1.00 41.99 334 ASP D C 1
ATOM 9395 O O . ASP D 2 334 ? 51.581 65.231 60.806 1.00 38.08 334 ASP D O 1
ATOM 9400 N N . GLU D 2 335 ? 49.698 66.069 61.715 1.00 35.35 335 GLU D N 1
ATOM 9401 C CA . GLU D 2 335 ? 49.114 66.380 60.415 1.00 45.17 335 GLU D CA 1
ATOM 9402 C C . GLU D 2 335 ? 49.908 67.459 59.692 1.00 40.11 335 GLU D C 1
ATOM 9403 O O . GLU D 2 335 ? 50.085 67.391 58.470 1.00 35.87 335 GLU D O 1
ATOM 9409 N N . GLU D 2 336 ? 50.388 68.466 60.427 1.00 38.61 336 GLU D N 1
ATOM 9410 C CA . GLU D 2 336 ? 51.211 69.502 59.810 1.00 36.08 336 GLU D CA 1
ATOM 9411 C C . GLU D 2 336 ? 52.467 68.906 59.188 1.00 37.11 336 GLU D C 1
ATOM 9412 O O . GLU D 2 336 ? 52.884 69.316 58.098 1.00 42.43 336 GLU D O 1
ATOM 9418 N N . ALA D 2 337 ? 53.074 67.924 59.859 1.00 40.24 337 ALA D N 1
ATOM 9419 C CA . ALA D 2 337 ? 54.260 67.276 59.311 1.00 38.51 337 ALA D CA 1
ATOM 9420 C C . ALA D 2 337 ? 53.925 66.419 58.098 1.00 34.16 337 ALA D C 1
ATOM 9421 O O . ALA D 2 337 ? 54.758 66.275 57.196 1.00 31.36 337 ALA D O 1
ATOM 9423 N N . LEU D 2 338 ? 52.720 65.843 58.055 1.00 41.32 338 LEU D N 1
ATOM 9424 C CA . LEU D 2 338 ? 52.325 65.055 56.891 1.00 45.26 338 LEU D CA 1
ATOM 9425 C C . LEU D 2 338 ? 52.158 65.935 55.660 1.00 36.72 338 LEU D C 1
ATOM 9426 O O . LEU D 2 338 ? 52.568 65.551 54.558 1.00 36.61 338 LEU D O 1
ATOM 9431 N N . GLU D 2 339 ? 51.553 67.115 55.826 1.00 31.89 339 GLU D N 1
ATOM 9432 C CA . GLU D 2 339 ? 51.429 68.046 54.709 1.00 39.28 339 GLU D CA 1
ATOM 9433 C C . GLU D 2 339 ? 52.798 68.442 54.172 1.00 34.04 339 GLU D C 1
ATOM 9434 O O . GLU D 2 339 ? 53.007 68.483 52.955 1.00 37.36 339 GLU D O 1
ATOM 9440 N N . GLY D 2 340 ? 53.746 68.731 55.067 1.00 31.09 340 GLY D N 1
ATOM 9441 C CA . GLY D 2 340 ? 55.081 69.099 54.623 1.00 36.37 340 GLY D CA 1
ATOM 9442 C C . GLY D 2 340 ? 55.790 67.969 53.901 1.00 39.95 340 GLY D C 1
ATOM 9443 O O . GLY D 2 340 ? 56.518 68.200 52.932 1.00 45.10 340 GLY D O 1
ATOM 9444 N N . PHE D 2 341 ? 55.589 66.734 54.366 1.00 29.53 341 PHE D N 1
ATOM 9445 C CA . PHE D 2 341 ? 56.160 65.571 53.690 1.00 24.24 341 PHE D CA 1
ATOM 9446 C C . PHE D 2 341 ? 55.679 65.491 52.245 1.00 33.30 341 PHE D C 1
ATOM 9447 O O . PHE D 2 341 ? 56.482 65.329 51.318 1.00 32.36 341 PHE D O 1
ATOM 9455 N N . GLN D 2 342 ? 54.364 65.608 52.036 1.00 30.68 342 GLN D N 1
ATOM 9456 C CA . GLN D 2 342 ? 53.812 65.534 50.688 1.00 35.38 342 GLN D CA 1
ATOM 9457 C C . GLN D 2 342 ? 54.123 66.786 49.878 1.00 36.18 342 GLN D C 1
ATOM 9458 O O . GLN D 2 342 ? 54.313 66.700 48.660 1.00 37.21 342 GLN D O 1
ATOM 9464 N N . LEU D 2 343 ? 54.187 67.949 50.532 1.00 31.45 343 LEU D N 1
ATOM 9465 C CA . LEU D 2 343 ? 54.409 69.198 49.809 1.00 30.90 343 LEU D CA 1
ATOM 9466 C C . LEU D 2 343 ? 55.793 69.231 49.174 1.00 35.18 343 LEU D C 1
ATOM 9467 O O . LEU D 2 343 ? 55.931 69.512 47.978 1.00 49.47 343 LEU D O 1
ATOM 9472 N N . LEU D 2 344 ? 56.834 68.949 49.962 1.00 32.81 344 LEU D N 1
ATOM 9473 C CA . LEU D 2 344 ? 58.194 68.997 49.434 1.00 35.95 344 LEU D CA 1
ATOM 9474 C C . LEU D 2 344 ? 58.413 67.945 48.354 1.00 31.12 344 LEU D C 1
ATOM 9475 O O . LEU D 2 344 ? 59.202 68.162 47.428 1.00 32.79 344 LEU D O 1
ATOM 9480 N N . SER D 2 345 ? 57.716 66.810 48.447 1.00 34.27 345 SER D N 1
ATOM 9481 C CA . SER D 2 345 ? 57.907 65.735 47.479 1.00 27.52 345 SER D CA 1
ATOM 9482 C C . SER D 2 345 ? 57.506 66.174 46.077 1.00 34.91 345 SER D C 1
ATOM 9483 O O . SER D 2 345 ? 58.261 65.983 45.117 1.00 33.90 345 SER D O 1
ATOM 9486 N N . ARG D 2 346 ? 56.322 66.769 45.936 1.00 31.44 346 ARG D N 1
ATOM 9487 C CA . ARG D 2 346 ? 55.829 67.116 44.609 1.00 35.43 346 ARG D CA 1
ATOM 9488 C C . ARG D 2 346 ? 56.275 68.495 44.144 1.00 38.24 346 ARG D C 1
ATOM 9489 O O . ARG D 2 346 ? 56.370 68.727 42.933 1.00 50.60 346 ARG D O 1
ATOM 9497 N N . VAL D 2 347 ? 56.564 69.412 45.068 1.00 27.96 347 VAL D N 1
ATOM 9498 C CA . VAL D 2 347 ? 56.945 70.763 44.667 1.00 32.19 347 VAL D CA 1
ATOM 9499 C C . VAL D 2 347 ? 58.430 70.836 44.331 1.00 30.84 347 VAL D C 1
ATOM 9500 O O . VAL D 2 347 ? 58.832 71.531 43.390 1.00 31.10 347 VAL D O 1
ATOM 9504 N N . GLU D 2 348 ? 59.270 70.112 45.072 1.00 31.62 348 GLU D N 1
ATOM 9505 C CA . GLU D 2 348 ? 60.708 70.149 44.856 1.00 36.84 348 GLU D CA 1
ATOM 9506 C C . GLU D 2 348 ? 61.312 68.823 44.422 1.00 42.47 348 GLU D C 1
ATOM 9507 O O . GLU D 2 348 ? 62.489 68.799 44.045 1.00 42.62 348 GLU D O 1
ATOM 9513 N N . GLY D 2 349 ? 60.562 67.726 44.462 1.00 30.61 349 GLY D N 1
ATOM 9514 C CA . GLY D 2 349 ? 61.145 66.447 44.113 1.00 37.55 349 GLY D CA 1
ATOM 9515 C C . GLY D 2 349 ? 62.014 65.827 45.181 1.00 36.20 349 GLY D C 1
ATOM 9516 O O . GLY D 2 349 ? 62.667 64.813 44.915 1.00 28.10 349 GLY D O 1
ATOM 9517 N N . ILE D 2 350 ? 62.048 66.404 46.380 1.00 35.99 350 ILE D N 1
ATOM 9518 C CA . ILE D 2 350 ? 62.815 65.874 47.502 1.00 28.33 350 ILE D CA 1
ATOM 9519 C C . ILE D 2 350 ? 61.836 65.246 48.480 1.00 30.93 350 ILE D C 1
ATOM 9520 O O . ILE D 2 350 ? 60.941 65.926 48.996 1.00 37.16 350 ILE D O 1
ATOM 9525 N N . ILE D 2 351 ? 62.000 63.950 48.734 1.00 22.58 351 ILE D N 1
ATOM 9526 C CA . ILE D 2 351 ? 61.186 63.233 49.710 1.00 26.56 351 ILE D CA 1
ATOM 9527 C C . ILE D 2 351 ? 61.881 63.351 51.067 1.00 31.76 351 ILE D C 1
ATOM 9528 O O . ILE D 2 351 ? 62.921 62.702 51.271 1.00 31.45 351 ILE D O 1
ATOM 9533 N N . PRO D 2 352 ? 61.360 64.145 51.996 1.00 31.79 352 PRO D N 1
ATOM 9534 C CA . PRO D 2 352 ? 62.042 64.357 53.273 1.00 21.75 352 PRO D CA 1
ATOM 9535 C C . PRO D 2 352 ? 61.659 63.309 54.307 1.00 30.29 352 PRO D C 1
ATOM 9536 O O . PRO D 2 352 ? 60.615 62.661 54.225 1.00 32.49 352 PRO D O 1
ATOM 9540 N N . ALA D 2 353 ? 62.534 63.152 55.294 1.00 26.15 353 ALA D N 1
ATOM 9541 C CA . ALA D 2 353 ? 62.190 62.321 56.434 1.00 25.27 353 ALA D CA 1
ATOM 9542 C C . ALA D 2 353 ? 61.022 62.942 57.195 1.00 27.82 353 ALA D C 1
ATOM 9543 O O . ALA D 2 353 ? 60.772 64.148 57.124 1.00 36.72 353 ALA D O 1
ATOM 9545 N N . LEU D 2 354 ? 60.290 62.094 57.921 1.00 34.07 354 LEU D N 1
ATOM 9546 C CA . LEU D 2 354 ? 59.202 62.601 58.750 1.00 37.29 354 LEU D CA 1
ATOM 9547 C C . LEU D 2 354 ? 59.716 63.561 59.814 1.00 36.23 354 LEU D C 1
ATOM 9548 O O . LEU D 2 354 ? 59.015 64.510 60.184 1.00 37.28 354 LEU D O 1
ATOM 9553 N N . GLU D 2 355 ? 60.935 63.331 60.312 1.00 32.53 355 GLU D N 1
ATOM 9554 C CA . GLU D 2 355 ? 61.558 64.278 61.231 1.00 27.20 355 GLU D CA 1
ATOM 9555 C C . GLU D 2 355 ? 61.708 65.646 60.579 1.00 29.02 355 GLU D C 1
ATOM 9556 O O . GLU D 2 355 ? 61.241 66.659 61.114 1.00 29.01 355 GLU D O 1
ATOM 9562 N N . SER D 2 356 ? 62.355 65.691 59.411 1.00 27.89 356 SER D N 1
ATOM 9563 C CA . SER D 2 356 ? 62.598 66.962 58.737 1.00 31.05 356 SER D CA 1
ATOM 9564 C C . SER D 2 356 ? 61.302 67.613 58.270 1.00 30.20 356 SER D C 1
ATOM 9565 O O . SER D 2 356 ? 61.254 68.836 58.096 1.00 27.07 356 SER D O 1
ATOM 9568 N N . SER D 2 357 ? 60.248 66.819 58.063 1.00 25.39 357 SER D N 1
ATOM 9569 C CA . SER D 2 357 ? 58.972 67.368 57.618 1.00 30.69 357 SER D CA 1
ATOM 9570 C C . SER D 2 357 ? 58.360 68.310 58.646 1.00 33.30 357 SER D C 1
ATOM 9571 O O . SER D 2 357 ? 57.554 69.171 58.277 1.00 34.45 357 SER D O 1
ATOM 9574 N N . HIS D 2 358 ? 58.720 68.169 59.924 1.00 35.28 358 HIS D N 1
ATOM 9575 C CA . HIS D 2 358 ? 58.281 69.140 60.921 1.00 30.39 358 HIS D CA 1
ATOM 9576 C C . HIS D 2 358 ? 58.894 70.508 60.657 1.00 27.70 358 HIS D C 1
ATOM 9577 O O . HIS D 2 358 ? 58.235 71.537 60.839 1.00 39.49 358 HIS D O 1
ATOM 9584 N N . ALA D 2 359 ? 60.157 70.539 60.227 1.00 29.59 359 ALA D N 1
ATOM 9585 C CA . ALA D 2 359 ? 60.800 71.811 59.913 1.00 33.00 359 ALA D CA 1
ATOM 9586 C C . ALA D 2 359 ? 60.233 72.411 58.635 1.00 27.33 359 ALA D C 1
ATOM 9587 O O . ALA D 2 359 ? 59.995 73.622 58.566 1.00 31.62 359 ALA D O 1
ATOM 9589 N N . ILE D 2 360 ? 60.016 71.579 57.612 1.00 35.53 360 ILE D N 1
ATOM 9590 C CA . ILE D 2 360 ? 59.400 72.051 56.373 1.00 33.41 360 ILE D CA 1
ATOM 9591 C C . ILE D 2 360 ? 58.038 72.668 56.663 1.00 33.36 360 ILE D C 1
ATOM 9592 O O . ILE D 2 360 ? 57.702 73.745 56.155 1.00 31.09 360 ILE D O 1
ATOM 9597 N N . ALA D 2 361 ? 57.238 71.992 57.491 1.00 31.77 361 ALA D N 1
ATOM 9598 C CA . ALA D 2 361 ? 55.893 72.468 57.795 1.00 37.24 361 ALA D CA 1
ATOM 9599 C C . ALA D 2 361 ? 55.929 73.844 58.447 1.00 35.35 361 ALA D C 1
ATOM 9600 O O . ALA D 2 361 ? 55.185 74.749 58.053 1.00 45.68 361 ALA D O 1
ATOM 9602 N N . PHE D 2 362 ? 56.786 74.022 59.455 1.00 32.78 362 PHE D N 1
ATOM 9603 C CA . PHE D 2 362 ? 56.906 75.340 60.067 1.00 35.08 362 PHE D CA 1
ATOM 9604 C C . PHE D 2 362 ? 57.591 76.328 59.134 1.00 35.46 362 PHE D C 1
ATOM 9605 O O . PHE D 2 362 ? 57.394 77.541 59.267 1.00 40.01 362 PHE D O 1
ATOM 9613 N N . ALA D 2 363 ? 58.393 75.832 58.188 1.00 35.07 363 ALA D N 1
ATOM 9614 C CA . ALA D 2 363 ? 59.058 76.722 57.243 1.00 30.97 363 ALA D CA 1
ATOM 9615 C C . ALA D 2 363 ? 58.046 77.498 56.408 1.00 35.67 363 ALA D C 1
ATOM 9616 O O . ALA D 2 363 ? 58.225 78.696 56.162 1.00 44.90 363 ALA D O 1
ATOM 9618 N N . VAL D 2 364 ? 56.968 76.838 55.976 1.00 27.37 364 VAL D N 1
ATOM 9619 C CA . VAL D 2 364 ? 55.959 77.544 55.193 1.00 36.14 364 VAL D CA 1
ATOM 9620 C C . VAL D 2 364 ? 55.204 78.540 56.065 1.00 40.58 364 VAL D C 1
ATOM 9621 O O . VAL D 2 364 ? 54.753 79.582 55.576 1.00 60.10 364 VAL D O 1
ATOM 9625 N N . LYS D 2 365 ? 55.066 78.255 57.363 1.00 37.16 365 LYS D N 1
ATOM 9626 C CA . LYS D 2 365 ? 54.460 79.224 58.271 1.00 34.33 365 LYS D CA 1
ATOM 9627 C C . LYS D 2 365 ? 55.348 80.451 58.421 1.00 35.21 365 LYS D C 1
ATOM 9628 O O . LYS D 2 365 ? 54.900 81.586 58.215 1.00 44.80 365 LYS D O 1
ATOM 9634 N N . LEU D 2 366 ? 56.617 80.238 58.775 1.00 34.06 366 LEU D N 1
ATOM 9635 C CA . LEU D 2 366 ? 57.537 81.354 58.963 1.00 42.89 366 LEU D CA 1
ATOM 9636 C C . LEU D 2 366 ? 57.745 82.136 57.674 1.00 36.31 366 LEU D C 1
ATOM 9637 O O . LEU D 2 366 ? 57.958 83.353 57.717 1.00 40.09 366 LEU D O 1
ATOM 9642 N N . ALA D 2 367 ? 57.680 81.462 56.522 1.00 36.84 367 ALA D N 1
ATOM 9643 C CA . ALA D 2 367 ? 57.904 82.144 55.251 1.00 27.95 367 ALA D CA 1
ATOM 9644 C C . ALA D 2 367 ? 56.833 83.196 54.990 1.00 37.36 367 ALA D C 1
ATOM 9645 O O . ALA D 2 367 ? 57.140 84.301 54.530 1.00 49.33 367 ALA D O 1
ATOM 9647 N N . LYS D 2 368 ? 55.569 82.869 55.275 1.00 38.15 368 LYS D N 1
ATOM 9648 C CA . LYS D 2 368 ? 54.500 83.852 55.125 1.00 36.69 368 LYS D CA 1
ATOM 9649 C C . LYS D 2 368 ? 54.683 85.023 56.080 1.00 45.49 368 LYS D C 1
ATOM 9650 O O . LYS D 2 368 ? 54.332 86.160 55.746 1.00 52.48 368 LYS D O 1
ATOM 9656 N N . GLU D 2 369 ? 55.235 84.765 57.268 1.00 44.00 369 GLU D N 1
ATOM 9657 C CA . GLU D 2 369 ? 55.379 85.817 58.268 1.00 39.82 369 GLU D CA 1
ATOM 9658 C C . GLU D 2 369 ? 56.481 86.800 57.892 1.00 44.17 369 GLU D C 1
ATOM 9659 O O . GLU D 2 369 ? 56.335 88.011 58.094 1.00 48.09 369 GLU D O 1
ATOM 9665 N N . LEU D 2 370 ? 57.590 86.302 57.344 1.00 44.68 370 LEU D N 1
ATOM 9666 C CA . LEU D 2 370 ? 58.728 87.166 57.050 1.00 41.38 370 LEU D CA 1
ATOM 9667 C C . LEU D 2 370 ? 58.556 87.934 55.745 1.00 43.97 370 LEU D C 1
ATOM 9668 O O . LEU D 2 370 ? 59.137 89.013 55.590 1.00 56.46 370 LEU D O 1
ATOM 9673 N N . GLY D 2 371 ? 57.774 87.407 54.806 1.00 40.91 371 GLY D N 1
ATOM 9674 C CA . GLY D 2 371 ? 57.563 88.065 53.539 1.00 39.65 371 GLY D CA 1
ATOM 9675 C C . GLY D 2 371 ? 58.678 87.783 52.553 1.00 39.23 371 GLY D C 1
ATOM 9676 O O . GLY D 2 371 ? 59.768 87.340 52.926 1.00 44.35 371 GLY D O 1
ATOM 9677 N N . PRO D 2 372 ? 58.429 88.053 51.268 1.00 40.65 372 PRO D N 1
ATOM 9678 C CA . PRO D 2 372 ? 59.415 87.714 50.228 1.00 42.50 372 PRO D CA 1
ATOM 9679 C C . PRO D 2 372 ? 60.697 88.534 50.275 1.00 47.38 372 PRO D C 1
ATOM 9680 O O . PRO D 2 372 ? 61.556 88.346 49.405 1.00 45.49 372 PRO D O 1
ATOM 9684 N N . GLU D 2 373 ? 60.866 89.427 51.246 1.00 46.35 373 GLU D N 1
ATOM 9685 C CA . GLU D 2 373 ? 62.088 90.210 51.366 1.00 53.92 373 GLU D CA 1
ATOM 9686 C C . GLU D 2 373 ? 63.115 89.569 52.291 1.00 50.20 373 GLU D C 1
ATOM 9687 O O . GLU D 2 373 ? 64.215 90.111 52.440 1.00 48.49 373 GLU D O 1
ATOM 9693 N N . LYS D 2 374 ? 62.792 88.437 52.907 1.00 47.04 374 LYS D N 1
ATOM 9694 C CA . LYS D 2 374 ? 63.666 87.789 53.873 1.00 46.90 374 LYS D CA 1
ATOM 9695 C C . LYS D 2 374 ? 64.081 86.412 53.368 1.00 46.93 374 LYS D C 1
ATOM 9696 O O . LYS D 2 374 ? 63.557 85.901 52.374 1.00 48.00 374 LYS D O 1
ATOM 9702 N N . SER D 2 375 ? 65.039 85.811 54.073 1.00 44.34 375 SER D N 1
ATOM 9703 C CA . SER D 2 375 ? 65.595 84.520 53.698 1.00 46.16 375 SER D CA 1
ATOM 9704 C C . SER D 2 375 ? 65.751 83.649 54.936 1.00 44.17 375 SER D C 1
ATOM 9705 O O . SER D 2 375 ? 66.003 84.147 56.037 1.00 45.73 375 SER D O 1
ATOM 9708 N N . MET D 2 376 ? 65.605 82.340 54.744 1.00 41.09 376 MET D N 1
ATOM 9709 C CA . MET D 2 376 ? 65.775 81.380 55.823 1.00 32.34 376 MET D CA 1
ATOM 9710 C C . MET D 2 376 ? 66.586 80.193 55.327 1.00 32.47 376 MET D C 1
ATOM 9711 O O . MET D 2 376 ? 66.576 79.865 54.137 1.00 39.72 376 MET D O 1
ATOM 9716 N N . ILE D 2 377 ? 67.295 79.557 56.256 1.00 31.84 377 ILE D N 1
ATOM 9717 C CA . ILE D 2 377 ? 67.997 78.305 56.004 1.00 28.63 377 ILE D CA 1
ATOM 9718 C C . ILE D 2 377 ? 67.311 77.224 56.827 1.00 31.29 377 ILE D C 1
ATOM 9719 O O . ILE D 2 377 ? 67.270 77.306 58.061 1.00 37.03 377 ILE D O 1
ATOM 9724 N N . VAL D 2 378 ? 66.759 76.224 56.148 1.00 40.37 378 VAL D N 1
ATOM 9725 C CA . VAL D 2 378 ? 66.133 75.078 56.796 1.00 29.40 378 VAL D CA 1
ATOM 9726 C C . VAL D 2 378 ? 67.087 73.901 56.699 1.00 34.90 378 VAL D C 1
ATOM 9727 O O . VAL D 2 378 ? 67.621 73.614 55.620 1.00 38.21 378 VAL D O 1
ATOM 9731 N N . CYS D 2 379 ? 67.312 73.224 57.822 1.00 36.53 379 CYS D N 1
ATOM 9732 C CA . CYS D 2 379 ? 68.120 72.011 57.821 1.00 31.53 379 CYS D CA 1
ATOM 9733 C C . CYS D 2 379 ? 67.238 70.841 57.408 1.00 31.07 379 CYS D C 1
ATOM 9734 O O . CYS D 2 379 ? 66.341 70.438 58.153 1.00 32.75 379 CYS D O 1
ATOM 9737 N N . LEU D 2 380 ? 67.481 70.306 56.213 1.00 36.68 380 LEU D N 1
ATOM 9738 C CA . LEU D 2 380 ? 66.789 69.111 55.733 1.00 37.05 380 LEU D CA 1
ATOM 9739 C C . LEU D 2 380 ? 67.574 67.911 56.248 1.00 39.37 380 LEU D C 1
ATOM 9740 O O . LEU D 2 380 ? 68.462 67.383 55.575 1.00 33.35 380 LEU D O 1
ATOM 9745 N N . SER D 2 381 ? 67.228 67.474 57.462 1.00 35.24 381 SER D N 1
ATOM 9746 C CA . SER D 2 381 ? 68.091 66.559 58.205 1.00 29.10 381 SER D CA 1
ATOM 9747 C C . SER D 2 381 ? 68.243 65.212 57.506 1.00 26.98 381 SER D C 1
ATOM 9748 O O . SER D 2 381 ? 69.315 64.600 57.562 1.00 30.38 381 SER D O 1
ATOM 9751 N N . GLY D 2 382 ? 67.190 64.728 56.844 1.00 21.39 382 GLY D N 1
ATOM 9752 C CA . GLY D 2 382 ? 67.262 63.420 56.223 1.00 22.61 382 GLY D CA 1
ATOM 9753 C C . GLY D 2 382 ? 66.295 63.260 55.070 1.00 24.20 382 GLY D C 1
ATOM 9754 O O . GLY D 2 382 ? 65.357 64.040 54.895 1.00 29.67 382 GLY D O 1
ATOM 9755 N N . ARG D 2 383 ? 66.551 62.227 54.272 1.00 27.74 383 ARG D N 1
ATOM 9756 C CA . ARG D 2 383 ? 65.649 61.818 53.208 1.00 29.38 383 ARG D CA 1
ATOM 9757 C C . ARG D 2 383 ? 64.579 60.881 53.765 1.00 32.81 383 ARG D C 1
ATOM 9758 O O . ARG D 2 383 ? 64.747 60.261 54.817 1.00 33.58 383 ARG D O 1
ATOM 9766 N N . GLY D 2 384 ? 63.469 60.781 53.040 1.00 35.39 384 GLY D N 1
ATOM 9767 C CA . GLY D 2 384 ? 62.280 60.122 53.537 1.00 37.13 384 GLY D CA 1
ATOM 9768 C C . GLY D 2 384 ? 62.027 58.704 53.077 1.00 40.11 384 GLY D C 1
ATOM 9769 O O . GLY D 2 384 ? 60.906 58.213 53.251 1.00 43.67 384 GLY D O 1
ATOM 9770 N N . ASP D 2 385 ? 63.023 58.024 52.506 1.00 37.19 385 ASP D N 1
ATOM 9771 C CA . ASP D 2 385 ? 62.810 56.654 52.049 1.00 37.44 385 ASP D CA 1
ATOM 9772 C C . ASP D 2 385 ? 62.404 55.742 53.201 1.00 38.54 385 ASP D C 1
ATOM 9773 O O . ASP D 2 385 ? 61.569 54.847 53.030 1.00 47.48 385 ASP D O 1
ATOM 9778 N N . LYS D 2 386 ? 62.971 55.965 54.388 1.00 34.34 386 LYS D N 1
ATOM 9779 C CA . LYS D 2 386 ? 62.631 55.161 55.556 1.00 34.45 386 LYS D CA 1
ATOM 9780 C C . LYS D 2 386 ? 61.200 55.379 56.029 1.00 38.31 386 LYS D C 1
ATOM 9781 O O . LYS D 2 386 ? 60.733 54.630 56.894 1.00 40.32 386 LYS D O 1
ATOM 9787 N N . ASP D 2 387 ? 60.497 56.377 55.494 1.00 42.06 387 ASP D N 1
ATOM 9788 C CA . ASP D 2 387 ? 59.159 56.723 55.950 1.00 37.47 387 ASP D CA 1
ATOM 9789 C C . ASP D 2 387 ? 58.084 56.513 54.893 1.00 44.60 387 ASP D C 1
ATOM 9790 O O . ASP D 2 387 ? 56.903 56.733 55.184 1.00 45.70 387 ASP D O 1
ATOM 9795 N N . VAL D 2 388 ? 58.454 56.094 53.679 1.00 43.29 388 VAL D N 1
ATOM 9796 C CA . VAL D 2 388 ? 57.464 55.928 52.616 1.00 35.27 388 VAL D CA 1
ATOM 9797 C C . VAL D 2 388 ? 56.449 54.854 52.990 1.00 36.14 388 VAL D C 1
ATOM 9798 O O . VAL D 2 388 ? 55.246 55.005 52.742 1.00 38.66 388 VAL D O 1
ATOM 9802 N N . VAL D 2 389 ? 56.913 53.762 53.602 1.00 33.08 389 VAL D N 1
ATOM 9803 C CA . VAL D 2 389 ? 56.013 52.670 53.971 1.00 41.77 389 VAL D CA 1
ATOM 9804 C C . VAL D 2 389 ? 54.989 53.147 54.994 1.00 44.22 389 VAL D C 1
ATOM 9805 O O . VAL D 2 389 ? 53.788 52.880 54.870 1.00 51.00 389 VAL D O 1
ATOM 9809 N N . GLN D 2 390 ? 55.451 53.867 56.018 1.00 34.51 390 GLN D N 1
ATOM 9810 C CA . GLN D 2 390 ? 54.549 54.345 57.060 1.00 34.46 390 GLN D CA 1
ATOM 9811 C C . GLN D 2 390 ? 53.568 55.379 56.518 1.00 39.87 390 GLN D C 1
ATOM 9812 O O . GLN D 2 390 ? 52.388 55.378 56.890 1.00 33.49 390 GLN D O 1
ATOM 9818 N N . VAL D 2 391 ? 54.036 56.267 55.638 1.00 43.48 391 VAL D N 1
ATOM 9819 C CA . VAL D 2 391 ? 53.169 57.312 55.101 1.00 41.22 391 VAL D CA 1
ATOM 9820 C C . VAL D 2 391 ? 52.137 56.718 54.150 1.00 46.53 391 VAL D C 1
ATOM 9821 O O . VAL D 2 391 ? 50.967 57.121 54.150 1.00 55.46 391 VAL D O 1
ATOM 9825 N N . LYS D 2 392 ? 52.550 55.749 53.330 1.00 51.60 392 LYS D N 1
ATOM 9826 C CA . LYS D 2 392 ? 51.621 55.117 52.396 1.00 53.79 392 LYS D CA 1
ATOM 9827 C C . LYS D 2 392 ? 50.481 54.423 53.133 1.00 51.48 392 LYS D C 1
ATOM 9828 O O . LYS D 2 392 ? 49.320 54.517 52.722 1.00 48.27 392 LYS D O 1
ATOM 9834 N N . ASP D 2 393 ? 50.792 53.729 54.231 1.00 45.72 393 ASP D N 1
ATOM 9835 C CA . ASP D 2 393 ? 49.745 53.081 55.016 1.00 40.99 393 ASP D CA 1
ATOM 9836 C C . ASP D 2 393 ? 48.827 54.108 55.667 1.00 39.89 393 ASP D C 1
ATOM 9837 O O . ASP D 2 393 ? 47.602 53.939 55.675 1.00 51.24 393 ASP D O 1
ATOM 9842 N N . ARG D 2 394 ? 49.402 55.179 56.217 1.00 34.17 394 ARG D N 1
ATOM 9843 C CA . ARG D 2 394 ? 48.597 56.189 56.895 1.00 42.33 394 ARG D CA 1
ATOM 9844 C C . ARG D 2 394 ? 47.624 56.861 55.934 1.00 46.53 394 ARG D C 1
ATOM 9845 O O . ARG D 2 394 ? 46.457 57.087 56.277 1.00 51.97 394 ARG D O 1
ATOM 9853 N N . LEU D 2 395 ? 48.084 57.186 54.724 1.00 47.86 395 LEU D N 1
ATOM 9854 C CA . LEU D 2 395 ? 47.205 57.831 53.755 1.00 49.93 395 LEU D CA 1
ATOM 9855 C C . LEU D 2 395 ? 46.190 56.852 53.178 1.00 56.40 395 LEU D C 1
ATOM 9856 O O . LEU D 2 395 ? 45.081 57.258 52.811 1.00 60.60 395 LEU D O 1
ATOM 9861 N N . GLU D 2 396 ? 46.543 55.568 53.090 1.00 54.59 396 GLU D N 1
ATOM 9862 C CA . GLU D 2 396 ? 45.595 54.572 52.603 1.00 56.19 396 GLU D CA 1
ATOM 9863 C C . GLU D 2 396 ? 44.550 54.233 53.658 1.00 56.46 396 GLU D C 1
ATOM 9864 O O . GLU D 2 396 ? 43.361 54.117 53.340 1.00 64.03 396 GLU D O 1
ATOM 9870 N N . ALA D 2 397 ? 44.973 54.067 54.913 1.00 58.29 397 ALA D N 1
ATOM 9871 C CA . ALA D 2 397 ? 44.018 53.797 55.983 1.00 61.65 397 ALA D CA 1
ATOM 9872 C C . ALA D 2 397 ? 43.022 54.940 56.130 1.00 74.92 397 ALA D C 1
ATOM 9873 O O . ALA D 2 397 ? 41.825 54.708 56.339 1.00 82.04 397 ALA D O 1
ATOM 9875 N N . ASP D 2 398 ? 43.495 56.183 56.013 1.00 72.13 398 ASP D N 1
ATOM 9876 C CA . ASP D 2 398 ? 42.605 57.331 56.122 1.00 75.55 398 ASP D CA 1
ATOM 9877 C C . ASP D 2 398 ? 41.724 57.498 54.891 1.00 72.89 398 ASP D C 1
ATOM 9878 O O . ASP D 2 398 ? 40.663 58.124 54.985 1.00 71.39 398 ASP D O 1
ATOM 9883 N N . ALA D 2 399 ? 42.136 56.955 53.744 1.00 73.22 399 ALA D N 1
ATOM 9884 C CA . ALA D 2 399 ? 41.328 57.075 52.534 1.00 67.43 399 ALA D CA 1
ATOM 9885 C C . ALA D 2 399 ? 40.040 56.270 52.652 1.00 78.76 399 ALA D C 1
ATOM 9886 O O . ALA D 2 399 ? 38.943 56.800 52.440 1.00 81.18 399 ALA D O 1
ATOM 9888 N N . ALA D 2 400 ? 40.153 54.984 52.995 1.00 84.83 400 ALA D N 1
ATOM 9889 C CA . ALA D 2 400 ? 38.966 54.146 53.128 1.00 90.00 400 ALA D CA 1
ATOM 9890 C C . ALA D 2 400 ? 38.097 54.579 54.302 1.00 95.31 400 ALA D C 1
ATOM 9891 O O . ALA D 2 400 ? 36.879 54.367 54.280 1.00 96.49 400 ALA D O 1
ATOM 9893 N N . LYS D 2 401 ? 38.696 55.183 55.328 1.00 95.02 401 LYS D N 1
ATOM 9894 C CA . LYS D 2 401 ? 37.959 55.621 56.505 1.00 97.23 401 LYS D CA 1
ATOM 9895 C C . LYS D 2 401 ? 37.355 57.011 56.355 1.00 100.64 401 LYS D C 1
ATOM 9896 O O . LYS D 2 401 ? 36.583 57.429 57.224 1.00 104.04 401 LYS D O 1
ATOM 9898 N N . LYS D 2 402 ? 37.682 57.730 55.285 1.00 96.37 402 LYS D N 1
ATOM 9899 C CA . LYS D 2 402 ? 37.142 59.068 55.065 1.00 88.49 402 LYS D CA 1
ATOM 9900 C C . LYS D 2 402 ? 37.256 59.470 53.599 1.00 83.46 402 LYS D C 1
ATOM 9901 O O . LYS D 2 402 ? 36.787 58.757 52.712 1.00 82.06 402 LYS D O 1
#

Secondary structure (DSSP, 8-state):
--HHHHHHHHHHHTTBPEEEEEEETT-SSSGGGGHHHHHHHHHTTT-S-EEEEPP-SS-SS--HHHHHHHHHHHHTT--HHHHHHHHTT---SS-EEEE--HHHHHHH-HHHHHHTTTTSSEEEEE-TT--GGGGGGTGGGGTTSS-EE--EEETTS-HHHHHHHHTT--S-EEEE---HHHHHHHHHHHHS-SS-EEE-S---SHHHHHHHHTTSSEEEE-HHHHHHHHHT---HHHHHHHHT-B-/--S-TTSEETTEE-----HHHHHHHHHHHHHHHHHHH-HHHHHHHHHHIIIII-PSPPEEE-HHHHHHH-SSEEEEEEGGGSTTSB--HHHHHHHHHHHHTT--EEEEE-SSSHHHHHHHHHHHHTT-EEEEEEEHHHHTT-HHHHHHHHHTT-EEEEE-STT-SHHHHHHHHHHHHHHTTTTEEE---SS-SSTTHHHHHHHHHTHHHHHHHHHHHHHHS-S--SEEEEE-SSSHHHHHHHGGGTT-TT-EEEEEEE-TT-TTSSS---HHHH-EEEEETTEEEEE-B-TTSPBPPP--SSGGG--SB--HHHHHHHHTTSSEEEEE-HHHHHHHHHHHHHHTS--B-HHHHHHHHHHHHHHHHH-TT-EEEEEE-BBSGGGHHHHHHHHHHHHHH-/---HHHHHHHHHHHTTB-EEEEEEETT-STTGGGGHHHHHHHHHTTT-S-EEEEEP-SS-SS--HHHHHHHHHHHHTT--HHHHHHHHTT---SSPEEEEE-HHHHHHH-HHHHHHHTTTSSEEEEE-TT--GGGGGGTGGGGTTSS-EE--EEETTS-HHHHHHHHTT--S-EEEE-S---HHHHHHHHHHHHHHH-SS-EEE-S---SHHHHHHHHTTSSEEEE-HHHHHHHHHT---HHHHHHHHT-B-/--S-TTSEETTEE-----HHHHHHHHHHHHHHHHHHS-HHHHHHHHHHIIIII-PSPPEEE-HHHHHHHTSSEEEEE-GGGSTTSB--HHHHHHHHHHHHTT--EEEEE-SSSHHHHHHHHHHHHTT-EEEEEEEHHHHHH-HHHHHHHHHTTPEEEEE-STT-SHHHHHHHHHHHHHHTTTTEEE---SS-SSTTHHHHHHHHHTHHHHHHHHHHHHHHS-S--SEEEEE-SSSHHHHHHHGGGTT-TTSEEEEEEEEET-TTSSS---HHHH-EEEEETTEEEEE-B-TTSPBPPP--SSGGG--SB--HHHHHHHHTTSSEEEEEEHHHHHHHHHHHHHHHS--B-HHHHHHHHHHHHHHHHH-TT-EEEEE--BBSGGGHHHHHHHHHHHHHH-

InterPro domains:
  IPR002028 Tryptophan synthase, alpha chain [MF_00131] (15-256)
  IPR002028 Tryptophan synthase, alpha chain [PF00290] (11-242)
  IPR002028 Tryptophan synthase, alpha chain [PTHR43406] (4-247)
  IPR002028 Tryptophan synthase, alpha chain [TIGR00262] (11-243)
  IPR002028 Tryptophan synthase, alpha chain [cd04724] (20-245)
  IPR011060 Ribulose-phosphate binding barrel [SSF51366] (5-243)
  IPR013785 Aldolase-type TIM barrel [G3DSA:3.20.20.70] (1-258)
  IPR018204 Tryptophan synthase, alpha chain, active site [PS00167] (51-64)

B-factor: mean 49.14, std 19.5, range [12.06, 135.16]